Protein 2PY5 (pdb70)

Secondary structure (DSSP, 8-state):
---EEEEEEEE--BTTB--EEEEEEEESS-TT-EEEES-HHHHHHHHHHH--EEEETTHHHHHHHHHHHHHHTT-EE-TT--TTEEEEEEBTT--EEEEEEEEEEETTEEEEEEEEEHHHHS-S-HHHHHHHTT----SS---TTS---TTPPPPHHHHHHHHHHHHHHHHHHHHHHHTT--SSSHHHHHHHHHHHHH-HHHHHHHSPPPPHHHHHHHHTT-----EEE-GGGBT-EE-SEEEEEETTHHHHHHHHS-EEEEEEEEEESS----TTS-EEEEEEEEEEEEPTT---------SPPSB-TTSPEEEEEEHHHHHHHHHHEEEEEEEEEEEEEEEEES-TTHHHHHHHHHHHHH--HHHHHHHHHHHHSSHHHHT--SB--BEEEEE-TTSSEEEEE----B-----HHHHHHHHHHHHHHHHHHHHHTTTTEEEEETTEEEEESSSPPGGGGGGB-SSSTTSEEEEEEEEEEEEEETTEEEEEEEEEEETTEEEE-BTTB-SEEEEEEEETT--HHHHTT--TTT-STT-EEEEEEEEEEETTEEEEEEEEEE--/---EEEEEEEE--BTTB--EEEEEEEESS-TT-EEEES-HHHHHHHHHHH-SEEEETTHHHHHHHHHHHHHHTT-EE-TT--TTEEEEEEBTTS-EEEEEEEEEEETTEEEEEEEEEHHHHS-S-HHHHHHHTT-SS------TTS---TTPPPPHHHHHHHHHHHHHHHHHHHHHHHTT--SSSHHHHHHHHHHHHH-HHHHHHHSPPPPHHHHHHHHHT-----EEE-GGGBT-EE-SEEEEEETTHHHHHHHHS-EEEEEEEEEESS----TTS-EEEEEEEEEEEEPTT----------SB--SS-EEEEEEHHHHHHHHHHEEEEEEEEEEEEEEEEES-TTHHHHHHHHHHHHH--HHHHHHHHHHHHSSGGGGG--SB--BEEEEE-TTS-EEEEE----B-----HHHHHHHHHHHHHHHHHHHHHTTTTEEEEESSEEEEESSSPPGGGGGGB-SSSTTSEEEEEEEEEEEEEETTEEEEEEEEEEETTEEEE-BTTB-SEEEEEEEETT--HHHHTT--TTT-STT-EEEEEEEEEEETTEEEEEEEEEE--

Nearest PDB structures (foldseek):
  2py5-assembly1_A  TM=1.002E+00  e=0.000E+00  Salasvirus phi29
  2py5-assembly2_B  TM=9.950E-01  e=0.000E+00  Salasvirus phi29
  2pzs-assembly2_B  TM=9.932E-01  e=0.000E+00  Salasvirus phi29
  2pzs-assembly3_C  TM=9.902E-01  e=0.000E+00  Salasvirus phi29
  2pzs-assembly4_D  TM=9.835E-01  e=0.000E+00  Salasvirus phi29

Solvent-accessible surface area: 52932 Å² total; per-residue (Å²): 192,80,95,32,2,1,6,20,17,25,16,11,40,82,69,140,49,10,50,13,7,0,3,0,24,0,5,0,110,66,50,93,56,67,96,16,10,57,37,30,93,85,0,0,56,46,0,35,175,31,74,0,26,0,18,2,40,61,0,98,48,6,0,0,1,0,0,4,30,0,49,116,66,65,13,140,43,12,56,118,28,99,74,80,8,0,40,14,73,6,33,84,153,18,89,6,53,21,0,32,0,4,42,4,149,152,82,186,159,69,10,32,0,8,0,42,3,0,51,33,0,0,64,54,88,29,91,87,0,1,135,28,6,160,28,106,55,69,196,42,92,15,90,112,117,94,102,7,69,126,55,32,174,30,41,107,119,14,79,40,50,0,66,17,51,1,51,1,5,0,38,0,0,31,43,1,28,154,69,43,14,96,117,75,24,9,12,14,6,0,17,92,10,0,64,84,64,18,70,63,174,90,15,142,171,18,7,29,77,5,64,86,49,38,1,91,51,0,55,97,0,71,67,45,31,1,15,22,16,17,105,140,18,57,80,120,159,13,44,68,0,0,6,0,30,7,27,47,6,35,8,6,6,3,65,75,64,62,3,0,56,3,88,9,73,77,31,94,23,116,25,120,173,34,135,97,42,24,4,13,0,1,22,0,31,0,40,0,70,27,66,159,39,56,0,11,26,10,63,116,78,111,98,26,56,136,38,14,67,61,141,83,2,70,8,23,10,0,28,8,16,5,101,9,2,69,92,3,3,65,41,99,112,53,37,53,13,8,1,0,36,0,69,21,46,77,37,16,0,96,90,2,5,55,87,22,54,150,41,62,108,84,26,157,15,12,68,74,27,1,0,75,17,5,16,88,25,0,44,36,59,0,6,38,72,11,54,65,3,20,55,8,2,76,53,83,192,93,13,0,2,7,69,82,47,4,70,61,104,77,127,97,12,28,1,0,0,0,0,0,0,0,2,0,38,1,13,76,13,0,2,49,4,0,33,47,2,84,109,48,0,0,2,0,35,34,44,13,0,6,0,33,30,37,134,54,15,117,102,1,106,116,72,31,28,95,168,118,69,24,78,3,14,74,80,9,2,0,104,103,1,36,0,2,57,43,87,9,22,0,5,16,11,14,10,58,98,66,128,66,134,77,60,78,11,39,43,146,71,110,78,70,71,81,78,16,18,93,11,61,44,15,40,118,137,0,56,182,64,6,60,29,148,32,0,124,50,46,11,44,70,133,38,68,62,115,83,58,52,11,62,21,0,6,4,78,57,67,54,71,20,42,5,185,188,66,110,25,4,1,6,20,18,19,18,10,42,91,72,167,54,10,51,13,9,0,4,0,28,0,10,0,107,65,49,92,57,69,87,12,9,60,39,30,97,87,0,0,61,46,0,40,176,31,46,0,24,0,18,2,42,63,0,87,48,6,0,0,1,0,0,3,29,0,46,119,70,60,7,118,75,14,70,113,22,98,75,77,14,1,45,13,75,2,28,110,162,9,88,4,54,19,0,27,0,7,46,7,107,138,74,215,134,105,15,21,0,5,0,44,4,0,51,35,0,0,63,57,86,18,91,91,0,0,111,45,5,143,22,109,35,101,54,36,120,22,88,114,116,88,118,8,78,125,57,32,174,31,39,104,128,11,83,53,12,1,61,40,14,2,28,0,6,0,16,0,0,30,48,1,44,153,65,48,12,82,106,79,25,8,14,18,7,0,18,79,16,0,60,88,58,19,70,67,178,101,13,141,174,20,6,17,78,11,41,52,7,41,3,74,50,0,53,60,2,61,51,40,29,1,14,26,14,12,78,139,19,82,81,107,110,11,42,73,0,0,5,0,26,8,25,43,7,36,7,6,5,3,55,72,62,62,3,0,55,2,111,16,81,86,27,138,24,110,27,119,173,34,128,98,48,24,3,15,0,1,23,0,71,0,54,2,88,42,61,175,32,66,0,7,17,6,57,126,170,26,51,126,36,18,65,76,128,82,8,75,4,23,9,0,29,8,17,7,103,4,0,64,84,1,3,68,44,109,116,56,81,56,44,20,1,2,37,0,71,21,44,67,31,24,0,69,94,2,4,70,102,12,52,149,34,60,95,85,24,124,5,10,63,58,27,0,0,76,16,5,13,86,23,0,43,40,61,0,7,42,76,13,64,63,4,23,45,22,1,19,38,79,78,101,12,4,4,4,52,30,85,15,164,139,101,65,125,98,9,30,1,0,0,0,0,0,0,0,1,0,38,1,12,77,13,0,2,44,5,0,28,52,2,73,111,48,0,0,2,0,36,35,46,10,0,6,0,30,30,34,133,51,12,121,88,2,101,117,73,32,30,100,177,119,75,26,79,4,15,72,82,10,1,0,89,96,0,14,0,2,60,71,98,11,27,0,8,12,9,12,11,65,94,69,125,69,143,83,64,80,10,34,49,134,73,83,87,63,60,80,81,17,11,106,19,66,42,31,34,102,110,0,91,167,65,7,46,13,138,42,0,106,51,45,11,45,69,144,42,42,53,90,83,65,62,11,64,19,0,7,2,76,55,54,59,70,24,36,8,175

B-factor: mean 35.38, std 7.76, range [16.87, 77.36]

Structure (mmCIF, N/CA/C/O backbone):
data_2PY5
#
_entry.id   2PY5
#
_cell.length_a   54.195
_cell.length_b   200.178
_cell.length_c   66.989
_cell.angle_alpha   90.00
_cell.angle_beta   109.40
_cell.angle_gamma   90.00
#
_symmetry.space_group_name_H-M   'P 1 21 1'
#
loop_
_entity.id
_entity.type
_entity.pdbx_description
1 polymer "5'-d(GGACTTT)-3'"
2 polymer 'DNA polymerase'
3 non-polymer 1,2-ETHANEDIOL
4 water water
#
loop_
_atom_site.group_PDB
_atom_site.id
_atom_site.type_symbol
_atom_site.label_atom_id
_atom_site.label_alt_id
_atom_site.label_comp_id
_atom_site.label_asym_id
_atom_site.label_entity_id
_atom_site.label_seq_id
_atom_site.pdbx_PDB_ins_code
_atom_site.Cartn_x
_atom_site.Cartn_y
_atom_site.Cartn_z
_atom_site.occupancy
_atom_site.B_iso_or_equiv
_atom_site.auth_seq_id
_atom_site.auth_comp_id
_atom_site.auth_asym_id
_atom_site.auth_atom_id
_atom_site.pdbx_PDB_model_num
ATOM 533 N N . PRO F 2 5 ? -24.345 17.803 24.158 1.00 57.30 5 PRO A N 1
ATOM 534 C CA . PRO F 2 5 ? -22.980 18.263 23.946 1.00 55.98 5 PRO A CA 1
ATOM 535 C C . PRO F 2 5 ? -22.324 17.659 22.697 1.00 51.94 5 PRO A C 1
ATOM 536 O O . PRO F 2 5 ? -23.030 17.243 21.772 1.00 54.22 5 PRO A O 1
ATOM 540 N N . ARG F 2 6 ? -20.992 17.613 22.681 1.00 49.00 6 ARG A N 1
ATOM 541 C CA . ARG F 2 6 ? -20.249 17.218 21.490 1.00 42.16 6 ARG A CA 1
ATOM 542 C C . ARG F 2 6 ? -20.084 15.709 21.374 1.00 39.82 6 ARG A C 1
ATOM 543 O O . ARG F 2 6 ? -19.744 15.033 22.344 1.00 39.46 6 ARG A O 1
ATOM 551 N N . LYS F 2 7 ? -20.286 15.202 20.161 1.00 33.30 7 LYS A N 1
ATOM 552 C CA . LYS F 2 7 ? -20.013 13.810 19.845 1.00 33.76 7 LYS A CA 1
ATOM 553 C C . LYS F 2 7 ? -18.510 13.563 19.825 1.00 35.14 7 LYS A C 1
ATOM 554 O O . LYS F 2 7 ? -17.727 14.514 19.691 1.00 32.48 7 LYS A O 1
ATOM 560 N N . MET F 2 8 ? -18.130 12.292 19.972 1.00 35.12 8 MET A N 1
ATOM 561 C CA . MET F 2 8 ? -16.735 11.864 19.981 1.00 35.28 8 MET A CA 1
ATOM 562 C C . MET F 2 8 ? -16.552 10.696 19.033 1.00 33.66 8 MET A C 1
ATOM 563 O O . MET F 2 8 ? -17.344 9.739 19.049 1.00 33.86 8 MET A O 1
ATOM 568 N N . TYR F 2 9 ? -15.481 10.758 18.255 1.00 32.06 9 TYR A N 1
ATOM 569 C CA . TYR F 2 9 ? -15.193 9.723 17.266 1.00 29.86 9 TYR A CA 1
ATOM 570 C C . TYR F 2 9 ? -13.793 9.213 17.403 1.00 31.72 9 TYR A C 1
ATOM 571 O O . TYR F 2 9 ? -12.874 9.988 17.624 1.00 32.80 9 TYR A O 1
ATOM 580 N N . SER F 2 10 ? -13.651 7.909 17.206 1.00 31.61 10 SER A N 1
ATOM 581 C CA . SER F 2 10 ? -12.380 7.230 17.008 1.00 31.61 10 SER A CA 1
ATOM 582 C C . SER F 2 10 ? -12.075 7.114 15.519 1.00 31.63 10 SER A C 1
ATOM 583 O O . SER F 2 10 ? -12.893 6.593 14.763 1.00 31.33 10 SER A O 1
ATOM 586 N N . CYS F 2 11 ? -10.889 7.581 15.123 1.00 30.50 11 CYS A N 1
ATOM 587 C CA . CYS F 2 11 ? -10.509 7.683 13.703 1.00 30.70 11 CYS A CA 1
ATOM 588 C C . CYS F 2 11 ? -9.177 7.024 13.389 1.00 31.95 11 CYS A C 1
ATOM 589 O O . CYS F 2 11 ? -8.341 6.857 14.248 1.00 30.58 11 CYS A O 1
ATOM 592 N N . ALA F 2 12 ? -8.979 6.659 12.125 1.00 30.99 12 ALA A N 1
ATOM 593 C CA . ALA F 2 12 ? -7.691 6.135 11.671 1.00 30.25 12 ALA A CA 1
ATOM 594 C C . ALA F 2 12 ? -7.519 6.391 10.188 1.00 31.19 12 ALA A C 1
ATOM 595 O O . ALA F 2 12 ? -8.503 6.514 9.449 1.00 32.92 12 ALA A O 1
ATOM 597 N N . PHE F 2 13 ? -6.255 6.481 9.771 1.00 32.00 13 PHE A N 1
ATOM 598 C CA . PHE F 2 13 ? -5.893 6.485 8.353 1.00 31.12 13 PHE A CA 1
ATOM 599 C C . PHE F 2 13 ? -4.992 5.302 8.027 1.00 30.72 13 PHE A C 1
ATOM 600 O O . PHE F 2 13 ? -4.184 4.865 8.860 1.00 31.69 13 PHE A O 1
ATOM 608 N N . GLU F 2 14 ? -5.115 4.790 6.803 1.00 30.04 14 GLU A N 1
ATOM 609 C CA . GLU F 2 14 ? -4.073 3.957 6.202 1.00 29.79 14 GLU A CA 1
ATOM 610 C C . GLU F 2 14 ? -3.445 4.801 5.110 1.00 28.11 14 GLU A C 1
ATOM 611 O O . GLU F 2 14 ? -4.140 5.533 4.395 1.00 29.82 14 GLU A O 1
ATOM 617 N N . THR F 2 15 ? -2.121 4.705 4.979 1.00 30.64 15 THR A N 1
ATOM 618 C CA . THR F 2 15 ? -1.384 5.643 4.148 1.00 29.61 15 THR A CA 1
ATOM 619 C C . THR F 2 15 ? -0.381 4.922 3.243 1.00 29.11 15 THR A C 1
ATOM 620 O O . THR F 2 15 ? 0.067 3.825 3.544 1.00 31.31 15 THR A O 1
ATOM 624 N N . THR F 2 16 ? -0.058 5.536 2.109 1.00 29.31 16 THR A N 1
ATOM 625 C CA . THR F 2 16 ? 0.953 4.997 1.235 1.00 28.69 16 THR A CA 1
ATOM 626 C C . THR F 2 16 ? 2.340 5.267 1.803 1.00 30.30 16 THR A C 1
ATOM 627 O O . THR F 2 16 ? 2.506 6.151 2.655 1.00 30.84 16 THR A O 1
ATOM 631 N N . THR F 2 17 ? 3.330 4.516 1.324 1.00 31.39 17 THR A N 1
ATOM 632 C CA . THR F 2 17 ? 4.622 4.445 1.998 1.00 31.82 17 THR A CA 1
ATOM 633 C C . THR F 2 17 ? 5.782 4.821 1.087 1.00 34.00 17 THR A C 1
ATOM 634 O O . THR F 2 17 ? 6.916 4.435 1.330 1.00 34.19 17 THR A O 1
ATOM 638 N N . LYS F 2 18 ? 5.483 5.612 0.061 1.00 32.41 18 LYS A N 1
ATOM 639 C CA . LYS F 2 18 ? 6.482 6.095 -0.891 1.00 34.13 18 LYS A CA 1
ATOM 640 C C . LYS F 2 18 ? 6.777 7.562 -0.607 1.00 32.71 18 LYS A C 1
ATOM 641 O O . LYS F 2 18 ? 5.862 8.384 -0.583 1.00 35.39 18 LYS A O 1
ATOM 647 N N . VAL F 2 19 ? 8.049 7.899 -0.396 1.00 33.83 19 VAL A N 1
ATOM 648 C CA . VAL F 2 19 ? 8.426 9.303 -0.142 1.00 32.91 19 VAL A CA 1
ATOM 649 C C . VAL F 2 19 ? 7.978 10.255 -1.267 1.00 32.89 19 VAL A C 1
ATOM 650 O O . VAL F 2 19 ? 7.677 11.427 -1.013 1.00 37.40 19 VAL A O 1
ATOM 654 N N . GLU F 2 20 ? 7.888 9.738 -2.498 1.00 33.29 20 GLU A N 1
ATOM 655 C CA . GLU F 2 20 ? 7.482 10.547 -3.664 1.00 33.81 20 GLU A CA 1
ATOM 656 C C . GLU F 2 20 ? 5.971 10.533 -3.875 1.00 33.73 20 GLU A C 1
ATOM 657 O O . GLU F 2 20 ? 5.463 11.219 -4.760 1.00 35.95 20 GLU A O 1
ATOM 663 N N . ASP F 2 21 ? 5.243 9.766 -3.067 1.00 34.07 21 ASP A N 1
ATOM 664 C CA . ASP F 2 21 ? 3.805 9.629 -3.264 1.00 31.83 21 ASP A CA 1
ATOM 665 C C . ASP F 2 21 ? 3.129 9.190 -1.973 1.00 32.07 21 ASP A C 1
ATOM 666 O O . ASP F 2 21 ? 2.724 8.029 -1.806 1.00 32.50 21 ASP A O 1
ATOM 671 N N . CYS F 2 22 ? 3.049 10.142 -1.054 1.00 31.55 22 CYS A N 1
ATOM 672 C CA . CYS F 2 22 ? 2.577 9.914 0.293 1.00 31.61 22 CYS A CA 1
ATOM 673 C C . CYS F 2 22 ? 1.194 10.510 0.470 1.00 31.44 22 CYS A C 1
ATOM 674 O O . CYS F 2 22 ? 1.012 11.731 0.371 1.00 32.90 22 CYS A O 1
ATOM 677 N N . ARG F 2 23 ? 0.222 9.640 0.722 1.00 30.74 23 ARG A N 1
ATOM 678 C CA . ARG F 2 23 ? -1.163 10.057 0.839 1.00 31.37 23 ARG A CA 1
ATOM 679 C C . ARG F 2 23 ? -1.998 9.035 1.595 1.00 31.40 23 ARG A C 1
ATOM 680 O O . ARG F 2 23 ? -1.646 7.880 1.696 1.00 31.89 23 ARG A O 1
ATOM 688 N N . VAL F 2 24 ? -3.129 9.489 2.101 1.00 30.01 24 VAL A N 1
ATOM 689 C CA . VAL F 2 24 ? -4.131 8.609 2.712 1.00 29.62 24 VAL A CA 1
ATOM 690 C C . VAL F 2 24 ? -4.814 7.777 1.618 1.00 29.86 24 VAL A C 1
ATOM 691 O O . VAL F 2 24 ? -5.273 8.331 0.606 1.00 31.12 24 VAL A O 1
ATOM 695 N N . TRP F 2 25 ? -4.847 6.454 1.793 1.00 30.48 25 TRP A N 1
ATOM 696 C CA . TRP F 2 25 ? -5.636 5.592 0.903 1.00 29.74 25 TRP A CA 1
ATOM 697 C C . TRP F 2 25 ? -6.897 5.040 1.565 1.00 28.92 25 TRP A C 1
ATOM 698 O O . TRP F 2 25 ? -7.768 4.519 0.887 1.00 30.70 25 TRP A O 1
ATOM 709 N N . ALA F 2 26 ? -6.984 5.160 2.892 1.00 29.72 26 ALA A N 1
ATOM 710 C CA . ALA F 2 26 ? -8.206 4.810 3.613 1.00 29.22 26 ALA A CA 1
ATOM 711 C C . ALA F 2 26 ? -8.353 5.642 4.872 1.00 29.71 26 ALA A C 1
ATOM 712 O O . ALA F 2 26 ? -7.364 6.006 5.493 1.00 30.20 26 ALA A O 1
ATOM 714 N N . TYR F 2 27 ? -9.601 5.969 5.214 1.00 29.54 27 TYR A N 1
ATOM 715 C CA . TYR F 2 27 ? -9.930 6.541 6.513 1.00 32.26 27 TYR A CA 1
ATOM 716 C C . TYR F 2 27 ? -11.051 5.727 7.137 1.00 29.72 27 TYR A C 1
ATOM 717 O O . TYR F 2 27 ? -11.825 5.065 6.439 1.00 30.42 27 TYR A O 1
ATOM 726 N N . GLY F 2 28 ? -11.155 5.820 8.458 1.00 28.91 28 GLY A N 1
ATOM 727 C CA . GLY F 2 28 ? -12.295 5.286 9.178 1.00 29.78 28 GLY A CA 1
ATOM 728 C C . GLY F 2 28 ? -12.608 6.230 10.312 1.00 29.09 28 GLY A C 1
ATOM 729 O O . GLY F 2 28 ? -11.695 6.809 10.917 1.00 30.24 28 GLY A O 1
ATOM 730 N N . TYR F 2 29 ? -13.898 6.402 10.586 1.00 30.14 29 TYR A N 1
ATOM 731 C CA . TYR F 2 29 ? -14.366 7.013 11.838 1.00 29.82 29 TYR A CA 1
ATOM 732 C C . TYR F 2 29 ? -15.474 6.199 12.463 1.00 29.77 29 TYR A C 1
ATOM 733 O O . TYR F 2 29 ? -16.227 5.558 11.770 1.00 29.46 29 TYR A O 1
ATOM 742 N N . MET F 2 30 ? -15.546 6.226 13.795 1.00 29.49 30 MET A N 1
ATOM 743 C CA . MET F 2 30 ? -16.552 5.474 14.539 1.00 30.51 30 MET A CA 1
ATOM 744 C C . MET F 2 30 ? -16.932 6.272 15.788 1.00 30.43 30 MET A C 1
ATOM 745 O O . MET F 2 30 ? -16.067 6.676 16.546 1.00 31.58 30 MET A O 1
ATOM 750 N N . ASN F 2 31 ? -18.245 6.466 15.982 1.00 30.32 31 ASN A N 1
ATOM 751 C CA . ASN F 2 31 ? -18.801 7.178 17.139 1.00 31.45 31 ASN A CA 1
ATOM 752 C C . ASN F 2 31 ? -18.495 6.346 18.394 1.00 32.72 31 ASN A C 1
ATOM 753 O O . ASN F 2 31 ? -18.901 5.197 18.493 1.00 31.33 31 ASN A O 1
ATOM 758 N N . ILE F 2 32 ? -17.741 6.943 19.311 1.00 33.32 32 ILE A N 1
ATOM 759 C CA . ILE F 2 32 ? -17.269 6.277 20.532 1.00 34.83 32 ILE A CA 1
ATOM 760 C C . ILE F 2 32 ? -18.424 5.849 21.430 1.00 36.94 32 ILE A C 1
ATOM 761 O O . ILE F 2 32 ? -18.334 4.835 22.143 1.00 36.54 32 ILE A O 1
ATOM 766 N N . GLU F 2 33 ? -19.510 6.612 21.379 1.00 34.94 33 GLU A N 1
ATOM 767 C CA . GLU F 2 33 ? -20.708 6.319 22.173 1.00 39.84 33 GLU A CA 1
ATOM 768 C C . GLU F 2 33 ? -21.636 5.326 21.491 1.00 39.54 33 GLU A C 1
ATOM 769 O O . GLU F 2 33 ? -22.350 4.602 22.170 1.00 42.84 33 GLU A O 1
ATOM 775 N N . ASP F 2 34 ? -21.633 5.298 20.156 1.00 37.49 34 ASP A N 1
ATOM 776 C CA . ASP F 2 34 ? -22.491 4.418 19.376 1.00 37.68 34 ASP A CA 1
ATOM 777 C C . ASP F 2 34 ? -21.670 3.768 18.279 1.00 37.98 34 ASP A C 1
ATOM 778 O O . ASP F 2 34 ? -21.588 4.280 17.149 1.00 36.30 34 ASP A O 1
ATOM 783 N N . HIS F 2 35 ? -21.080 2.621 18.608 1.00 37.72 35 HIS A N 1
ATOM 784 C CA . HIS F 2 35 ? -20.128 1.968 17.709 1.00 40.81 35 HIS A CA 1
ATOM 785 C C . HIS F 2 35 ? -20.800 1.475 16.425 1.00 38.77 35 HIS A C 1
ATOM 786 O O . HIS F 2 35 ? -20.126 0.970 15.536 1.00 44.59 35 HIS A O 1
ATOM 793 N N . SER F 2 36 ? -22.123 1.640 16.313 1.00 40.87 36 SER A N 1
ATOM 794 C CA . SER F 2 36 ? -22.850 1.323 15.084 1.00 39.57 36 SER A CA 1
ATOM 795 C C . SER F 2 36 ? -22.771 2.434 14.025 1.00 38.84 36 SER A C 1
ATOM 796 O O . SER F 2 36 ? -23.017 2.181 12.845 1.00 41.47 36 SER A O 1
ATOM 799 N N . GLU F 2 37 ? -22.443 3.658 14.447 1.00 37.41 37 GLU A N 1
ATOM 800 C CA . GLU F 2 37 ? -22.276 4.783 13.522 1.00 35.05 37 GLU A CA 1
ATOM 801 C C . GLU F 2 37 ? -20.811 4.891 13.120 1.00 34.37 37 GLU A C 1
ATOM 802 O O . GLU F 2 37 ? -19.960 5.319 13.918 1.00 34.79 37 GLU A O 1
ATOM 808 N N . TYR F 2 38 ? -20.520 4.497 11.887 1.00 32.30 38 TYR A N 1
ATOM 809 C CA . TYR F 2 38 ? -19.152 4.477 11.421 1.00 31.03 38 TYR A CA 1
ATOM 810 C C . TYR F 2 38 ? -19.105 4.565 9.902 1.00 28.25 38 TYR A C 1
ATOM 811 O O . TYR F 2 38 ? -20.088 4.288 9.225 1.00 30.72 38 TYR A O 1
ATOM 820 N N . LYS F 2 39 ? -17.952 4.968 9.386 1.00 28.84 39 LYS A N 1
ATOM 821 C CA . LYS F 2 39 ? -17.751 5.011 7.953 1.00 29.03 39 LYS A CA 1
ATOM 822 C C . LYS F 2 39 ? -16.284 4.801 7.615 1.00 29.65 39 LYS A C 1
ATOM 823 O O . LYS F 2 39 ? -15.394 5.326 8.289 1.00 30.50 39 LYS A O 1
ATOM 829 N N . ILE F 2 40 ? -16.052 4.000 6.585 1.00 31.00 40 ILE A N 1
ATOM 830 C CA . ILE F 2 40 ? -14.723 3.805 6.019 1.00 31.76 40 ILE A CA 1
ATOM 831 C C . ILE F 2 40 ? -14.763 4.180 4.541 1.00 30.45 40 ILE A C 1
ATOM 832 O O . ILE F 2 40 ? -15.678 3.778 3.814 1.00 31.46 40 ILE A O 1
ATOM 837 N N . GLY F 2 41 ? -13.770 4.957 4.104 1.00 30.26 41 GLY A N 1
ATOM 838 C CA . GLY F 2 41 ? -13.697 5.432 2.726 1.00 30.63 41 GLY A CA 1
ATOM 839 C C . GLY F 2 41 ? -12.261 5.557 2.258 1.00 29.67 41 GLY A C 1
ATOM 840 O O . GLY F 2 41 ? -11.326 5.316 3.028 1.00 29.63 41 GLY A O 1
ATOM 841 N N . ASN F 2 42 ? -12.088 5.968 1.002 1.00 30.75 42 ASN A N 1
ATOM 842 C CA . ASN F 2 42 ? -10.763 5.988 0.388 1.00 30.45 42 ASN A CA 1
ATOM 843 C C . ASN F 2 42 ? -10.319 7.378 -0.066 1.00 31.87 42 ASN A C 1
ATOM 844 O O . ASN F 2 42 ? -9.439 7.506 -0.903 1.00 32.88 42 ASN A O 1
ATOM 849 N N . SER F 2 43 ? -10.910 8.415 0.518 1.00 32.19 43 SER A N 1
ATOM 850 C CA . SER F 2 43 ? -10.619 9.806 0.136 1.00 31.45 43 SER A CA 1
ATOM 851 C C . SER F 2 43 ? -10.428 10.708 1.345 1.00 31.28 43 SER A C 1
ATOM 852 O O . SER F 2 43 ? -11.343 10.864 2.129 1.00 32.49 43 SER A O 1
ATOM 855 N N . LEU F 2 44 ? -9.240 11.297 1.489 1.00 30.95 44 LEU A N 1
ATOM 856 C CA . LEU F 2 44 ? -9.008 12.288 2.541 1.00 28.60 44 LEU A CA 1
ATOM 857 C C . LEU F 2 44 ? -9.909 13.496 2.350 1.00 30.17 44 LEU A C 1
ATOM 858 O O . LEU F 2 44 ? -10.399 14.060 3.329 1.00 30.77 44 LEU A O 1
ATOM 863 N N . ASP F 2 45 ? -10.134 13.911 1.109 1.00 30.52 45 ASP A N 1
ATOM 864 C CA . ASP F 2 45 ? -11.036 15.027 0.846 1.00 31.04 45 ASP A CA 1
ATOM 865 C C . ASP F 2 45 ? -12.411 14.761 1.443 1.00 30.80 45 ASP A C 1
ATOM 866 O O . ASP F 2 45 ? -12.996 15.632 2.059 1.00 31.21 45 ASP A O 1
ATOM 871 N N . GLU F 2 46 ? -12.913 13.551 1.238 1.00 31.90 46 GLU A N 1
ATOM 872 C CA . GLU F 2 46 ? -14.203 13.160 1.773 1.00 29.32 46 GLU A CA 1
ATOM 873 C C . GLU F 2 46 ? -14.184 13.200 3.303 1.00 31.32 46 GLU A C 1
ATOM 874 O O . GLU F 2 46 ? -15.125 13.716 3.927 1.00 32.95 46 GLU A O 1
ATOM 880 N N . PHE F 2 47 ? -13.126 12.641 3.887 1.00 30.85 47 PHE A N 1
ATOM 881 C CA . PHE F 2 47 ? -12.985 12.603 5.354 1.00 29.25 47 PHE A CA 1
ATOM 882 C C . PHE F 2 47 ? -12.981 14.026 5.913 1.00 30.67 47 PHE A C 1
ATOM 883 O O . PHE F 2 47 ? -13.696 14.345 6.880 1.00 30.92 47 PHE A O 1
ATOM 891 N N . MET F 2 48 ? -12.158 14.877 5.322 1.00 30.34 48 MET A N 1
ATOM 892 C CA . MET F 2 48 ? -11.991 16.239 5.843 1.00 30.01 48 MET A CA 1
ATOM 893 C C . MET F 2 48 ? -13.272 17.089 5.677 1.00 31.00 48 MET A C 1
ATOM 894 O O . MET F 2 48 ? -13.567 17.949 6.514 1.00 30.04 48 MET A O 1
ATOM 899 N N . ALA F 2 49 ? -14.029 16.879 4.605 1.00 31.49 49 ALA A N 1
ATOM 900 C CA . ALA F 2 49 ? -15.324 17.543 4.478 1.00 29.08 49 ALA A CA 1
ATOM 901 C C . ALA F 2 49 ? -16.210 17.200 5.689 1.00 31.62 49 ALA A C 1
ATOM 902 O O . ALA F 2 49 ? -16.870 18.072 6.235 1.00 31.29 49 ALA A O 1
ATOM 904 N N . TRP F 2 50 ? -16.189 15.933 6.097 1.00 30.62 50 TRP A N 1
ATOM 905 C CA . TRP F 2 50 ? -16.917 15.468 7.268 1.00 30.66 50 TRP A CA 1
ATOM 906 C C . TRP F 2 50 ? -16.364 16.129 8.545 1.00 30.94 50 TRP A C 1
ATOM 907 O O . TRP F 2 50 ? -17.141 16.646 9.378 1.00 30.44 50 TRP A O 1
ATOM 918 N N . VAL F 2 51 ? -15.043 16.134 8.682 1.00 31.54 51 VAL A N 1
ATOM 919 C CA . VAL F 2 51 ? -14.386 16.787 9.826 1.00 29.81 51 VAL A CA 1
ATOM 920 C C . VAL F 2 51 ? -14.886 18.228 9.973 1.00 30.14 51 VAL A C 1
ATOM 921 O O . VAL F 2 51 ? -15.180 18.680 11.081 1.00 30.86 51 VAL A O 1
ATOM 925 N N . LEU F 2 52 ? -14.997 18.952 8.862 1.00 28.86 52 LEU A N 1
ATOM 926 C CA . LEU F 2 52 ? -15.318 20.368 8.942 1.00 28.23 52 LEU A CA 1
ATOM 927 C C . LEU F 2 52 ? -16.747 20.606 9.373 1.00 30.82 52 LEU A C 1
ATOM 928 O O . LEU F 2 52 ? -17.046 21.645 9.961 1.00 34.28 52 LEU A O 1
ATOM 933 N N . LYS F 2 53 ? -17.622 19.639 9.107 1.00 30.98 53 LYS A N 1
ATOM 934 C CA . LYS F 2 53 ? -19.039 19.782 9.415 1.00 32.82 53 LYS A CA 1
ATOM 935 C C . LYS F 2 53 ? -19.466 19.133 10.725 1.00 32.61 53 LYS A C 1
ATOM 936 O O . LYS F 2 53 ? -20.499 19.526 11.284 1.00 31.66 53 LYS A O 1
ATOM 942 N N . VAL F 2 54 ? -18.694 18.154 11.218 1.00 30.57 54 VAL A N 1
ATOM 943 C CA . VAL F 2 54 ? -19.183 17.277 12.306 1.00 29.39 54 VAL A CA 1
ATOM 944 C C . VAL F 2 54 ? -19.193 17.939 13.679 1.00 32.52 54 VAL A C 1
ATOM 945 O O . VAL F 2 54 ? -19.918 17.487 14.566 1.00 32.47 54 VAL A O 1
ATOM 949 N N . GLN F 2 55 ? -18.434 19.026 13.855 1.00 31.45 55 GLN A N 1
ATOM 950 C CA . GLN F 2 55 ? -18.434 19.764 15.138 1.00 32.15 55 GLN A CA 1
ATOM 951 C C . GLN F 2 55 ? -18.278 18.800 16.314 1.00 31.93 55 GLN A C 1
ATOM 952 O O . GLN F 2 55 ? -19.087 18.809 17.263 1.00 33.74 55 GLN A O 1
ATOM 958 N N . ALA F 2 56 ? -17.243 17.965 16.249 1.00 31.02 56 ALA A N 1
ATOM 959 C CA . ALA F 2 56 ? -17.038 16.917 17.234 1.00 31.32 56 ALA A CA 1
ATOM 960 C C . ALA F 2 56 ? -15.619 16.898 17.785 1.00 30.69 56 ALA A C 1
ATOM 961 O O . ALA F 2 56 ? -14.737 17.670 17.376 1.00 31.50 56 ALA A O 1
ATOM 963 N N . ASP F 2 57 ? -15.404 15.990 18.721 1.00 31.00 57 ASP A N 1
ATOM 964 C CA . ASP F 2 57 ? -14.087 15.683 19.220 1.00 31.08 57 ASP A CA 1
ATOM 965 C C . ASP F 2 57 ? -13.628 14.374 18.580 1.00 32.60 57 ASP A C 1
ATOM 966 O O . ASP F 2 57 ? -14.293 13.348 18.736 1.00 32.72 57 ASP A O 1
ATOM 971 N N . LEU F 2 58 ? -12.497 14.410 17.879 1.00 29.89 58 LEU A N 1
ATOM 972 C CA . LEU F 2 58 ? -11.972 13.244 17.166 1.00 29.27 58 LEU A CA 1
ATOM 973 C C . LEU F 2 58 ? -10.712 12.794 17.846 1.00 32.87 58 LEU A C 1
ATOM 974 O O . LEU F 2 58 ? -9.972 13.608 18.402 1.00 32.29 58 LEU A O 1
ATOM 979 N N . TYR F 2 59 ? -10.471 11.496 17.779 1.00 31.28 59 TYR A N 1
ATOM 980 C CA . TYR F 2 59 ? -9.278 10.884 18.352 1.00 32.92 59 TYR A CA 1
ATOM 981 C C . TYR F 2 59 ? -8.585 10.026 17.322 1.00 33.65 59 TYR A C 1
ATOM 982 O O . TYR F 2 59 ? -9.233 9.167 16.698 1.00 34.38 59 TYR A O 1
ATOM 991 N N . PHE F 2 60 ? -7.283 10.244 17.139 1.00 30.88 60 PHE A N 1
ATOM 992 C CA . PHE F 2 60 ? -6.435 9.337 16.369 1.00 29.37 60 PHE A CA 1
ATOM 993 C C . PHE F 2 60 ? -5.435 8.755 17.338 1.00 29.52 60 PHE A C 1
ATOM 994 O O . PHE F 2 60 ? -4.978 9.456 18.277 1.00 30.70 60 PHE A O 1
ATOM 1002 N N . HIS F 2 61 ? -5.062 7.500 17.115 1.00 29.03 61 HIS A N 1
ATOM 1003 C CA . HIS F 2 61 ? -4.014 6.870 17.935 1.00 29.46 61 HIS A CA 1
ATOM 1004 C C . HIS F 2 61 ? -2.644 7.206 17.358 1.00 30.86 61 HIS A C 1
ATOM 1005 O O . HIS F 2 61 ? -2.307 6.814 16.237 1.00 32.36 61 HIS A O 1
ATOM 1012 N N . ASN F 2 62 ? -1.840 7.897 18.165 1.00 30.45 62 ASN A N 1
ATOM 1013 C CA . ASN F 2 62 ? -0.573 8.476 17.735 1.00 31.16 62 ASN A CA 1
ATOM 1014 C C . ASN F 2 62 ? -0.781 9.582 16.690 1.00 32.16 62 ASN A C 1
ATOM 1015 O O . ASN F 2 62 ? -0.371 9.498 15.536 1.00 33.21 62 ASN A O 1
ATOM 1020 N N . LEU F 2 63 ? -1.427 10.648 17.149 1.00 30.58 63 LEU A N 1
ATOM 1021 C CA . LEU F 2 63 ? -1.723 11.820 16.363 1.00 31.48 63 LEU A CA 1
ATOM 1022 C C . LEU F 2 63 ? -0.520 12.406 15.623 1.00 32.36 63 LEU A C 1
ATOM 1023 O O . LEU F 2 63 ? -0.695 13.019 14.578 1.00 31.15 63 LEU A O 1
ATOM 1028 N N . LYS F 2 64 ? 0.678 12.219 16.169 1.00 32.04 64 LYS A N 1
ATOM 1029 C CA . LYS F 2 64 ? 1.930 12.663 15.536 1.00 31.98 64 LYS A CA 1
ATOM 1030 C C . LYS F 2 64 ? 2.054 12.111 14.113 1.00 34.26 64 LYS A C 1
ATOM 1031 O O . LYS F 2 64 ? 2.736 12.705 13.274 1.00 36.12 64 LYS A O 1
ATOM 1037 N N . PHE F 2 65 ? 1.419 10.968 13.864 1.00 31.01 65 PHE A N 1
ATOM 1038 C CA . PHE F 2 65 ? 1.422 10.356 12.528 1.00 32.19 65 PHE A CA 1
ATOM 1039 C C . PHE F 2 65 ? 0.251 10.882 11.688 1.00 30.62 65 PHE A C 1
ATOM 1040 O O . PHE F 2 65 ? 0.453 11.618 10.745 1.00 32.42 65 PHE A O 1
ATOM 1048 N N . ALA F 2 66 ? -0.985 10.523 12.039 1.00 32.12 66 ALA A N 1
ATOM 1049 C CA . ALA F 2 66 ? -2.151 10.956 11.253 1.00 31.41 66 ALA A CA 1
ATOM 1050 C C . ALA F 2 66 ? -2.217 12.475 11.114 1.00 30.11 66 ALA A C 1
ATOM 1051 O O . ALA F 2 66 ? -2.585 12.993 10.067 1.00 31.11 66 ALA A O 1
ATOM 1053 N N . GLY F 2 67 ? -1.874 13.184 12.188 1.00 29.67 67 GLY A N 1
ATOM 1054 C CA . GLY F 2 67 ? -1.869 14.634 12.218 1.00 31.35 67 GLY A CA 1
ATOM 1055 C C . GLY F 2 67 ? -1.086 15.283 11.104 1.00 29.75 67 GLY A C 1
ATOM 1056 O O . GLY F 2 67 ? -1.471 16.347 10.623 1.00 30.68 67 GLY A O 1
ATOM 1057 N N . ALA F 2 68 ? 0.023 14.668 10.699 1.00 30.03 68 ALA A N 1
ATOM 1058 C CA . ALA F 2 68 ? 0.815 15.191 9.575 1.00 30.84 68 ALA A CA 1
ATOM 1059 C C . ALA F 2 68 ? -0.014 15.263 8.300 1.00 30.01 68 ALA A C 1
ATOM 1060 O O . ALA F 2 68 ? 0.063 16.249 7.559 1.00 31.26 68 ALA A O 1
ATOM 1062 N N . PHE F 2 69 ? -0.827 14.237 8.077 1.00 30.55 69 PHE A N 1
ATOM 1063 C CA . PHE F 2 69 ? -1.684 14.175 6.905 1.00 29.87 69 PHE A CA 1
ATOM 1064 C C . PHE F 2 69 ? -2.778 15.234 6.958 1.00 30.17 69 PHE A C 1
ATOM 1065 O O . PHE F 2 69 ? -3.079 15.886 5.949 1.00 31.32 69 PHE A O 1
ATOM 1073 N N . ILE F 2 70 ? -3.355 15.427 8.150 1.00 29.69 70 ILE A N 1
ATOM 1074 C CA . ILE F 2 70 ? -4.402 16.407 8.363 1.00 29.48 70 ILE A CA 1
ATOM 1075 C C . ILE F 2 70 ? -3.894 17.817 8.132 1.00 29.78 70 ILE A C 1
ATOM 1076 O O . ILE F 2 70 ? -4.533 18.607 7.445 1.00 30.68 70 ILE A O 1
ATOM 1081 N N . ILE F 2 71 ? -2.730 18.140 8.695 1.00 30.51 71 ILE A N 1
ATOM 1082 C CA . ILE F 2 71 ? -2.162 19.486 8.539 1.00 29.56 71 ILE A CA 1
ATOM 1083 C C . ILE F 2 71 ? -1.738 19.750 7.083 1.00 29.72 71 ILE A C 1
ATOM 1084 O O . ILE F 2 71 ? -1.961 20.851 6.563 1.00 31.71 71 ILE A O 1
ATOM 1089 N N . ASN F 2 72 ? -1.128 18.753 6.437 1.00 28.74 72 ASN A N 1
ATOM 1090 C CA . ASN F 2 72 ? -0.841 18.868 5.008 1.00 28.92 72 ASN A CA 1
ATOM 1091 C C . ASN F 2 72 ? -2.108 19.221 4.218 1.00 29.31 72 ASN A C 1
ATOM 1092 O O . ASN F 2 72 ? -2.074 20.032 3.308 1.00 31.47 72 ASN A O 1
ATOM 1097 N N . TRP F 2 73 ? -3.237 18.615 4.569 1.00 30.45 73 TRP A N 1
ATOM 1098 C CA . TRP F 2 73 ? -4.491 18.915 3.869 1.00 30.55 73 TRP A CA 1
ATOM 1099 C C . TRP F 2 73 ? -4.963 20.335 4.183 1.00 28.20 73 TRP A C 1
ATOM 1100 O O . TRP F 2 73 ? -5.298 21.095 3.282 1.00 30.45 73 TRP A O 1
ATOM 1111 N N . LEU F 2 74 ? -4.960 20.691 5.472 1.00 28.88 74 LEU A N 1
ATOM 1112 C CA . LEU F 2 74 ? -5.443 21.990 5.892 1.00 28.82 74 LEU A CA 1
ATOM 1113 C C . LEU F 2 74 ? -4.717 23.092 5.134 1.00 30.86 74 LEU A C 1
ATOM 1114 O O . LEU F 2 74 ? -5.341 23.986 4.605 1.00 31.69 74 LEU A O 1
ATOM 1119 N N . GLU F 2 75 ? -3.386 22.982 5.069 1.00 29.20 75 GLU A N 1
ATOM 1120 C CA . GLU F 2 75 ? -2.535 23.990 4.429 1.00 30.87 75 GLU A CA 1
ATOM 1121 C C . GLU F 2 75 ? -2.786 24.133 2.934 1.00 32.57 75 GLU A C 1
ATOM 1122 O O . GLU F 2 75 ? -2.494 25.185 2.371 1.00 33.72 75 GLU A O 1
ATOM 1128 N N . ARG F 2 76 ? -3.308 23.084 2.293 1.00 31.44 76 ARG A N 1
ATOM 1129 C CA . ARG F 2 76 ? -3.609 23.127 0.860 1.00 32.59 76 ARG A CA 1
ATOM 1130 C C . ARG F 2 76 ? -5.070 23.429 0.544 1.00 32.99 76 ARG A C 1
ATOM 1131 O O . ARG F 2 76 ? -5.450 23.548 -0.624 1.00 31.20 76 ARG A O 1
ATOM 1139 N N . ASN F 2 77 ? -5.884 23.565 1.575 1.00 32.30 77 ASN A N 1
ATOM 1140 C CA . ASN F 2 77 ? -7.315 23.677 1.416 1.00 32.54 77 ASN A CA 1
ATOM 1141 C C . ASN F 2 77 ? -7.878 24.882 2.158 1.00 33.42 77 ASN A C 1
ATOM 1142 O O . ASN F 2 77 ? -9.043 24.877 2.586 1.00 35.73 77 ASN A O 1
ATOM 1147 N N . GLY F 2 78 ? -7.044 25.912 2.287 1.00 34.19 78 GLY A N 1
ATOM 1148 C CA . GLY F 2 78 ? -7.495 27.235 2.697 1.00 34.80 78 GLY A CA 1
ATOM 1149 C C . GLY F 2 78 ? -7.424 27.548 4.180 1.00 34.54 78 GLY A C 1
ATOM 1150 O O . GLY F 2 78 ? -7.972 28.564 4.617 1.00 36.36 78 GLY A O 1
ATOM 1151 N N . PHE F 2 79 ? -6.745 26.692 4.948 1.00 32.74 79 PHE A N 1
ATOM 1152 C CA . PHE F 2 79 ? -6.587 26.903 6.388 1.00 33.85 79 PHE A CA 1
ATOM 1153 C C . PHE F 2 79 ? -5.151 27.251 6.721 1.00 38.87 79 PHE A C 1
ATOM 1154 O O . PHE F 2 79 ? -4.233 26.577 6.270 1.00 46.40 79 PHE A O 1
ATOM 1162 N N . LYS F 2 80 ? -4.965 28.295 7.515 1.00 33.36 80 LYS A N 1
ATOM 1163 C CA . LYS F 2 80 ? -3.643 28.626 8.033 1.00 33.53 80 LYS A CA 1
ATOM 1164 C C . LYS F 2 80 ? -3.627 28.473 9.548 1.00 32.32 80 LYS A C 1
ATOM 1165 O O . LYS F 2 80 ? -4.673 28.442 10.195 1.00 32.54 80 LYS A O 1
ATOM 1171 N N . TRP F 2 81 ? -2.431 28.402 10.106 1.00 31.39 81 TRP A N 1
ATOM 1172 C CA . TRP F 2 81 ? -2.263 28.310 11.550 1.00 30.53 81 TRP A CA 1
ATOM 1173 C C . TRP F 2 81 ? -2.607 29.636 12.228 1.00 29.95 81 TRP A C 1
ATOM 1174 O O . TRP F 2 81 ? -2.202 30.726 11.769 1.00 32.15 81 TRP A O 1
ATOM 1185 N N . SER F 2 82 ? -3.336 29.549 13.335 1.00 30.23 82 SER A N 1
ATOM 1186 C CA . SER F 2 82 ? -3.566 30.703 14.200 1.00 32.32 82 SER A CA 1
ATOM 1187 C C . SER F 2 82 ? -3.766 30.248 15.632 1.00 32.10 82 SER A C 1
ATOM 1188 O O . SER F 2 82 ? -4.511 29.302 15.867 1.00 32.37 82 SER A O 1
ATOM 1191 N N . ALA F 2 83 ? -3.126 30.949 16.578 1.00 32.85 83 ALA A N 1
ATOM 1192 C CA . ALA F 2 83 ? -3.296 30.688 17.998 1.00 34.36 83 ALA A CA 1
ATOM 1193 C C . ALA F 2 83 ? -4.628 31.243 18.530 1.00 37.32 83 ALA A C 1
ATOM 1194 O O . ALA F 2 83 ? -5.015 30.936 19.664 1.00 41.55 83 ALA A O 1
ATOM 1196 N N . ASP F 2 84 ? -5.319 32.038 17.715 1.00 35.75 84 ASP A N 1
ATOM 1197 C CA . ASP F 2 84 ? -6.393 32.918 18.195 1.00 38.90 84 ASP A CA 1
ATOM 1198 C C . ASP F 2 84 ? -7.797 32.509 17.755 1.00 36.96 84 ASP A C 1
ATOM 1199 O O . ASP F 2 84 ? -8.763 33.250 17.979 1.00 37.13 84 ASP A O 1
ATOM 1204 N N . GLY F 2 85 ? -7.918 31.341 17.146 1.00 35.11 85 GLY A N 1
ATOM 1205 C CA . GLY F 2 85 ? -9.223 30.801 16.791 1.00 38.26 85 GLY A CA 1
ATOM 1206 C C . GLY F 2 85 ? -9.977 31.636 15.777 1.00 37.06 85 GLY A C 1
ATOM 1207 O O . GLY F 2 85 ? -11.183 31.825 15.906 1.00 39.77 85 GLY A O 1
ATOM 1208 N N . LEU F 2 86 ? -9.270 32.153 14.778 1.00 36.82 86 LEU A N 1
ATOM 1209 C CA . LEU F 2 86 ? -9.903 32.898 13.705 1.00 34.86 86 LEU A CA 1
ATOM 1210 C C . LEU F 2 86 ? -10.633 31.962 12.750 1.00 32.16 86 LEU A C 1
ATOM 1211 O O . LEU F 2 86 ? -10.272 30.794 12.631 1.00 32.16 86 LEU A O 1
ATOM 1216 N N . PRO F 2 87 ? -11.661 32.470 12.050 1.00 33.01 87 PRO A N 1
ATOM 1217 C CA . PRO F 2 87 ? -12.352 31.628 11.078 1.00 31.05 87 PRO A CA 1
ATOM 1218 C C . PRO F 2 87 ? -11.406 31.100 10.013 1.00 32.44 87 PRO A C 1
ATOM 1219 O O . PRO F 2 87 ? -10.521 31.833 9.562 1.00 33.08 87 PRO A O 1
ATOM 1223 N N . ASN F 2 88 ? -11.603 29.845 9.623 1.00 30.81 88 ASN A N 1
ATOM 1224 C CA . ASN F 2 88 ? -10.780 29.182 8.597 1.00 31.55 88 ASN A CA 1
ATOM 1225 C C . ASN F 2 88 ? -9.316 29.113 8.964 1.00 32.71 88 ASN A C 1
ATOM 1226 O O . ASN F 2 88 ? -8.438 29.304 8.144 1.00 34.11 88 ASN A O 1
ATOM 1231 N N . THR F 2 89 ? -9.069 28.803 10.225 1.00 31.40 89 THR A N 1
ATOM 1232 C CA . THR F 2 89 ? -7.711 28.547 10.707 1.00 31.44 89 THR A CA 1
ATOM 1233 C C . THR F 2 89 ? -7.725 27.345 11.632 1.00 31.52 89 THR A C 1
ATOM 1234 O O . THR F 2 89 ? -8.789 26.873 12.039 1.00 30.89 89 THR A O 1
ATOM 1238 N N . TYR F 2 90 ? -6.536 26.860 11.977 1.00 30.39 90 TYR A N 1
ATOM 1239 C CA . TYR F 2 90 ? -6.384 25.764 12.929 1.00 28.72 90 TYR A CA 1
ATOM 1240 C C . TYR F 2 90 ? -5.318 26.149 13.949 1.00 29.57 90 TYR A C 1
ATOM 1241 O O . TYR F 2 90 ? -4.399 26.915 13.650 1.00 29.07 90 TYR A O 1
ATOM 1250 N N . ASN F 2 91 ? -5.513 25.675 15.171 1.00 29.42 91 ASN A N 1
ATOM 1251 C CA . ASN F 2 91 ? -4.553 25.841 16.270 1.00 30.03 91 ASN A CA 1
ATOM 1252 C C . ASN F 2 91 ? -4.004 24.454 16.586 1.00 29.51 91 ASN A C 1
ATOM 1253 O O . ASN F 2 91 ? -4.609 23.428 16.229 1.00 29.68 91 ASN A O 1
ATOM 1258 N N . THR F 2 92 ? -2.835 24.408 17.224 1.00 30.37 92 THR A N 1
ATOM 1259 C CA . THR F 2 92 ? -2.245 23.143 17.629 1.00 29.59 92 THR A CA 1
ATOM 1260 C C . THR F 2 92 ? -1.672 23.241 19.039 1.00 28.79 92 THR A C 1
ATOM 1261 O O . THR F 2 92 ? -1.356 24.320 19.508 1.00 29.84 92 THR A O 1
ATOM 1265 N N . ILE F 2 93 ? -1.555 22.080 19.688 1.00 29.16 93 ILE A N 1
ATOM 1266 C CA . ILE F 2 93 ? -0.680 21.897 20.849 1.00 27.34 93 ILE A CA 1
ATOM 1267 C C . ILE F 2 93 ? 0.324 20.829 20.469 1.00 28.77 93 ILE A C 1
ATOM 1268 O O . ILE F 2 93 ? 0.016 19.653 20.478 1.00 30.09 93 ILE A O 1
ATOM 1273 N N . ILE F 2 94 ? 1.511 21.283 20.058 1.00 29.81 94 ILE A N 1
ATOM 1274 C CA . ILE F 2 94 ? 2.671 20.437 19.749 1.00 30.99 94 ILE A CA 1
ATOM 1275 C C . ILE F 2 94 ? 3.811 20.972 20.615 1.00 29.94 94 ILE A C 1
ATOM 1276 O O . ILE F 2 94 ? 4.165 22.165 20.536 1.00 30.07 94 ILE A O 1
ATOM 1281 N N . SER F 2 95 ? 4.353 20.115 21.476 1.00 30.12 95 SER A N 1
ATOM 1282 C CA . SER F 2 95 ? 5.356 20.551 22.448 1.00 27.91 95 SER A CA 1
ATOM 1283 C C . SER F 2 95 ? 6.697 20.806 21.788 1.00 28.46 95 SER A C 1
ATOM 1284 O O . SER F 2 95 ? 6.917 20.376 20.649 1.00 28.75 95 SER A O 1
ATOM 1287 N N . ARG F 2 96 ? 7.560 21.508 22.510 1.00 30.39 96 ARG A N 1
ATOM 1288 C CA . ARG F 2 96 ? 8.940 21.743 22.078 1.00 30.65 96 ARG A CA 1
ATOM 1289 C C . ARG F 2 96 ? 9.602 20.450 21.632 1.00 32.18 96 ARG A C 1
ATOM 1290 O O . ARG F 2 96 ? 10.369 20.423 20.647 1.00 33.97 96 ARG A O 1
ATOM 1298 N N . MET F 2 97 ? 9.331 19.387 22.373 1.00 31.29 97 MET A N 1
ATOM 1299 C CA . MET F 2 97 ? 9.973 18.091 22.137 1.00 34.00 97 MET A CA 1
ATOM 1300 C C . MET F 2 97 ? 9.242 17.227 21.112 1.00 34.02 97 MET A C 1
ATOM 1301 O O . MET F 2 97 ? 9.642 16.084 20.861 1.00 38.81 97 MET A O 1
ATOM 1306 N N . GLY F 2 98 ? 8.182 17.762 20.504 1.00 30.72 98 GLY A N 1
ATOM 1307 C CA . GLY F 2 98 ? 7.528 17.102 19.393 1.00 30.42 98 GLY A CA 1
ATOM 1308 C C . GLY F 2 98 ? 6.404 16.160 19.776 1.00 32.03 98 GLY A C 1
ATOM 1309 O O . GLY F 2 98 ? 6.029 15.311 18.967 1.00 35.58 98 GLY A O 1
ATOM 1310 N N . GLN F 2 99 ? 5.846 16.330 20.977 1.00 31.29 99 GLN A N 1
ATOM 1311 C CA . GLN F 2 99 ? 4.650 15.577 21.362 1.00 33.77 99 GLN A CA 1
ATOM 1312 C C . GLN F 2 99 ? 3.401 16.315 20.875 1.00 31.36 99 GLN A C 1
ATOM 1313 O O . GLN F 2 99 ? 3.250 17.501 21.136 1.00 31.25 99 GLN A O 1
ATOM 1319 N N . TRP F 2 100 ? 2.514 15.591 20.191 1.00 30.44 100 TRP A N 1
ATOM 1320 C CA . TRP F 2 100 ? 1.284 16.136 19.608 1.00 29.72 100 TRP A CA 1
ATOM 1321 C C . TRP F 2 100 ? 0.111 15.855 20.524 1.00 31.23 100 TRP A C 1
ATOM 1322 O O . TRP F 2 100 ? -0.104 14.683 20.918 1.00 31.51 100 TRP A O 1
ATOM 1333 N N . TYR F 2 101 ? -0.619 16.917 20.875 1.00 30.34 101 TYR A N 1
ATOM 1334 C CA . TYR F 2 101 ? -1.780 16.814 21.802 1.00 29.82 101 TYR A CA 1
ATOM 1335 C C . TYR F 2 101 ? -3.100 17.209 21.153 1.00 31.02 101 TYR A C 1
ATOM 1336 O O . TYR F 2 101 ? -4.142 16.687 21.537 1.00 32.55 101 TYR A O 1
ATOM 1345 N N . MET F 2 102 ? -3.084 18.136 20.202 1.00 30.13 102 MET A N 1
ATOM 1346 C CA . MET F 2 102 ? -4.331 18.728 19.704 1.00 30.18 102 MET A CA 1
ATOM 1347 C C . MET F 2 102 ? -4.126 19.414 18.371 1.00 30.56 102 MET A C 1
ATOM 1348 O O . MET F 2 102 ? -3.121 20.090 18.156 1.00 30.31 102 MET A O 1
ATOM 1353 N N . ILE F 2 103 ? -5.125 19.255 17.504 1.00 30.52 103 ILE A N 1
ATOM 1354 C CA . ILE F 2 103 ? -5.350 20.118 16.340 1.00 30.93 103 ILE A CA 1
ATOM 1355 C C . ILE F 2 103 ? -6.799 20.596 16.450 1.00 31.27 103 ILE A C 1
ATOM 1356 O O . ILE F 2 103 ? -7.698 19.774 16.497 1.00 31.39 103 ILE A O 1
ATOM 1361 N N . ASP F 2 104 ? -7.007 21.905 16.513 1.00 28.49 104 ASP A N 1
ATOM 1362 C CA . ASP F 2 104 ? -8.352 22.494 16.685 1.00 31.18 104 ASP A CA 1
ATOM 1363 C C . ASP F 2 104 ? -8.650 23.307 15.436 1.00 30.19 104 ASP A C 1
ATOM 1364 O O . ASP F 2 104 ? -8.012 24.330 15.189 1.00 30.89 104 ASP A O 1
ATOM 1369 N N . ILE F 2 105 ? -9.619 22.845 14.641 1.00 30.37 105 ILE A N 1
ATOM 1370 C CA . ILE F 2 105 ? -9.911 23.449 13.359 1.00 29.85 105 ILE A CA 1
ATOM 1371 C C . ILE F 2 105 ? -11.134 24.333 13.509 1.00 30.58 105 ILE A C 1
ATOM 1372 O O . ILE F 2 105 ? -12.225 23.843 13.846 1.00 30.86 105 ILE A O 1
ATOM 1377 N N . CYS F 2 106 ? -10.951 25.626 13.278 1.00 29.55 106 CYS A N 1
ATOM 1378 C CA . CYS F 2 106 ? -11.995 26.634 13.509 0.90 29.09 106 CYS A CA 1
ATOM 1379 C C . CYS F 2 106 ? -12.650 27.029 12.202 1.00 28.84 106 CYS A C 1
ATOM 1380 O O . CY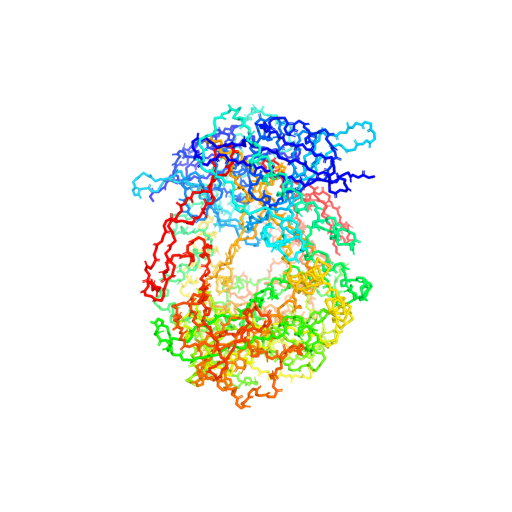S F 2 106 ? -11.980 27.539 11.314 1.00 31.05 106 CYS A O 1
ATOM 1383 N N . LEU F 2 107 ? -13.959 26.851 12.096 1.00 30.56 107 LEU A N 1
ATOM 1384 C CA . LEU F 2 107 ? -14.699 27.312 10.924 1.00 32.16 107 LEU A CA 1
ATOM 1385 C C . LEU F 2 107 ? -15.199 28.746 11.083 1.00 33.05 107 LEU A C 1
ATOM 1386 O O . LEU F 2 107 ? -15.332 29.481 10.095 1.00 37.91 107 LEU A O 1
ATOM 1391 N N . GLY F 2 108 ? -15.455 29.158 12.318 1.00 32.17 108 GLY A N 1
ATOM 1392 C CA . GLY F 2 108 ? -15.950 30.487 12.614 1.00 31.12 108 GLY A CA 1
ATOM 1393 C C . GLY F 2 108 ? -17.150 30.328 13.503 1.00 31.16 108 GLY A C 1
ATOM 1394 O O . GLY F 2 108 ? -17.178 29.409 14.330 1.00 29.58 108 GLY A O 1
ATOM 1395 N N . TYR F 2 109 ? -18.125 31.220 13.323 1.00 31.61 109 TYR A N 1
ATOM 1396 C CA . TYR F 2 109 ? -19.361 31.218 14.095 1.00 31.38 109 TYR A CA 1
ATOM 1397 C C . TYR F 2 109 ? -20.580 31.194 13.178 1.00 30.77 109 TYR A C 1
ATOM 1398 O O . TYR F 2 109 ? -20.601 31.848 12.122 1.00 30.18 109 TYR A O 1
ATOM 1407 N N . LYS F 2 110 ? -21.604 30.448 13.595 1.00 30.09 110 LYS A N 1
ATOM 1408 C CA . LYS F 2 110 ? -22.921 30.492 12.964 1.00 28.66 110 LYS A CA 1
ATOM 1409 C C . LYS F 2 110 ? -23.947 30.740 14.051 1.00 28.74 110 LYS A C 1
ATOM 1410 O O . LYS F 2 110 ? -24.094 29.912 14.957 1.00 29.90 110 LYS A O 1
ATOM 1416 N N . GLY F 2 111 ? -24.606 31.884 13.971 1.00 27.21 111 GLY A N 1
ATOM 1417 C CA . GLY F 2 111 ? -25.526 32.329 15.008 1.00 27.57 111 GLY A CA 1
ATOM 1418 C C . GLY F 2 111 ? -24.767 32.392 16.320 1.00 30.86 111 GLY A C 1
ATOM 1419 O O . GLY F 2 111 ? -23.689 32.979 16.384 1.00 31.58 111 GLY A O 1
ATOM 1420 N N . LYS F 2 112 ? -25.303 31.747 17.353 1.00 30.55 112 LYS A N 1
ATOM 1421 C CA . LYS F 2 112 ? -24.663 31.736 18.670 1.00 29.57 112 LYS A CA 1
ATOM 1422 C C . LYS F 2 112 ? -23.497 30.746 18.801 1.00 32.54 112 LYS A C 1
ATOM 1423 O O . LYS F 2 112 ? -22.777 30.777 19.804 1.00 31.49 112 LYS A O 1
ATOM 1429 N N . ARG F 2 113 ? -23.297 29.885 17.796 1.00 29.70 113 ARG A N 1
ATOM 1430 C CA . ARG F 2 113 ? -22.457 28.704 17.955 1.00 30.96 113 ARG A CA 1
ATOM 1431 C C . ARG F 2 113 ? -21.044 28.927 17.420 1.00 32.21 113 ARG A C 1
ATOM 1432 O O . ARG F 2 113 ? -20.869 29.408 16.299 1.00 32.25 113 ARG A O 1
ATOM 1440 N N . LYS F 2 114 ? -20.054 28.552 18.227 1.00 31.46 114 LYS A N 1
ATOM 1441 C CA . LYS F 2 114 ? -18.664 28.440 17.786 1.00 33.95 114 LYS A CA 1
ATOM 1442 C C . LYS F 2 114 ? -18.496 27.117 17.036 1.00 33.36 114 LYS A C 1
ATOM 1443 O O . LYS F 2 114 ? -18.690 26.058 17.617 1.00 33.85 114 LYS A O 1
ATOM 1449 N N . ILE F 2 115 ? -18.125 27.183 15.757 1.00 30.45 115 ILE A N 1
ATOM 1450 C CA . ILE F 2 115 ? -18.069 25.995 14.915 1.00 29.88 115 ILE A CA 1
ATOM 1451 C C . ILE F 2 115 ? -16.628 25.517 14.805 1.00 30.12 115 ILE A C 1
ATOM 1452 O O . ILE F 2 115 ? -15.787 26.196 14.213 1.00 30.47 115 ILE A O 1
ATOM 1457 N N . HIS F 2 116 ? -16.350 24.350 15.367 1.00 29.90 116 HIS A N 1
ATOM 1458 C CA . HIS F 2 116 ? -15.022 23.779 15.281 1.00 28.85 116 HIS A CA 1
ATOM 1459 C C . HIS F 2 116 ? -15.016 22.287 15.517 1.00 30.11 116 HIS A C 1
ATOM 1460 O O . HIS F 2 116 ? -15.937 21.754 16.106 1.00 31.47 116 HIS A O 1
ATOM 1467 N N . THR F 2 117 ? -13.950 21.636 15.059 1.00 27.98 117 THR A N 1
ATOM 1468 C CA . THR F 2 117 ? -13.710 20.239 15.325 1.00 28.14 117 THR A CA 1
ATOM 1469 C C . THR F 2 117 ? -12.343 20.137 15.939 1.00 29.99 117 THR A C 1
ATOM 1470 O O . THR F 2 117 ? -11.371 20.696 15.397 1.00 31.10 117 THR A O 1
ATOM 1474 N N . VAL F 2 118 ? -12.263 19.451 17.076 1.00 29.09 118 VAL A N 1
ATOM 1475 C CA . VAL F 2 118 ? -10.992 19.270 17.810 1.00 29.88 118 VAL A CA 1
ATOM 1476 C C . VAL F 2 118 ? -10.530 17.843 17.632 1.00 29.79 118 VAL A C 1
ATOM 1477 O O . VAL F 2 118 ? -11.331 16.916 17.685 1.00 32.95 118 VAL A O 1
ATOM 1481 N N . ILE F 2 119 ? -9.239 17.679 17.355 1.00 28.79 119 ILE A N 1
ATOM 1482 C CA . ILE F 2 119 ? -8.649 16.391 17.147 1.00 29.03 119 ILE A CA 1
ATOM 1483 C C . ILE F 2 119 ? -7.583 16.164 18.213 1.00 29.50 119 ILE A C 1
ATOM 1484 O O . ILE F 2 119 ? -6.634 16.957 18.339 1.00 30.25 119 ILE A O 1
ATOM 1489 N N . TYR F 2 120 ? -7.740 15.067 18.942 1.00 28.75 120 TYR A N 1
ATOM 1490 C CA . TYR F 2 120 ? -6.865 14.688 20.035 1.00 30.84 120 TYR A CA 1
ATOM 1491 C C . TYR F 2 120 ? -6.079 13.405 19.746 1.00 31.35 120 TYR A C 1
ATOM 1492 O O . TYR F 2 120 ? -6.380 12.665 18.805 1.00 31.38 120 TYR A O 1
ATOM 1501 N N . ASP F 2 121 ? -5.094 13.135 20.593 1.00 30.77 121 ASP A N 1
ATOM 1502 C CA . ASP F 2 121 ? -4.293 11.912 20.530 1.00 29.37 121 ASP A CA 1
ATOM 1503 C C . ASP F 2 121 ? -4.791 10.897 21.570 1.00 29.54 121 ASP A C 1
ATOM 1504 O O . ASP F 2 121 ? -4.591 11.094 22.794 1.00 30.71 121 ASP A O 1
ATOM 1509 N N . SER F 2 122 ? -5.400 9.797 21.121 1.00 29.89 122 SER A N 1
ATOM 1510 C CA . SER F 2 122 ? -5.779 8.731 22.066 1.00 30.59 122 SER A CA 1
ATOM 1511 C C . SER F 2 122 ? -4.549 8.068 22.712 1.00 29.46 122 SER A C 1
ATOM 1512 O O . SER F 2 122 ? -4.666 7.460 23.784 1.00 29.76 122 SER A O 1
ATOM 1515 N N . LEU F 2 123 ? -3.364 8.209 22.109 1.00 28.64 123 LEU A N 1
ATOM 1516 C CA . LEU F 2 123 ? -2.135 7.684 22.746 1.00 29.49 123 LEU A CA 1
ATOM 1517 C C . LEU F 2 123 ? -1.821 8.396 24.066 1.00 28.54 123 LEU A C 1
ATOM 1518 O O . LEU F 2 123 ? -1.176 7.821 24.978 1.00 30.13 123 LEU A O 1
ATOM 1523 N N . LYS F 2 124 ? -2.278 9.648 24.199 1.00 28.74 124 LYS A N 1
ATOM 1524 C CA . LYS F 2 124 ? -2.053 10.400 25.444 1.00 27.29 124 LYS A CA 1
ATOM 1525 C C . LYS F 2 124 ? -2.986 9.901 26.557 1.00 27.47 124 LYS A C 1
ATOM 1526 O O . LYS F 2 124 ? -2.679 10.035 27.744 1.00 28.92 124 LYS A O 1
ATOM 1532 N N . LYS F 2 125 ? -4.135 9.368 26.144 1.00 29.90 125 LYS A N 1
ATOM 1533 C CA . LYS F 2 125 ? -5.121 8.774 27.047 1.00 29.60 125 LYS A CA 1
ATOM 1534 C C . LYS F 2 125 ? -4.786 7.322 27.418 1.00 30.12 125 LYS A C 1
ATOM 1535 O O . LYS F 2 125 ? -4.948 6.917 28.568 1.00 28.20 125 LYS A O 1
ATOM 1541 N N . LEU F 2 126 ? -4.327 6.568 26.423 1.00 29.54 126 LEU A N 1
ATOM 1542 C CA . LEU F 2 126 ? -4.092 5.142 26.484 1.00 29.78 126 LEU A CA 1
ATOM 1543 C C . LEU F 2 126 ? -2.686 4.902 25.916 1.00 28.73 126 LEU A C 1
ATOM 1544 O O . LEU F 2 126 ? -2.522 4.632 24.731 1.00 29.45 126 LEU A O 1
ATOM 1549 N N . PRO F 2 127 ? -1.651 5.058 26.769 1.00 28.80 127 PRO A N 1
ATOM 1550 C CA . PRO F 2 127 ? -0.259 5.068 26.284 1.00 28.67 127 PRO A CA 1
ATOM 1551 C C . PRO F 2 127 ? 0.334 3.681 25.956 1.00 31.12 127 PRO A C 1
ATOM 1552 O O . PRO F 2 127 ? 1.329 3.254 26.550 1.00 32.08 127 PRO A O 1
ATOM 1556 N N . PHE F 2 128 ? -0.292 2.992 25.002 1.00 29.54 128 PHE A N 1
ATOM 1557 C CA . PHE F 2 128 ? 0.121 1.654 24.567 1.00 27.89 128 PHE A CA 1
ATOM 1558 C C . PHE F 2 128 ? -0.254 1.524 23.116 1.00 28.45 128 PHE A C 1
ATOM 1559 O O . PHE F 2 128 ? -1.152 2.221 22.670 1.00 30.66 128 PHE A O 1
ATOM 1567 N N . PRO F 2 129 ? 0.410 0.618 22.378 1.00 29.60 129 PRO A N 1
ATOM 1568 C CA . PRO F 2 129 ? -0.076 0.357 21.016 1.00 29.85 129 PRO A CA 1
ATOM 1569 C C . PRO F 2 129 ? -1.509 -0.192 21.022 1.00 30.75 129 PRO A C 1
ATOM 1570 O O . PRO F 2 129 ? -1.934 -0.801 22.005 1.00 30.62 129 PRO A O 1
ATOM 1574 N N . VAL F 2 130 ? -2.223 0.001 19.916 1.00 32.78 130 VAL A N 1
ATOM 1575 C CA . VAL F 2 130 ? -3.599 -0.501 19.772 1.00 33.27 130 VAL A CA 1
ATOM 1576 C C . VAL F 2 130 ? -3.724 -2.002 20.080 1.00 32.94 130 VAL A C 1
ATOM 1577 O O . VAL F 2 130 ? -4.619 -2.434 20.804 1.00 30.98 130 VAL A O 1
ATOM 1581 N N . LYS F 2 131 ? -2.808 -2.800 19.550 1.00 30.73 131 LYS A N 1
ATOM 1582 C CA . LYS F 2 131 ? -2.826 -4.233 19.784 1.00 32.09 131 LYS A CA 1
ATOM 1583 C C . LYS F 2 131 ? -2.711 -4.585 21.270 1.00 31.47 131 LYS A C 1
ATOM 1584 O O . LYS F 2 131 ? -3.362 -5.509 21.731 1.00 31.96 131 LYS A O 1
ATOM 1590 N N . LYS F 2 132 ? -1.887 -3.841 22.013 1.00 30.51 132 LYS A N 1
ATOM 1591 C CA . LYS F 2 132 ? -1.723 -4.079 23.447 1.00 31.76 132 LYS A CA 1
ATOM 1592 C C . LYS F 2 132 ? -2.965 -3.645 24.222 1.00 28.62 132 LYS A C 1
ATOM 1593 O O . LYS F 2 132 ? -3.394 -4.335 25.149 1.00 30.04 132 LYS A O 1
ATOM 1599 N N . ILE F 2 133 ? -3.543 -2.510 23.833 1.00 29.74 133 ILE A N 1
ATOM 1600 C CA . ILE F 2 133 ? -4.818 -2.078 24.405 1.00 28.89 133 ILE A CA 1
ATOM 1601 C C . ILE F 2 133 ? -5.885 -3.150 24.240 1.00 29.29 133 ILE A C 1
ATOM 1602 O O . ILE F 2 133 ? -6.581 -3.487 25.181 1.00 28.11 133 ILE A O 1
ATOM 1607 N N . ALA F 2 134 ? -6.009 -3.713 23.049 1.00 28.62 134 ALA A N 1
ATOM 1608 C CA . ALA F 2 134 ? -7.027 -4.744 22.837 1.00 29.92 134 ALA A CA 1
ATOM 1609 C C . ALA F 2 134 ? -6.788 -5.948 23.749 1.00 29.40 134 ALA A C 1
ATOM 1610 O O . ALA F 2 134 ? -7.719 -6.479 24.351 1.00 30.81 134 ALA A O 1
ATOM 1612 N N . LYS F 2 135 ? -5.531 -6.365 23.866 1.00 30.24 135 LYS A N 1
ATOM 1613 C CA . LYS F 2 135 ? -5.175 -7.505 24.706 1.00 29.45 135 LYS A CA 1
ATOM 1614 C C . LYS F 2 135 ? -5.509 -7.253 26.176 1.00 29.69 135 LYS A C 1
ATOM 1615 O O . LYS F 2 135 ? -6.233 -8.024 26.804 1.00 29.67 135 LYS A O 1
ATOM 1621 N N . ASP F 2 136 ? -4.985 -6.148 26.701 1.00 29.87 136 ASP A N 1
ATOM 1622 C CA . ASP F 2 136 ? -5.090 -5.839 28.133 1.00 30.81 136 ASP A CA 1
ATOM 1623 C C . ASP F 2 136 ? -6.505 -5.431 28.546 1.00 29.96 136 ASP A C 1
ATOM 1624 O O . ASP F 2 136 ? -6.935 -5.711 29.677 1.00 29.09 136 ASP A O 1
ATOM 1629 N N . PHE F 2 137 ? -7.229 -4.788 27.633 1.00 29.53 137 PHE A N 1
ATOM 1630 C CA . PHE F 2 137 ? -8.597 -4.335 27.903 1.00 29.40 137 PHE A CA 1
ATOM 1631 C C . PHE F 2 137 ? -9.636 -5.398 27.539 1.00 31.50 137 PHE A C 1
ATOM 1632 O O . PHE F 2 137 ? -10.835 -5.165 27.698 1.00 33.36 137 PHE A O 1
ATOM 1640 N N . LYS F 2 138 ? -9.172 -6.564 27.075 1.00 31.78 138 LYS A N 1
ATOM 1641 C CA . LYS F 2 138 ? -10.032 -7.707 26.724 1.00 32.44 138 LYS A CA 1
ATOM 1642 C C . LYS F 2 138 ? -11.045 -7.350 25.636 1.00 33.25 138 LYS A C 1
ATOM 1643 O O . LYS F 2 138 ? -12.234 -7.645 25.762 1.00 35.09 138 LYS A O 1
ATOM 1649 N N . LEU F 2 139 ? -10.537 -6.736 24.567 1.00 33.34 139 LEU A N 1
ATOM 1650 C CA . LEU F 2 139 ? -11.341 -6.273 23.431 1.00 35.94 139 LEU A CA 1
ATOM 1651 C C . LEU F 2 139 ? -11.005 -7.127 22.207 1.00 39.61 139 LEU A C 1
ATOM 1652 O O . LEU F 2 139 ? -9.889 -7.637 22.094 1.00 40.93 139 LEU A O 1
ATOM 1657 N N . THR F 2 140 ? -11.964 -7.280 21.294 1.00 39.89 140 THR A N 1
ATOM 1658 C CA . THR F 2 140 ? -11.759 -8.099 20.098 1.00 41.54 140 THR A CA 1
ATOM 1659 C C . THR F 2 140 ? -10.716 -7.468 19.187 1.00 41.19 140 THR A C 1
ATOM 1660 O O . THR F 2 140 ? -10.769 -6.274 18.916 1.00 44.60 140 THR A O 1
ATOM 1664 N N . VAL F 2 141 ? -9.764 -8.279 18.729 1.00 41.86 141 VAL A N 1
ATOM 1665 C CA . VAL F 2 141 ? -8.727 -7.818 17.810 1.00 42.36 141 VAL A CA 1
ATOM 1666 C C . VAL F 2 141 ? -8.470 -8.867 16.735 1.00 44.24 141 VAL A C 1
ATOM 1667 O O . VAL F 2 141 ? -8.397 -10.061 17.025 1.00 44.19 141 VAL A O 1
ATOM 1671 N N . LEU F 2 142 ? -8.347 -8.412 15.491 1.00 44.97 142 LEU A N 1
ATOM 1672 C CA . LEU F 2 142 ? -8.067 -9.305 14.367 1.00 45.27 142 LEU A CA 1
ATOM 1673 C C . LEU F 2 142 ? -6.570 -9.598 14.294 1.00 46.65 142 LEU A C 1
ATOM 1674 O O . LEU F 2 142 ? -5.736 -8.715 14.552 1.00 47.74 142 LEU A O 1
ATOM 1679 N N . LYS F 2 143 ? -6.236 -10.842 13.953 1.00 49.50 143 LYS A N 1
ATOM 1680 C CA . LYS F 2 143 ? -4.843 -11.274 13.840 1.00 51.03 143 LYS A CA 1
ATOM 1681 C C . LYS F 2 143 ? -4.187 -10.699 12.589 1.00 51.36 143 LYS A C 1
ATOM 1682 O O . LYS F 2 143 ? -4.792 -10.680 11.511 1.00 50.81 143 LYS A O 1
ATOM 1688 N N . GLY F 2 144 ? -2.943 -10.246 12.746 1.00 50.60 144 GLY A N 1
ATOM 1689 C CA . GLY F 2 144 ? -2.137 -9.769 11.629 1.00 49.63 144 GLY A CA 1
ATOM 1690 C C . GLY F 2 144 ? -2.220 -8.273 11.404 1.00 49.85 144 GLY A C 1
ATOM 1691 O O . GLY F 2 144 ? -2.872 -7.540 12.162 1.00 48.46 144 GLY A O 1
ATOM 1692 N N . ASP F 2 145 ? -1.545 -7.827 10.348 1.00 49.48 145 ASP A N 1
ATOM 1693 C CA . ASP F 2 145 ? -1.500 -6.421 9.980 1.00 48.06 145 ASP A CA 1
ATOM 1694 C C . ASP F 2 145 ? -1.963 -6.239 8.546 1.00 47.73 145 ASP A C 1
ATOM 1695 O O . ASP F 2 145 ? -2.062 -7.193 7.779 1.00 45.69 145 ASP A O 1
ATOM 1700 N N . ILE F 2 146 ? -2.242 -4.992 8.193 1.00 46.18 146 ILE A N 1
ATOM 1701 C CA . ILE F 2 146 ? -2.431 -4.626 6.800 1.00 45.41 146 ILE A CA 1
ATOM 1702 C C . ILE F 2 146 ? -1.076 -4.760 6.076 1.00 42.80 146 ILE A C 1
ATOM 1703 O O . ILE F 2 146 ? -0.016 -4.535 6.666 1.00 41.29 146 ILE A O 1
ATOM 1708 N N . ASP F 2 147 ? -1.111 -5.177 4.816 1.00 38.70 147 ASP A N 1
ATOM 1709 C CA . ASP F 2 147 ? 0.069 -5.123 3.965 1.00 37.53 147 ASP A CA 1
ATOM 1710 C C . ASP F 2 147 ? 0.341 -3.648 3.676 1.00 38.42 147 ASP A C 1
ATOM 1711 O O . ASP F 2 147 ? -0.290 -3.067 2.803 1.00 35.75 147 ASP A O 1
ATOM 1716 N N . TYR F 2 148 ? 1.279 -3.050 4.408 1.00 35.19 148 TYR A N 1
ATOM 1717 C CA . TYR F 2 148 ? 1.492 -1.594 4.352 1.00 34.81 148 TYR A CA 1
ATOM 1718 C C . TYR F 2 148 ? 1.967 -1.108 2.992 1.00 33.77 148 TYR A C 1
ATOM 1719 O O . TYR F 2 148 ? 1.580 -0.030 2.540 1.00 33.84 148 TYR A O 1
ATOM 1728 N N . HIS F 2 149 ? 2.816 -1.901 2.346 1.00 32.34 149 HIS A N 1
ATOM 1729 C CA . HIS F 2 149 ? 3.557 -1.423 1.183 1.00 31.08 149 HIS A CA 1
ATOM 1730 C C . HIS F 2 149 ? 2.957 -1.850 -0.152 1.00 33.66 149 HIS A C 1
ATOM 1731 O O . HIS F 2 149 ? 3.554 -1.600 -1.190 1.00 35.63 149 HIS A O 1
ATOM 1738 N N . LYS F 2 150 ? 1.777 -2.475 -0.112 1.00 32.90 150 LYS A N 1
ATOM 1739 C CA A LYS F 2 150 ? 1.078 -2.851 -1.333 0.50 33.54 150 LYS A CA 1
ATOM 1740 C CA B LYS F 2 150 ? 1.053 -2.850 -1.323 0.50 33.50 150 LYS A CA 1
ATOM 1741 C C . LYS F 2 150 ? 0.843 -1.620 -2.206 1.00 31.75 150 LYS A C 1
ATOM 1742 O O . LYS F 2 150 ? 0.545 -0.520 -1.702 1.00 33.17 150 LYS A O 1
ATOM 1753 N N . GLU F 2 151 ? 0.986 -1.819 -3.515 1.00 34.16 151 GLU A N 1
ATOM 1754 C CA . GLU F 2 151 ? 0.744 -0.775 -4.499 1.00 34.57 151 GLU A CA 1
ATOM 1755 C C . GLU F 2 151 ? -0.739 -0.387 -4.474 1.00 32.29 151 GLU A C 1
ATOM 1756 O O . GLU F 2 151 ? -1.609 -1.235 -4.741 1.00 30.21 151 GLU A O 1
ATOM 1762 N N . ARG F 2 152 ? -1.002 0.882 -4.150 1.00 30.94 152 ARG A N 1
ATOM 1763 C CA . ARG F 2 152 ? -2.363 1.415 -4.038 1.00 30.18 152 ARG A CA 1
ATOM 1764 C C . ARG F 2 152 ? -2.455 2.805 -4.670 1.00 29.39 152 ARG A C 1
ATOM 1765 O O . ARG F 2 152 ? -2.142 3.806 -4.029 1.00 31.44 152 ARG A O 1
ATOM 1773 N N . PRO F 2 153 ? -2.871 2.866 -5.946 1.00 29.51 153 PRO A N 1
ATOM 1774 C CA . PRO F 2 153 ? -3.039 4.139 -6.626 1.00 29.11 153 PRO A CA 1
ATOM 1775 C C . PRO F 2 153 ? -4.172 4.977 -6.063 1.00 30.32 153 PRO A C 1
ATOM 1776 O O . PRO F 2 153 ? -4.973 4.507 -5.259 1.00 31.42 153 PRO A O 1
ATOM 1780 N N . VAL F 2 154 ? -4.236 6.230 -6.488 1.00 28.29 154 VAL A N 1
ATOM 1781 C CA . VAL F 2 154 ? -5.337 7.080 -6.092 1.00 27.52 154 VAL A CA 1
ATOM 1782 C C . VAL F 2 154 ? -6.655 6.412 -6.503 1.00 28.60 154 VAL A C 1
ATOM 1783 O O . VAL F 2 154 ? -6.809 5.977 -7.646 1.00 29.21 154 VAL A O 1
ATOM 1787 N N . GLY F 2 155 ? -7.598 6.326 -5.562 1.00 29.99 155 GLY A N 1
ATOM 1788 C CA . GLY F 2 155 ? -8.916 5.725 -5.835 1.00 29.91 155 GLY A CA 1
ATOM 1789 C C . GLY F 2 155 ? -8.941 4.216 -5.684 1.00 28.81 155 GLY A C 1
ATOM 1790 O O . GLY F 2 155 ? -9.929 3.560 -6.017 1.00 31.97 155 GLY A O 1
ATOM 1791 N N . TYR F 2 156 ? -7.837 3.661 -5.195 1.00 28.49 156 TYR A N 1
ATOM 1792 C CA . TYR F 2 156 ? -7.722 2.230 -4.934 1.00 29.87 156 TYR A CA 1
ATOM 1793 C C . TYR F 2 156 ? -8.908 1.730 -4.106 1.00 27.61 156 TYR A C 1
ATOM 1794 O O . TYR F 2 156 ? -9.294 2.352 -3.096 1.00 28.88 156 TYR A O 1
ATOM 1803 N N . LYS F 2 157 ? -9.482 0.619 -4.564 1.00 32.26 157 LYS A N 1
ATOM 1804 C CA . LYS F 2 157 ? -10.643 -0.003 -3.934 1.00 32.82 157 LYS A CA 1
ATOM 1805 C C . LYS F 2 157 ? -10.247 -0.814 -2.702 1.00 32.44 157 LYS A C 1
ATOM 1806 O O . LYS F 2 157 ? -9.521 -1.804 -2.806 1.00 32.77 157 LYS A O 1
ATOM 1812 N N . ILE F 2 158 ? -10.756 -0.406 -1.545 1.00 32.26 158 ILE A N 1
ATOM 1813 C CA . ILE F 2 158 ? -10.466 -1.085 -0.286 1.00 30.64 158 ILE A CA 1
ATOM 1814 C C . ILE F 2 158 ? -11.081 -2.489 -0.285 1.00 29.92 158 ILE A C 1
ATOM 1815 O O . ILE F 2 158 ? -12.265 -2.651 -0.597 1.00 32.61 158 ILE A O 1
ATOM 1820 N N . THR F 2 159 ? -10.272 -3.502 0.034 1.00 28.71 159 THR A N 1
ATOM 1821 C CA . THR F 2 159 ? -10.745 -4.889 0.061 1.00 28.44 159 THR A CA 1
ATOM 1822 C C . THR F 2 159 ? -11.568 -5.142 1.330 1.00 29.30 159 THR A C 1
ATOM 1823 O O . THR F 2 159 ? -11.470 -4.383 2.287 1.00 29.92 159 THR A O 1
ATOM 1827 N N . PRO F 2 160 ? -12.401 -6.199 1.332 1.00 30.72 160 PRO A N 1
ATOM 1828 C CA . PRO F 2 160 ? -13.117 -6.563 2.563 1.00 31.08 160 PRO A CA 1
ATOM 1829 C C . PRO F 2 160 ? -12.189 -6.797 3.762 1.00 32.55 160 PRO A C 1
ATOM 1830 O O . PRO F 2 160 ? -12.528 -6.422 4.891 1.00 33.22 160 PRO A O 1
ATOM 1834 N N . GLU F 2 161 ? -11.023 -7.387 3.496 1.00 32.64 161 GLU A N 1
ATOM 1835 C CA . GLU F 2 161 ? -10.020 -7.684 4.525 1.00 34.29 161 GLU A CA 1
ATOM 1836 C C . GLU F 2 161 ? -9.398 -6.404 5.107 1.00 32.32 161 GLU A C 1
ATOM 1837 O O . GLU F 2 161 ? -9.260 -6.257 6.333 1.00 34.97 161 GLU A O 1
ATOM 1843 N N . GLU F 2 162 ? -9.033 -5.468 4.234 1.00 31.23 162 GLU A N 1
ATOM 1844 C CA . GLU F 2 162 ? -8.516 -4.169 4.663 1.00 30.82 162 GLU A CA 1
ATOM 1845 C C . GLU F 2 162 ? -9.568 -3.387 5.456 1.00 31.89 162 GLU A C 1
ATOM 1846 O O . GLU F 2 162 ? -9.261 -2.765 6.479 1.00 32.31 162 GLU A O 1
ATOM 1852 N N . TYR F 2 163 ? -10.804 -3.419 4.968 1.00 32.44 163 TYR A N 1
ATOM 1853 C CA . TYR F 2 163 ? -11.948 -2.751 5.605 1.00 31.61 163 TYR A CA 1
ATOM 1854 C C . TYR F 2 163 ? -12.154 -3.274 7.024 1.00 31.10 163 TYR A C 1
ATOM 1855 O O . TYR F 2 163 ? -12.365 -2.501 7.951 1.00 31.42 163 TYR A O 1
ATOM 1864 N N . ALA F 2 164 ? -12.083 -4.591 7.173 1.00 32.11 164 ALA A N 1
ATOM 1865 C CA . ALA F 2 164 ? -12.247 -5.238 8.479 1.00 32.58 164 ALA A CA 1
ATOM 1866 C C . ALA F 2 164 ? -11.143 -4.834 9.451 1.00 33.28 164 ALA A C 1
ATOM 1867 O O . ALA F 2 164 ? -11.408 -4.605 10.638 1.00 34.01 164 ALA A O 1
ATOM 1869 N N . TYR F 2 165 ? -9.904 -4.747 8.963 1.00 33.73 165 TYR A N 1
ATOM 1870 C CA . TYR F 2 165 ? -8.787 -4.311 9.805 1.00 35.63 165 TYR A CA 1
ATOM 1871 C C . TYR F 2 165 ? -8.978 -2.871 10.292 1.00 34.88 165 TYR A C 1
ATOM 1872 O O . TYR F 2 165 ? -8.731 -2.553 11.456 1.00 36.64 165 TYR A O 1
ATOM 1881 N N . ILE F 2 166 ? -9.401 -1.995 9.388 1.00 33.72 166 ILE A N 1
ATOM 1882 C CA . ILE F 2 166 ? -9.593 -0.591 9.713 1.00 32.63 166 ILE A CA 1
ATOM 1883 C C . ILE F 2 166 ? -10.731 -0.437 10.728 1.00 32.52 166 ILE A C 1
ATOM 1884 O O . ILE F 2 166 ? -10.602 0.285 11.721 1.00 33.53 166 ILE A O 1
ATOM 1889 N N . LYS F 2 167 ? -11.831 -1.137 10.491 1.00 31.20 167 LYS A N 1
ATOM 1890 C CA . LYS F 2 167 ? -12.965 -1.120 11.399 1.00 33.03 167 LYS A CA 1
ATOM 1891 C C . LYS F 2 167 ? -12.565 -1.630 12.790 1.00 32.63 167 LYS A C 1
ATOM 1892 O O . LYS F 2 167 ? -12.983 -1.078 13.812 1.00 32.51 167 LYS A O 1
ATOM 1898 N N . ASN F 2 168 ? -11.750 -2.677 12.824 1.00 32.79 168 ASN A N 1
ATOM 1899 C CA . ASN F 2 168 ? -11.292 -3.246 14.099 1.00 32.85 168 ASN A CA 1
ATOM 1900 C C . ASN F 2 168 ? -10.405 -2.247 14.838 1.00 32.95 168 ASN A C 1
ATOM 1901 O O . ASN F 2 168 ? -10.557 -2.045 16.056 1.00 34.01 168 ASN A O 1
ATOM 1906 N N . ASP F 2 169 ? -9.472 -1.625 14.119 1.00 32.86 169 ASP A N 1
ATOM 1907 C CA . ASP F 2 169 ? -8.586 -0.621 14.729 1.00 33.48 169 ASP A CA 1
ATOM 1908 C C . ASP F 2 169 ? -9.358 0.511 15.380 1.00 31.64 169 ASP A C 1
ATOM 1909 O O . ASP F 2 169 ? -9.095 0.858 16.536 1.00 33.48 169 ASP A O 1
ATOM 1914 N N . ILE F 2 170 ? -10.297 1.109 14.650 1.00 31.47 170 ILE A N 1
ATOM 1915 C CA . ILE F 2 170 ? -11.058 2.233 15.220 1.00 31.40 170 ILE A CA 1
ATOM 1916 C C . ILE F 2 170 ? -12.008 1.770 16.333 1.00 31.37 170 ILE A C 1
ATOM 1917 O O . ILE F 2 170 ? -12.262 2.510 17.268 1.00 30.29 170 ILE A O 1
ATOM 1922 N N . GLN F 2 171 ? -12.502 0.536 16.263 1.00 29.53 171 GLN A N 1
ATOM 1923 C CA . GLN F 2 171 ? -13.427 0.040 17.278 1.00 30.76 171 GLN A CA 1
ATOM 1924 C C . GLN F 2 171 ? -12.695 -0.295 18.573 1.00 31.43 171 GLN A C 1
ATOM 1925 O O . GLN F 2 171 ? -13.256 -0.119 19.645 1.00 29.72 171 GLN A O 1
ATOM 1931 N N . ILE F 2 172 ? -11.460 -0.790 18.479 1.00 29.57 172 ILE A N 1
ATOM 1932 C CA . ILE F 2 172 ? -10.664 -1.050 19.697 1.00 29.71 172 ILE A CA 1
ATOM 1933 C C . ILE F 2 172 ? -10.507 0.252 20.495 1.00 30.37 172 ILE A C 1
ATOM 1934 O O . ILE F 2 172 ? -10.767 0.285 21.709 1.00 29.36 172 ILE A O 1
ATOM 1939 N N . ILE F 2 173 ? -10.081 1.315 19.817 1.00 30.99 173 ILE A N 1
ATOM 1940 C CA . ILE F 2 173 ? -9.885 2.603 20.481 1.00 29.87 173 ILE A CA 1
ATOM 1941 C C . ILE F 2 173 ? -11.238 3.198 20.950 1.00 30.66 173 ILE A C 1
ATOM 1942 O O . ILE F 2 173 ? -11.323 3.728 22.051 1.00 30.69 173 ILE A O 1
ATOM 1947 N N . ALA F 2 174 ? -12.293 3.059 20.150 1.00 29.88 174 ALA A N 1
ATOM 1948 C CA . ALA F 2 174 ? -13.627 3.481 20.610 1.00 28.59 174 ALA A CA 1
ATOM 1949 C C . ALA F 2 174 ? -14.046 2.771 21.889 1.00 28.80 174 ALA A C 1
ATOM 1950 O O . ALA F 2 174 ? -14.558 3.399 22.813 1.00 30.47 174 ALA A O 1
ATOM 1952 N N . GLU F 2 175 ? -13.866 1.452 21.937 1.00 29.34 175 GLU A N 1
ATOM 1953 C CA . GLU F 2 175 ? -14.269 0.667 23.105 1.00 29.17 175 GLU A CA 1
ATOM 1954 C C . GLU F 2 175 ? -13.455 1.055 24.342 1.00 28.62 175 GLU A C 1
ATOM 1955 O O . GLU F 2 175 ? -13.999 1.188 25.439 1.00 28.09 175 GLU A O 1
ATOM 1961 N N . ALA F 2 176 ? -12.149 1.207 24.157 1.00 27.92 176 ALA A N 1
ATOM 1962 C CA . ALA F 2 176 ? -11.257 1.525 25.273 1.00 28.33 176 ALA A CA 1
ATOM 1963 C C . ALA F 2 176 ? -11.525 2.935 25.796 1.00 28.46 176 ALA A C 1
ATOM 1964 O O . ALA F 2 176 ? -11.602 3.135 27.006 1.00 27.72 176 ALA A O 1
ATOM 1966 N N . LEU F 2 177 ? -11.677 3.900 24.889 1.00 29.64 177 LEU A N 1
ATOM 1967 C CA . LEU F 2 177 ? -11.962 5.270 25.318 1.00 28.14 177 LEU A CA 1
ATOM 1968 C C . LEU F 2 177 ? -13.308 5.382 26.019 1.00 26.86 177 LEU A C 1
ATOM 1969 O O . LEU F 2 177 ? -13.426 6.093 27.012 1.00 28.31 177 LEU A O 1
ATOM 1974 N N . LEU F 2 178 ? -14.317 4.673 25.525 1.00 27.85 178 LEU A N 1
ATOM 1975 C CA . LEU F 2 178 ? -15.624 4.732 26.178 1.00 28.32 178 LEU A CA 1
ATOM 1976 C C . LEU F 2 178 ? -15.554 4.210 27.626 1.00 27.40 178 LEU A C 1
ATOM 1977 O O . LEU F 2 178 ? -16.110 4.823 28.555 1.00 26.97 178 LEU A O 1
ATOM 1982 N N . ILE F 2 179 ? -14.871 3.082 27.838 1.00 27.51 179 ILE A N 1
ATOM 1983 C CA . ILE F 2 179 ? -14.675 2.561 29.180 1.00 27.22 179 ILE A CA 1
ATOM 1984 C C . ILE F 2 179 ? -13.962 3.592 30.068 1.00 24.97 179 ILE A C 1
ATOM 1985 O O . ILE F 2 179 ? -14.379 3.822 31.190 1.00 26.74 179 ILE A O 1
ATOM 1990 N N . GLN F 2 180 ? -12.900 4.202 29.550 1.00 25.70 180 GLN A N 1
ATOM 1991 C CA . GLN F 2 180 ? -12.156 5.237 30.279 1.00 25.94 180 GLN A CA 1
ATOM 1992 C C . GLN F 2 180 ? -13.059 6.427 30.663 1.00 25.14 180 GLN A C 1
ATOM 1993 O O . GLN F 2 180 ? -13.105 6.831 31.818 1.00 27.60 180 GLN A O 1
ATOM 1999 N N . PHE F 2 181 ? -13.803 6.933 29.696 1.00 27.90 181 PHE A N 1
ATOM 2000 C CA . PHE F 2 181 ? -14.701 8.066 29.934 1.00 29.94 181 PHE A CA 1
ATOM 2001 C C . PHE F 2 181 ? -15.790 7.707 30.933 1.00 28.40 181 PHE A C 1
ATOM 2002 O O . PHE F 2 181 ? -16.127 8.508 31.825 1.00 30.91 181 PHE A O 1
ATOM 2010 N N . LYS F 2 182 ? -16.323 6.485 30.854 1.00 28.57 182 LYS A N 1
ATOM 2011 C CA . LYS F 2 182 ? -17.350 6.054 31.810 1.00 28.65 182 LYS A CA 1
ATOM 2012 C C . LYS F 2 182 ? -16.847 5.974 33.260 1.00 27.00 182 LYS A C 1
ATOM 2013 O O . LYS F 2 182 ? -17.631 6.068 34.203 1.00 29.66 182 LYS A O 1
ATOM 2019 N N . GLN F 2 183 ? -15.536 5.794 33.436 1.00 24.75 183 GLN A N 1
ATOM 2020 C CA . GLN F 2 183 ? -14.913 5.799 34.746 1.00 27.00 183 GLN A CA 1
ATOM 2021 C C . GLN F 2 183 ? -14.726 7.225 35.273 1.00 25.82 183 GLN A C 1
ATOM 2022 O O . GLN F 2 183 ? -14.359 7.394 36.429 1.00 28.05 183 GLN A O 1
ATOM 2028 N N . GLY F 2 184 ? -14.949 8.220 34.421 1.00 27.03 184 GLY A N 1
ATOM 2029 C CA . GLY F 2 184 ? -14.784 9.620 34.819 1.00 28.64 184 GLY A CA 1
ATOM 2030 C C . GLY F 2 184 ? -13.442 10.177 34.395 1.00 28.22 184 GLY A C 1
ATOM 2031 O O . GLY F 2 184 ? -13.104 11.311 34.726 1.00 31.19 184 GLY A O 1
ATOM 2032 N N . LEU F 2 185 ? -12.692 9.375 33.655 1.00 28.10 185 LEU A N 1
ATOM 2033 C CA . LEU F 2 185 ? -11.331 9.725 33.264 1.00 27.65 185 LEU A CA 1
ATOM 2034 C C . LEU F 2 185 ? -11.371 10.377 31.891 1.00 28.12 185 LEU A C 1
ATOM 2035 O O . LEU F 2 185 ? -11.058 9.757 30.873 1.00 28.29 185 LEU A O 1
ATOM 2040 N N . ASP F 2 186 ? -11.799 11.635 31.853 1.00 31.56 186 ASP A N 1
ATOM 2041 C CA . ASP F 2 186 ? -12.102 12.250 30.555 1.00 33.92 186 ASP A CA 1
ATOM 2042 C C . ASP F 2 186 ? -11.295 13.506 30.241 1.00 37.84 186 ASP A C 1
ATOM 2043 O O . ASP F 2 186 ? -11.678 14.279 29.354 1.00 35.47 186 ASP A O 1
ATOM 2048 N N . ARG F 2 187 ? -10.190 13.708 30.947 1.00 31.97 187 ARG A N 1
ATOM 2049 C CA . ARG F 2 187 ? -9.266 14.800 30.601 1.00 32.17 187 ARG A CA 1
ATOM 2050 C C . ARG F 2 187 ? -8.376 14.423 29.426 1.00 32.52 187 ARG A C 1
ATOM 2051 O O . ARG F 2 187 ? -8.457 13.321 28.887 1.00 31.96 187 ARG A O 1
ATOM 2059 N N . MET F 2 188 ? -7.541 15.355 28.981 1.00 30.24 188 MET A N 1
ATOM 2060 C CA . MET F 2 188 ? -6.802 15.157 27.761 1.00 32.54 188 MET A CA 1
ATOM 2061 C C . MET F 2 188 ? -5.806 14.008 27.810 1.00 29.99 188 MET A C 1
ATOM 2062 O O . MET F 2 188 ? -5.551 13.378 26.782 1.00 31.84 188 MET A O 1
ATOM 2067 N N . THR F 2 189 ? -5.236 13.770 28.985 1.00 29.30 189 THR A N 1
ATOM 2068 C CA . THR F 2 189 ? -4.165 12.790 29.126 1.00 28.75 189 THR A CA 1
ATOM 2069 C C . THR F 2 189 ? -4.338 11.951 30.383 1.00 25.85 189 THR A C 1
ATOM 2070 O O . THR F 2 189 ? -4.967 12.400 31.352 1.00 27.02 189 THR A O 1
ATOM 2074 N N . ALA F 2 190 ? -3.687 10.790 30.400 1.00 27.85 190 ALA A N 1
ATOM 2075 C CA . ALA F 2 190 ? -3.627 9.938 31.598 1.00 28.51 190 ALA A CA 1
ATOM 2076 C C . ALA F 2 190 ? -3.086 10.691 32.807 1.00 31.53 190 ALA A C 1
ATOM 2077 O O . ALA F 2 190 ? -3.621 10.573 33.922 1.00 30.12 190 ALA A O 1
ATOM 2079 N N . GLY F 2 191 ? -2.026 11.489 32.629 1.00 27.82 191 GLY A N 1
ATOM 2080 C CA . GLY F 2 191 ? -1.479 12.228 33.754 1.00 29.07 191 GLY A CA 1
ATOM 2081 C C . GLY F 2 191 ? -2.439 13.282 34.299 1.00 27.03 191 GLY A C 1
ATOM 2082 O O . GLY F 2 191 ? -2.482 13.527 35.512 1.00 28.78 191 GLY A O 1
ATOM 2083 N N . SER F 2 192 ? -3.159 13.942 33.403 1.00 27.85 192 SER A N 1
ATOM 2084 C CA . SER F 2 192 ? -4.127 14.952 33.793 1.00 28.05 192 SER A CA 1
ATOM 2085 C C . SER F 2 192 ? -5.231 14.276 34.600 1.00 28.43 192 SER A C 1
ATOM 2086 O O . SER F 2 192 ? -5.674 14.826 35.606 1.00 28.14 192 SER A O 1
ATOM 2089 N N . ASP F 2 193 ? -5.624 13.075 34.194 1.00 28.79 193 ASP A N 1
ATOM 2090 C CA . ASP F 2 193 ? -6.661 12.318 34.927 1.00 27.23 193 ASP A CA 1
ATOM 2091 C C . ASP F 2 193 ? -6.145 11.984 36.332 1.00 27.47 193 ASP A C 1
ATOM 2092 O O . ASP F 2 193 ? -6.873 12.130 37.346 1.00 28.21 193 ASP A O 1
ATOM 2097 N N . SER F 2 194 ? -4.908 11.531 36.401 1.00 27.27 194 SER A N 1
ATOM 2098 C CA A SER F 2 194 ? -4.303 11.154 37.686 0.50 26.98 194 SER A CA 1
ATOM 2099 C CA B SER F 2 194 ? -4.324 11.144 37.667 0.50 28.72 194 SER A CA 1
ATOM 2100 C C . SER F 2 194 ? -4.259 12.338 38.633 1.00 28.51 194 SER A C 1
ATOM 2101 O O . SER F 2 194 ? -4.629 12.242 39.808 1.00 28.27 194 SER A O 1
ATOM 2106 N N . LEU F 2 195 ? -3.790 13.475 38.145 1.00 27.32 195 LEU A N 1
ATOM 2107 C CA . LEU F 2 195 ? -3.680 14.652 38.997 1.00 28.44 195 LEU A CA 1
ATOM 2108 C C . LEU F 2 195 ? -5.037 15.150 39.476 1.00 28.17 195 LEU A C 1
ATOM 2109 O O . LEU F 2 195 ? -5.174 15.546 40.635 1.00 30.13 195 LEU A O 1
ATOM 2114 N N . LYS F 2 196 ? -6.029 15.135 38.594 1.00 26.75 196 LYS A N 1
ATOM 2115 C CA A LYS F 2 196 ? -7.377 15.565 38.959 0.50 27.14 196 LYS A CA 1
ATOM 2116 C CA B LYS F 2 196 ? -7.376 15.565 38.958 0.50 27.07 196 LYS A CA 1
ATOM 2117 C C . LYS F 2 196 ? -7.919 14.648 40.051 1.00 27.94 196 LYS A C 1
ATOM 2118 O O . LYS F 2 196 ? -8.503 15.120 41.030 1.00 28.30 196 LYS A O 1
ATOM 2129 N N . GLY F 2 197 ? -7.707 13.351 39.891 1.00 27.73 197 GLY A N 1
ATOM 2130 C CA . GLY F 2 197 ? -8.164 12.355 40.875 1.00 27.04 197 GLY A CA 1
ATOM 2131 C C . GLY F 2 197 ? -7.526 12.553 42.224 1.00 29.01 197 GLY A C 1
ATOM 2132 O O . GLY F 2 197 ? -8.203 12.464 43.263 1.00 27.02 197 GLY A O 1
ATOM 2133 N N . PHE F 2 198 ? -6.240 12.834 42.218 1.00 27.55 198 PHE A N 1
ATOM 2134 C CA . PHE F 2 198 ? -5.516 13.144 43.446 1.00 27.19 198 PHE A CA 1
ATOM 2135 C C . PHE F 2 198 ? -6.094 14.385 44.121 1.00 29.24 198 PHE A C 1
ATOM 2136 O O . PHE F 2 198 ? -6.367 14.382 45.332 1.00 30.00 198 PHE A O 1
ATOM 2144 N N . LYS F 2 199 ? -6.294 15.457 43.363 1.00 29.41 199 LYS A N 1
ATOM 2145 C CA . LYS F 2 199 ? -6.935 16.665 43.930 1.00 30.14 199 LYS A CA 1
ATOM 2146 C C . LYS F 2 199 ? -8.308 16.401 44.511 1.00 30.32 199 LYS A C 1
ATOM 2147 O O . LYS F 2 199 ? -8.659 16.956 45.560 1.00 31.13 199 LYS A O 1
ATOM 2153 N N . ASP F 2 200 ? -9.083 15.553 43.853 1.00 28.12 200 ASP A N 1
ATOM 2154 C CA . ASP F 2 200 ? -10.424 15.180 44.361 1.00 29.08 200 ASP A CA 1
ATOM 2155 C C . ASP F 2 200 ? -10.300 14.593 45.764 1.00 29.60 200 ASP A C 1
ATOM 2156 O O . ASP F 2 200 ? -11.140 14.869 46.646 1.00 30.64 200 ASP A O 1
ATOM 2161 N N . ILE F 2 201 ? -9.283 13.759 45.963 1.00 30.09 201 ILE A N 1
ATOM 2162 C CA . ILE F 2 201 ? -9.148 12.993 47.200 1.00 29.08 201 ILE A CA 1
ATOM 2163 C C . ILE F 2 201 ? -8.562 13.810 48.330 1.00 31.81 201 ILE A C 1
ATOM 2164 O O . ILE F 2 201 ? -9.063 13.740 49.459 1.00 31.75 201 ILE A O 1
ATOM 2169 N N . ILE F 2 202 ? -7.530 14.602 48.052 1.00 31.11 202 ILE A N 1
ATOM 2170 C CA . ILE F 2 202 ? -6.937 15.428 49.118 1.00 30.69 202 ILE A CA 1
ATOM 2171 C C . ILE F 2 202 ? -7.647 16.769 49.286 1.00 31.07 202 ILE A C 1
ATOM 2172 O O . ILE F 2 202 ? -7.509 17.396 50.336 1.00 28.78 202 ILE A O 1
ATOM 2177 N N . THR F 2 203 ? -8.465 17.139 48.286 1.00 29.61 203 THR A N 1
ATOM 2178 C CA . THR F 2 203 ? -9.174 18.426 48.137 1.00 29.67 203 THR A CA 1
ATOM 2179 C C . THR F 2 203 ? -8.281 19.508 47.576 1.00 31.11 203 THR A C 1
ATOM 2180 O O . THR F 2 203 ? -7.101 19.587 47.919 1.00 30.08 203 THR A O 1
ATOM 2184 N N . THR F 2 204 ? -8.847 20.337 46.702 1.00 31.88 204 THR A N 1
ATOM 2185 C CA . THR F 2 204 ? -8.123 21.456 46.121 1.00 32.91 204 THR A CA 1
ATOM 2186 C C . THR F 2 204 ? -7.653 22.440 47.199 1.00 33.40 204 THR A C 1
ATOM 2187 O O . THR F 2 204 ? -6.565 22.967 47.099 1.00 34.38 204 THR A O 1
ATOM 2191 N N . LYS F 2 205 ? -8.467 22.660 48.232 1.00 35.45 205 LYS A N 1
ATOM 2192 C CA . LYS F 2 205 ? -8.087 23.526 49.350 1.00 36.24 205 LYS A CA 1
ATOM 2193 C C . LYS F 2 205 ? -6.749 23.074 49.941 1.00 34.13 205 LYS A C 1
ATOM 2194 O O . LYS F 2 205 ? -5.824 23.886 50.099 1.00 35.59 205 LYS A O 1
ATOM 2200 N N . LYS F 2 206 ? -6.643 21.788 50.265 1.00 31.99 206 LYS A N 1
ATOM 2201 C CA . LYS F 2 206 ? -5.396 21.267 50.829 1.00 31.98 206 LYS A CA 1
ATOM 2202 C C . LYS F 2 206 ? -4.277 21.327 49.803 1.00 30.70 206 LYS A C 1
ATOM 2203 O O . LYS F 2 206 ? -3.157 21.715 50.130 1.00 31.32 206 LYS A O 1
ATOM 2209 N N . PHE F 2 207 ? -4.570 20.937 48.566 1.00 28.13 207 PHE A N 1
ATOM 2210 C CA . PHE F 2 207 ? -3.544 20.931 47.508 1.00 29.65 207 PHE A CA 1
ATOM 2211 C C . PHE F 2 207 ? -2.870 22.308 47.410 1.00 31.53 207 PHE A C 1
ATOM 2212 O O . PHE F 2 207 ? -1.651 22.402 47.368 1.00 30.87 207 PHE A O 1
ATOM 2220 N N . LYS F 2 208 ? -3.676 23.374 47.383 1.00 32.55 208 LYS A N 1
ATOM 2221 C CA . LYS F 2 208 ? -3.153 24.731 47.260 1.00 34.70 208 LYS A CA 1
ATOM 2222 C C . LYS F 2 208 ? -2.295 25.139 48.458 1.00 34.99 208 LYS A C 1
ATOM 2223 O O . LYS F 2 208 ? -1.319 25.879 48.317 1.00 37.43 208 LYS A O 1
ATOM 2229 N N . LYS F 2 209 ? -2.656 24.643 49.625 1.00 34.34 209 LYS A N 1
ATOM 2230 C CA . LYS F 2 209 ? -1.953 24.985 50.858 1.00 36.72 209 LYS A CA 1
ATOM 2231 C C . LYS F 2 209 ? -0.604 24.289 50.903 1.00 36.45 209 LYS A C 1
ATOM 2232 O O . LYS F 2 209 ? 0.416 24.914 51.239 1.00 38.73 209 LYS A O 1
ATOM 2238 N N . VAL F 2 210 ? -0.583 23.004 50.555 1.00 32.74 210 VAL A N 1
ATOM 2239 C CA . VAL F 2 210 ? 0.632 22.197 50.700 1.00 32.31 210 VAL A CA 1
ATOM 2240 C C . VAL F 2 210 ? 1.532 22.195 49.464 1.00 33.18 210 VAL A C 1
ATOM 2241 O O . VAL F 2 210 ? 2.730 21.921 49.582 1.00 35.40 210 VAL A O 1
ATOM 2245 N N . PHE F 2 211 ? 0.975 22.492 48.284 1.00 31.59 211 PHE A N 1
ATOM 2246 C CA . PHE F 2 211 ? 1.787 22.572 47.052 1.00 31.94 211 PHE A CA 1
ATOM 2247 C C . PHE F 2 211 ? 1.659 23.968 46.437 1.00 30.97 211 PHE A C 1
ATOM 2248 O O . PHE F 2 211 ? 1.018 24.140 45.385 1.00 33.55 211 PHE A O 1
ATOM 2256 N N . PRO F 2 212 ? 2.271 24.966 47.088 1.00 32.24 212 PRO A N 1
ATOM 2257 C CA . PRO F 2 212 ? 2.207 26.329 46.623 1.00 32.10 212 PRO A CA 1
ATOM 2258 C C . PRO F 2 212 ? 2.966 26.485 45.311 1.00 33.27 212 PRO A C 1
ATOM 2259 O O . PRO F 2 212 ? 3.884 25.694 45.001 1.00 34.27 212 PRO A O 1
ATOM 2263 N N . THR F 2 213 ? 2.574 27.487 44.542 1.00 35.82 213 THR A N 1
ATOM 2264 C CA . THR F 2 213 ? 3.194 27.744 43.253 1.00 36.74 213 THR A CA 1
ATOM 2265 C C . THR F 2 213 ? 4.531 28.398 43.480 1.00 36.99 213 THR A C 1
ATOM 2266 O O . THR F 2 213 ? 4.608 29.462 44.106 1.00 42.00 213 THR A O 1
ATOM 2270 N N . LEU F 2 214 ? 5.602 27.758 43.009 1.00 34.55 214 LEU A N 1
ATOM 2271 C CA . LEU F 2 214 ? 6.923 28.334 43.116 1.00 35.30 214 LEU A CA 1
ATOM 2272 C C . LEU F 2 214 ? 7.174 29.303 41.964 1.00 34.95 214 LEU A C 1
ATOM 2273 O O . LEU F 2 214 ? 6.615 29.172 40.863 1.00 33.69 214 LEU A O 1
ATOM 2278 N N . SER F 2 215 ? 8.020 30.289 42.224 1.00 33.25 215 SER A N 1
ATOM 2279 C CA . SER F 2 215 ? 8.437 31.185 41.174 1.00 33.39 215 SER A CA 1
ATOM 2280 C C . SER F 2 215 ? 9.151 30.387 40.081 1.00 33.07 215 SER A C 1
ATOM 2281 O O . SER F 2 215 ? 9.673 29.286 40.312 1.00 34.05 215 SER A O 1
ATOM 2284 N N . LEU F 2 216 ? 9.188 30.942 38.883 1.00 32.65 216 LEU A N 1
ATOM 2285 C CA . LEU F 2 216 ? 9.878 30.283 37.799 1.00 31.94 216 LEU A CA 1
ATOM 2286 C C . LEU F 2 216 ? 11.372 30.083 38.109 1.00 33.17 216 LEU A C 1
ATOM 2287 O O . LEU F 2 216 ? 11.937 29.049 37.757 1.00 34.09 216 LEU A O 1
ATOM 2292 N N . GLY F 2 217 ? 11.992 31.057 38.770 1.00 33.94 217 GLY A N 1
ATOM 2293 C CA . GLY F 2 217 ? 13.423 30.939 39.112 1.00 32.92 217 GLY A CA 1
ATOM 2294 C C . GLY F 2 217 ? 13.685 29.819 40.106 1.00 32.47 217 GLY A C 1
ATOM 2295 O O . GLY F 2 217 ? 14.658 29.060 39.975 1.00 34.59 217 GLY A O 1
ATOM 2296 N N . LEU F 2 218 ? 12.819 29.703 41.105 1.00 32.80 218 LEU A N 1
ATOM 2297 C CA . LEU F 2 218 ? 12.985 28.641 42.086 1.00 32.95 218 LEU A CA 1
ATOM 2298 C C . LEU F 2 218 ? 12.685 27.301 41.464 1.00 31.25 218 LEU A C 1
ATOM 2299 O O . LEU F 2 218 ? 13.373 26.317 41.748 1.00 31.09 218 LEU A O 1
ATOM 2304 N N . ASP F 2 219 ? 11.638 27.233 40.632 1.00 30.47 219 ASP A N 1
ATOM 2305 C CA . ASP F 2 219 ? 11.307 25.984 39.962 1.00 30.77 219 ASP A CA 1
ATOM 2306 C C . ASP F 2 219 ? 12.483 25.487 39.119 1.00 29.38 219 ASP A C 1
ATOM 2307 O O . ASP F 2 219 ? 12.754 24.304 39.085 1.00 30.30 219 ASP A O 1
ATOM 2312 N N . LYS F 2 220 ? 13.143 26.404 38.417 1.00 30.96 220 LYS A N 1
ATOM 2313 C CA . LYS F 2 220 ? 14.284 26.064 37.583 1.00 31.47 220 LYS A CA 1
ATOM 2314 C C . LYS F 2 220 ? 15.418 25.429 38.416 1.00 29.26 220 LYS A C 1
ATOM 2315 O O . LYS F 2 220 ? 15.997 24.439 38.006 1.00 31.33 220 LYS A O 1
ATOM 2321 N N . GLU F 2 221 ? 15.701 25.998 39.587 1.00 30.37 221 GLU A N 1
ATOM 2322 C CA . GLU F 2 221 ? 16.711 25.413 40.493 1.00 31.06 221 GLU A CA 1
ATOM 2323 C C . GLU F 2 221 ? 16.326 24.019 40.965 1.00 29.34 221 GLU A C 1
ATOM 2324 O O . GLU F 2 221 ? 17.135 23.092 40.943 1.00 30.92 221 GLU A O 1
ATOM 2330 N N . VAL F 2 222 ? 15.073 23.864 41.388 1.00 28.93 222 VAL A N 1
ATOM 2331 C CA . VAL F 2 222 ? 14.586 22.559 41.810 1.00 28.73 222 VAL A CA 1
ATOM 2332 C C . VAL F 2 222 ? 14.767 21.542 40.665 1.00 28.31 222 VAL A C 1
ATOM 2333 O O . VAL F 2 222 ? 15.189 20.418 40.881 1.00 29.41 222 VAL A O 1
ATOM 2337 N N . ARG F 2 223 ? 14.444 21.971 39.440 1.00 28.05 223 ARG A N 1
ATOM 2338 C CA . ARG F 2 223 ? 14.428 21.095 38.290 1.00 28.57 223 ARG A CA 1
ATOM 2339 C C . ARG F 2 223 ? 15.818 20.557 37.942 1.00 27.82 223 ARG A C 1
ATOM 2340 O O . ARG F 2 223 ? 15.946 19.458 37.407 1.00 29.42 223 ARG A O 1
ATOM 2348 N N . TYR F 2 224 ? 16.860 21.313 38.283 1.00 29.28 224 TYR A N 1
ATOM 2349 C CA . TYR F 2 224 ? 18.218 20.806 38.078 1.00 28.65 224 TYR A CA 1
ATOM 2350 C C . TYR F 2 224 ? 18.455 19.485 38.813 1.00 28.63 224 TYR A C 1
ATOM 2351 O O . TYR F 2 224 ? 19.332 18.717 38.431 1.00 31.52 224 TYR A O 1
ATOM 2360 N N . ALA F 2 225 ? 17.697 19.261 39.895 1.00 29.97 225 ALA A N 1
ATOM 2361 C CA . ALA F 2 225 ? 17.825 18.072 40.696 1.00 29.80 225 ALA A CA 1
ATOM 2362 C C . ALA F 2 225 ? 16.898 16.935 40.258 1.00 29.80 225 ALA A C 1
ATOM 2363 O O . ALA F 2 225 ? 16.885 15.874 40.911 1.00 29.68 225 ALA A O 1
ATOM 2365 N N . TYR F 2 226 ? 16.099 17.142 39.197 1.00 29.07 226 TYR A N 1
ATOM 2366 C CA . TYR F 2 226 ? 15.131 16.136 38.749 1.00 32.23 226 TYR A CA 1
ATOM 2367 C C . TYR F 2 226 ? 15.803 15.168 37.794 1.00 33.47 226 TYR A C 1
ATOM 2368 O O . TYR F 2 226 ? 16.348 15.577 36.758 1.00 35.46 226 TYR A O 1
ATOM 2377 N N . ARG F 2 227 ? 15.809 13.905 38.179 1.00 34.44 227 ARG A N 1
ATOM 2378 C CA . ARG F 2 227 ? 16.419 12.837 37.385 1.00 35.77 227 ARG A CA 1
ATOM 2379 C C . ARG F 2 227 ? 15.450 11.667 37.360 1.00 33.93 227 ARG A C 1
ATOM 2380 O O . ARG F 2 227 ? 14.484 11.612 38.128 1.00 33.79 227 ARG A O 1
ATOM 2388 N N . GLY F 2 228 ? 15.695 10.731 36.453 1.00 35.82 228 GLY A N 1
ATOM 2389 C CA . GLY F 2 228 ? 14.824 9.579 36.288 1.00 36.96 228 GLY A CA 1
ATOM 2390 C C . GLY F 2 228 ? 15.392 8.324 36.921 1.00 38.23 228 GLY A C 1
ATOM 2391 O O . GLY F 2 228 ? 16.113 8.372 37.924 1.00 42.47 228 GLY A O 1
ATOM 2392 N N . GLY F 2 229 ? 15.098 7.194 36.316 1.00 34.27 229 GLY A N 1
ATOM 2393 C CA . GLY F 2 229 ? 15.475 5.917 36.873 1.00 33.90 229 GLY A CA 1
ATOM 2394 C C . GLY F 2 229 ? 16.958 5.603 36.792 1.00 33.33 229 GLY A C 1
ATOM 2395 O O . GLY F 2 229 ? 17.668 6.110 35.921 1.00 35.58 229 GLY A O 1
ATOM 2396 N N . PHE F 2 230 ? 17.400 4.727 37.681 1.00 32.24 230 PHE A N 1
ATOM 2397 C CA . PHE F 2 230 ? 18.780 4.238 37.710 1.00 31.54 230 PHE A CA 1
ATOM 2398 C C . PHE F 2 230 ? 18.892 2.994 36.814 1.00 32.37 230 PHE A C 1
ATOM 2399 O O . PHE F 2 230 ? 18.319 1.932 37.109 1.00 32.74 230 PHE A O 1
ATOM 2407 N N . THR F 2 231 ? 19.649 3.132 35.734 1.00 32.99 231 THR A N 1
ATOM 2408 C CA . THR F 2 231 ? 19.869 2.027 34.805 1.00 32.81 231 THR A CA 1
ATOM 2409 C C . THR F 2 231 ? 21.370 1.890 34.600 1.00 31.45 231 THR A C 1
ATOM 2410 O O . THR F 2 231 ? 22.020 2.821 34.135 1.00 33.30 231 THR A O 1
ATOM 2414 N N . TRP F 2 232 ? 21.913 0.712 34.902 1.00 29.44 232 TRP A N 1
ATOM 2415 C CA . TRP F 2 232 ? 23.353 0.508 34.980 1.00 28.83 232 TRP A CA 1
ATOM 2416 C C . TRP F 2 232 ? 23.722 -0.940 34.749 1.00 30.15 232 TRP A C 1
ATOM 2417 O O . TRP F 2 232 ? 23.139 -1.839 35.349 1.00 30.15 232 TRP A O 1
ATOM 2428 N N . LEU F 2 233 ? 24.715 -1.147 33.876 1.00 29.48 233 LEU A N 1
ATOM 2429 C CA . LEU F 2 233 ? 25.321 -2.461 33.639 1.00 30.37 233 LEU A CA 1
ATOM 2430 C C . LEU F 2 233 ? 26.731 -2.488 34.209 1.00 29.53 233 LEU A C 1
ATOM 2431 O O . LEU F 2 233 ? 27.577 -1.643 33.864 1.00 30.83 233 LEU A O 1
ATOM 2436 N N . ASN F 2 234 ? 26.970 -3.462 35.076 1.00 30.72 234 ASN A N 1
ATOM 2437 C CA . ASN F 2 234 ? 28.268 -3.707 35.668 1.00 30.07 234 ASN A CA 1
ATOM 2438 C C . ASN F 2 234 ? 29.254 -4.066 34.578 1.00 31.52 234 ASN A C 1
ATOM 2439 O O . ASN F 2 234 ? 29.061 -5.060 33.893 1.00 32.00 234 ASN A O 1
ATOM 2444 N N . ASP F 2 235 ? 30.311 -3.256 34.425 1.00 33.28 235 ASP A N 1
ATOM 2445 C CA . ASP F 2 235 ? 31.354 -3.535 33.424 1.00 34.40 235 ASP A CA 1
ATOM 2446 C C . ASP F 2 235 ? 31.924 -4.964 33.485 1.00 34.43 235 ASP A C 1
ATOM 2447 O O . ASP F 2 235 ? 32.344 -5.519 32.462 1.00 36.02 235 ASP A O 1
ATOM 2452 N N . ARG F 2 236 ? 31.956 -5.555 34.681 1.00 33.52 236 ARG A N 1
ATOM 2453 C CA . ARG F 2 236 ? 32.395 -6.933 34.878 1.00 36.10 236 ARG A CA 1
ATOM 2454 C C . ARG F 2 236 ? 31.694 -7.922 33.951 1.00 36.22 236 ARG A C 1
ATOM 2455 O O . ARG F 2 236 ? 32.287 -8.928 33.554 1.00 36.70 236 ARG A O 1
ATOM 2463 N N . PHE F 2 237 ? 30.432 -7.621 33.618 1.00 34.08 237 PHE A N 1
ATOM 2464 C CA . PHE F 2 237 ? 29.572 -8.506 32.820 1.00 33.62 237 PHE A CA 1
ATOM 2465 C C . PHE F 2 237 ? 29.282 -8.026 31.397 1.00 35.72 237 PHE A C 1
ATOM 2466 O O . PHE F 2 237 ? 28.589 -8.714 30.633 1.00 35.96 237 PHE A O 1
ATOM 2474 N N . LYS F 2 238 ? 29.831 -6.879 31.021 1.00 36.86 238 LYS A N 1
ATOM 2475 C CA . LYS F 2 238 ? 29.599 -6.307 29.695 1.00 36.77 238 LYS A CA 1
ATOM 2476 C C . LYS F 2 238 ? 30.057 -7.245 28.576 1.00 36.68 238 LYS A C 1
ATOM 2477 O O . LYS F 2 238 ? 31.244 -7.576 28.477 1.00 39.01 238 LYS A O 1
ATOM 2483 N N . GLU F 2 239 ? 29.097 -7.679 27.757 1.00 34.87 239 GLU A N 1
ATOM 2484 C CA . GLU F 2 239 ? 29.343 -8.511 26.578 1.00 34.36 239 GLU A CA 1
ATOM 2485 C C . GLU F 2 239 ? 29.815 -9.935 26.914 1.00 35.80 239 GLU A C 1
ATOM 2486 O O . GLU F 2 239 ? 30.286 -10.654 26.035 1.00 39.01 239 GLU A O 1
ATOM 2492 N N . LYS F 2 240 ? 29.646 -10.348 28.173 1.00 36.67 240 LYS A N 1
ATOM 2493 C CA . LYS F 2 240 ? 30.070 -11.668 28.635 1.00 39.62 240 LYS A CA 1
ATOM 2494 C C . LYS F 2 240 ? 28.902 -12.650 28.617 1.00 39.93 240 LYS A C 1
ATOM 2495 O O . LYS F 2 240 ? 27.761 -12.277 28.889 1.00 36.90 240 LYS A O 1
ATOM 2501 N N . GLU F 2 241 ? 29.200 -13.908 28.309 1.00 39.68 241 GLU A N 1
ATOM 2502 C CA . GLU F 2 241 ? 28.235 -14.989 28.458 1.00 39.65 241 GLU A CA 1
ATOM 2503 C C . GLU F 2 241 ? 28.065 -15.245 29.964 1.00 41.27 241 GLU A C 1
ATOM 2504 O O . GLU F 2 241 ? 29.051 -15.439 30.680 1.00 44.64 241 GLU A O 1
ATOM 2510 N N . ILE F 2 242 ? 26.822 -15.205 30.441 1.00 34.96 242 ILE A N 1
ATOM 2511 C CA . ILE F 2 242 ? 26.496 -15.429 31.862 1.00 35.49 242 ILE A CA 1
ATOM 2512 C C . ILE F 2 242 ? 25.779 -16.787 31.965 1.00 32.41 242 ILE A C 1
ATOM 2513 O O . ILE F 2 242 ? 25.010 -17.167 31.065 1.00 31.61 242 ILE A O 1
ATOM 2518 N N . GLY F 2 243 ? 26.056 -17.525 33.042 1.00 30.63 243 GLY A N 1
ATOM 2519 C CA . GLY F 2 243 ? 25.286 -18.694 33.389 1.00 30.93 243 GLY A CA 1
ATOM 2520 C C . GLY F 2 243 ? 24.040 -18.311 34.163 1.00 31.16 243 GLY A C 1
ATOM 2521 O O . GLY F 2 243 ? 23.361 -17.344 33.821 1.00 30.07 243 GLY A O 1
ATOM 2522 N N . GLU F 2 244 ? 23.736 -19.070 35.207 1.00 28.48 244 GLU A N 1
ATOM 2523 C CA . GLU F 2 244 ? 22.476 -18.896 35.918 1.00 29.57 244 GLU A CA 1
ATOM 2524 C C . GLU F 2 244 ? 22.425 -17.601 36.707 1.00 30.71 244 GLU A C 1
ATOM 2525 O O . GLU F 2 244 ? 23.440 -17.136 37.227 1.00 29.96 244 GLU A O 1
ATOM 2531 N N . GLY F 2 245 ? 21.233 -17.041 36.821 1.00 28.85 245 GLY A N 1
ATOM 2532 C CA . GLY F 2 245 ? 21.032 -15.811 37.556 1.00 29.60 245 GLY A CA 1
ATOM 2533 C C . GLY F 2 245 ? 19.566 -15.579 37.827 1.00 29.39 245 GLY A C 1
ATOM 2534 O O . GLY F 2 245 ? 18.724 -16.413 37.490 1.00 30.58 245 GLY A O 1
ATOM 2535 N N . MET F 2 246 ? 19.252 -14.449 38.432 1.00 29.13 246 MET A N 1
ATOM 2536 C CA . MET F 2 246 ? 17.885 -14.200 38.859 1.00 29.96 246 MET A CA 1
ATOM 2537 C C . MET F 2 246 ? 17.595 -12.714 38.829 1.00 29.52 246 MET A C 1
ATOM 2538 O O . MET F 2 246 ? 18.509 -11.893 38.879 1.00 30.83 246 MET A O 1
ATOM 2543 N N . VAL F 2 247 ? 16.303 -12.395 38.755 1.00 29.37 247 VAL A N 1
ATOM 2544 C CA . VAL F 2 247 ? 15.838 -11.008 38.670 1.00 28.84 247 VAL A CA 1
ATOM 2545 C C . VAL F 2 247 ? 14.855 -10.735 39.792 1.00 30.80 247 VAL A C 1
ATOM 2546 O O . VAL F 2 247 ? 13.954 -11.509 40.022 1.00 30.15 247 VAL A O 1
ATOM 2550 N N . PHE F 2 248 ? 15.051 -9.601 40.462 1.00 30.52 248 PHE A N 1
ATOM 2551 C CA . PHE F 2 248 ? 14.118 -9.084 41.451 1.00 29.97 248 PHE A CA 1
ATOM 2552 C C . PHE F 2 248 ? 13.565 -7.766 40.945 1.00 32.61 248 PHE A C 1
ATOM 2553 O O . PHE F 2 248 ? 14.308 -6.970 40.379 1.00 32.51 248 PHE A O 1
ATOM 2561 N N . ASP F 2 249 ? 12.267 -7.539 41.191 1.00 32.13 249 ASP A N 1
ATOM 2562 C CA A ASP F 2 249 ? 11.585 -6.342 40.737 0.50 31.07 249 ASP A CA 1
ATOM 2563 C CA B ASP F 2 249 ? 11.572 -6.327 40.751 0.50 33.23 249 ASP A CA 1
ATOM 2564 C C . ASP F 2 249 ? 10.753 -5.790 41.894 1.00 32.00 249 ASP A C 1
ATOM 2565 O O . ASP F 2 249 ? 9.972 -6.523 42.481 1.00 32.20 249 ASP A O 1
ATOM 2574 N N . VAL F 2 250 ? 10.917 -4.501 42.202 1.00 33.21 250 VAL A N 1
ATOM 2575 C CA . VAL F 2 250 ? 10.104 -3.904 43.269 1.00 31.64 250 VAL A CA 1
ATOM 2576 C C . VAL F 2 250 ? 8.626 -3.954 42.854 1.00 30.76 250 VAL A C 1
ATOM 2577 O O . VAL F 2 250 ? 8.288 -3.690 41.704 1.00 33.38 250 VAL A O 1
ATOM 2581 N N . ASN F 2 251 ? 7.760 -4.281 43.810 1.00 32.71 251 ASN A N 1
ATOM 2582 C CA . ASN F 2 251 ? 6.319 -4.213 43.599 1.00 32.04 251 ASN A CA 1
ATOM 2583 C C . ASN F 2 251 ? 5.875 -2.757 43.636 1.00 32.21 251 ASN A C 1
ATOM 2584 O O . ASN F 2 251 ? 5.856 -2.133 44.712 1.00 32.41 251 ASN A O 1
ATOM 2589 N N . SER F 2 252 ? 5.575 -2.222 42.454 1.00 31.64 252 SER A N 1
ATOM 2590 C CA . SER F 2 252 ? 5.098 -0.851 42.264 1.00 31.54 252 SER A CA 1
ATOM 2591 C C . SER F 2 252 ? 6.044 0.204 42.858 1.00 33.07 252 SER A C 1
ATOM 2592 O O . SER F 2 252 ? 5.678 0.944 43.765 1.00 34.05 252 SER A O 1
ATOM 2595 N N . LEU F 2 253 ? 7.244 0.285 42.285 1.00 32.75 253 LEU A N 1
ATOM 2596 C CA . LEU F 2 253 ? 8.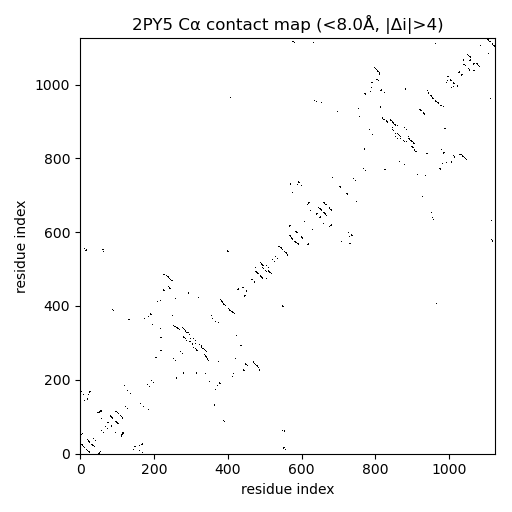302 1.168 42.782 1.00 33.55 253 LEU A CA 1
ATOM 2597 C C . LEU F 2 253 ? 7.835 2.589 43.154 1.00 33.47 253 LEU A C 1
ATOM 2598 O O . LEU F 2 253 ? 8.054 3.041 44.275 1.00 33.32 253 LEU A O 1
ATOM 2603 N N . TYR F 2 254 ? 7.231 3.290 42.209 1.00 32.36 254 TYR A N 1
ATOM 2604 C CA . TYR F 2 254 ? 6.949 4.710 42.424 1.00 31.55 254 TYR A CA 1
ATOM 2605 C C . TYR F 2 254 ? 5.799 4.907 43.390 1.00 31.78 254 TYR A C 1
ATOM 2606 O O . TYR F 2 254 ? 5.965 5.639 44.378 1.00 31.39 254 TYR A O 1
ATOM 2615 N N . PRO F 2 255 ? 4.659 4.205 43.191 1.00 31.96 255 PRO A N 1
ATOM 2616 C CA . PRO F 2 255 ? 3.650 4.274 44.244 1.00 31.90 255 PRO A CA 1
ATOM 2617 C C . PRO F 2 255 ? 4.172 3.892 45.637 1.00 30.19 255 PRO A C 1
ATOM 2618 O O . PRO F 2 255 ? 3.732 4.475 46.649 1.00 30.63 255 PRO A O 1
ATOM 2622 N N . ALA F 2 256 ? 5.080 2.914 45.720 1.00 30.24 256 ALA A N 1
ATOM 2623 C CA . ALA F 2 256 ? 5.651 2.529 47.005 1.00 31.19 256 ALA A CA 1
ATOM 2624 C C . ALA F 2 256 ? 6.403 3.698 47.653 1.00 29.42 256 ALA A C 1
ATOM 2625 O O . ALA F 2 256 ? 6.277 3.914 48.854 1.00 32.15 256 ALA A O 1
ATOM 2627 N N . GLN F 2 257 ? 7.170 4.447 46.874 1.00 29.67 257 GLN A N 1
ATOM 2628 C CA . GLN F 2 257 ? 7.874 5.616 47.453 1.00 31.22 257 GLN A CA 1
ATOM 2629 C C . GLN F 2 257 ? 6.882 6.672 47.942 1.00 30.54 257 GLN A C 1
ATOM 2630 O O . GLN F 2 257 ? 7.029 7.252 49.027 1.00 31.45 257 GLN A O 1
ATOM 2636 N N . MET F 2 258 ? 5.863 6.911 47.128 1.00 29.67 258 MET A N 1
ATOM 2637 C CA . MET F 2 258 ? 4.806 7.872 47.468 1.00 29.77 258 MET A CA 1
ATOM 2638 C C . MET F 2 258 ? 4.062 7.480 48.746 1.00 29.42 258 MET A C 1
ATOM 2639 O O . MET F 2 258 ? 3.673 8.340 49.544 1.00 29.28 258 MET A O 1
ATOM 2644 N N . TYR F 2 259 ? 3.891 6.178 48.961 1.00 29.99 259 TYR A N 1
ATOM 2645 C CA . TYR F 2 259 ? 3.102 5.705 50.079 1.00 28.35 259 TYR A CA 1
ATOM 2646 C C . TYR F 2 259 ? 3.826 5.841 51.409 1.00 30.83 259 TYR A C 1
ATOM 2647 O O . TYR F 2 259 ? 3.181 6.094 52.418 1.00 33.91 259 TYR A O 1
ATOM 2656 N N . SER F 2 260 ? 5.160 5.696 51.416 1.00 31.12 260 SER A N 1
ATOM 2657 C CA A SER F 2 260 ? 5.865 5.559 52.699 0.70 34.95 260 SER A CA 1
ATOM 2658 C CA B SER F 2 260 ? 5.925 5.476 52.653 0.30 32.45 260 SER A CA 1
ATOM 2659 C C . SER F 2 260 ? 7.057 6.472 52.948 1.00 33.43 260 SER A C 1
ATOM 2660 O O . SER F 2 260 ? 7.475 6.604 54.107 1.00 34.15 260 SER A O 1
ATOM 2665 N N . ARG F 2 261 ? 7.575 7.144 51.925 1.00 31.62 261 ARG A N 1
ATOM 2666 C CA . ARG F 2 261 ? 8.760 7.962 52.128 1.00 29.76 261 ARG A CA 1
ATOM 2667 C C . ARG F 2 261 ? 8.470 9.376 52.602 1.00 31.04 261 ARG A C 1
ATOM 2668 O O . ARG F 2 261 ? 7.391 9.903 52.390 1.00 31.94 261 ARG A O 1
ATOM 2676 N N . LEU F 2 262 ? 9.451 9.962 53.274 1.00 30.59 262 LEU A N 1
ATOM 2677 C CA . LEU F 2 262 ? 9.400 11.374 53.646 1.00 31.33 262 LEU A CA 1
ATOM 2678 C C . LEU F 2 262 ? 9.508 12.227 52.393 1.00 32.74 262 LEU A C 1
ATOM 2679 O O . LEU F 2 262 ? 10.509 12.158 51.679 1.00 31.51 262 LEU A O 1
ATOM 2684 N N . LEU F 2 263 ? 8.501 13.052 52.143 1.00 29.94 263 LEU A N 1
ATOM 2685 C CA . LEU F 2 263 ? 8.410 13.822 50.901 1.00 31.50 263 LEU A CA 1
ATOM 2686 C C . LEU F 2 263 ? 8.145 15.301 51.168 1.00 34.13 263 LEU A C 1
ATOM 2687 O O . LEU F 2 263 ? 7.524 15.659 52.181 1.00 31.74 263 LEU A O 1
ATOM 2692 N N . PRO F 2 264 ? 8.614 16.173 50.274 1.00 29.59 264 PRO A N 1
ATOM 2693 C CA . PRO F 2 264 ? 8.566 17.611 50.524 1.00 28.45 264 PRO A CA 1
ATOM 2694 C C . PRO F 2 264 ? 7.213 18.246 50.254 1.00 32.03 264 PRO A C 1
ATOM 2695 O O . PRO F 2 264 ? 6.465 17.809 49.365 1.00 31.65 264 PRO A O 1
ATOM 2699 N N . TYR F 2 265 ? 6.925 19.328 50.982 1.00 30.12 265 TYR A N 1
ATOM 2700 C CA . TYR F 2 265 ? 5.777 20.171 50.678 1.00 32.33 265 TYR A CA 1
ATOM 2701 C C . TYR F 2 265 ? 6.058 21.612 51.124 1.00 30.04 265 TYR A C 1
ATOM 2702 O O . TYR F 2 265 ? 7.066 21.900 51.821 1.00 30.68 265 TYR A O 1
ATOM 2711 N N . GLY F 2 266 ? 5.152 22.505 50.734 1.00 31.79 266 GLY A N 1
ATOM 2712 C CA . GLY F 2 266 ? 5.209 23.888 51.157 1.00 31.34 266 GLY A CA 1
ATOM 2713 C C . GLY F 2 266 ? 6.218 24.776 50.479 1.00 32.51 266 GLY A C 1
ATOM 2714 O O . GLY F 2 266 ? 6.892 24.370 49.519 1.00 33.05 266 GLY A O 1
ATOM 2715 N N . GLU F 2 267 ? 6.326 26.005 50.983 1.00 32.29 267 GLU A N 1
ATOM 2716 C CA . GLU F 2 267 ? 7.232 26.988 50.410 1.00 32.80 267 GLU A CA 1
ATOM 2717 C C . GLU F 2 267 ? 8.635 26.653 50.870 1.00 32.52 267 GLU A C 1
ATOM 2718 O O . GLU F 2 267 ? 8.870 26.519 52.072 1.00 33.01 267 GLU A O 1
ATOM 2724 N N . PRO F 2 268 ? 9.569 26.523 49.938 1.00 32.94 268 PRO A N 1
ATOM 2725 C CA . PRO F 2 268 ? 10.934 26.280 50.377 1.00 32.55 268 PRO A CA 1
ATOM 2726 C C . PRO F 2 268 ? 11.588 27.504 51.005 1.00 32.75 268 PRO A C 1
ATOM 2727 O O . PRO F 2 268 ? 11.125 28.634 50.811 1.00 33.00 268 PRO A O 1
ATOM 2731 N N . ILE F 2 269 ? 12.668 27.263 51.741 1.00 30.82 269 ILE A N 1
ATOM 2732 C CA . ILE F 2 269 ? 13.546 28.319 52.206 1.00 30.50 269 ILE A CA 1
ATOM 2733 C C . ILE F 2 269 ? 14.899 28.183 51.498 1.00 31.97 269 ILE A C 1
ATOM 2734 O O . ILE F 2 269 ? 15.487 27.097 51.456 1.00 31.59 269 ILE A O 1
ATOM 2739 N N . VAL F 2 270 ? 15.353 29.281 50.913 1.00 31.26 270 VAL A N 1
ATOM 2740 C CA . VAL F 2 270 ? 16.653 29.313 50.240 1.00 32.68 270 VAL A CA 1
ATOM 2741 C C . VAL F 2 270 ? 17.750 29.536 51.280 1.00 33.05 270 VAL A C 1
ATOM 2742 O O . VAL F 2 270 ? 17.578 30.323 52.238 1.00 34.77 270 VAL A O 1
ATOM 2746 N N . PHE F 2 271 ? 18.901 28.881 51.074 1.00 33.04 271 PHE A N 1
ATOM 2747 C CA . PHE F 2 271 ? 20.082 29.107 51.913 1.00 32.39 271 PHE A CA 1
ATOM 2748 C C . PHE F 2 271 ? 21.327 29.217 51.047 1.00 32.46 271 PHE A C 1
ATOM 2749 O O . PHE F 2 271 ? 21.354 28.687 49.947 1.00 30.97 271 PHE A O 1
ATOM 2757 N N . GLU F 2 272 ? 22.339 29.921 51.551 1.00 34.09 272 GLU A N 1
ATOM 2758 C CA . GLU F 2 272 ? 23.660 29.964 50.904 1.00 33.17 272 GLU A CA 1
ATOM 2759 C C . GLU F 2 272 ? 24.567 28.948 51.589 1.00 34.49 272 GLU A C 1
ATOM 2760 O O . GLU F 2 272 ? 24.377 28.613 52.766 1.00 34.51 272 GLU A O 1
ATOM 2766 N N . GLY F 2 273 ? 25.552 28.438 50.851 1.00 32.63 273 GLY A N 1
ATOM 2767 C CA . GLY F 2 273 ? 26.491 27.501 51.413 1.00 32.16 273 GLY A CA 1
ATOM 2768 C C . GLY F 2 273 ? 25.907 26.132 51.639 1.00 32.28 273 GLY A C 1
ATOM 2769 O O . GLY F 2 273 ? 25.037 25.698 50.885 1.00 31.05 273 GLY A O 1
ATOM 2770 N N . LYS F 2 274 ? 26.424 25.451 52.669 1.00 32.42 274 LYS A N 1
ATOM 2771 C CA . LYS F 2 274 ? 26.031 24.087 53.007 1.00 31.70 274 LYS A CA 1
ATOM 2772 C C . LYS F 2 274 ? 24.801 24.086 53.913 1.00 31.33 274 LYS A C 1
ATOM 2773 O O . LYS F 2 274 ? 24.756 24.838 54.893 1.00 34.30 274 LYS A O 1
ATOM 2779 N N . TYR F 2 275 ? 23.830 23.233 53.584 1.00 30.79 275 TYR A N 1
ATOM 2780 C CA . TYR F 2 275 ? 22.629 23.034 54.413 1.00 30.90 275 TYR A CA 1
ATOM 2781 C C . TYR F 2 275 ? 23.006 22.742 55.871 1.00 31.26 275 TYR A C 1
ATOM 2782 O O . TYR F 2 275 ? 23.903 21.937 56.133 1.00 33.47 275 TYR A O 1
ATOM 2791 N N . VAL F 2 276 ? 22.315 23.413 56.791 1.00 29.76 276 VAL A N 1
ATOM 2792 C CA . VAL F 2 276 ? 22.377 23.123 58.244 1.00 29.22 276 VAL A CA 1
ATOM 2793 C C . VAL F 2 276 ? 21.081 22.414 58.619 1.00 32.91 276 VAL A C 1
ATOM 2794 O O . VAL F 2 276 ? 19.983 22.855 58.242 1.00 32.42 276 VAL A O 1
ATOM 2798 N N . TRP F 2 277 ? 21.222 21.276 59.300 1.00 33.71 277 TRP A N 1
ATOM 2799 C CA . TRP F 2 277 ? 20.083 20.462 59.741 1.00 36.65 277 TRP A CA 1
ATOM 2800 C C . TRP F 2 277 ? 18.994 21.309 60.355 1.00 31.65 277 TRP A C 1
ATOM 2801 O O . TRP F 2 277 ? 19.246 22.120 61.259 1.00 33.80 277 TRP A O 1
ATOM 2812 N N . ASP F 2 278 ? 17.774 21.097 59.851 1.00 32.01 278 ASP A N 1
ATOM 2813 C CA . ASP F 2 278 ? 16.594 21.761 60.372 1.00 29.79 278 ASP A CA 1
ATOM 2814 C C . ASP F 2 278 ? 15.519 20.681 60.480 1.00 30.62 278 ASP A C 1
ATOM 2815 O O . ASP F 2 278 ? 15.007 20.221 59.470 1.00 31.46 278 ASP A O 1
ATOM 2820 N N . GLU F 2 279 ? 15.166 20.271 61.698 1.00 32.48 279 GLU A N 1
ATOM 2821 C CA . GLU F 2 279 ? 14.129 19.230 61.828 1.00 32.39 279 GLU A CA 1
ATOM 2822 C C . GLU F 2 279 ? 12.794 19.631 61.179 1.00 31.10 279 GLU A C 1
ATOM 2823 O O . GLU F 2 279 ? 12.047 18.773 60.769 1.00 32.50 279 GLU A O 1
ATOM 2829 N N . ASP F 2 280 ? 12.501 20.931 61.113 1.00 31.68 280 ASP A N 1
ATOM 2830 C CA . ASP F 2 280 ? 11.254 21.413 60.528 1.00 32.03 280 ASP A CA 1
ATOM 2831 C C . ASP F 2 280 ? 11.303 21.527 58.999 1.00 29.95 280 ASP A C 1
ATOM 2832 O O . ASP F 2 280 ? 10.259 21.594 58.347 1.00 30.60 280 ASP A O 1
ATOM 2837 N N . TYR F 2 281 ? 12.517 21.614 58.445 1.00 30.34 281 TYR A N 1
ATOM 2838 C CA . TYR F 2 281 ? 12.763 21.589 56.993 1.00 30.66 281 TYR A CA 1
ATOM 2839 C C . TYR F 2 281 ? 13.819 20.524 56.720 1.00 28.92 281 TYR A C 1
ATOM 2840 O O . TYR F 2 281 ? 14.958 20.847 56.371 1.00 31.56 281 TYR A O 1
ATOM 2849 N N . PRO F 2 282 ? 13.459 19.241 56.935 1.00 30.16 282 PRO A N 1
ATOM 2850 C CA . PRO F 2 282 ? 14.419 18.128 56.996 1.00 31.06 282 PRO A CA 1
ATOM 2851 C C . PRO F 2 282 ? 14.902 17.563 55.641 1.00 31.47 282 PRO A C 1
ATOM 2852 O O . PRO F 2 282 ? 15.824 16.697 55.636 1.00 31.16 282 PRO A O 1
ATOM 2856 N N . LEU F 2 283 ? 14.312 18.025 54.540 1.00 30.47 283 LEU A N 1
ATOM 2857 C CA . LEU F 2 283 ? 14.734 17.652 53.190 1.00 30.58 283 LEU A CA 1
ATOM 2858 C C . LEU F 2 283 ? 15.364 18.855 52.519 1.00 31.34 283 LEU A C 1
ATOM 2859 O O . LEU F 2 283 ? 14.991 19.994 52.771 1.00 31.05 283 LEU A O 1
ATOM 2864 N N . HIS F 2 284 ? 16.313 18.618 51.619 1.00 30.95 284 HIS A N 1
ATOM 2865 C CA . HIS F 2 284 ? 16.912 19.735 50.919 1.00 31.38 284 HIS A CA 1
ATOM 2866 C C . HIS F 2 284 ? 17.464 19.336 49.566 1.00 31.93 284 HIS A C 1
ATOM 2867 O O . HIS F 2 284 ? 17.653 18.162 49.295 1.00 31.85 284 HIS A O 1
ATOM 2874 N N . ILE F 2 285 ? 17.703 20.354 48.756 1.00 30.51 285 ILE A N 1
ATOM 2875 C CA . ILE F 2 285 ? 18.434 20.237 47.481 1.00 30.56 285 ILE A CA 1
ATOM 2876 C C . ILE F 2 285 ? 19.658 21.117 47.662 1.00 33.18 285 ILE A C 1
ATOM 2877 O O . ILE F 2 285 ? 19.537 22.273 48.045 1.00 31.75 285 ILE A O 1
ATOM 2882 N N . GLN F 2 286 ? 20.829 20.538 47.398 1.00 31.95 286 GLN A N 1
ATOM 2883 C CA . GLN F 2 286 ? 22.129 21.213 47.588 1.00 30.47 286 GLN A CA 1
ATOM 2884 C C . GLN F 2 286 ? 22.767 21.411 46.219 1.00 30.91 286 GLN A C 1
ATOM 2885 O O . GLN F 2 286 ? 22.915 20.447 45.474 1.00 31.80 286 GLN A O 1
ATOM 2891 N N . HIS F 2 287 ? 23.131 22.648 45.904 1.00 29.89 287 HIS A N 1
ATOM 2892 C CA . HIS F 2 287 ? 24.004 22.952 44.769 1.00 29.57 287 HIS A CA 1
ATOM 2893 C C . HIS F 2 287 ? 25.435 22.787 45.261 1.00 30.63 287 HIS A C 1
ATOM 2894 O O . HIS F 2 287 ? 25.860 23.472 46.209 1.00 30.51 287 HIS A O 1
ATOM 2901 N N . ILE F 2 288 ? 26.178 21.899 44.601 1.00 30.77 288 ILE A N 1
ATOM 2902 C CA . ILE F 2 288 ? 27.538 21.527 44.998 1.00 32.01 288 ILE A CA 1
ATOM 2903 C C . ILE F 2 288 ? 28.381 21.474 43.737 1.00 33.56 288 ILE A C 1
ATOM 2904 O O . ILE F 2 288 ? 27.897 21.024 42.705 1.00 34.50 288 ILE A O 1
ATOM 2909 N N . ARG F 2 289 ? 29.632 21.932 43.835 1.00 30.04 289 ARG A N 1
ATOM 2910 C CA . ARG F 2 289 ? 30.619 21.736 42.788 1.00 29.89 289 ARG A CA 1
ATOM 2911 C C . ARG F 2 289 ? 31.694 20.866 43.394 1.00 31.37 289 ARG A C 1
ATOM 2912 O O . ARG F 2 289 ? 32.088 21.084 44.532 1.00 31.44 289 ARG A O 1
ATOM 2920 N N . CYS F 2 290 ? 32.168 19.885 42.639 1.00 30.00 290 CYS A N 1
ATOM 2921 C CA . CYS F 2 290 ? 33.202 19.000 43.155 1.00 29.68 290 CYS A CA 1
ATOM 2922 C C . CYS F 2 290 ? 33.848 18.198 42.047 1.00 32.14 290 CYS A C 1
ATOM 2923 O O . CYS F 2 290 ? 33.403 18.215 40.902 1.00 29.81 290 CYS A O 1
ATOM 2926 N N . GLU F 2 291 ? 34.936 17.528 42.408 1.00 29.57 291 GLU A N 1
ATOM 2927 C CA . GLU F 2 291 ? 35.487 16.443 41.630 1.00 27.32 291 GLU A CA 1
ATOM 2928 C C . GLU F 2 291 ? 35.285 15.180 42.444 1.00 28.61 291 GLU A C 1
ATOM 2929 O O . GLU F 2 291 ? 35.016 15.231 43.655 1.00 29.17 291 GLU A O 1
ATOM 2935 N N . PHE F 2 292 ? 35.276 14.052 41.765 1.00 28.52 292 PHE A N 1
ATOM 2936 C CA . PHE F 2 292 ? 34.959 12.803 42.437 1.00 29.72 292 PHE A CA 1
ATOM 2937 C C . PHE F 2 292 ? 35.672 11.599 41.848 1.00 31.57 292 PHE A C 1
ATOM 2938 O O . PHE F 2 292 ? 36.095 11.608 40.691 1.00 30.35 292 PHE A O 1
ATOM 2946 N N . GLU F 2 293 ? 35.836 10.579 42.682 1.00 30.03 293 GLU A N 1
ATOM 2947 C CA . GLU F 2 293 ? 36.391 9.300 42.247 1.00 29.20 293 GLU A CA 1
ATOM 2948 C C . GLU F 2 293 ? 35.642 8.189 42.973 1.00 27.35 293 GLU A C 1
ATOM 2949 O O . GLU F 2 293 ? 35.537 8.204 44.201 1.00 28.56 293 GLU A O 1
ATOM 2955 N N . LEU F 2 294 ? 35.101 7.243 42.210 1.00 27.61 294 LEU A N 1
ATOM 2956 C CA . LEU F 2 294 ? 34.316 6.146 42.784 1.00 28.25 294 LEU A CA 1
ATOM 2957 C C . LEU F 2 294 ? 35.160 5.325 43.744 1.00 29.39 294 LEU A C 1
ATOM 2958 O O . LEU F 2 294 ? 36.312 5.003 43.428 1.00 30.23 294 LEU A O 1
ATOM 2963 N N . LYS F 2 295 ? 34.603 4.988 44.904 1.00 29.36 295 LYS A N 1
ATOM 2964 C CA . LYS F 2 295 ? 35.279 4.112 45.869 1.00 30.34 295 LYS A CA 1
ATOM 2965 C C . LYS F 2 295 ? 35.294 2.677 45.370 1.00 29.98 295 LYS A C 1
ATOM 2966 O O . LYS F 2 295 ? 34.327 2.213 44.759 1.00 31.50 295 LYS A O 1
ATOM 2972 N N . GLU F 2 296 ? 36.383 1.957 45.626 1.00 30.38 296 GLU A N 1
ATOM 2973 C CA . GLU F 2 296 ? 36.439 0.556 45.220 1.00 33.07 296 GLU A CA 1
ATOM 2974 C C . GLU F 2 296 ? 35.330 -0.195 45.975 1.00 31.20 296 GLU A C 1
ATOM 2975 O O . GLU F 2 296 ? 35.040 0.091 47.145 1.00 35.02 296 GLU A O 1
ATOM 2981 N N . GLY F 2 297 ? 34.643 -1.083 45.272 1.00 33.12 297 GLY A N 1
ATOM 2982 C CA . GLY F 2 297 ? 33.571 -1.862 45.872 1.00 31.03 297 GLY A CA 1
ATOM 2983 C C . GLY F 2 297 ? 32.188 -1.238 45.824 1.00 32.60 297 GLY A C 1
ATOM 2984 O O . GLY F 2 297 ? 31.239 -1.800 46.363 1.00 32.30 297 GLY A O 1
ATOM 2985 N N . TYR F 2 298 ? 32.077 -0.075 45.182 1.00 29.09 298 TYR A N 1
ATOM 2986 C CA . TYR F 2 298 ? 30.823 0.661 45.134 1.00 30.46 298 TYR A CA 1
ATOM 2987 C C . TYR F 2 298 ? 30.328 0.864 43.690 1.00 29.23 298 TYR A C 1
ATOM 2988 O O . TYR F 2 298 ? 31.120 1.023 42.737 1.00 29.61 298 TYR A O 1
ATOM 2997 N N . ILE F 2 299 ? 29.015 0.815 43.561 1.00 29.11 299 ILE A N 1
ATOM 2998 C CA . ILE F 2 299 ? 28.317 1.098 42.308 1.00 28.35 299 ILE A CA 1
ATOM 2999 C C . ILE F 2 299 ? 28.321 2.602 42.064 1.00 27.95 299 ILE A C 1
ATOM 3000 O O . ILE F 2 299 ? 28.040 3.388 42.973 1.00 26.56 299 ILE A O 1
ATOM 3005 N N . PRO F 2 300 ? 28.603 3.033 40.821 1.00 26.17 300 PRO A N 1
ATOM 3006 C CA . PRO F 2 300 ? 28.516 4.451 40.533 1.00 27.10 300 PRO A CA 1
ATOM 3007 C C . PRO F 2 300 ? 27.087 4.966 40.471 1.00 29.06 300 PRO A C 1
ATOM 3008 O O . PRO F 2 300 ? 26.181 4.252 40.027 1.00 33.87 300 PRO A O 1
ATOM 3012 N N . THR F 2 301 ? 26.902 6.195 40.930 1.00 29.16 301 THR A N 1
ATOM 3013 C CA . THR F 2 301 ? 25.598 6.817 41.032 1.00 31.02 301 THR A CA 1
ATOM 3014 C C . THR F 2 301 ? 25.509 8.204 40.373 1.00 32.01 301 THR A C 1
ATOM 3015 O O . THR F 2 301 ? 24.428 8.761 40.296 1.00 34.91 301 THR A O 1
ATOM 3019 N N . ILE F 2 302 ? 26.626 8.734 39.872 1.00 33.68 302 ILE A N 1
ATOM 3020 C CA . ILE F 2 302 ? 26.626 10.062 39.247 1.00 35.43 302 ILE A CA 1
ATOM 3021 C C . ILE F 2 302 ? 26.581 9.920 37.734 1.00 36.61 302 ILE A C 1
ATOM 3022 O O . ILE F 2 302 ? 27.437 9.275 37.128 1.00 36.12 302 ILE A O 1
ATOM 3027 N N . GLN F 2 303 ? 25.569 10.548 37.148 1.00 41.84 303 GLN A N 1
ATOM 3028 C CA . GLN F 2 303 ? 25.409 10.616 35.705 1.00 45.38 303 GLN A CA 1
ATOM 3029 C C . GLN F 2 303 ? 25.330 12.087 35.361 1.00 46.94 303 GLN A C 1
ATOM 3030 O O . GLN F 2 303 ? 24.507 12.796 35.925 1.00 49.35 303 GLN A O 1
ATOM 3036 N N . ILE F 2 304 ? 26.199 12.540 34.461 1.00 50.93 304 ILE A N 1
ATOM 3037 C CA . ILE F 2 304 ? 26.224 13.943 34.022 1.00 52.89 304 ILE A CA 1
ATOM 3038 C C . ILE F 2 304 ? 25.908 14.042 32.527 1.00 52.61 304 ILE A C 1
ATOM 3039 O O . ILE F 2 304 ? 26.647 13.520 31.689 1.00 54.03 304 ILE A O 1
ATOM 3044 N N . GLY F 2 312 ? 23.704 10.423 30.254 1.00 66.01 312 GLY A N 1
ATOM 3045 C CA . GLY F 2 312 ? 25.119 10.070 30.140 1.00 65.40 312 GLY A CA 1
ATOM 3046 C C . GLY F 2 312 ? 25.514 9.451 28.802 1.00 65.34 312 GLY A C 1
ATOM 3047 O O . GLY F 2 312 ? 26.160 10.112 27.986 1.00 65.50 312 GLY A O 1
ATOM 3048 N N . ASN F 2 313 ? 25.130 8.197 28.545 1.00 64.45 313 ASN A N 1
ATOM 3049 C CA . ASN F 2 313 ? 24.228 7.410 29.404 1.00 63.69 313 ASN A CA 1
ATOM 3050 C C . ASN F 2 313 ? 24.880 6.793 30.642 1.00 61.41 313 ASN A C 1
ATOM 3051 O O . ASN F 2 313 ? 24.185 6.437 31.593 1.00 62.32 313 ASN A O 1
ATOM 3056 N N . GLU F 2 314 ? 26.204 6.660 30.632 1.00 58.52 314 GLU A N 1
ATOM 3057 C CA . GLU F 2 314 ? 26.882 5.846 31.638 1.00 54.42 314 GLU A CA 1
ATOM 3058 C C . GLU F 2 314 ? 27.140 6.584 32.956 1.00 49.54 314 GLU A C 1
ATOM 3059 O O . GLU F 2 314 ? 27.281 7.806 32.990 1.00 50.57 314 GLU A O 1
ATOM 3065 N N . TYR F 2 315 ? 27.178 5.813 34.038 1.00 41.95 315 TYR A N 1
ATOM 3066 C CA . TYR F 2 315 ? 27.480 6.332 35.367 1.00 37.26 315 TYR A CA 1
ATOM 3067 C C . TYR F 2 315 ? 28.984 6.380 35.541 1.00 36.92 315 TYR A C 1
ATOM 3068 O O . TYR F 2 315 ? 29.690 5.463 35.153 1.00 38.37 315 TYR A O 1
ATOM 3077 N N . LEU F 2 316 ? 29.462 7.472 36.131 1.00 33.26 316 LEU A N 1
ATOM 3078 C CA . LEU F 2 316 ? 30.863 7.830 36.034 1.00 34.88 316 LEU A CA 1
ATOM 3079 C C . LEU F 2 316 ? 31.658 7.303 37.208 1.00 32.82 316 LEU A C 1
ATOM 3080 O O . LEU F 2 316 ? 31.207 7.372 38.365 1.00 31.75 316 LEU A O 1
ATOM 3085 N N . LYS F 2 317 ? 32.843 6.802 36.894 1.00 33.13 317 LYS A N 1
ATOM 3086 C CA . LYS F 2 317 ? 33.838 6.417 37.881 1.00 35.13 317 LYS A CA 1
ATOM 3087 C C . LYS F 2 317 ? 34.601 7.645 38.367 1.00 33.80 317 LYS A C 1
ATOM 3088 O O . LYS F 2 317 ? 35.037 7.693 39.507 1.00 35.89 317 LYS A O 1
ATOM 3094 N N . SER F 2 318 ? 34.761 8.631 37.481 1.00 31.95 318 SER A N 1
ATOM 3095 C CA . SER F 2 318 ? 35.577 9.807 37.755 1.00 31.39 318 SER A CA 1
ATOM 3096 C C . SER F 2 318 ? 35.020 11.047 37.073 1.00 31.16 318 SER A C 1
ATOM 3097 O O . SER F 2 318 ? 34.447 10.961 35.986 1.00 33.74 318 SER A O 1
ATOM 3100 N N . SER F 2 319 ? 35.243 12.207 37.690 1.00 28.94 319 SER A N 1
ATOM 3101 C CA . SER F 2 319 ? 34.941 13.481 37.066 1.00 29.35 319 SER A CA 1
ATOM 3102 C C . SER F 2 319 ? 35.973 13.843 35.988 1.00 31.35 319 SER A C 1
ATOM 3103 O O . SER F 2 319 ? 35.729 14.706 35.154 1.00 33.24 319 SER A O 1
ATOM 3106 N N . GLY F 2 320 ? 37.120 13.181 35.993 1.00 30.70 320 GLY A N 1
ATOM 3107 C CA . GLY F 2 320 ? 38.098 13.367 34.925 1.00 28.34 320 GLY A CA 1
ATOM 3108 C C . GLY F 2 320 ? 38.530 14.813 34.737 1.00 30.35 320 GLY A C 1
ATOM 3109 O O . GLY F 2 320 ? 38.698 15.286 33.607 1.00 34.13 320 GLY A O 1
ATOM 3110 N N . GLY F 2 321 ? 38.705 15.521 35.847 1.00 30.23 321 GLY A N 1
ATOM 3111 C CA . GLY F 2 321 ? 39.244 16.876 35.819 1.00 35.70 321 GLY A CA 1
ATOM 3112 C C . GLY F 2 321 ? 38.264 17.951 35.399 1.00 37.43 321 GLY A C 1
ATOM 3113 O O . GLY F 2 321 ? 38.572 19.139 35.523 1.00 42.98 321 GLY A O 1
ATOM 3114 N N . GLU F 2 322 ? 37.097 17.545 34.885 1.00 35.86 322 GLU A N 1
ATOM 3115 C CA . GLU F 2 322 ? 35.995 18.458 34.636 1.00 35.90 322 GLU A CA 1
ATOM 3116 C C . GLU F 2 322 ? 35.269 18.583 35.956 1.00 31.82 322 GLU A C 1
ATOM 3117 O O . GLU F 2 322 ? 34.922 17.578 36.563 1.00 37.48 322 GLU A O 1
ATOM 3123 N N . ILE F 2 323 ? 35.062 19.810 36.409 1.00 29.36 323 ILE A N 1
ATOM 3124 C CA . ILE F 2 323 ? 34.346 20.031 37.660 1.00 29.27 323 ILE A CA 1
ATOM 3125 C C . ILE F 2 323 ? 32.866 19.689 37.457 1.00 31.32 323 ILE A C 1
ATOM 3126 O O . ILE F 2 323 ? 32.251 20.163 36.491 1.00 34.16 323 ILE A O 1
ATOM 3131 N N . ALA F 2 324 ? 32.319 18.877 38.360 1.00 29.57 324 ALA A N 1
ATOM 3132 C CA . ALA F 2 324 ? 30.902 18.502 38.345 1.00 30.56 324 ALA A CA 1
ATOM 3133 C C . ALA F 2 324 ? 30.122 19.600 39.042 1.00 33.07 324 ALA A C 1
ATOM 3134 O O . ALA F 2 324 ? 30.433 19.955 40.186 1.00 33.34 324 ALA A O 1
ATOM 3136 N N . ASP F 2 325 ? 29.115 20.140 38.359 1.00 30.55 325 ASP A N 1
ATOM 3137 C CA . ASP F 2 325 ? 28.248 21.152 38.936 1.00 29.64 325 ASP A CA 1
ATOM 3138 C C . ASP F 2 325 ? 26.867 20.518 39.077 1.00 29.03 325 ASP A C 1
ATOM 3139 O O . ASP F 2 325 ? 26.191 20.278 38.073 1.00 32.63 325 ASP A O 1
ATOM 3144 N N . LEU F 2 326 ? 26.481 20.223 40.310 1.00 29.88 326 LEU A N 1
ATOM 3145 C CA . LEU F 2 326 ? 25.311 19.397 40.560 1.00 32.09 326 LEU A CA 1
ATOM 3146 C C . LEU F 2 326 ? 24.341 20.047 41.522 1.00 33.71 326 LEU A C 1
ATOM 3147 O O . LEU F 2 326 ? 24.744 20.669 42.484 1.00 31.90 326 LEU A O 1
ATOM 3152 N N . TRP F 2 327 ? 23.047 19.854 41.261 1.00 33.03 327 TRP A N 1
ATOM 3153 C CA . TRP F 2 327 ? 21.997 20.122 42.235 1.00 29.89 327 TRP A CA 1
ATOM 3154 C C . TRP F 2 327 ? 21.425 18.766 42.632 1.00 31.23 327 TRP A C 1
ATOM 3155 O O . TRP F 2 327 ? 20.882 18.063 41.771 1.00 31.95 327 TRP A O 1
ATOM 3166 N N . LEU F 2 328 ? 21.544 18.412 43.911 1.00 30.60 328 LEU A N 1
ATOM 3167 C CA . LEU F 2 328 ? 21.197 17.073 44.404 1.00 31.57 328 LEU A CA 1
ATOM 3168 C C . LEU F 2 328 ? 20.231 17.132 45.560 1.00 31.16 328 LEU A C 1
ATOM 3169 O O . LEU F 2 328 ? 20.445 17.876 46.515 1.00 32.12 328 LEU A O 1
ATOM 3174 N N . SER F 2 329 ? 19.190 16.309 45.491 1.00 32.06 329 SER A N 1
ATOM 3175 C CA . SER F 2 329 ? 18.388 16.036 46.684 1.00 31.36 329 SER A CA 1
ATOM 3176 C C . SER F 2 329 ? 19.294 15.478 47.781 1.00 33.80 329 SER A C 1
ATOM 3177 O O . SER F 2 329 ? 20.345 14.884 47.510 1.00 32.98 329 SER A O 1
ATOM 3180 N N . ASN F 2 330 ? 18.891 15.592 49.042 1.00 32.68 330 ASN A N 1
ATOM 3181 C CA . ASN F 2 330 ? 19.711 15.030 50.110 1.00 31.78 330 ASN A CA 1
ATOM 3182 C C . ASN F 2 330 ? 19.882 13.502 49.983 1.00 32.93 330 ASN A C 1
ATOM 3183 O O . ASN F 2 330 ? 20.899 12.950 50.402 1.00 33.67 330 ASN A O 1
ATOM 3188 N N . VAL F 2 331 ? 18.879 12.845 49.403 1.00 32.31 331 VAL A N 1
ATOM 3189 C CA . VAL F 2 331 ? 18.919 11.412 49.187 1.00 30.56 331 VAL A CA 1
ATOM 3190 C C . VAL F 2 331 ? 20.073 11.102 48.199 1.00 31.08 331 VAL A C 1
ATOM 3191 O O . VAL F 2 331 ? 20.904 10.229 48.449 1.00 31.82 331 VAL A O 1
ATOM 3195 N N . ASP F 2 332 ? 20.089 11.805 47.082 1.00 30.82 332 ASP A N 1
ATOM 3196 C CA . ASP F 2 332 ? 21.154 11.604 46.080 1.00 30.94 332 ASP A CA 1
ATOM 3197 C C . ASP F 2 332 ? 22.526 12.025 46.592 1.00 31.44 332 ASP A C 1
ATOM 3198 O O . ASP F 2 332 ? 23.545 11.366 46.297 1.00 31.36 332 ASP A O 1
ATOM 3203 N N . LEU F 2 333 ? 22.559 13.100 47.369 1.00 32.05 333 LEU A N 1
ATOM 3204 C CA . LEU F 2 333 ? 23.812 13.624 47.917 1.00 32.72 333 LEU A CA 1
ATOM 3205 C C . LEU F 2 333 ? 24.418 12.623 48.911 1.00 31.37 333 LEU A C 1
ATOM 3206 O O . LEU F 2 333 ? 25.632 12.354 48.895 1.00 31.32 333 LEU A O 1
ATOM 3211 N N . GLU F 2 334 ? 23.595 12.029 49.782 1.00 32.10 334 GLU A N 1
ATOM 3212 C CA . GLU F 2 334 ? 24.142 11.056 50.709 1.00 32.28 334 GLU A CA 1
ATOM 3213 C C . GLU F 2 334 ? 24.637 9.784 49.993 1.00 29.12 334 GLU A C 1
ATOM 3214 O O . GLU F 2 334 ? 25.652 9.206 50.376 1.00 31.31 334 GLU A O 1
ATOM 3220 N N . LEU F 2 335 ? 23.928 9.367 48.943 1.00 30.77 335 LEU A N 1
ATOM 3221 C CA . LEU F 2 335 ? 24.408 8.241 48.134 1.00 29.73 335 LEU A CA 1
ATOM 3222 C C . LEU F 2 335 ? 25.788 8.574 47.550 1.00 30.44 335 LEU A C 1
ATOM 3223 O O . LEU F 2 335 ? 26.693 7.736 47.557 1.00 28.48 335 LEU A O 1
ATOM 3228 N N . MET F 2 336 ? 25.921 9.779 47.022 1.00 29.78 336 MET A N 1
ATOM 3229 C CA . MET F 2 336 ? 27.167 10.182 46.355 1.00 30.20 336 MET A CA 1
ATOM 3230 C C . MET F 2 336 ? 28.310 10.195 47.361 1.00 30.23 336 MET A C 1
ATOM 3231 O O . MET F 2 336 ? 29.413 9.706 47.080 1.00 31.00 336 MET A O 1
ATOM 3236 N N . LYS F 2 337 ? 28.056 10.790 48.529 1.00 30.88 337 LYS A N 1
ATOM 3237 C CA . LYS F 2 337 ? 29.102 10.897 49.544 1.00 32.68 337 LYS A CA 1
ATOM 3238 C C . LYS F 2 337 ? 29.548 9.527 50.033 1.00 31.75 337 LYS A C 1
ATOM 3239 O O . LYS F 2 337 ? 30.718 9.343 50.373 1.00 33.73 337 LYS A O 1
ATOM 3245 N N . GLU F 2 338 ? 28.637 8.548 50.065 1.00 31.36 338 GLU A N 1
ATOM 3246 C CA . GLU F 2 338 ? 29.004 7.187 50.459 1.00 30.92 338 GLU A CA 1
ATOM 3247 C C . GLU F 2 338 ? 29.766 6.435 49.353 1.00 29.80 338 GLU A C 1
ATOM 3248 O O . GLU F 2 338 ? 30.700 5.707 49.627 1.00 32.83 338 GLU A O 1
ATOM 3254 N N . HIS F 2 339 ? 29.335 6.616 48.108 1.00 27.66 339 HIS A N 1
ATOM 3255 C CA . HIS F 2 339 ? 29.884 5.826 47.023 1.00 27.90 339 HIS A CA 1
ATOM 3256 C C . HIS F 2 339 ? 31.170 6.391 46.426 1.00 27.01 339 HIS A C 1
ATOM 3257 O O . HIS F 2 339 ? 31.892 5.662 45.743 1.00 26.99 339 HIS A O 1
ATOM 3264 N N . TYR F 2 340 ? 31.458 7.663 46.692 1.00 27.25 340 TYR A N 1
ATOM 3265 C CA . TYR F 2 340 ? 32.597 8.360 46.057 1.00 27.03 340 TYR A CA 1
ATOM 3266 C C . TYR F 2 340 ? 33.483 9.054 47.064 1.00 28.79 340 TYR A C 1
ATOM 3267 O O . TYR F 2 340 ? 33.006 9.518 48.102 1.00 31.34 340 TYR A O 1
ATOM 3276 N N . ASP F 2 341 ? 34.762 9.160 46.720 1.00 28.86 341 ASP A N 1
ATOM 3277 C CA . ASP F 2 341 ? 35.624 10.157 47.324 1.00 29.66 341 ASP A CA 1
ATOM 3278 C C . ASP F 2 341 ? 35.401 11.477 46.593 1.00 30.73 341 ASP A C 1
ATOM 3279 O O . ASP F 2 341 ? 35.442 11.534 45.367 1.00 31.30 341 ASP A O 1
ATOM 3284 N N . LEU F 2 342 ? 35.148 12.537 47.353 1.00 32.64 342 LEU A N 1
ATOM 3285 C CA . LEU F 2 342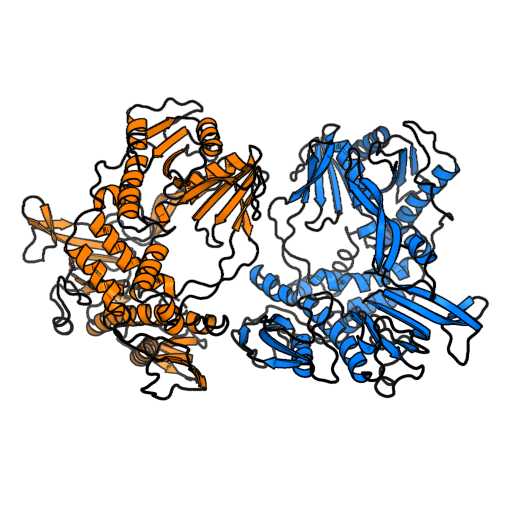 ? 34.933 13.849 46.771 1.00 30.85 342 LEU A CA 1
ATOM 3286 C C . LEU F 2 342 ? 36.137 14.771 47.035 1.00 33.73 342 LEU A C 1
ATOM 3287 O O . LEU F 2 342 ? 36.742 14.721 48.117 1.00 35.06 342 LEU A O 1
ATOM 3292 N N . TYR F 2 343 ? 36.497 15.571 46.028 1.00 31.74 343 TYR A N 1
ATOM 3293 C CA . TYR F 2 343 ? 37.636 16.491 46.087 1.00 32.77 343 TYR A CA 1
ATOM 3294 C C . TYR F 2 343 ? 37.171 17.884 45.747 1.00 30.03 343 TYR A C 1
ATOM 3295 O O . TYR F 2 343 ? 36.233 18.056 44.971 1.00 30.16 343 TYR A O 1
ATOM 3304 N N . ASN F 2 344 ? 37.821 18.889 46.327 1.00 28.21 344 ASN A N 1
ATOM 3305 C CA . ASN F 2 344 ? 37.582 20.277 45.965 1.00 28.70 344 ASN A CA 1
ATOM 3306 C C . ASN F 2 344 ? 36.101 20.642 46.034 1.00 30.63 344 ASN A C 1
ATOM 3307 O O . ASN F 2 344 ? 35.557 21.260 45.118 1.00 31.60 344 ASN A O 1
ATOM 3312 N N . VAL F 2 345 ? 35.469 20.271 47.142 1.00 29.42 345 VAL A N 1
ATOM 3313 C CA . VAL F 2 345 ? 34.023 20.444 47.305 1.00 30.10 345 VAL A CA 1
ATOM 3314 C C . VAL F 2 345 ? 33.704 21.884 47.660 1.00 29.53 345 VAL A C 1
ATOM 3315 O O . VAL F 2 345 ? 34.309 22.469 48.563 1.00 33.10 345 VAL A O 1
ATOM 3319 N N . GLU F 2 346 ? 32.767 22.465 46.913 1.00 30.08 346 GLU A N 1
ATOM 3320 C CA . GLU F 2 346 ? 32.270 23.792 47.190 1.00 30.56 346 GLU A CA 1
ATOM 3321 C C . GLU F 2 346 ? 30.765 23.674 47.338 1.00 31.77 346 GLU A C 1
ATOM 3322 O O . GLU F 2 346 ? 30.088 23.263 46.411 1.00 30.55 346 GLU A O 1
ATOM 3328 N N . TYR F 2 347 ? 30.258 23.960 48.538 1.00 32.11 347 TYR A N 1
ATOM 3329 C CA . TYR F 2 347 ? 28.815 24.013 48.771 1.00 31.38 347 TYR A CA 1
ATOM 3330 C C . TYR F 2 347 ? 28.332 25.410 48.435 1.00 30.63 347 TYR A C 1
ATOM 3331 O O . TYR F 2 347 ? 28.703 26.384 49.087 1.00 30.96 347 TYR A O 1
ATOM 3340 N N . ILE F 2 348 ? 27.501 25.519 47.399 1.00 30.36 348 ILE A N 1
ATOM 3341 C CA . ILE F 2 348 ? 27.192 26.825 46.817 1.00 30.54 348 ILE A CA 1
ATOM 3342 C C . ILE F 2 348 ? 25.971 27.458 47.479 1.00 29.55 348 ILE A C 1
ATOM 3343 O O . ILE F 2 348 ? 26.030 28.555 48.035 1.00 29.46 348 ILE A O 1
ATOM 3348 N N . SER F 2 349 ? 24.856 26.746 47.400 1.00 29.32 349 SER A N 1
ATOM 3349 C CA . SER F 2 349 ? 23.571 27.216 47.901 1.00 29.44 349 SER A CA 1
ATOM 3350 C C . SER F 2 349 ? 22.592 26.051 47.834 1.00 30.01 349 SER A C 1
ATOM 3351 O O . SER F 2 349 ? 22.923 24.974 47.344 1.00 31.77 349 SER A O 1
ATOM 3354 N N . GLY F 2 350 ? 21.361 26.279 48.284 1.00 30.46 350 GLY A N 1
ATOM 3355 C CA . GLY F 2 350 ? 20.332 25.284 48.092 1.00 31.12 350 GLY A CA 1
ATOM 3356 C C . GLY F 2 350 ? 18.962 25.737 48.554 1.00 30.18 350 GLY A C 1
ATOM 3357 O O . GLY F 2 350 ? 18.739 26.919 48.812 1.00 30.52 350 GLY A O 1
ATOM 3358 N N . LEU F 2 351 ? 18.068 24.762 48.644 1.00 30.61 351 LEU A N 1
ATOM 3359 C CA A LEU F 2 351 ? 16.692 24.979 49.097 0.50 31.26 351 LEU A CA 1
ATOM 3360 C CA B LEU F 2 351 ? 16.689 24.963 49.084 0.50 30.66 351 LEU A CA 1
ATOM 3361 C C . LEU F 2 351 ? 16.331 23.890 50.083 1.00 31.62 351 LEU A C 1
ATOM 3362 O O . LEU F 2 351 ? 16.638 22.717 49.868 1.00 31.44 351 LEU A O 1
ATOM 3371 N N . LYS F 2 352 ? 15.666 24.272 51.175 1.00 31.37 352 LYS A N 1
ATOM 3372 C CA . LYS F 2 352 ? 15.185 23.281 52.145 1.00 31.67 352 LYS A CA 1
ATOM 3373 C C . LYS F 2 352 ? 13.665 23.278 52.220 1.00 30.59 352 LYS A C 1
ATOM 3374 O O . LYS F 2 352 ? 13.004 24.296 51.928 1.00 31.25 352 LYS A O 1
ATOM 3380 N N . PHE F 2 353 ? 13.122 22.121 52.559 1.00 31.27 353 PHE A N 1
ATOM 3381 C CA . PHE F 2 353 ? 11.678 21.880 52.492 1.00 30.49 353 PHE A CA 1
ATOM 3382 C C . PHE F 2 353 ? 11.145 21.238 53.762 1.00 30.45 353 PHE A C 1
ATOM 3383 O O . PHE F 2 353 ? 11.733 20.318 54.301 1.00 31.01 353 PHE A O 1
ATOM 3391 N N . LYS F 2 354 ? 9.957 21.673 54.149 1.00 31.08 354 LYS A N 1
ATOM 3392 C CA . LYS F 2 354 ? 9.132 20.891 55.051 1.00 31.28 354 LYS A CA 1
ATOM 3393 C C . LYS F 2 354 ? 8.836 19.542 54.422 1.00 30.24 354 LYS A C 1
ATOM 3394 O O . LYS F 2 354 ? 8.909 19.383 53.193 1.00 30.84 354 LYS A O 1
ATOM 3400 N N . ALA F 2 355 ? 8.486 18.569 55.251 1.00 31.68 355 ALA A N 1
ATOM 3401 C CA . ALA F 2 355 ? 8.259 17.240 54.736 1.00 30.15 355 ALA A CA 1
ATOM 3402 C C . ALA F 2 355 ? 7.354 16.408 55.617 1.00 32.12 355 ALA A C 1
ATOM 3403 O O . ALA F 2 355 ? 7.255 16.633 56.839 1.00 31.81 355 ALA A O 1
ATOM 3405 N N . THR F 2 356 ? 6.704 15.440 54.988 1.00 31.47 356 THR A N 1
ATOM 3406 C CA . THR F 2 356 ? 5.784 14.562 55.684 1.00 29.57 356 THR A CA 1
ATOM 3407 C C . THR F 2 356 ? 5.627 13.269 54.889 1.00 32.17 356 THR A C 1
ATOM 3408 O O . THR F 2 356 ? 5.910 13.234 53.675 1.00 31.48 356 THR A O 1
ATOM 3412 N N . THR F 2 357 ? 5.179 12.229 55.573 1.00 33.33 357 THR A N 1
ATOM 3413 C CA . THR F 2 357 ? 4.738 11.014 54.928 1.00 31.38 357 THR A CA 1
ATOM 3414 C C . THR F 2 357 ? 3.232 11.097 54.804 1.00 32.75 357 THR A C 1
ATOM 3415 O O . THR F 2 357 ? 2.598 11.929 55.461 1.00 37.43 357 THR A O 1
ATOM 3419 N N . GLY F 2 358 ? 2.651 10.247 53.964 1.00 32.23 358 GLY A N 1
ATOM 3420 C CA . GLY F 2 358 ? 1.208 10.065 53.947 1.00 30.68 358 GLY A CA 1
ATOM 3421 C C . GLY F 2 358 ? 0.351 10.922 53.024 1.00 29.62 358 GLY A C 1
ATOM 3422 O O . GLY F 2 358 ? -0.879 10.761 53.003 1.00 30.94 358 GLY A O 1
ATOM 3423 N N . LEU F 2 359 ? 0.967 11.828 52.261 1.00 29.23 359 LEU A N 1
ATOM 3424 C CA . LEU F 2 359 ? 0.190 12.709 51.376 1.00 28.56 359 LEU A CA 1
ATOM 3425 C C . LEU F 2 359 ? -0.583 11.939 50.312 1.00 32.60 359 LEU A C 1
ATOM 3426 O O . LEU F 2 359 ? -1.609 12.423 49.837 1.00 34.26 359 LEU A O 1
ATOM 3431 N N . PHE F 2 360 ? -0.099 10.742 49.947 1.00 29.84 360 PHE A N 1
ATOM 3432 C CA . PHE F 2 360 ? -0.703 9.944 48.881 1.00 30.58 360 PHE A CA 1
ATOM 3433 C C . PHE F 2 360 ? -1.479 8.724 49.354 1.00 31.06 360 PHE A C 1
ATOM 3434 O O . PHE F 2 360 ? -1.974 7.959 48.522 1.00 30.88 360 PHE A O 1
ATOM 3442 N N . LYS F 2 361 ? -1.618 8.559 50.669 1.00 30.03 361 LYS A N 1
ATOM 3443 C CA . LYS F 2 361 ? -2.206 7.348 51.231 1.00 30.07 361 LYS A CA 1
ATOM 3444 C C . LYS F 2 361 ? -3.601 7.074 50.668 1.00 31.42 361 LYS A C 1
ATOM 3445 O O . LYS F 2 361 ? -3.873 5.988 50.164 1.00 31.43 361 LYS A O 1
ATOM 3451 N N . ASP F 2 362 ? -4.493 8.058 50.769 1.00 31.43 362 ASP A N 1
ATOM 3452 C CA . ASP F 2 362 ? -5.887 7.826 50.390 1.00 30.20 362 ASP A CA 1
ATOM 3453 C C . ASP F 2 362 ? -6.038 7.571 48.890 1.00 30.64 362 ASP A C 1
ATOM 3454 O O . ASP F 2 362 ? -6.855 6.754 48.483 1.00 32.35 362 ASP A O 1
ATOM 3459 N N . PHE F 2 363 ? -5.258 8.266 48.074 1.00 30.50 363 PHE A N 1
ATOM 3460 C CA . PHE F 2 363 ? -5.313 8.084 46.609 1.00 30.53 363 PHE A CA 1
ATOM 3461 C C . PHE F 2 363 ? -4.830 6.699 46.236 1.00 31.36 363 PHE A C 1
ATOM 3462 O O . PHE F 2 363 ? -5.446 5.988 45.441 1.00 31.02 363 PHE A O 1
ATOM 3470 N N . ILE F 2 364 ? -3.710 6.310 46.815 1.00 30.70 364 ILE A N 1
ATOM 3471 C CA . ILE F 2 364 ? -3.142 5.008 46.496 1.00 30.56 364 ILE A CA 1
ATOM 3472 C C . ILE F 2 364 ? -4.026 3.884 47.034 1.00 30.96 364 ILE A C 1
ATOM 3473 O O . ILE F 2 364 ? -4.242 2.888 46.358 1.00 31.33 364 ILE A O 1
ATOM 3478 N N . ASP F 2 365 ? -4.552 4.035 48.249 1.00 30.41 365 ASP A N 1
ATOM 3479 C CA . ASP F 2 365 ? -5.487 3.041 48.792 1.00 30.51 365 ASP A CA 1
ATOM 3480 C C . ASP F 2 365 ? -6.695 2.850 47.867 1.00 30.97 365 ASP A C 1
ATOM 3481 O O . ASP F 2 365 ? -7.097 1.717 47.609 1.00 31.38 365 ASP A O 1
ATOM 3486 N N . LYS F 2 366 ? -7.255 3.955 47.370 1.00 32.73 366 LYS A N 1
ATOM 3487 C CA . LYS F 2 366 ? -8.457 3.913 46.511 1.00 31.12 366 LYS A CA 1
ATOM 3488 C C . LYS F 2 366 ? -8.191 3.132 45.245 1.00 33.22 366 LYS A C 1
ATOM 3489 O O . LYS F 2 366 ? -8.919 2.197 44.914 1.00 33.02 366 LYS A O 1
ATOM 3495 N N . TRP F 2 367 ? -7.141 3.518 44.532 1.00 30.86 367 TRP A N 1
ATOM 3496 C CA . TRP F 2 367 ? -6.894 2.934 43.220 1.00 29.84 367 TRP A CA 1
ATOM 3497 C C . TRP F 2 367 ? -6.271 1.541 43.316 1.00 30.94 367 TRP A C 1
ATOM 3498 O O . TRP F 2 367 ? -6.486 0.710 42.440 1.00 32.47 367 TRP A O 1
ATOM 3509 N N . THR F 2 368 ? -5.522 1.272 44.382 1.00 31.80 368 THR A N 1
ATOM 3510 C CA . THR F 2 368 ? -5.035 -0.082 44.636 1.00 31.18 368 THR A CA 1
ATOM 3511 C C . THR F 2 368 ? -6.218 -1.031 44.905 1.00 31.14 368 THR A C 1
ATOM 3512 O O . THR F 2 368 ? -6.258 -2.142 44.376 1.00 31.52 368 THR A O 1
ATOM 3516 N N . TYR F 2 369 ? -7.211 -0.587 45.677 1.00 31.44 369 TYR A N 1
ATOM 3517 C CA . TYR F 2 369 ? -8.393 -1.425 45.892 1.00 30.84 369 TYR A CA 1
ATOM 3518 C C . TYR F 2 369 ? -9.094 -1.762 44.582 1.00 32.04 369 TYR A C 1
ATOM 3519 O O . TYR F 2 369 ? -9.445 -2.916 44.327 1.00 32.14 369 TYR A O 1
ATOM 3528 N N . ILE F 2 370 ? -9.296 -0.746 43.745 1.00 31.96 370 ILE A N 1
ATOM 3529 C CA . ILE F 2 370 ? -9.931 -0.952 42.441 1.00 31.14 370 ILE A CA 1
ATOM 3530 C C . ILE F 2 370 ? -9.094 -1.924 41.593 1.00 30.95 370 ILE A C 1
ATOM 3531 O O . ILE F 2 370 ? -9.632 -2.859 40.995 1.00 31.39 370 ILE A O 1
ATOM 3536 N N . LYS F 2 371 ? -7.779 -1.731 41.582 1.00 31.63 371 LYS A N 1
ATOM 3537 C CA . LYS F 2 371 ? -6.875 -2.635 40.845 1.00 31.77 371 LYS A CA 1
ATOM 3538 C C . LYS F 2 371 ? -7.054 -4.081 41.295 1.00 33.68 371 LYS A C 1
ATOM 3539 O O . LYS F 2 371 ? -7.216 -4.994 40.478 1.00 33.80 371 LYS A O 1
ATOM 3545 N N . THR F 2 372 ? -7.034 -4.274 42.608 1.00 33.50 372 THR A N 1
ATOM 3546 C CA . THR F 2 372 ? -7.066 -5.597 43.214 1.00 33.68 372 THR A CA 1
ATOM 3547 C C . THR F 2 372 ? -8.412 -6.299 43.007 1.00 32.82 372 THR A C 1
ATOM 3548 O O . THR F 2 372 ? -8.461 -7.528 42.928 1.00 37.68 372 THR A O 1
ATOM 3552 N N . THR F 2 373 ? -9.497 -5.530 42.926 1.00 32.65 373 THR A N 1
ATOM 3553 C CA . THR F 2 373 ? -10.849 -6.114 42.847 1.00 32.55 373 THR A CA 1
ATOM 3554 C C . THR F 2 373 ? -11.458 -6.131 41.440 1.00 33.46 373 THR A C 1
ATOM 3555 O O . THR F 2 373 ? -12.570 -6.624 41.247 1.00 35.17 373 THR A O 1
ATOM 3559 N N . SER F 2 374 ? -10.712 -5.645 40.456 1.00 33.19 374 SER A N 1
ATOM 3560 C CA . SER F 2 374 ? -11.216 -5.519 39.096 1.00 33.85 374 SER A CA 1
ATOM 3561 C C . SER F 2 374 ? -10.386 -6.353 38.133 1.00 35.04 374 SER A C 1
ATOM 3562 O O . SER F 2 374 ? -9.323 -6.857 38.485 1.00 33.56 374 SER A O 1
ATOM 3565 N N . GLU F 2 375 ? -10.886 -6.494 36.912 1.00 35.52 375 GLU A N 1
ATOM 3566 C CA . GLU F 2 375 ? -10.183 -7.233 35.873 1.00 34.66 375 GLU A CA 1
ATOM 3567 C C . GLU F 2 375 ? -10.218 -6.450 34.586 1.00 34.66 375 GLU A C 1
ATOM 3568 O O . GLU F 2 375 ? -10.925 -5.447 34.476 1.00 38.02 375 GLU A O 1
ATOM 3574 N N . GLY F 2 376 ? -9.418 -6.899 33.627 1.00 32.71 376 GLY A N 1
ATOM 3575 C CA . GLY F 2 376 ? -9.380 -6.309 32.294 1.00 29.63 376 GLY A CA 1
ATOM 3576 C C . GLY F 2 376 ? -9.257 -4.803 32.272 1.00 29.95 376 GLY A C 1
ATOM 3577 O O . GLY F 2 376 ? -8.379 -4.232 32.917 1.00 31.72 376 GLY A O 1
ATOM 3578 N N . ALA F 2 377 ? -10.155 -4.161 31.523 1.00 29.32 377 ALA A N 1
ATOM 3579 C CA . ALA F 2 377 ? -10.088 -2.739 31.280 1.00 28.60 377 ALA A CA 1
ATOM 3580 C C . ALA F 2 377 ? -10.005 -1.885 32.540 1.00 29.74 377 ALA A C 1
ATOM 3581 O O . ALA F 2 377 ? -9.126 -1.043 32.664 1.00 31.17 377 ALA A O 1
ATOM 3583 N N . ILE F 2 378 ? -10.912 -2.096 33.482 1.00 28.91 378 ILE A N 1
ATOM 3584 C CA . ILE F 2 378 ? -10.931 -1.263 34.682 1.00 28.97 378 ILE A CA 1
ATOM 3585 C C . ILE F 2 378 ? -9.649 -1.451 35.518 1.00 29.97 378 ILE A C 1
ATOM 3586 O O . ILE F 2 378 ? -9.142 -0.494 36.132 1.00 31.73 378 ILE A O 1
ATOM 3591 N N . LYS F 2 379 ? -9.121 -2.677 35.526 1.00 29.63 379 LYS A N 1
ATOM 3592 C CA . LYS F 2 379 ? -7.855 -2.931 36.212 1.00 29.92 379 LYS A CA 1
ATOM 3593 C C . LYS F 2 379 ? -6.741 -2.112 35.568 1.00 31.18 379 LYS A C 1
ATOM 3594 O O . LYS F 2 379 ? -5.943 -1.507 36.265 1.00 31.47 379 LYS A O 1
ATOM 3600 N N . GLN F 2 380 ? -6.698 -2.087 34.235 1.00 30.80 380 GLN A N 1
ATOM 3601 C CA . GLN F 2 380 ? -5.655 -1.326 33.535 1.00 30.46 380 GLN A CA 1
ATOM 3602 C C . GLN F 2 380 ? -5.764 0.152 33.839 1.00 31.38 380 GLN A C 1
ATOM 3603 O O . GLN F 2 380 ? -4.759 0.861 33.901 1.00 31.66 380 GLN A O 1
ATOM 3609 N N . LEU F 2 381 ? -6.994 0.641 33.960 1.00 32.16 381 LEU A N 1
ATOM 3610 C CA . LEU F 2 381 ? -7.205 2.045 34.221 1.00 31.52 381 LEU A CA 1
ATOM 3611 C C . LEU F 2 381 ? -6.771 2.405 35.634 1.00 31.59 381 LEU A C 1
ATOM 3612 O O . LEU F 2 381 ? -6.246 3.488 35.852 1.00 31.38 381 LEU A O 1
ATOM 3617 N N . ALA F 2 382 ? -6.971 1.489 36.579 1.00 29.65 382 ALA A N 1
ATOM 3618 C CA . ALA F 2 382 ? -6.498 1.707 37.956 1.00 30.83 382 ALA A CA 1
ATOM 3619 C C . ALA F 2 382 ? -4.975 1.789 37.997 1.00 31.92 382 ALA A C 1
ATOM 3620 O O . ALA F 2 382 ? -4.404 2.637 38.678 1.00 33.13 382 ALA A O 1
ATOM 3622 N N . LYS F 2 383 ? -4.311 0.910 37.255 1.00 31.56 383 LYS A N 1
ATOM 3623 C CA . LYS F 2 383 ? -2.860 0.952 37.125 1.00 31.90 383 LYS A CA 1
ATOM 3624 C C . LYS F 2 383 ? -2.423 2.275 36.514 1.00 32.49 383 LYS A C 1
ATOM 3625 O O . LYS F 2 383 ? -1.466 2.907 36.954 1.00 30.90 383 LYS A O 1
ATOM 3631 N N . LEU F 2 384 ? -3.145 2.702 35.484 1.00 31.99 384 LEU A N 1
ATOM 3632 C CA . LEU F 2 384 ? -2.839 3.953 34.834 1.00 31.13 384 LEU A CA 1
ATOM 3633 C C . LEU F 2 384 ? -2.965 5.135 35.798 1.00 32.50 384 LEU A C 1
ATOM 3634 O O . LEU F 2 384 ? -2.110 6.019 35.825 1.00 32.89 384 LEU A O 1
ATOM 3639 N N . MET F 2 385 ? -3.999 5.137 36.633 1.00 30.54 385 MET A N 1
ATOM 3640 C CA . MET F 2 385 ? -4.164 6.210 37.614 1.00 31.21 385 MET A CA 1
ATOM 3641 C C . MET F 2 385 ? -3.001 6.237 38.622 1.00 32.23 385 MET A C 1
ATOM 3642 O O . MET F 2 385 ? -2.460 7.287 38.947 1.00 33.83 385 MET A O 1
ATOM 3647 N N . LEU F 2 386 ? -2.610 5.067 39.095 1.00 32.38 386 LEU A N 1
ATOM 3648 C CA . LEU F 2 386 ? -1.511 4.956 40.060 1.00 31.85 386 LEU A CA 1
ATOM 3649 C C . LEU F 2 386 ? -0.178 5.361 39.451 1.00 31.77 386 LEU A C 1
ATOM 3650 O O . LEU F 2 386 ? 0.659 5.969 40.118 1.00 33.70 386 LEU A O 1
ATOM 3655 N N . ASN F 2 387 ? 0.021 4.994 38.183 1.00 31.16 387 ASN A N 1
ATOM 3656 C CA . ASN F 2 387 ? 1.345 5.116 37.532 1.00 31.04 387 ASN A CA 1
ATOM 3657 C C . ASN F 2 387 ? 1.599 6.507 36.933 1.00 34.03 387 ASN A C 1
ATOM 3658 O O . ASN F 2 387 ? 2.750 6.905 36.760 1.00 33.68 387 ASN A O 1
ATOM 3663 N N . SER F 2 388 ? 0.535 7.241 36.621 1.00 32.09 388 SER A N 1
ATOM 3664 C CA . SER F 2 388 ? 0.631 8.488 35.871 1.00 30.99 388 SER A CA 1
ATOM 3665 C C . SER F 2 388 ? 0.624 9.747 36.755 1.00 32.43 388 SER A C 1
ATOM 3666 O O . SER F 2 388 ? 0.684 10.865 36.238 1.00 33.93 388 SER A O 1
ATOM 3669 N N . LEU F 2 389 ? 0.623 9.573 38.070 1.00 32.68 389 LEU A N 1
ATOM 3670 C CA . LEU F 2 389 ? 0.583 10.719 38.977 1.00 31.87 389 LEU A CA 1
ATOM 3671 C C . LEU F 2 389 ? 1.942 11.427 39.203 1.00 32.12 389 LEU A C 1
ATOM 3672 O O . LEU F 2 389 ? 2.032 12.655 39.073 1.00 31.67 389 LEU A O 1
ATOM 3677 N N . TYR F 2 390 ? 2.999 10.698 39.564 1.00 33.49 390 TYR A N 1
ATOM 3678 C CA . TYR F 2 390 ? 4.187 11.396 40.061 1.00 32.77 390 TYR A CA 1
ATOM 3679 C C . TYR F 2 390 ? 4.777 12.339 39.024 1.00 31.82 390 TYR A C 1
ATOM 3680 O O . TYR F 2 390 ? 5.272 13.425 39.341 1.00 33.65 390 TYR A O 1
ATOM 3689 N N . GLY F 2 391 ? 4.726 11.912 37.763 1.00 31.75 391 GLY A N 1
ATOM 3690 C CA . GLY F 2 391 ? 5.348 12.679 36.703 1.00 30.11 391 GLY A CA 1
ATOM 3691 C C . GLY F 2 391 ? 4.759 14.063 36.518 1.00 30.88 391 GLY A C 1
ATOM 3692 O O . GLY F 2 391 ? 5.422 14.968 36.030 1.00 33.02 391 GLY A O 1
ATOM 3693 N N . LYS F 2 392 ? 3.491 14.231 36.874 1.00 30.22 392 LYS A N 1
ATOM 3694 C CA . LYS F 2 392 ? 2.824 15.524 36.713 1.00 29.19 392 LYS A CA 1
ATOM 3695 C C . LYS F 2 392 ? 3.372 16.592 37.666 1.00 29.48 392 LYS A C 1
ATOM 3696 O O . 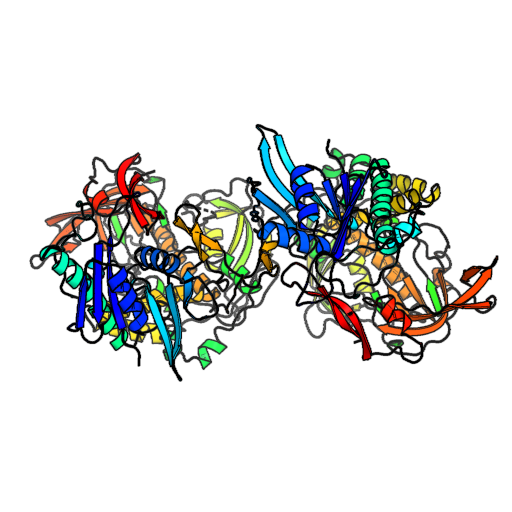LYS F 2 392 ? 3.290 17.777 37.388 1.00 31.64 392 LYS A O 1
ATOM 3702 N N . PHE F 2 393 ? 3.930 16.168 38.794 1.00 31.05 393 PHE A N 1
ATOM 3703 C CA . PHE F 2 393 ? 4.428 17.150 39.766 1.00 31.83 393 PHE A CA 1
ATOM 3704 C C . PHE F 2 393 ? 5.581 18.010 39.207 1.00 31.61 393 PHE A C 1
ATOM 3705 O O . PHE F 2 393 ? 5.711 19.181 39.550 1.00 32.16 393 PHE A O 1
ATOM 3713 N N . ALA F 2 394 ? 6.419 17.421 38.341 1.00 30.69 394 ALA A N 1
ATOM 3714 C CA . ALA F 2 394 ? 7.547 18.106 37.757 1.00 31.33 394 ALA A CA 1
ATOM 3715 C C . ALA F 2 394 ? 7.304 18.633 36.328 1.00 28.94 394 ALA A C 1
ATOM 3716 O O . ALA F 2 394 ? 8.242 18.936 35.622 1.00 29.55 394 ALA A O 1
ATOM 3718 N N . SER F 2 395 ? 6.040 18.816 35.969 1.00 30.39 395 SER A N 1
ATOM 3719 C CA . SER F 2 395 ? 5.656 19.438 34.711 1.00 31.16 395 SER A CA 1
ATOM 3720 C C . SER F 2 395 ? 6.424 20.735 34.510 1.00 33.07 395 SER A C 1
ATOM 3721 O O . SER F 2 395 ? 6.499 21.564 35.423 1.00 34.19 395 SER A O 1
ATOM 3724 N N . ASN F 2 396 ? 6.978 20.936 33.315 1.00 31.57 396 ASN A N 1
ATOM 3725 C CA . ASN F 2 396 ? 7.800 22.076 33.053 1.00 32.08 396 ASN A CA 1
ATOM 3726 C C . ASN F 2 396 ? 6.910 23.283 32.779 1.00 31.76 396 ASN A C 1
ATOM 3727 O O . ASN F 2 396 ? 6.063 23.235 31.873 1.00 34.30 396 ASN A O 1
ATOM 3732 N N . PRO F 2 397 ? 7.091 24.374 33.534 1.00 32.18 397 PRO A N 1
ATOM 3733 C CA . PRO F 2 397 ? 6.256 25.562 33.341 1.00 32.56 397 PRO A CA 1
ATOM 3734 C C . PRO F 2 397 ? 6.490 26.248 31.989 1.00 33.11 397 PRO A C 1
ATOM 3735 O O . PRO F 2 397 ? 5.657 27.029 31.568 1.00 32.66 397 PRO A O 1
ATOM 3739 N N . ASP F 2 398 ? 7.621 25.985 31.332 1.00 31.69 398 ASP A N 1
ATOM 3740 C CA . ASP F 2 398 ? 7.859 26.459 29.950 1.00 33.39 398 ASP A CA 1
ATOM 3741 C C . ASP F 2 398 ? 7.079 25.599 28.961 1.00 34.59 398 ASP A C 1
ATOM 3742 O O . ASP F 2 398 ? 7.458 24.451 28.689 1.00 34.57 398 ASP A O 1
ATOM 3747 N N . VAL F 2 399 ? 5.984 26.152 28.443 1.00 30.85 399 VAL A N 1
ATOM 3748 C CA . VAL F 2 399 ? 5.119 25.433 27.523 1.00 30.70 399 VAL A CA 1
ATOM 3749 C C . VAL F 2 399 ? 5.192 25.988 26.111 1.00 31.09 399 VAL A C 1
ATOM 3750 O O . VAL F 2 399 ? 4.301 25.761 25.303 1.00 33.29 399 VAL A O 1
ATOM 3754 N N . THR F 2 400 ? 6.286 26.692 25.821 1.00 29.33 400 THR A N 1
ATOM 3755 C CA . THR F 2 400 ? 6.588 27.149 24.463 1.00 30.45 400 THR A CA 1
ATOM 3756 C C . THR F 2 400 ? 6.513 25.950 23.529 1.00 32.73 400 THR A C 1
ATOM 3757 O O . THR F 2 400 ? 7.115 24.912 23.802 1.00 34.08 400 THR A O 1
ATOM 3761 N N . GLY F 2 401 ? 5.729 26.093 22.466 1.00 32.63 401 GLY A N 1
ATOM 3762 C CA . GLY F 2 401 ? 5.470 24.984 21.545 1.00 33.94 401 GLY A CA 1
ATOM 3763 C C . GLY F 2 401 ? 6.097 25.130 20.183 1.00 32.37 401 GLY A C 1
ATOM 3764 O O . GLY F 2 401 ? 6.921 26.028 19.931 1.00 32.07 401 GLY A O 1
ATOM 3765 N N . LYS F 2 402 ? 5.721 24.209 19.302 1.00 30.46 402 LYS A N 1
ATOM 3766 C CA . LYS F 2 402 ? 6.218 24.176 17.931 1.00 31.44 402 LYS A CA 1
ATOM 3767 C C . LYS F 2 402 ? 5.027 24.401 16.982 1.00 31.46 402 LYS A C 1
ATOM 3768 O O . LYS F 2 402 ? 3.914 23.860 17.190 1.00 32.41 402 LYS A O 1
ATOM 3774 N N . VAL F 2 403 ? 5.253 25.246 15.991 1.00 30.05 403 VAL A N 1
ATOM 3775 C CA . VAL F 2 403 ? 4.227 25.675 15.056 1.00 29.18 403 VAL A CA 1
ATOM 3776 C C . VAL F 2 403 ? 4.499 25.049 13.699 1.00 30.44 403 VAL A C 1
ATOM 3777 O O . VAL F 2 403 ? 5.584 25.217 13.145 1.00 31.10 403 VAL A O 1
ATOM 3781 N N . PRO F 2 404 ? 3.517 24.326 13.147 1.00 28.44 404 PRO A N 1
ATOM 3782 C CA . PRO F 2 404 ? 3.733 23.747 11.822 1.00 30.21 404 PRO A CA 1
ATOM 3783 C C . PRO F 2 404 ? 3.655 24.762 10.706 1.00 31.32 404 PRO A C 1
ATOM 3784 O O . PRO F 2 404 ? 2.958 25.772 10.831 1.00 32.71 404 PRO A O 1
ATOM 3788 N N . TYR F 2 405 ? 4.366 24.483 9.616 1.00 31.57 405 TYR A N 1
ATOM 3789 C CA . TYR F 2 405 ? 4.259 25.278 8.389 1.00 32.11 405 TYR A CA 1
ATOM 3790 C C . TYR F 2 405 ? 4.672 24.424 7.206 1.00 33.11 405 TYR A C 1
ATOM 3791 O O . TYR F 2 405 ? 5.314 23.392 7.379 1.00 31.29 405 TYR A O 1
ATOM 3800 N N . LEU F 2 406 ? 4.269 24.828 6.005 1.00 34.75 406 LEU A N 1
ATOM 3801 C CA . LEU F 2 406 ? 4.668 24.102 4.799 1.00 34.74 406 LEU A CA 1
ATOM 3802 C C . LEU F 2 406 ? 5.969 24.679 4.272 1.00 35.04 406 LEU A C 1
ATOM 3803 O O . LEU F 2 406 ? 6.061 25.872 3.978 1.00 37.33 406 LEU A O 1
ATOM 3808 N N . LYS F 2 407 ? 6.973 23.821 4.166 1.00 34.80 407 LYS A N 1
ATOM 3809 C CA . LYS F 2 407 ? 8.264 24.185 3.583 1.00 36.85 407 LYS A CA 1
ATOM 3810 C C . LYS F 2 407 ? 8.123 24.365 2.061 1.00 37.88 407 LYS A C 1
ATOM 3811 O O . LYS F 2 407 ? 7.093 24.013 1.477 1.00 33.94 407 LYS A O 1
ATOM 3817 N N . GLU F 2 408 ? 9.151 24.932 1.425 1.00 40.89 408 GLU A N 1
ATOM 3818 C CA . GLU F 2 408 ? 9.138 25.153 -0.032 1.00 42.87 408 GLU A CA 1
ATOM 3819 C C . GLU F 2 408 ? 8.815 23.885 -0.826 1.00 41.15 408 GLU A C 1
ATOM 3820 O O . GLU F 2 408 ? 8.107 23.944 -1.844 1.00 40.73 408 GLU A O 1
ATOM 3826 N N . ASN F 2 409 ? 9.319 22.744 -0.345 1.00 38.84 409 ASN A N 1
ATOM 3827 C CA . ASN F 2 409 ? 9.106 21.455 -1.007 1.00 37.29 409 ASN A CA 1
ATOM 3828 C C . ASN F 2 409 ? 7.714 20.853 -0.775 1.00 35.29 409 ASN A C 1
ATOM 3829 O O . ASN F 2 409 ? 7.380 19.829 -1.373 1.00 35.92 409 ASN A O 1
ATOM 3834 N N . GLY F 2 410 ? 6.918 21.474 0.097 1.00 32.09 410 GLY A N 1
ATOM 3835 C CA . GLY F 2 410 ? 5.558 21.017 0.354 1.00 31.95 410 GLY A CA 1
ATOM 3836 C C . GLY F 2 410 ? 5.450 20.046 1.524 1.00 29.93 410 GLY A C 1
ATOM 3837 O O . GLY F 2 410 ? 4.368 19.506 1.787 1.00 31.05 410 GLY A O 1
ATOM 3838 N N . ALA F 2 411 ? 6.565 19.790 2.213 1.00 29.51 411 ALA A N 1
ATOM 3839 C CA . ALA F 2 411 ? 6.547 18.974 3.439 1.00 28.45 411 ALA A CA 1
ATOM 3840 C C . ALA F 2 411 ? 6.417 19.874 4.661 1.00 26.53 411 ALA A C 1
ATOM 3841 O O . ALA F 2 411 ? 6.773 21.058 4.611 1.00 28.73 411 ALA A O 1
ATOM 3843 N N . LEU F 2 412 ? 5.900 19.320 5.760 1.00 25.79 412 LEU A N 1
ATOM 3844 C CA . LEU F 2 412 ? 5.789 20.066 6.993 1.00 29.43 412 LEU A CA 1
ATOM 3845 C C . LEU F 2 412 ? 7.147 20.321 7.637 1.00 28.37 412 LEU A C 1
ATOM 3846 O O . LEU F 2 412 ? 7.985 19.410 7.737 1.00 29.70 412 LEU A O 1
ATOM 3851 N N . GLY F 2 413 ? 7.330 21.551 8.104 1.00 30.00 413 GLY A N 1
ATOM 3852 C CA . GLY F 2 413 ? 8.418 21.919 8.984 1.00 28.66 413 GLY A CA 1
ATOM 3853 C C . GLY F 2 413 ? 7.805 22.477 10.255 1.00 30.50 413 GLY A C 1
ATOM 3854 O O . GLY F 2 413 ? 6.579 22.667 10.332 1.00 29.79 413 GLY A O 1
ATOM 3855 N N . PHE F 2 414 ? 8.646 22.711 11.256 1.00 30.20 414 PHE A N 1
ATOM 3856 C CA . PHE F 2 414 ? 8.198 23.182 12.561 1.00 30.41 414 PHE A CA 1
ATOM 3857 C C . PHE F 2 414 ? 9.127 24.261 13.073 1.00 33.77 414 PHE A C 1
ATOM 3858 O O . PHE F 2 414 ? 10.360 24.138 12.968 1.00 36.74 414 PHE A O 1
ATOM 3866 N N . ARG F 2 415 ? 8.540 25.346 13.568 1.00 31.55 415 ARG A N 1
ATOM 3867 C CA . ARG F 2 415 ? 9.307 26.445 14.137 1.00 30.80 415 ARG A CA 1
ATOM 3868 C C . ARG F 2 415 ? 8.939 26.570 15.601 1.00 29.42 415 ARG A C 1
ATOM 3869 O O . ARG F 2 415 ? 7.810 26.308 15.976 1.00 31.55 415 ARG A O 1
ATOM 3877 N N . LEU F 2 416 ? 9.899 26.979 16.427 1.00 31.46 416 LEU A N 1
ATOM 3878 C CA . LEU F 2 416 ? 9.596 27.274 17.800 1.00 30.20 416 LEU A CA 1
ATOM 3879 C C . LEU F 2 416 ? 8.688 28.494 17.838 1.00 30.74 416 LEU A C 1
ATOM 3880 O O . LEU F 2 416 ? 8.975 29.514 17.213 1.00 33.11 416 LEU A O 1
ATOM 3885 N N . GLY F 2 417 ? 7.603 28.377 18.589 1.00 30.23 417 GLY A N 1
ATOM 3886 C CA . GLY F 2 417 ? 6.622 29.433 18.701 1.00 30.53 417 GLY A CA 1
ATOM 3887 C C . GLY F 2 417 ? 6.940 30.473 19.748 1.00 30.23 417 GLY A C 1
ATOM 3888 O O . GLY F 2 417 ? 8.076 30.582 20.234 1.00 29.73 417 GLY A O 1
ATOM 3889 N N . GLU F 2 418 ? 5.912 31.224 20.118 1.00 28.87 418 GLU A N 1
ATOM 3890 C CA . GLU F 2 418 ? 6.044 32.306 21.070 1.00 28.42 418 GLU A CA 1
ATOM 3891 C C . GLU F 2 418 ? 6.338 31.768 22.456 1.00 29.48 418 GLU A C 1
ATOM 3892 O O . GLU F 2 418 ? 5.832 30.718 22.855 1.00 28.73 418 GLU A O 1
ATOM 3898 N N . GLU F 2 419 ? 7.175 32.486 23.204 1.00 29.04 419 GLU A N 1
ATOM 3899 C CA . GLU F 2 419 ? 7.466 32.087 24.557 1.00 28.64 419 GLU A CA 1
ATOM 3900 C C . GLU F 2 419 ? 6.186 32.055 25.366 1.00 27.83 419 GLU A C 1
ATOM 3901 O O . GLU F 2 419 ? 5.399 33.004 25.329 1.00 30.07 419 GLU A O 1
ATOM 3907 N N . GLU F 2 420 ? 5.986 30.968 26.096 1.00 28.85 420 GLU A N 1
ATOM 3908 C CA . GLU F 2 420 ? 4.834 30.863 26.993 1.00 29.98 420 GLU A CA 1
ATOM 3909 C C . GLU F 2 420 ? 5.203 30.087 28.239 1.00 29.00 420 GLU A C 1
ATOM 3910 O O . GLU F 2 420 ? 5.851 29.053 28.163 1.00 29.46 420 GLU A O 1
ATOM 3916 N N . THR F 2 421 ? 4.751 30.596 29.380 1.00 30.37 421 THR A N 1
ATOM 3917 C CA . THR F 2 421 ? 4.877 29.889 30.633 1.00 29.87 421 THR A CA 1
ATOM 3918 C C . THR F 2 421 ? 3.536 29.746 31.312 1.00 31.19 421 THR A C 1
ATOM 3919 O O . THR F 2 421 ? 2.596 30.507 31.049 1.00 32.80 421 THR A O 1
ATOM 3923 N N . LYS F 2 422 ? 3.468 28.730 32.163 1.00 29.29 422 LYS A N 1
ATOM 3924 C CA . LYS F 2 422 ? 2.332 28.507 33.046 1.00 30.01 422 LYS A CA 1
ATOM 3925 C C . LYS F 2 422 ? 2.847 28.201 34.438 1.00 30.45 422 LYS A C 1
ATOM 3926 O O . LYS F 2 422 ? 4.052 28.040 34.653 1.00 33.67 422 LYS A O 1
ATOM 3932 N N . ASP F 2 423 ? 1.936 28.098 35.393 1.00 31.46 423 ASP A N 1
ATOM 3933 C CA . ASP F 2 423 ? 2.355 27.774 36.751 1.00 29.92 423 ASP A CA 1
ATOM 3934 C C . ASP F 2 423 ? 2.974 26.367 36.824 1.00 30.01 423 ASP A C 1
ATOM 3935 O O . ASP F 2 423 ? 2.445 25.408 36.231 1.00 33.18 423 ASP A O 1
ATOM 3940 N N . PRO F 2 424 ? 4.063 26.235 37.580 1.00 31.54 424 PRO A N 1
ATOM 3941 C CA . PRO F 2 424 ? 4.514 24.909 37.977 1.00 32.83 424 PRO A CA 1
ATOM 3942 C C . PRO F 2 424 ? 3.438 24.202 38.804 1.00 31.36 424 PRO A C 1
ATOM 3943 O O . PRO F 2 424 ? 2.497 24.835 39.286 1.00 33.89 424 PRO A O 1
ATOM 3947 N N . VAL F 2 425 ? 3.592 22.894 38.937 1.00 30.68 425 VAL A N 1
ATOM 3948 C CA . VAL F 2 425 ? 2.738 22.078 39.772 1.00 29.75 425 VAL A CA 1
ATOM 3949 C C . VAL F 2 425 ? 3.467 22.036 41.122 1.00 29.02 425 VAL A C 1
ATOM 3950 O O . VAL F 2 425 ? 3.237 22.918 41.956 1.00 32.17 425 VAL A O 1
ATOM 3954 N N . TYR F 2 426 ? 4.350 21.070 41.341 1.00 30.56 426 TYR A N 1
ATOM 3955 C CA . TYR F 2 426 ? 5.202 21.081 42.563 1.00 29.19 426 TYR A CA 1
ATOM 3956 C C . TYR F 2 426 ? 6.402 20.190 42.339 1.00 28.97 426 TYR A C 1
ATOM 3957 O O . TYR F 2 426 ? 6.462 19.029 42.725 1.00 30.31 426 TYR A O 1
ATOM 3966 N N . THR F 2 427 ? 7.369 20.761 41.639 1.00 29.67 427 THR A N 1
ATOM 3967 C CA . THR F 2 427 ? 8.526 20.010 41.158 1.00 30.41 427 THR A CA 1
ATOM 3968 C C . THR F 2 427 ? 9.337 19.320 42.277 1.00 29.27 427 THR A C 1
ATOM 3969 O O . THR F 2 427 ? 9.847 18.222 42.046 1.00 30.01 427 THR A O 1
ATOM 3973 N N . PRO F 2 428 ? 9.435 19.915 43.494 1.00 29.75 428 PRO A N 1
ATOM 3974 C CA . PRO F 2 428 ? 10.190 19.184 44.524 1.00 28.90 428 PRO A CA 1
ATOM 3975 C C . PRO F 2 428 ? 9.653 17.756 44.761 1.00 28.79 428 PRO A C 1
ATOM 3976 O O . PRO F 2 428 ? 10.400 16.860 45.083 1.00 29.38 428 PRO A O 1
ATOM 3980 N N . MET F 2 429 ? 8.330 17.575 44.643 1.00 30.34 429 MET A N 1
ATOM 3981 C CA . MET F 2 429 ? 7.755 16.263 44.870 1.00 30.77 429 MET A CA 1
ATOM 3982 C C . MET F 2 429 ? 8.266 15.259 43.851 1.00 29.91 429 MET A C 1
ATOM 3983 O O . MET F 2 429 ? 8.596 14.118 44.193 1.00 30.82 429 MET A O 1
ATOM 3988 N N . GLY F 2 430 ? 8.353 15.672 42.585 1.00 30.49 430 GLY A N 1
ATOM 3989 C CA . GLY F 2 430 ? 8.925 14.798 41.561 1.00 32.26 430 GLY A CA 1
ATOM 3990 C C . GLY F 2 430 ? 10.383 14.467 41.845 1.00 31.55 430 GLY A C 1
ATOM 3991 O O . GLY F 2 430 ? 10.820 13.313 41.734 1.00 32.00 430 GLY A O 1
ATOM 3992 N N . VAL F 2 431 ? 11.156 15.486 42.210 1.00 30.06 431 VAL A N 1
ATOM 3993 C CA . VAL F 2 431 ? 12.580 15.297 42.498 1.00 28.98 431 VAL A CA 1
ATOM 3994 C C . VAL F 2 431 ? 12.775 14.201 43.549 1.00 28.95 431 VAL A C 1
ATOM 3995 O O . VAL F 2 431 ? 13.601 13.300 43.398 1.00 30.06 431 VAL A O 1
ATOM 3999 N N . PHE F 2 432 ? 11.991 14.262 44.636 1.00 28.56 432 PHE A N 1
ATOM 4000 C CA . PHE F 2 432 ? 12.161 13.311 45.714 1.00 29.32 432 PHE A CA 1
ATOM 4001 C C . PHE F 2 432 ? 11.526 11.944 45.491 1.00 28.30 432 PHE A C 1
ATOM 4002 O O . PHE F 2 432 ? 12.023 10.936 45.989 1.00 29.59 432 PHE A O 1
ATOM 4010 N N . ILE F 2 433 ? 10.460 11.897 44.715 1.00 28.76 433 ILE A N 1
ATOM 4011 C CA . ILE F 2 433 ? 9.866 10.595 44.418 1.00 29.11 433 ILE A CA 1
ATOM 4012 C C . ILE F 2 433 ? 10.860 9.761 43.618 1.00 28.88 433 ILE A C 1
ATOM 4013 O O . ILE F 2 433 ? 11.098 8.586 43.949 1.00 30.48 433 ILE A O 1
ATOM 4018 N N . THR F 2 434 ? 11.477 10.357 42.590 1.00 30.42 434 THR A N 1
ATOM 4019 C CA . THR F 2 434 ? 12.445 9.599 41.780 1.00 30.98 434 THR A CA 1
ATOM 4020 C C . THR F 2 434 ? 13.748 9.339 42.569 1.00 30.63 434 THR A C 1
ATOM 4021 O O . THR F 2 434 ? 14.355 8.266 42.427 1.00 29.81 434 THR A O 1
ATOM 4025 N N . ALA F 2 435 ? 14.138 10.269 43.451 1.00 28.88 435 ALA A N 1
ATOM 4026 C CA . ALA F 2 435 ? 15.336 10.089 44.278 1.00 28.65 435 ALA A CA 1
ATOM 4027 C C . ALA F 2 435 ? 15.192 8.901 45.218 1.00 27.41 435 ALA A C 1
ATOM 4028 O O . ALA F 2 435 ? 16.069 8.057 45.308 1.00 30.05 435 ALA A O 1
ATOM 4030 N N . TRP F 2 436 ? 14.053 8.813 45.897 1.00 29.35 436 TRP A N 1
ATOM 4031 C CA . TRP F 2 436 ? 13.810 7.681 46.746 1.00 29.35 436 TRP A CA 1
ATOM 4032 C C . TRP F 2 436 ? 13.741 6.368 45.950 1.00 28.18 436 TRP A C 1
ATOM 4033 O O . TRP F 2 436 ? 14.158 5.323 46.462 1.00 30.98 436 TRP A O 1
ATOM 4044 N N . ALA F 2 437 ? 13.178 6.411 44.737 1.00 29.00 437 ALA A N 1
ATOM 4045 C CA . ALA F 2 437 ? 13.105 5.230 43.888 1.00 30.32 437 ALA A CA 1
ATOM 4046 C C . ALA F 2 437 ? 14.538 4.761 43.544 1.00 29.92 437 ALA A C 1
ATOM 4047 O O . ALA F 2 437 ? 14.870 3.570 43.677 1.00 31.50 437 ALA A O 1
ATOM 4049 N N . ARG F 2 438 ? 15.391 5.698 43.161 1.00 31.10 438 ARG A N 1
ATOM 4050 C CA . ARG F 2 438 ? 16.787 5.354 42.881 1.00 32.60 438 ARG A CA 1
ATOM 4051 C C . ARG F 2 438 ? 17.463 4.773 44.113 1.00 30.72 438 ARG A C 1
ATOM 4052 O O . ARG F 2 438 ? 18.183 3.774 44.035 1.00 31.43 438 ARG A O 1
ATOM 4060 N N . TYR F 2 439 ? 17.230 5.408 45.263 1.00 30.72 439 TYR A N 1
ATOM 4061 C CA . TYR F 2 439 ? 17.791 4.956 46.525 1.00 30.75 439 TYR A CA 1
ATOM 4062 C C . TYR F 2 439 ? 17.401 3.500 46.791 1.00 29.73 439 TYR A C 1
ATOM 4063 O O . TYR F 2 439 ? 18.224 2.681 47.202 1.00 29.14 439 TYR A O 1
ATOM 4072 N N . THR F 2 440 ? 16.125 3.190 46.580 1.00 30.56 440 THR A N 1
ATOM 4073 C CA . THR F 2 440 ? 15.638 1.844 46.809 1.00 30.14 440 THR A CA 1
ATOM 4074 C C . THR F 2 440 ? 16.425 0.815 46.012 1.00 30.14 440 THR A C 1
ATOM 4075 O O . THR F 2 440 ? 16.850 -0.224 46.547 1.00 30.40 440 THR A O 1
ATOM 4079 N N . THR F 2 441 ? 16.610 1.103 44.723 1.00 30.19 441 THR A N 1
ATOM 4080 C CA . THR F 2 441 ? 17.277 0.163 43.827 1.00 28.80 441 THR A CA 1
ATOM 4081 C C . THR F 2 441 ? 18.798 0.109 44.038 1.00 29.89 441 THR A C 1
ATOM 4082 O O . THR F 2 441 ? 19.377 -0.968 44.143 1.00 30.59 441 THR A O 1
ATOM 4086 N N . ILE F 2 442 ? 19.428 1.270 44.147 1.00 30.11 442 ILE A N 1
ATOM 4087 C CA . ILE F 2 442 ? 20.874 1.345 44.352 1.00 31.62 442 ILE A CA 1
ATOM 4088 C C . ILE F 2 442 ? 21.286 0.666 45.654 1.00 30.00 442 ILE A C 1
ATOM 4089 O O . ILE F 2 442 ? 22.292 -0.065 45.691 1.00 30.39 442 ILE A O 1
ATOM 4094 N N . THR F 2 443 ? 20.530 0.879 46.733 1.00 28.80 443 THR A N 1
ATOM 4095 C CA . THR F 2 443 ? 20.922 0.299 48.020 1.00 29.58 443 THR A CA 1
ATOM 4096 C C . THR F 2 443 ? 20.812 -1.238 48.022 1.00 29.19 443 THR A C 1
ATOM 4097 O O . THR F 2 443 ? 21.674 -1.911 48.587 1.00 30.81 443 THR A O 1
ATOM 4101 N N . ALA F 2 444 ? 19.788 -1.773 47.357 1.00 28.38 444 ALA A N 1
ATOM 4102 C CA . ALA F 2 444 ? 19.646 -3.228 47.249 1.00 28.99 444 ALA A CA 1
ATOM 4103 C C . ALA F 2 444 ? 20.749 -3.796 46.371 1.00 29.87 444 ALA A C 1
ATOM 4104 O O . ALA F 2 444 ? 21.379 -4.776 46.724 1.00 30.60 444 ALA A O 1
ATOM 4106 N N . ALA F 2 445 ? 21.011 -3.158 45.242 1.00 30.65 445 ALA A N 1
ATOM 4107 C CA . ALA F 2 445 ? 22.108 -3.598 44.383 1.00 29.22 445 ALA A CA 1
ATOM 4108 C C . ALA F 2 445 ? 23.449 -3.587 45.102 1.00 29.73 445 ALA A C 1
ATOM 4109 O O . ALA F 2 445 ? 24.249 -4.518 44.974 1.00 29.93 445 ALA A O 1
ATOM 4111 N N . GLN F 2 446 ? 23.698 -2.514 45.845 1.00 29.01 446 GLN A N 1
ATOM 4112 C CA . GLN F 2 446 ? 24.942 -2.366 46.580 1.00 29.68 446 GLN A CA 1
ATOM 4113 C C . GLN F 2 446 ? 25.087 -3.440 47.665 1.00 28.82 446 GLN A C 1
ATOM 4114 O O . GLN F 2 446 ? 26.167 -3.982 47.877 1.00 31.48 446 GLN A O 1
ATOM 4120 N N . ALA F 2 447 ? 23.975 -3.758 48.325 1.00 29.84 447 ALA A N 1
ATOM 4121 C CA . ALA F 2 447 ? 23.958 -4.840 49.318 1.00 28.76 447 ALA A CA 1
ATOM 4122 C C . ALA F 2 447 ? 24.340 -6.178 48.709 1.00 29.95 447 ALA A C 1
ATOM 4123 O O . ALA F 2 447 ? 24.859 -7.068 49.409 1.00 31.65 447 ALA A O 1
ATOM 4125 N N . CYS F 2 448 ? 24.046 -6.325 47.408 1.00 30.07 448 CYS A N 1
ATOM 4126 C CA . CYS F 2 448 ? 24.333 -7.535 46.644 1.00 31.31 448 CYS A CA 1
ATOM 4127 C C . CYS F 2 448 ? 25.498 -7.336 45.682 1.00 30.62 448 CYS A C 1
ATOM 4128 O O . CYS F 2 448 ? 25.541 -7.968 44.618 1.00 30.45 448 CYS A O 1
ATOM 4131 N N . TYR F 2 449 ? 26.437 -6.460 46.040 1.00 31.47 449 TYR A N 1
ATOM 4132 C CA . TYR F 2 449 ? 27.504 -6.068 45.123 1.00 31.69 449 TYR A CA 1
ATOM 4133 C C . TYR F 2 449 ? 28.280 -7.230 44.519 1.00 31.74 449 TYR A C 1
ATOM 4134 O O . TYR F 2 449 ? 28.676 -7.162 43.355 1.00 30.62 449 TYR A O 1
ATOM 4143 N N . ASP F 2 450 ? 28.502 -8.290 45.302 1.00 30.78 450 ASP A N 1
ATOM 4144 C CA . ASP F 2 450 ? 29.276 -9.447 44.826 1.00 32.08 450 ASP A CA 1
ATOM 4145 C C . ASP F 2 450 ? 28.610 -10.236 43.689 1.00 32.14 450 ASP A C 1
ATOM 4146 O O . ASP F 2 450 ? 29.269 -11.028 43.020 1.00 32.61 450 ASP A O 1
ATOM 4151 N N . ARG F 2 451 ? 27.310 -10.002 43.490 1.00 30.14 451 ARG A N 1
ATOM 4152 C CA . ARG F 2 451 ? 26.514 -10.739 42.503 1.00 30.08 451 ARG A CA 1
ATOM 4153 C C . ARG F 2 451 ? 25.811 -9.830 41.496 1.00 31.47 451 ARG A C 1
ATOM 4154 O O . ARG F 2 451 ? 25.178 -10.319 40.585 1.00 30.33 451 ARG A O 1
ATOM 4162 N N . ILE F 2 452 ? 25.928 -8.513 41.655 1.00 30.29 452 ILE A N 1
ATOM 4163 C CA . ILE F 2 452 ? 25.149 -7.588 40.834 1.00 30.20 452 ILE A CA 1
ATOM 4164 C C . ILE F 2 452 ? 25.637 -7.538 39.386 1.00 30.86 452 ILE A C 1
ATOM 4165 O O . ILE F 2 452 ? 26.819 -7.301 39.115 1.00 31.93 452 ILE A O 1
ATOM 4170 N N . ILE F 2 453 ? 24.700 -7.778 38.468 1.00 29.44 453 ILE A N 1
ATOM 4171 C CA . ILE F 2 453 ? 24.951 -7.679 37.036 1.00 30.94 453 ILE A CA 1
ATOM 4172 C C . ILE F 2 453 ? 24.461 -6.346 36.477 1.00 30.02 453 ILE A C 1
ATOM 4173 O O . ILE F 2 453 ? 25.197 -5.649 35.764 1.00 29.48 453 ILE A O 1
ATOM 4178 N N . TYR F 2 454 ? 23.213 -5.999 36.805 1.00 30.04 454 TYR A N 1
ATOM 4179 C CA . TYR F 2 454 ? 22.471 -4.988 36.054 1.00 29.26 454 TYR A CA 1
ATOM 4180 C C . TYR F 2 454 ? 21.326 -4.453 36.885 1.00 29.85 454 TYR A C 1
ATOM 4181 O O . TYR F 2 454 ? 20.692 -5.214 37.600 1.00 30.58 454 TYR A O 1
ATOM 4190 N N . CYS F 2 455 ? 21.081 -3.152 36.786 1.00 31.38 455 CYS A N 1
ATOM 4191 C CA . CYS F 2 455 ? 19.900 -2.520 37.368 1.00 32.18 455 CYS A CA 1
ATOM 4192 C C . CYS F 2 455 ? 19.143 -1.783 36.285 1.00 32.25 455 CYS A C 1
ATOM 4193 O O . CYS F 2 455 ? 19.754 -1.148 35.428 1.00 31.29 455 CYS A O 1
ATOM 4196 N N . ASP F 2 456 ? 17.820 -1.825 36.360 1.00 31.67 456 ASP A N 1
ATOM 4197 C CA . ASP F 2 456 ? 17.006 -0.927 35.554 1.00 32.22 456 ASP A CA 1
ATOM 4198 C C . ASP F 2 456 ? 15.768 -0.469 36.297 1.00 32.97 456 ASP A C 1
ATOM 4199 O O . ASP F 2 456 ? 14.739 -1.150 36.284 1.00 35.04 456 ASP A O 1
ATOM 4204 N N . THR F 2 457 ? 15.906 0.687 36.941 1.00 32.25 457 THR A N 1
ATOM 4205 C CA . THR F 2 457 ? 14.813 1.455 37.528 1.00 32.18 457 THR A CA 1
ATOM 4206 C C . THR F 2 457 ? 14.252 0.818 38.766 1.00 33.63 457 THR A C 1
ATOM 4207 O O . THR F 2 457 ? 14.447 1.355 39.850 1.00 32.41 457 THR A O 1
ATOM 4211 N N . ASP F 2 458 ? 13.564 -0.314 38.599 1.00 32.02 458 ASP A N 1
ATOM 4212 C CA . ASP F 2 458 ? 12.919 -1.034 39.707 1.00 31.53 458 ASP A CA 1
ATOM 4213 C C . ASP F 2 458 ? 13.395 -2.471 39.774 1.00 32.88 458 ASP A C 1
ATOM 4214 O O . ASP F 2 458 ? 12.821 -3.263 40.493 1.00 33.58 458 ASP A O 1
ATOM 4219 N N . SER F 2 459 ? 14.468 -2.811 39.058 1.00 32.00 459 SER A N 1
ATOM 4220 C CA A SER F 2 459 ? 14.847 -4.206 38.950 0.70 32.43 459 SER A CA 1
ATOM 4221 C CA B SER F 2 459 ? 14.851 -4.205 38.854 0.30 31.87 459 SER A CA 1
ATOM 4222 C C . SER F 2 459 ? 16.332 -4.372 39.132 1.00 32.31 459 SER A C 1
ATOM 4223 O O . SER F 2 459 ? 17.117 -3.537 38.711 1.00 32.77 459 SER A O 1
ATOM 4228 N N . ILE F 2 460 ? 16.700 -5.450 39.808 1.00 31.24 460 ILE A N 1
ATOM 4229 C CA . ILE F 2 460 ? 18.110 -5.833 39.928 1.00 29.86 460 ILE A CA 1
ATOM 4230 C C . ILE F 2 460 ? 18.285 -7.275 39.445 1.00 31.19 460 ILE A C 1
ATOM 4231 O O . ILE F 2 460 ? 17.474 -8.150 39.715 1.00 30.16 460 ILE A O 1
ATOM 4236 N N . HIS F 2 461 ? 19.361 -7.496 38.706 1.00 29.14 461 HIS A N 1
ATOM 4237 C CA . HIS F 2 461 ? 19.673 -8.795 38.122 1.00 29.48 461 HIS A CA 1
ATOM 4238 C C . HIS F 2 461 ? 20.963 -9.273 38.764 1.00 29.49 461 HIS A C 1
ATOM 4239 O O . HIS F 2 461 ? 21.958 -8.535 38.750 1.00 29.68 461 HIS A O 1
ATOM 4246 N N . LEU F 2 462 ? 20.955 -10.501 39.289 1.00 28.91 462 LEU A N 1
ATOM 4247 C CA . LEU F 2 462 ? 22.090 -11.077 40.023 1.00 29.41 462 LEU A CA 1
ATOM 4248 C C . LEU F 2 462 ? 22.552 -12.373 39.370 1.00 29.37 462 LEU A C 1
ATOM 4249 O O . LEU F 2 462 ? 21.750 -13.119 38.813 1.00 28.94 462 LEU A O 1
ATOM 4254 N N . THR F 2 463 ? 23.842 -12.676 39.511 1.00 28.91 463 THR A N 1
ATOM 4255 C CA . THR F 2 463 ? 24.320 -14.030 39.244 1.00 29.82 463 THR A CA 1
ATOM 4256 C C . THR F 2 463 ? 23.809 -14.982 40.342 1.00 29.80 463 THR A C 1
ATOM 4257 O O . THR F 2 463 ? 23.470 -14.554 41.449 1.00 31.65 463 THR A O 1
ATOM 4261 N N . GLY F 2 464 ? 23.727 -16.272 40.034 1.00 30.33 464 GLY A N 1
ATOM 4262 C CA . GLY F 2 464 ? 23.244 -17.258 41.002 1.00 29.91 464 GLY A CA 1
ATOM 4263 C C . GLY F 2 464 ? 21.734 -17.317 41.146 1.00 30.40 464 GLY A C 1
ATOM 4264 O O . GLY F 2 464 ? 21.015 -16.428 40.685 1.00 31.97 464 GLY A O 1
ATOM 4265 N N . THR F 2 465 ? 21.246 -18.356 41.826 1.00 30.77 465 THR A N 1
ATOM 4266 C CA . THR F 2 465 ? 19.802 -18.605 41.882 1.00 31.74 465 THR A CA 1
ATOM 4267 C C . THR F 2 465 ? 19.195 -18.607 43.299 1.00 32.13 465 THR A C 1
ATOM 4268 O O . THR F 2 465 ? 17.991 -18.799 43.436 1.00 33.02 465 THR A O 1
ATOM 4272 N N . GLU F 2 466 ? 20.007 -18.373 44.333 1.00 31.99 466 GLU A N 1
ATOM 4273 C CA . GLU F 2 466 ? 19.502 -18.290 45.708 1.00 31.26 466 GLU A CA 1
ATOM 4274 C C . GLU F 2 466 ? 19.282 -16.850 46.141 1.00 30.85 466 GLU A C 1
ATOM 4275 O O . GLU F 2 466 ? 20.073 -15.968 45.822 1.00 32.53 466 GLU A O 1
ATOM 4281 N N . ILE F 2 467 ? 18.194 -16.606 46.863 1.00 32.99 467 ILE A N 1
ATOM 4282 C CA . ILE F 2 467 ? 17.920 -15.262 47.354 1.00 31.25 467 ILE A CA 1
ATOM 4283 C C . ILE F 2 467 ? 19.049 -14.843 48.314 1.00 30.46 467 ILE A C 1
ATOM 4284 O O . ILE F 2 467 ? 19.358 -15.575 49.261 1.00 32.64 467 ILE A O 1
ATOM 4289 N N . PRO F 2 468 ? 19.694 -13.683 48.045 1.00 31.50 468 PRO A N 1
ATOM 4290 C CA . PRO F 2 468 ? 20.713 -13.220 48.990 1.00 32.77 468 PRO A CA 1
ATOM 4291 C C . PRO F 2 468 ? 20.155 -13.017 50.407 1.00 34.04 468 PRO A C 1
ATOM 4292 O O . PRO F 2 468 ? 19.079 -12.442 50.572 1.00 34.12 468 PRO A O 1
ATOM 4296 N N . ASP F 2 469 ? 20.894 -13.497 51.403 1.00 36.03 469 ASP A N 1
ATOM 4297 C CA A ASP F 2 469 ? 20.500 -13.353 52.806 0.90 37.36 469 ASP A CA 1
ATOM 4298 C CA B ASP F 2 469 ? 20.503 -13.355 52.805 0.10 35.41 469 ASP A CA 1
ATOM 4299 C C . ASP F 2 469 ? 20.203 -11.896 53.160 1.00 35.73 469 ASP A C 1
ATOM 4300 O O . ASP F 2 469 ? 19.257 -11.609 53.904 1.00 36.59 469 ASP A O 1
ATOM 4309 N N . VAL F 2 470 ? 21.004 -10.976 52.616 1.00 36.35 470 VAL A N 1
ATOM 4310 C CA A VAL F 2 470 ? 20.915 -9.564 52.991 0.50 37.47 470 VAL A CA 1
ATOM 4311 C CA B VAL F 2 470 ? 20.919 -9.548 52.956 0.50 36.19 470 VAL A CA 1
ATOM 4312 C C . VAL F 2 470 ? 19.590 -8.898 52.576 1.00 37.71 470 VAL A C 1
ATOM 4313 O O . VAL F 2 470 ? 19.199 -7.884 53.172 1.00 40.46 470 VAL A O 1
ATOM 4320 N N . ILE F 2 471 ? 18.900 -9.459 51.572 1.00 35.26 471 ILE A N 1
ATOM 4321 C CA . ILE F 2 471 ? 17.597 -8.910 51.136 1.00 34.85 471 ILE A CA 1
ATOM 4322 C C . ILE F 2 471 ? 16.397 -9.819 51.419 1.00 35.15 471 ILE A C 1
ATOM 4323 O O . ILE F 2 471 ? 15.272 -9.463 51.093 1.00 34.80 471 ILE A O 1
ATOM 4328 N N . LYS F 2 472 ? 16.620 -10.973 52.051 1.00 36.99 472 LYS A N 1
ATOM 4329 C CA . LYS F 2 472 ? 15.523 -11.908 52.334 1.00 39.14 472 LYS A CA 1
ATOM 4330 C C . LYS F 2 472 ? 14.308 -11.254 52.974 1.00 38.60 472 LYS A C 1
ATOM 4331 O O . LYS F 2 472 ? 13.171 -11.589 52.640 1.00 40.09 472 LYS A O 1
ATOM 4337 N N . ASP F 2 473 ? 14.562 -10.336 53.900 1.00 39.40 473 ASP A N 1
ATOM 4338 C CA . ASP F 2 473 ? 13.498 -9.717 54.690 1.00 41.96 473 ASP A CA 1
ATOM 4339 C C . ASP F 2 473 ? 12.718 -8.634 53.947 1.00 42.09 473 ASP A C 1
ATOM 4340 O O . ASP F 2 473 ? 11.669 -8.186 54.435 1.00 40.68 473 ASP A O 1
ATOM 4345 N N . ILE F 2 474 ? 13.232 -8.213 52.785 1.00 39.28 474 ILE A N 1
ATOM 4346 C CA . ILE F 2 474 ? 12.546 -7.231 51.913 1.00 37.51 474 ILE A CA 1
ATOM 4347 C C . ILE F 2 474 ? 12.087 -7.843 50.575 1.00 36.59 474 ILE A C 1
ATOM 4348 O O . ILE F 2 474 ? 11.769 -7.109 49.625 1.00 36.36 474 ILE A O 1
ATOM 4353 N N . VAL F 2 475 ? 12.032 -9.181 50.533 1.00 35.50 475 VAL A N 1
ATOM 4354 C CA . VAL F 2 475 ? 11.509 -9.926 49.400 1.00 36.16 475 VAL A CA 1
ATOM 4355 C C . VAL F 2 475 ? 10.096 -10.443 49.661 1.00 35.82 475 VAL A C 1
ATOM 4356 O O . VAL F 2 475 ? 9.838 -11.083 50.685 1.00 38.00 475 VAL A O 1
ATOM 4360 N N . ASP F 2 476 ? 9.193 -10.183 48.722 1.00 34.87 476 ASP A N 1
ATOM 4361 C CA . ASP F 2 476 ? 7.802 -10.632 48.822 1.00 34.99 476 ASP A CA 1
ATOM 4362 C C . ASP F 2 476 ? 7.177 -10.569 47.438 1.00 36.24 476 ASP A C 1
ATOM 4363 O O . ASP F 2 476 ? 7.397 -9.598 46.726 1.00 33.68 476 ASP A O 1
ATOM 4368 N N . PRO F 2 477 ? 6.404 -11.594 47.045 1.00 33.27 477 PRO A N 1
ATOM 4369 C CA . PRO F 2 477 ? 5.839 -11.608 45.695 1.00 35.81 477 PRO A CA 1
ATOM 4370 C C . PRO F 2 477 ? 4.812 -10.524 45.374 1.00 33.89 477 PRO A C 1
ATOM 4371 O O . PRO F 2 477 ? 4.570 -10.276 44.181 1.00 36.85 477 PRO A O 1
ATOM 4375 N N . LYS F 2 478 ? 4.206 -9.908 46.403 1.00 35.93 478 LYS A N 1
ATOM 4376 C CA . LYS F 2 478 ? 3.061 -8.993 46.207 1.00 37.78 478 LYS A CA 1
ATOM 4377 C C . LYS F 2 478 ? 3.122 -7.657 46.965 1.00 34.61 478 LYS A C 1
ATOM 4378 O O . LYS F 2 478 ? 2.597 -6.657 46.485 1.00 36.36 478 LYS A O 1
ATOM 4384 N N . LYS F 2 479 ? 3.739 -7.648 48.147 1.00 32.82 479 LYS A N 1
ATOM 4385 C CA . LYS F 2 479 ? 3.656 -6.501 49.062 1.00 35.29 479 LYS A CA 1
ATOM 4386 C C . LYS F 2 479 ? 4.263 -5.243 48.459 1.00 35.12 479 LYS A C 1
ATOM 4387 O O . LYS F 2 479 ? 5.357 -5.286 47.905 1.00 33.52 479 LYS A O 1
ATOM 4393 N N . LEU F 2 480 ? 3.554 -4.122 48.584 1.00 33.62 480 LEU A N 1
ATOM 4394 C CA . LEU F 2 480 ? 3.971 -2.853 48.018 1.00 32.95 480 LEU A CA 1
ATOM 4395 C C . LEU F 2 480 ? 5.366 -2.462 48.484 1.00 31.96 480 LEU A C 1
ATOM 4396 O O . LEU F 2 480 ? 5.651 -2.430 49.670 1.00 32.19 480 LEU A O 1
ATOM 4401 N N . GLY F 2 481 ? 6.248 -2.201 47.537 1.00 31.17 481 GLY A N 1
ATOM 4402 C CA . GLY F 2 481 ? 7.565 -1.683 47.860 1.00 32.90 481 GLY A CA 1
ATOM 4403 C C . GLY F 2 481 ? 8.600 -2.752 48.176 1.00 33.67 481 GLY A C 1
ATOM 4404 O O . GLY F 2 481 ? 9.795 -2.446 48.251 1.00 34.76 481 GLY A O 1
ATOM 4405 N N . TYR F 2 482 ? 8.153 -3.993 48.377 1.00 31.84 482 TYR A N 1
ATOM 4406 C CA . TYR F 2 482 ? 9.069 -5.121 48.538 1.00 34.07 482 TYR A CA 1
ATOM 4407 C C . TYR F 2 482 ? 9.584 -5.577 47.170 1.00 32.75 482 TYR A C 1
ATOM 4408 O O . TYR F 2 482 ? 9.034 -5.219 46.134 1.00 33.18 482 TYR A O 1
ATOM 4417 N N . TRP F 2 483 ? 10.645 -6.382 47.193 1.00 33.60 483 TRP A N 1
ATOM 4418 C CA . TRP F 2 483 ? 11.228 -6.946 45.971 1.00 32.90 483 TRP A CA 1
ATOM 4419 C C . TRP F 2 483 ? 10.618 -8.302 45.686 1.00 30.44 483 TRP A C 1
ATOM 4420 O O . TRP F 2 483 ? 10.701 -9.200 46.521 1.00 33.12 483 TRP A O 1
ATOM 4431 N N . ALA F 2 484 ? 10.005 -8.453 44.521 1.00 30.98 484 ALA A N 1
ATOM 4432 C CA . ALA F 2 484 ? 9.518 -9.766 44.092 1.00 30.06 484 ALA A CA 1
ATOM 4433 C C . ALA F 2 484 ? 10.655 -10.480 43.394 1.00 31.13 484 ALA A C 1
ATOM 4434 O O . ALA F 2 484 ? 11.352 -9.891 42.577 1.00 33.29 484 ALA A O 1
ATOM 4436 N N . HIS F 2 485 ? 10.828 -11.758 43.699 1.00 31.66 485 HIS A N 1
ATOM 4437 C CA . HIS F 2 485 ? 11.672 -12.615 42.877 1.00 31.10 485 HIS A CA 1
ATOM 4438 C C . HIS F 2 485 ? 10.863 -12.903 41.615 1.00 31.37 485 HIS A C 1
ATOM 4439 O O . HIS F 2 485 ? 9.884 -13.666 41.629 1.00 34.16 485 HIS A O 1
ATOM 4446 N N . GLU F 2 486 ? 11.260 -12.266 40.530 1.00 32.00 486 GLU A N 1
ATOM 4447 C CA . GLU F 2 486 ? 10.481 -12.244 39.313 1.00 32.26 486 GLU A CA 1
ATOM 4448 C C . GLU F 2 486 ? 10.767 -13.446 38.425 1.00 32.71 486 GLU A C 1
ATOM 4449 O O . GLU F 2 486 ? 9.845 -14.003 37.811 1.00 34.00 486 GLU A O 1
ATOM 4455 N N . SER F 2 487 ? 12.044 -13.815 38.321 1.00 32.48 487 SER A N 1
ATOM 4456 C CA . SER F 2 487 ? 12.440 -14.884 37.421 1.00 31.47 487 SER A CA 1
ATOM 4457 C C . SER F 2 487 ? 13.820 -15.387 37.751 1.00 31.20 487 SER A C 1
ATOM 4458 O O . SER F 2 487 ? 14.572 -14.765 38.522 1.00 28.89 487 SER A O 1
ATOM 4461 N N . THR F 2 488 ? 14.126 -16.543 37.176 1.00 30.33 488 THR A N 1
ATOM 4462 C CA . THR F 2 488 ? 15.461 -17.136 37.233 1.00 30.11 488 THR A CA 1
ATOM 4463 C C . THR F 2 488 ? 15.821 -17.584 35.834 1.00 29.17 488 THR A C 1
ATOM 4464 O O . THR F 2 488 ? 14.973 -18.124 35.131 1.00 28.69 488 THR A O 1
ATOM 4468 N N . PHE F 2 489 ? 17.067 -17.318 35.423 1.00 28.91 489 PHE A N 1
ATOM 4469 C CA . PHE F 2 489 ? 17.519 -17.700 34.085 1.00 28.68 489 PHE A CA 1
ATOM 4470 C C . PHE F 2 489 ? 18.659 -18.716 34.105 1.00 28.80 489 PHE A C 1
ATOM 4471 O O . PHE F 2 489 ? 19.405 -18.825 35.081 1.00 27.88 489 PHE A O 1
ATOM 4479 N N . LYS F 2 490 ? 18.758 -19.475 33.016 1.00 30.03 490 LYS A N 1
ATOM 4480 C CA . LYS F 2 490 ? 19.811 -20.479 32.818 1.00 30.02 490 LYS A CA 1
ATOM 4481 C C . LYS F 2 490 ? 21.083 -19.846 32.273 1.00 28.43 490 LYS A C 1
ATOM 4482 O O . LYS F 2 490 ? 22.196 -20.263 32.595 1.00 30.03 490 LYS A O 1
ATOM 4488 N N . ARG F 2 491 ? 20.908 -18.844 31.414 1.00 28.80 491 ARG A N 1
ATOM 4489 C CA . ARG F 2 491 ? 22.026 -18.116 30.874 1.00 29.33 491 ARG A CA 1
ATOM 4490 C C . ARG F 2 491 ? 21.524 -16.779 30.362 1.00 28.59 491 ARG A C 1
ATOM 4491 O O . ARG F 2 491 ? 20.321 -16.577 30.209 1.00 28.59 491 ARG A O 1
ATOM 4499 N N . ALA F 2 492 ? 22.456 -15.875 30.117 1.00 27.45 492 ALA A N 1
ATOM 4500 C CA . ALA F 2 492 ? 22.116 -14.514 29.728 1.00 28.25 492 ALA A CA 1
ATOM 4501 C C . ALA F 2 492 ? 23.319 -13.876 29.040 1.00 28.60 492 ALA A C 1
ATOM 4502 O O . ALA F 2 492 ? 24.434 -14.394 29.089 1.00 29.38 492 ALA A O 1
ATOM 4504 N N . LYS F 2 493 ? 23.063 -12.766 28.354 1.00 28.93 493 LYS A N 1
ATOM 4505 C CA . LYS F 2 493 ? 24.113 -11.941 27.794 1.00 31.00 493 LYS A CA 1
ATOM 4506 C C . LYS F 2 493 ? 23.646 -10.489 27.779 1.00 30.55 493 LYS A C 1
ATOM 4507 O O . LYS F 2 493 ? 22.573 -10.167 27.251 1.00 28.64 493 LYS A O 1
ATOM 4513 N N . TYR F 2 494 ? 24.433 -9.638 28.433 1.00 28.81 494 TYR A N 1
ATOM 4514 C CA . TYR F 2 494 ? 24.148 -8.214 28.568 1.00 29.49 494 TYR A CA 1
ATOM 4515 C C . TYR F 2 494 ? 25.204 -7.444 27.783 1.00 30.72 494 TYR A C 1
ATOM 4516 O O . TYR F 2 494 ? 26.403 -7.578 28.027 1.00 31.50 494 TYR A O 1
ATOM 4525 N N . LEU F 2 495 ? 24.761 -6.664 26.808 1.00 32.07 495 LEU A N 1
ATOM 4526 C CA . LEU F 2 495 ? 25.692 -5.929 25.950 1.00 31.09 495 LEU A CA 1
ATOM 4527 C C . LEU F 2 495 ? 25.848 -4.487 26.398 1.00 34.39 495 LEU A C 1
ATOM 4528 O O . LEU F 2 495 ? 26.959 -3.954 26.415 1.00 35.73 495 LEU A O 1
ATOM 4533 N N . ARG F 2 496 ? 24.720 -3.856 26.712 1.00 35.40 496 ARG A N 1
ATOM 4534 C CA . ARG F 2 496 ? 24.645 -2.445 27.118 1.00 36.67 496 ARG A CA 1
ATOM 4535 C C . ARG F 2 496 ? 23.465 -2.264 28.051 1.00 38.34 496 ARG A C 1
ATOM 4536 O O . ARG F 2 496 ? 22.642 -3.179 28.212 1.00 35.76 496 ARG A O 1
ATOM 4544 N N . GLN F 2 497 ? 23.350 -1.070 28.633 1.00 39.87 497 GLN A N 1
ATOM 4545 C CA . GLN F 2 497 ? 22.124 -0.674 29.322 1.00 38.95 497 GLN A CA 1
ATOM 4546 C C . GLN F 2 497 ? 20.940 -0.959 28.403 1.00 37.18 497 GLN A C 1
ATOM 4547 O O . GLN F 2 497 ? 20.998 -0.682 27.194 1.00 35.82 497 GLN A O 1
ATOM 4553 N N . LYS F 2 498 ? 19.887 -1.545 28.970 1.00 34.27 498 LYS A N 1
ATOM 4554 C CA . LYS F 2 498 ? 18.652 -1.849 28.249 1.00 35.68 498 LYS A CA 1
ATOM 4555 C C . LYS F 2 498 ? 18.825 -2.773 27.051 1.00 32.75 498 LYS A C 1
ATOM 4556 O O . LYS F 2 498 ? 17.960 -2.802 26.189 1.00 35.99 498 LYS A O 1
ATOM 4562 N N . THR F 2 499 ? 19.916 -3.542 27.013 1.00 33.28 499 THR A N 1
ATOM 4563 C CA . THR F 2 499 ? 20.236 -4.384 25.865 1.00 32.53 499 THR A CA 1
ATOM 4564 C C . THR F 2 499 ? 20.785 -5.733 26.346 1.00 34.43 499 THR A C 1
ATOM 4565 O O . THR F 2 499 ? 21.979 -5.867 26.604 1.00 34.27 499 THR A O 1
ATOM 4569 N N . TYR F 2 500 ? 19.896 -6.709 26.494 1.00 32.94 500 TYR A N 1
ATOM 4570 C CA . TYR F 2 500 ? 20.275 -8.017 27.001 1.00 31.92 500 TYR A CA 1
ATOM 4571 C C . TYR F 2 500 ? 19.296 -9.096 26.538 1.00 30.98 500 TYR A C 1
ATOM 4572 O O . TYR F 2 500 ? 18.200 -8.803 26.075 1.00 29.89 500 TYR A O 1
ATOM 4581 N N . ILE F 2 501 ? 19.737 -10.344 26.654 1.00 27.69 501 ILE A N 1
ATOM 4582 C CA . ILE F 2 501 ? 18.894 -11.505 26.415 1.00 29.87 501 ILE A CA 1
ATOM 4583 C C . ILE F 2 501 ? 19.013 -12.447 27.602 1.00 29.27 501 ILE A C 1
ATOM 4584 O O . ILE F 2 501 ? 20.038 -12.466 28.299 1.00 28.11 501 ILE A O 1
ATOM 4589 N N . GLN F 2 502 ? 17.950 -13.213 27.833 1.00 28.10 502 GLN A N 1
ATOM 4590 C CA . GLN F 2 502 ? 17.957 -14.275 28.843 1.00 27.93 502 GLN A CA 1
ATOM 4591 C C . GLN F 2 502 ? 17.218 -15.496 28.351 1.00 29.10 502 GLN A C 1
ATOM 4592 O O . GLN F 2 502 ? 16.237 -15.379 27.615 1.00 29.12 502 GLN A O 1
ATOM 4598 N N . ASP F 2 503 ? 17.703 -16.675 28.762 1.00 28.26 503 ASP A N 1
ATOM 4599 C CA . ASP F 2 503 ? 16.986 -17.957 28.627 1.00 29.23 503 ASP A CA 1
ATOM 4600 C C . ASP F 2 503 ? 16.372 -18.213 30.009 1.00 28.82 503 ASP A C 1
ATOM 4601 O O . ASP F 2 503 ? 17.070 -18.603 30.949 1.00 29.73 503 ASP A O 1
ATOM 4606 N N . ILE F 2 504 ? 15.080 -17.948 30.138 1.00 29.07 504 ILE A N 1
ATOM 4607 C CA . ILE F 2 504 ? 14.407 -17.943 31.451 1.00 29.07 504 ILE A CA 1
ATOM 4608 C C . ILE F 2 504 ? 13.729 -19.289 31.722 1.00 28.54 504 ILE A C 1
ATOM 4609 O O . ILE F 2 504 ? 13.027 -19.815 30.877 1.00 30.29 504 ILE A O 1
ATOM 4614 N N . TYR F 2 505 ? 13.935 -19.829 32.927 1.00 29.18 505 TYR A N 1
ATOM 4615 C CA . TYR F 2 505 ? 13.279 -21.042 33.372 1.00 28.64 505 TYR A CA 1
ATOM 4616 C C . TYR F 2 505 ? 11.771 -20.842 33.490 1.00 26.90 505 TYR A C 1
ATOM 4617 O O . TYR F 2 505 ? 11.325 -19.900 34.138 1.00 29.00 505 TYR A O 1
ATOM 4626 N N . MET F 2 506 ? 11.015 -21.713 32.823 1.00 27.85 506 MET A N 1
ATOM 4627 C CA . MET F 2 506 ? 9.558 -21.675 32.833 1.00 29.75 506 MET A CA 1
ATOM 4628 C C . MET F 2 506 ? 9.014 -23.056 33.168 1.00 30.16 506 MET A C 1
ATOM 4629 O O . MET F 2 506 ? 9.667 -24.070 32.936 1.00 28.24 506 MET A O 1
ATOM 4634 N N . LYS F 2 507 ? 7.794 -23.089 33.690 1.00 31.96 507 LYS A N 1
ATOM 4635 C CA . LYS F 2 507 ? 7.129 -24.336 33.992 1.00 31.29 507 LYS A CA 1
ATOM 4636 C C . LYS F 2 507 ? 5.677 -24.280 33.529 1.00 32.66 507 LYS A C 1
ATOM 4637 O O . LYS F 2 507 ? 5.050 -23.217 33.565 1.00 31.61 507 LYS A O 1
ATOM 4643 N N . GLU F 2 508 ? 5.170 -25.427 33.099 1.00 36.81 508 GLU A N 1
ATOM 4644 C CA . GLU F 2 508 ? 3.800 -25.558 32.634 1.00 38.98 508 GLU A CA 1
ATOM 4645 C C . GLU F 2 508 ? 2.897 -25.768 33.847 1.00 39.09 508 GLU A C 1
ATOM 4646 O O . GLU F 2 508 ? 3.087 -26.730 34.587 1.00 39.67 508 GLU A O 1
ATOM 4652 N N . VAL F 2 509 ? 1.940 -24.864 34.054 1.00 38.89 509 VAL A N 1
ATOM 4653 C CA . VAL F 2 509 ? 0.930 -25.004 35.112 1.00 42.59 509 VAL A CA 1
ATOM 4654 C C . VAL F 2 509 ? -0.466 -24.756 34.532 1.00 42.13 509 VAL A C 1
ATOM 4655 O O . VAL F 2 509 ? -0.726 -23.690 33.973 1.00 43.06 509 VAL A O 1
ATOM 4659 N N . ASP F 2 510 ? -1.350 -25.740 34.680 1.00 44.77 510 ASP A N 1
ATOM 4660 C CA . ASP F 2 510 ? -2.708 -25.692 34.118 1.00 46.10 510 ASP A CA 1
ATOM 4661 C C . ASP F 2 510 ? -2.703 -25.414 32.605 1.00 46.36 510 ASP A C 1
ATOM 4662 O O . ASP F 2 510 ? -3.526 -24.650 32.102 1.00 47.16 510 ASP A O 1
ATOM 4667 N N . GLY F 2 511 ? -1.765 -26.039 31.894 1.00 45.03 511 GLY A N 1
ATOM 4668 C CA . GLY F 2 511 ? -1.651 -25.889 30.440 1.00 43.83 511 GLY A CA 1
ATOM 4669 C C . GLY F 2 511 ? -1.086 -24.557 29.972 1.00 43.56 511 GLY A C 1
ATOM 4670 O O . GLY F 2 511 ? -1.192 -24.216 28.790 1.00 44.54 511 GLY A O 1
ATOM 4671 N N . LYS F 2 512 ? -0.477 -23.810 30.889 1.00 41.32 512 LYS A N 1
ATOM 4672 C CA . LYS F 2 512 ? 0.071 -22.492 30.584 1.00 41.07 512 LYS A CA 1
ATOM 4673 C C . LYS F 2 512 ? 1.488 -22.396 31.136 1.00 40.55 512 LYS A C 1
ATOM 4674 O O . LYS F 2 512 ? 1.811 -23.036 32.133 1.00 42.14 512 LYS A O 1
ATOM 4680 N N . LEU F 2 513 ? 2.328 -21.609 30.474 1.00 37.73 513 LEU A N 1
ATOM 4681 C CA . LEU F 2 513 ? 3.717 -21.440 30.894 1.00 37.06 513 LEU A CA 1
ATOM 4682 C C . LEU F 2 513 ? 3.819 -20.272 31.857 1.00 37.06 513 LEU A C 1
ATOM 4683 O O . LEU F 2 513 ? 3.377 -19.161 31.549 1.00 37.77 513 LEU A O 1
ATOM 4688 N N . VAL F 2 514 ? 4.428 -20.517 33.013 1.00 33.95 514 VAL A N 1
ATOM 4689 C CA . VAL F 2 514 ? 4.708 -19.469 33.981 1.00 34.32 514 VAL A CA 1
ATOM 4690 C C . VAL F 2 514 ? 6.154 -19.595 34.439 1.00 30.85 514 VAL A C 1
ATOM 4691 O O . VAL F 2 514 ? 6.813 -20.592 34.138 1.00 34.05 514 VAL A O 1
ATOM 4695 N N . GLU F 2 515 ? 6.636 -18.599 35.165 1.00 32.32 515 GLU A N 1
ATOM 4696 C CA . GLU F 2 515 ? 8.025 -18.583 35.630 1.00 32.55 515 GLU A CA 1
ATOM 4697 C C . GLU F 2 515 ? 8.311 -19.789 36.514 1.00 33.75 515 GLU A C 1
ATOM 4698 O O . GLU F 2 515 ? 7.509 -20.151 37.376 1.00 34.07 515 GLU A O 1
ATOM 4704 N N . GLY F 2 516 ? 9.441 -20.433 36.249 1.00 32.01 516 GLY A N 1
ATOM 4705 C CA . GLY F 2 516 ? 9.876 -21.609 36.976 1.00 31.43 516 GLY A CA 1
ATOM 4706 C C . GLY F 2 516 ? 11.218 -21.371 37.631 1.00 29.82 516 GLY A C 1
ATOM 4707 O O . GLY F 2 516 ? 11.662 -20.243 37.788 1.00 30.01 516 GLY A O 1
ATOM 4708 N N . SER F 2 517 ? 11.860 -22.465 38.006 1.00 29.31 517 SER A N 1
ATOM 4709 C CA . SER F 2 517 ? 13.128 -22.424 38.726 1.00 30.88 517 SER A CA 1
ATOM 4710 C C . SER F 2 517 ? 14.022 -23.550 38.221 1.00 28.81 517 SER A C 1
ATOM 4711 O O . SER F 2 517 ? 13.550 -24.472 37.550 1.00 29.25 517 SER A O 1
ATOM 4714 N N . PRO F 2 518 ? 15.324 -23.492 38.551 1.00 29.33 518 PRO A N 1
ATOM 4715 C CA . PRO F 2 518 ? 16.239 -24.553 38.135 1.00 30.71 518 PRO A CA 1
ATOM 4716 C C . PRO F 2 518 ? 15.809 -25.959 38.560 1.00 32.35 518 PRO A C 1
ATOM 4717 O O . PRO F 2 518 ? 16.131 -26.921 37.863 1.00 32.58 518 PRO A O 1
ATOM 4721 N N . ASP F 2 519 ? 15.095 -26.067 39.689 1.00 32.77 519 ASP A N 1
ATOM 4722 C CA . ASP F 2 519 ? 14.635 -27.364 40.239 1.00 35.67 519 ASP A CA 1
ATOM 4723 C C . ASP F 2 519 ? 13.220 -27.748 39.816 1.00 34.00 519 ASP A C 1
ATOM 4724 O O . ASP F 2 519 ? 12.732 -28.836 40.153 1.00 34.35 519 ASP A O 1
ATOM 4729 N N . ASP F 2 520 ? 12.566 -26.851 39.090 1.00 33.41 520 ASP A N 1
ATOM 4730 C CA . ASP F 2 520 ? 11.161 -26.977 38.780 1.00 33.71 520 ASP A CA 1
ATOM 4731 C C . ASP F 2 520 ? 10.916 -26.152 37.519 1.00 31.25 520 ASP A C 1
ATOM 4732 O O . ASP F 2 520 ? 10.477 -24.996 37.582 1.00 32.42 520 ASP A O 1
ATOM 4737 N N . TYR F 2 521 ? 11.267 -26.759 36.385 1.00 30.25 521 TYR A N 1
ATOM 4738 C CA . TYR F 2 521 ? 11.064 -26.157 35.066 1.00 27.28 521 TYR A CA 1
ATOM 4739 C C . TYR F 2 521 ? 10.687 -27.238 34.054 1.00 26.56 521 TYR A C 1
ATOM 4740 O O . TYR F 2 521 ? 11.019 -28.423 34.218 1.00 26.53 521 TYR A O 1
ATOM 4749 N N . THR F 2 522 ? 9.970 -26.825 33.014 1.00 27.14 522 THR A N 1
ATOM 4750 C CA . THR F 2 522 ? 9.692 -27.693 31.887 1.00 27.20 522 THR A CA 1
ATOM 4751 C C . THR F 2 522 ? 10.296 -27.205 30.566 1.00 26.12 522 THR A C 1
ATOM 4752 O O . THR F 2 522 ? 10.582 -28.025 29.679 1.00 27.81 522 THR A O 1
ATOM 4756 N N . ASP F 2 523 ? 10.458 -25.890 30.437 1.00 27.35 523 ASP A N 1
ATOM 4757 C CA . ASP F 2 523 ? 10.907 -25.276 29.189 1.00 28.30 523 ASP A CA 1
ATOM 4758 C C . ASP F 2 523 ? 11.656 -23.957 29.449 1.00 28.61 523 ASP A C 1
ATOM 4759 O O . ASP F 2 523 ? 11.746 -23.479 30.581 1.00 29.35 523 ASP A O 1
ATOM 4764 N N . ILE F 2 524 ? 12.161 -23.355 28.373 1.00 30.99 524 ILE A N 1
ATOM 4765 C CA . ILE F 2 524 ? 12.899 -22.106 28.433 1.00 31.43 524 ILE A CA 1
ATOM 4766 C C . ILE F 2 524 ? 12.147 -21.040 27.631 1.00 32.17 524 ILE A C 1
ATOM 4767 O O . ILE F 2 524 ? 11.702 -21.316 26.514 1.00 33.69 524 ILE A O 1
ATOM 4772 N N . LYS F 2 525 ? 11.997 -19.858 28.212 1.00 32.40 525 LYS A N 1
ATOM 4773 C CA . LYS F 2 525 ? 11.492 -18.688 27.491 1.00 34.29 525 LYS A CA 1
ATOM 4774 C C . LYS F 2 525 ? 12.692 -17.859 27.077 1.00 33.29 525 LYS A C 1
ATOM 4775 O O . LYS F 2 525 ? 13.444 -17.388 27.932 1.00 33.28 525 LYS A O 1
ATOM 4781 N N . PHE F 2 526 ? 12.874 -17.690 25.767 1.00 34.23 526 PHE A N 1
ATOM 4782 C CA . PHE F 2 526 ? 13.941 -16.828 25.258 1.00 33.41 526 PHE A CA 1
ATOM 4783 C C . PHE F 2 526 ? 13.440 -15.397 25.206 1.00 34.54 526 PHE A C 1
ATOM 4784 O O . PHE F 2 526 ? 12.525 -15.093 24.436 1.00 40.10 526 PHE A O 1
ATOM 4792 N N . SER F 2 527 ? 14.046 -14.530 26.017 1.00 32.96 527 SER A N 1
ATOM 4793 C CA . SER F 2 527 ? 13.616 -13.147 26.189 1.00 36.18 527 SER A CA 1
ATOM 4794 C C . SER F 2 527 ? 14.659 -12.158 25.666 1.00 33.35 527 SER A C 1
ATOM 4795 O O . SER F 2 527 ? 15.831 -12.234 26.014 1.00 33.11 527 SER A O 1
ATOM 4798 N N . VAL F 2 528 ? 14.200 -11.200 24.861 1.00 33.85 528 VAL A N 1
ATOM 4799 C CA . VAL F 2 528 ? 15.064 -10.191 24.266 1.00 32.31 528 VAL A CA 1
ATOM 4800 C C . VAL F 2 528 ? 14.641 -8.775 24.697 1.00 33.80 528 VAL A C 1
ATOM 4801 O O . VAL F 2 528 ? 13.468 -8.407 24.540 1.00 35.42 528 VAL A O 1
ATOM 4805 N N . LYS F 2 529 ? 15.596 -8.004 25.221 1.00 33.54 529 LYS A N 1
ATOM 4806 C CA . LYS F 2 529 ? 15.395 -6.594 25.604 1.00 38.81 529 LYS A CA 1
ATOM 4807 C C . LYS F 2 529 ? 16.480 -5.745 24.961 1.00 40.92 529 LYS A C 1
ATOM 4808 O O . LYS F 2 529 ? 17.681 -5.987 25.142 1.00 39.93 529 LYS A O 1
ATOM 4814 N N . CYS F 2 530 ? 16.073 -4.773 24.162 1.00 36.46 530 CYS A N 1
ATOM 4815 C CA A CYS F 2 530 ? 17.021 -3.864 23.515 0.50 38.22 530 CYS A CA 1
ATOM 4816 C CA B CYS F 2 530 ? 17.006 -3.886 23.532 0.50 38.85 530 CYS A CA 1
ATOM 4817 C C . CYS F 2 530 ? 16.241 -2.617 23.188 1.00 39.90 530 CYS A C 1
ATOM 4818 O O . CYS F 2 530 ? 15.291 -2.669 22.406 1.00 40.70 530 CYS A O 1
ATOM 4823 N N . ALA F 2 531 ? 16.627 -1.516 23.829 1.00 36.20 531 ALA A N 1
ATOM 4824 C CA . ALA F 2 531 ? 15.955 -0.230 23.654 1.00 36.19 531 ALA A CA 1
ATOM 4825 C C . ALA F 2 531 ? 15.982 0.167 22.192 1.00 35.13 531 ALA A C 1
ATOM 4826 O O . ALA F 2 531 ? 17.030 0.116 21.546 1.00 37.79 531 ALA A O 1
ATOM 4828 N N . GLY F 2 532 ? 14.817 0.527 21.666 1.00 32.97 532 GLY A N 1
ATOM 4829 C CA . GLY F 2 532 ? 14.703 0.971 20.287 1.00 34.44 532 GLY A CA 1
ATOM 4830 C C . GLY F 2 532 ? 14.544 -0.158 19.293 1.00 35.22 532 GLY A C 1
ATOM 4831 O O . GLY F 2 532 ? 14.214 0.088 18.134 1.00 35.81 532 GLY A O 1
ATOM 4832 N N . MET F 2 533 ? 14.779 -1.397 19.726 1.00 33.42 533 MET A N 1
ATOM 4833 C CA . MET F 2 533 ? 14.626 -2.543 18.842 1.00 34.68 533 MET A CA 1
ATOM 4834 C C . MET F 2 533 ? 13.139 -2.829 18.694 1.00 35.51 533 MET A C 1
ATOM 4835 O O . MET F 2 533 ? 12.422 -2.932 19.689 1.00 35.97 533 MET A O 1
ATOM 4840 N N . THR F 2 534 ? 12.669 -2.925 17.455 1.00 35.02 534 THR A N 1
ATOM 4841 C CA . THR F 2 534 ? 11.261 -3.232 17.200 1.00 36.72 534 THR A CA 1
ATOM 4842 C C . THR F 2 534 ? 11.038 -4.722 17.393 1.00 34.26 534 THR A C 1
ATOM 4843 O O . THR F 2 534 ? 11.995 -5.485 17.466 1.00 35.78 534 THR A O 1
ATOM 4847 N N . ASP F 2 535 ? 9.776 -5.138 17.456 1.00 36.01 535 ASP A N 1
ATOM 4848 C CA . ASP F 2 535 ? 9.445 -6.558 17.615 1.00 35.63 535 ASP A CA 1
ATOM 4849 C C . ASP F 2 535 ? 9.896 -7.400 16.421 1.00 34.77 535 ASP A C 1
ATOM 4850 O O . ASP F 2 535 ? 10.357 -8.522 16.599 1.00 34.26 535 ASP A O 1
ATOM 4855 N N . LYS F 2 536 ? 9.771 -6.862 15.205 1.00 31.95 536 LYS A N 1
ATOM 4856 C CA . LYS F 2 536 ? 10.214 -7.595 14.019 1.00 33.39 536 LYS A CA 1
ATOM 4857 C C . LYS F 2 536 ? 11.720 -7.883 14.074 1.00 30.08 536 LYS A C 1
ATOM 4858 O O . LYS F 2 536 ? 12.165 -8.949 13.656 1.00 32.81 536 LYS A O 1
ATOM 4864 N N . ILE F 2 537 ? 12.495 -6.921 14.566 1.00 31.03 537 ILE A N 1
ATOM 4865 C CA . ILE F 2 537 ? 13.941 -7.101 14.702 1.00 28.97 537 ILE A CA 1
ATOM 4866 C C . ILE F 2 537 ? 14.242 -8.108 15.827 1.00 29.94 537 ILE A C 1
ATOM 4867 O O . ILE F 2 537 ? 15.116 -8.950 15.682 1.00 30.75 537 ILE A O 1
ATOM 4872 N N . LYS F 2 538 ? 13.480 -8.034 16.915 1.00 33.02 538 LYS A N 1
ATOM 4873 C CA . LYS F 2 538 ? 13.601 -9.008 18.016 1.00 31.18 538 LYS A CA 1
ATOM 4874 C C . LYS F 2 538 ? 13.438 -10.478 17.565 1.00 31.16 538 LYS A C 1
ATOM 4875 O O . LYS F 2 538 ? 14.109 -11.379 18.088 1.00 30.69 538 LYS A O 1
ATOM 4881 N N . LYS F 2 539 ? 12.568 -10.715 16.583 1.00 29.69 539 LYS A N 1
ATOM 4882 C CA . LYS F 2 539 ? 12.415 -12.039 15.975 1.00 31.96 539 LYS A CA 1
ATOM 4883 C C . LYS F 2 539 ? 13.713 -12.588 15.354 1.00 30.60 539 LYS A C 1
ATOM 4884 O O . LYS F 2 539 ? 13.900 -13.799 15.271 1.00 31.89 539 LYS A O 1
ATOM 4890 N N . GLU F 2 540 ? 14.601 -11.693 14.935 1.00 31.16 540 GLU A N 1
ATOM 4891 C CA . GLU F 2 540 ? 15.852 -12.081 14.268 1.00 32.88 540 GLU A CA 1
ATOM 4892 C C . GLU F 2 540 ? 16.936 -12.503 15.256 1.00 31.08 540 GLU A C 1
ATOM 4893 O O . GLU F 2 540 ? 17.916 -13.156 14.879 1.00 32.26 540 GLU A O 1
ATOM 4899 N N . VAL F 2 541 ? 16.767 -12.127 16.528 1.00 27.45 541 VAL A N 1
ATOM 4900 C CA . VAL F 2 541 ? 17.807 -12.298 17.530 1.00 26.68 541 VAL A CA 1
ATOM 4901 C C . VAL F 2 541 ? 17.895 -13.747 18.051 1.00 24.70 541 VAL A C 1
ATOM 4902 O O . VAL F 2 541 ? 16.875 -14.407 18.285 1.00 26.27 541 VAL A O 1
ATOM 4906 N N . THR F 2 542 ? 19.124 -14.225 18.224 1.00 26.92 542 THR A N 1
ATOM 4907 C CA . THR F 2 542 ? 19.415 -15.498 18.876 1.00 25.86 542 THR A CA 1
ATOM 4908 C C . THR F 2 542 ? 20.609 -15.301 19.797 1.00 26.63 542 THR A C 1
ATOM 4909 O O . THR F 2 542 ? 21.327 -14.311 19.688 1.00 26.40 542 THR A O 1
ATOM 4913 N N . PHE F 2 543 ? 20.854 -16.243 20.697 1.00 26.55 543 PHE A N 1
ATOM 4914 C CA A PHE F 2 543 ? 22.053 -16.174 21.532 0.50 27.18 543 PHE A CA 1
ATOM 4915 C CA B PHE F 2 543 ? 22.057 -16.199 21.526 0.50 28.64 543 PHE A CA 1
ATOM 4916 C C . PHE F 2 543 ? 23.319 -16.129 20.685 1.00 29.60 543 PHE A C 1
ATOM 4917 O O . PHE F 2 543 ? 24.290 -15.476 21.060 1.00 33.92 543 PHE A O 1
ATOM 4932 N N . GLU F 2 544 ? 23.295 -16.804 19.545 1.00 27.57 544 GLU A N 1
ATOM 4933 C CA . GLU F 2 544 ? 24.464 -16.849 18.662 1.00 29.18 544 GLU A CA 1
ATOM 4934 C C . GLU F 2 544 ? 24.773 -15.497 18.005 1.00 30.27 544 GLU A C 1
ATOM 4935 O O . GLU F 2 544 ? 25.946 -15.109 17.924 1.00 31.66 544 GLU A O 1
ATOM 4941 N N . ASN F 2 545 ? 23.742 -14.781 17.537 1.00 27.76 545 ASN A N 1
ATOM 4942 C CA . ASN F 2 545 ? 23.965 -13.531 16.804 1.00 25.98 545 ASN A CA 1
ATOM 4943 C C . ASN F 2 545 ? 23.833 -12.237 17.610 1.00 26.81 545 ASN A C 1
ATOM 4944 O O . ASN F 2 545 ? 24.042 -11.167 17.072 1.00 26.79 545 ASN A O 1
ATOM 4949 N N . PHE F 2 546 ? 23.492 -12.350 18.893 1.00 27.24 546 PHE A N 1
ATOM 4950 C CA . PHE F 2 546 ? 23.285 -11.175 19.736 1.00 28.01 546 PHE A CA 1
ATOM 4951 C C . PHE F 2 546 ? 24.626 -10.690 20.215 1.00 28.18 546 PHE A C 1
ATOM 4952 O O . PHE F 2 546 ? 25.191 -11.237 21.162 1.00 30.17 546 PHE A O 1
ATOM 4960 N N . LYS F 2 547 ? 25.139 -9.677 19.523 1.00 28.56 547 LYS A N 1
ATOM 4961 C CA . LYS F 2 547 ? 26.402 -9.062 19.867 1.00 31.32 547 LYS A CA 1
ATOM 4962 C C . LYS F 2 547 ? 26.451 -7.639 19.357 1.00 29.30 547 LYS A C 1
ATOM 4963 O O . LYS F 2 547 ? 25.657 -7.238 18.498 1.00 27.29 547 LYS A O 1
ATOM 4969 N N . VAL F 2 548 ? 27.379 -6.859 19.900 1.00 29.07 548 VAL A N 1
ATOM 4970 C CA . VAL F 2 548 ? 27.617 -5.525 19.411 1.00 32.57 548 VAL A CA 1
ATOM 4971 C C . VAL F 2 548 ? 27.947 -5.666 17.925 1.00 29.50 548 VAL A C 1
ATOM 4972 O O . VAL F 2 548 ? 28.757 -6.530 17.548 1.00 29.55 548 VAL A O 1
ATOM 4976 N N . GLY F 2 549 ? 27.248 -4.891 17.102 1.00 29.69 549 GLY A N 1
ATOM 4977 C CA . GLY F 2 549 ? 27.404 -4.914 15.640 1.00 29.29 549 GLY A CA 1
ATOM 4978 C C . GLY F 2 549 ? 26.219 -5.557 14.932 1.00 27.41 549 GLY A C 1
ATOM 4979 O O . GLY F 2 549 ? 26.060 -5.401 13.724 1.00 28.68 549 GLY A O 1
ATOM 4980 N N . PHE F 2 550 ? 25.392 -6.284 15.680 1.00 26.72 550 PHE A N 1
ATOM 4981 C CA . PHE F 2 550 ? 24.144 -6.822 15.145 1.00 28.03 550 PHE A CA 1
ATOM 4982 C C . PHE F 2 550 ? 23.375 -5.686 14.489 1.00 28.41 550 PHE A C 1
ATOM 4983 O O . PHE F 2 550 ? 23.154 -4.648 15.119 1.00 25.63 550 PHE A O 1
ATOM 4991 N N . SER F 2 551 ? 22.967 -5.876 13.231 1.00 29.34 551 SER A N 1
ATOM 4992 C CA . SER F 2 551 ? 22.312 -4.815 12.464 1.00 30.36 551 SER A CA 1
ATOM 4993 C C . SER F 2 551 ? 21.214 -5.352 11.548 1.00 29.84 551 SER A C 1
ATOM 4994 O O . SER F 2 551 ? 21.377 -6.403 10.933 1.00 29.71 551 SER A O 1
ATOM 4997 N N . ARG F 2 552 ? 20.106 -4.617 11.463 1.00 28.15 552 ARG A N 1
ATOM 4998 C CA . ARG F 2 552 ? 19.016 -4.931 10.542 1.00 30.03 552 ARG A CA 1
ATOM 4999 C C . ARG F 2 552 ? 18.433 -3.628 10.001 1.00 32.31 552 ARG A C 1
ATOM 5000 O O . ARG F 2 552 ? 18.233 -2.674 10.753 1.00 30.76 552 ARG A O 1
ATOM 5008 N N . LYS F 2 553 ? 18.159 -3.585 8.701 1.00 31.97 553 LYS A N 1
ATOM 5009 C CA . LYS F 2 553 ? 17.566 -2.395 8.092 1.00 32.86 553 LYS A CA 1
ATOM 5010 C C . LYS F 2 553 ? 16.050 -2.514 8.115 1.00 31.76 553 LYS A C 1
ATOM 5011 O O . LYS F 2 553 ? 15.394 -2.641 7.078 1.00 30.07 553 LYS A O 1
ATOM 5017 N N . MET F 2 554 ? 15.509 -2.466 9.327 1.00 31.50 554 MET A N 1
ATOM 5018 C CA . MET F 2 554 ? 14.123 -2.815 9.577 1.00 32.71 554 MET A CA 1
ATOM 5019 C C . MET F 2 554 ? 13.433 -1.880 10.560 1.00 33.08 554 MET A C 1
ATOM 5020 O O . MET F 2 554 ? 12.307 -2.165 10.966 1.00 35.43 554 MET A O 1
ATOM 5025 N N . LYS F 2 555 ? 14.080 -0.776 10.939 1.00 31.72 555 LYS A N 1
ATOM 5026 C CA . LYS F 2 555 ? 13.499 0.130 11.930 1.00 31.75 555 LYS A CA 1
ATOM 5027 C C . LYS F 2 555 ? 12.821 1.299 11.244 1.00 32.05 555 LYS A C 1
ATOM 5028 O O . LYS F 2 555 ? 13.489 2.120 10.627 1.00 34.16 555 LYS A O 1
ATOM 5034 N N . PRO F 2 556 ? 11.489 1.377 11.357 1.00 32.67 556 PRO A N 1
ATOM 5035 C CA . PRO F 2 556 ? 10.785 2.521 10.778 1.00 32.76 556 PRO A CA 1
ATOM 5036 C C . PRO F 2 556 ? 11.214 3.844 11.419 1.00 32.71 556 PRO A C 1
ATOM 5037 O O . PRO F 2 556 ? 11.251 3.953 12.661 1.00 34.98 556 PRO A O 1
ATOM 5041 N N . LYS F 2 557 ? 11.550 4.815 10.572 1.00 31.91 557 LYS A N 1
ATOM 5042 C CA . LYS F 2 557 ? 11.863 6.180 10.985 1.00 30.94 557 LYS A CA 1
ATOM 5043 C C . LYS F 2 557 ? 10.953 7.143 10.223 1.00 28.51 557 LYS A C 1
ATOM 5044 O O . LYS F 2 557 ? 10.862 7.067 9.010 1.00 30.24 557 LYS A O 1
ATOM 5050 N N . PRO F 2 558 ? 10.269 8.048 10.935 1.00 30.07 558 PRO A N 1
ATOM 5051 C CA . PRO F 2 558 ? 9.354 8.973 10.275 1.00 29.33 558 PRO A CA 1
ATOM 5052 C C . PRO F 2 558 ? 10.059 10.133 9.563 1.00 31.90 558 PRO A C 1
ATOM 5053 O O . PRO F 2 558 ? 10.896 10.821 10.153 1.00 32.87 558 PRO A O 1
ATOM 5057 N N . VAL F 2 559 ? 9.708 10.336 8.296 1.00 26.98 559 VAL A N 1
ATOM 5058 C CA . VAL F 2 559 ? 10.236 11.424 7.501 1.00 26.44 559 VAL A CA 1
ATOM 5059 C C . VAL F 2 559 ? 9.053 12.261 7.012 1.00 27.48 559 VAL A C 1
ATOM 5060 O O . VAL F 2 559 ? 8.100 11.713 6.453 1.00 29.00 559 VAL A O 1
ATOM 5064 N N . GLN F 2 560 ? 9.106 13.581 7.214 1.00 27.15 560 GLN A N 1
ATOM 5065 C CA . GLN F 2 560 ? 8.111 14.473 6.621 1.00 26.11 560 GLN A CA 1
ATOM 5066 C C . GLN F 2 560 ? 8.405 14.640 5.134 1.00 26.16 560 GLN A C 1
ATOM 5067 O O . GLN F 2 560 ? 9.515 15.034 4.738 1.00 25.90 560 GLN A O 1
ATOM 5073 N N . VAL F 2 561 ? 7.393 14.341 4.333 1.00 25.34 561 VAL A N 1
ATOM 5074 C CA . VAL F 2 561 ? 7.411 14.501 2.892 1.00 26.27 561 VAL A CA 1
ATOM 5075 C C . VAL F 2 561 ? 6.139 15.259 2.451 1.00 27.15 561 VAL A C 1
ATOM 5076 O O . VAL F 2 561 ? 5.229 15.468 3.261 1.00 25.77 561 VAL A O 1
ATOM 5080 N N . PRO F 2 562 ? 6.061 15.691 1.179 1.00 26.83 562 PRO A N 1
ATOM 5081 C CA . PRO F 2 562 ? 4.818 16.300 0.726 1.00 27.29 562 PRO A CA 1
ATOM 5082 C C . PRO F 2 562 ? 3.631 15.340 0.953 1.00 27.35 562 PRO A C 1
ATOM 5083 O O . PRO F 2 562 ? 3.666 14.186 0.524 1.00 29.08 562 PRO A O 1
ATOM 5087 N N . GLY F 2 563 ? 2.633 15.814 1.674 1.00 27.80 563 GLY A N 1
ATOM 5088 C CA . GLY F 2 563 ? 1.440 15.029 1.964 1.00 28.19 563 GLY A CA 1
ATOM 5089 C C . GLY F 2 563 ? 1.350 14.445 3.352 1.00 26.90 563 GLY A C 1
ATOM 5090 O O . GLY F 2 563 ? 0.264 14.249 3.874 1.00 24.98 563 GLY A O 1
ATOM 5091 N N . GLY F 2 564 ? 2.483 14.147 3.977 1.00 26.41 564 GLY A N 1
ATOM 5092 C CA . GLY F 2 564 ? 2.459 13.577 5.294 1.00 25.23 564 GLY A CA 1
ATOM 5093 C C . GLY F 2 564 ? 3.780 12.999 5.731 1.00 23.84 564 GLY A C 1
ATOM 5094 O O . GLY F 2 564 ? 4.836 13.538 5.418 1.00 26.91 564 GLY A O 1
ATOM 5095 N N . VAL F 2 565 ? 3.713 11.865 6.401 1.00 24.83 565 VAL A N 1
ATOM 5096 C CA . VAL F 2 565 ? 4.882 11.186 6.953 1.00 25.93 565 VAL A CA 1
ATOM 5097 C C . VAL F 2 565 ? 4.990 9.806 6.310 1.00 26.42 565 VAL A C 1
ATOM 5098 O O . VAL F 2 565 ? 4.003 9.076 6.261 1.00 26.79 565 VAL A O 1
ATOM 5102 N N . VAL F 2 566 ? 6.191 9.465 5.846 1.00 26.31 566 VAL A N 1
ATOM 5103 C CA . VAL F 2 566 ? 6.522 8.089 5.474 1.00 25.54 566 VAL A CA 1
ATOM 5104 C C . VAL F 2 566 ? 7.447 7.503 6.526 1.00 27.05 566 VAL A C 1
ATOM 5105 O O . VAL F 2 566 ? 8.399 8.151 6.954 1.00 27.01 566 VAL A O 1
ATOM 5109 N N . LEU F 2 567 ? 7.161 6.273 6.932 1.00 25.93 567 LEU A N 1
ATOM 5110 C CA . LEU F 2 567 ? 8.010 5.516 7.834 1.00 26.56 567 LEU A CA 1
ATOM 5111 C C . LEU F 2 567 ? 8.978 4.741 6.960 1.00 29.03 567 LEU A C 1
ATOM 5112 O O . LEU F 2 567 ? 8.587 3.787 6.283 1.00 31.52 567 LEU A O 1
ATOM 5117 N N . VAL F 2 568 ? 10.214 5.224 6.897 1.00 29.93 568 VAL A N 1
ATOM 5118 C CA . VAL F 2 568 ? 11.249 4.628 6.054 1.00 29.04 568 VAL A CA 1
ATOM 5119 C C . VAL F 2 568 ? 12.030 3.639 6.889 1.00 31.49 568 VAL A C 1
ATOM 5120 O O . VAL F 2 568 ? 12.427 3.961 8.008 1.00 30.99 568 VAL A O 1
ATOM 5124 N N . ASP F 2 569 ? 12.247 2.437 6.358 1.00 31.90 569 ASP A N 1
ATOM 5125 C CA . ASP F 2 569 ? 13.033 1.434 7.069 1.00 37.91 569 ASP A CA 1
ATOM 5126 C C . ASP F 2 569 ? 14.482 1.894 7.108 1.00 36.01 569 ASP A C 1
ATOM 5127 O O . ASP F 2 569 ? 15.105 2.146 6.076 1.00 35.47 569 ASP A O 1
ATOM 5132 N N . ASP F 2 570 ? 14.978 2.038 8.324 1.00 36.42 570 ASP A N 1
ATOM 5133 C CA . ASP F 2 570 ? 16.293 2.561 8.601 1.00 38.00 570 ASP A CA 1
ATOM 5134 C C . ASP F 2 570 ? 17.132 1.456 9.237 1.00 35.41 570 ASP A C 1
ATOM 5135 O O . ASP F 2 570 ? 16.600 0.448 9.732 1.00 32.81 570 ASP A O 1
ATOM 5140 N N . THR F 2 571 ? 18.442 1.657 9.232 1.00 35.01 571 THR A N 1
ATOM 5141 C CA . THR F 2 571 ? 19.369 0.716 9.852 1.00 35.18 571 THR A CA 1
ATOM 5142 C C . THR F 2 571 ? 19.346 0.835 11.380 1.00 35.28 571 THR A C 1
ATOM 5143 O O . THR F 2 571 ? 19.596 1.914 11.934 1.00 36.51 571 THR A O 1
ATOM 5147 N N . PHE F 2 572 ? 19.029 -0.274 12.042 1.00 33.74 572 PHE A N 1
ATOM 5148 C CA . PHE F 2 572 ? 19.180 -0.396 13.490 1.00 33.12 572 PHE A CA 1
ATOM 5149 C C . PHE F 2 572 ? 20.406 -1.246 13.786 1.00 32.42 572 PHE A C 1
ATOM 5150 O O . PHE F 2 572 ? 20.481 -2.381 13.341 1.00 30.95 572 PHE A O 1
ATOM 5158 N N . THR F 2 573 ? 21.335 -0.712 14.575 1.00 30.63 573 THR A N 1
ATOM 5159 C CA . THR F 2 573 ? 22.556 -1.420 14.925 1.00 28.69 573 THR A CA 1
ATOM 5160 C C . THR F 2 573 ? 22.772 -1.355 16.429 1.00 27.74 573 THR A C 1
ATOM 5161 O O . THR F 2 573 ? 22.592 -0.287 17.029 1.00 30.10 573 THR A O 1
ATOM 5165 N N . ILE F 2 574 ? 23.154 -2.481 17.023 1.00 29.10 574 ILE A N 1
ATOM 5166 C CA . ILE F 2 574 ? 23.566 -2.509 18.418 1.00 28.16 574 ILE A CA 1
ATOM 5167 C C . ILE F 2 574 ? 24.979 -1.937 18.495 1.00 30.60 574 ILE A C 1
ATOM 5168 O O . ILE F 2 574 ? 25.936 -2.563 18.036 1.00 32.21 574 ILE A O 1
ATOM 5173 N N . LYS F 2 575 ? 25.093 -0.745 19.070 1.00 36.09 575 LYS A N 1
ATOM 5174 C CA . LYS F 2 575 ? 26.361 -0.022 19.127 1.00 40.00 575 LYS A CA 1
ATOM 5175 C C . LYS F 2 575 ? 26.885 -0.016 20.545 1.00 42.33 575 LYS A C 1
ATOM 5176 O O . LYS F 2 575 ? 28.097 0.028 20.757 1.00 42.17 575 LYS A O 1
ATOM 5183 N N . PRO G 2 5 ? 40.823 44.382 8.664 1.00 46.73 5 PRO B N 1
ATOM 5184 C CA . PRO G 2 5 ? 40.822 44.210 7.200 1.00 45.13 5 PRO B CA 1
ATOM 5185 C C . PRO G 2 5 ? 39.439 44.487 6.588 1.00 43.14 5 PRO B C 1
ATOM 5186 O O . PRO G 2 5 ? 39.127 44.014 5.484 1.00 39.97 5 PRO B O 1
ATOM 5190 N N . ARG G 2 6 ? 38.634 45.261 7.315 1.00 40.74 6 ARG B N 1
ATOM 5191 C CA . ARG G 2 6 ? 37.228 45.474 7.001 1.00 37.47 6 ARG B CA 1
ATOM 5192 C C . ARG G 2 6 ? 36.946 46.964 7.132 1.00 34.15 6 ARG B C 1
ATOM 5193 O O . ARG G 2 6 ? 37.583 47.659 7.951 1.00 35.95 6 ARG B O 1
ATOM 5201 N N . LYS G 2 7 ? 36.048 47.469 6.287 1.00 32.96 7 LYS B N 1
ATOM 5202 C CA . LYS G 2 7 ? 35.609 48.866 6.371 1.00 32.28 7 LYS B CA 1
ATOM 5203 C C . LYS G 2 7 ? 34.716 49.072 7.589 1.00 32.68 7 LYS B C 1
ATOM 5204 O O . LYS G 2 7 ? 34.102 48.125 8.081 1.00 34.28 7 LYS B O 1
ATOM 5210 N N . MET G 2 8 ? 34.654 50.317 8.059 1.00 33.60 8 MET B N 1
ATOM 5211 C CA . MET G 2 8 ? 33.850 50.676 9.224 1.00 33.86 8 MET B CA 1
ATOM 5212 C C . MET G 2 8 ? 32.928 51.839 8.886 1.00 31.05 8 MET B C 1
ATOM 5213 O O . MET G 2 8 ? 33.357 52.833 8.307 1.00 32.93 8 MET B O 1
ATOM 5218 N N . TYR G 2 9 ? 31.657 51.712 9.259 1.00 31.18 9 TYR B N 1
ATOM 5219 C CA . TYR G 2 9 ? 30.685 52.758 8.983 1.00 31.59 9 TYR B CA 1
ATOM 5220 C C . TYR G 2 9 ? 29.961 53.171 10.238 1.00 30.59 9 TYR B C 1
ATOM 5221 O O . TYR G 2 9 ? 29.633 52.336 11.070 1.00 31.33 9 TYR B O 1
ATOM 5230 N N . SER G 2 10 ? 29.748 54.475 10.351 1.00 32.01 10 SER B N 1
ATOM 5231 C CA . SER G 2 10 ? 28.896 55.063 11.373 1.00 30.85 10 SER B CA 1
ATOM 5232 C C . SER G 2 10 ? 27.504 55.233 10.782 1.00 30.84 10 SER B C 1
ATOM 5233 O O . SER G 2 10 ? 27.346 55.876 9.746 1.00 33.39 10 SER B O 1
ATOM 5236 N N . CYS G 2 11 ? 26.497 54.694 11.467 1.00 31.62 11 CYS B N 1
ATOM 5237 C CA . CYS G 2 11 ? 25.120 54.622 10.936 1.00 30.68 11 CYS B CA 1
ATOM 5238 C C . CYS G 2 11 ? 24.095 55.178 11.884 1.00 31.82 11 CYS B C 1
ATOM 5239 O O . CYS G 2 11 ? 24.327 55.226 13.079 1.00 31.54 11 CYS B O 1
ATOM 5242 N N . ALA G 2 12 ? 22.950 55.579 11.336 1.00 29.47 12 ALA B N 1
ATOM 5243 C CA . ALA G 2 12 ? 21.807 56.005 12.142 1.00 31.16 12 ALA B CA 1
ATOM 5244 C C . ALA G 2 12 ? 20.498 55.799 11.400 1.00 30.85 12 ALA B C 1
ATOM 5245 O O . ALA G 2 12 ? 20.457 55.811 10.163 1.00 33.30 12 ALA B O 1
ATOM 5247 N N . PHE G 2 13 ? 19.427 55.624 12.167 1.00 30.86 13 PHE B N 1
ATOM 5248 C CA . PHE G 2 13 ? 18.065 55.656 11.634 1.00 30.72 13 PHE B CA 1
ATOM 5249 C C . PHE G 2 13 ? 17.275 56.791 12.256 1.00 30.21 13 PHE B C 1
ATOM 5250 O O . PHE G 2 13 ? 17.462 57.121 13.430 1.00 31.61 13 PHE B O 1
ATOM 5258 N N . GLU G 2 14 ? 16.361 57.357 11.481 1.00 30.25 14 GLU B N 1
ATOM 5259 C CA . GLU G 2 14 ? 15.272 58.155 12.034 1.00 31.30 14 GLU B CA 1
ATOM 5260 C C . GLU G 2 14 ? 13.998 57.350 11.841 1.00 29.17 14 GLU B C 1
ATOM 5261 O O . GLU G 2 14 ? 13.791 56.739 10.787 1.00 31.34 14 GLU B O 1
ATOM 5267 N N . THR G 2 15 ? 13.151 57.335 12.863 1.00 29.17 15 THR B N 1
ATOM 5268 C CA . THR G 2 15 ? 12.011 56.420 12.898 1.00 28.65 15 THR B CA 1
ATOM 5269 C C . THR G 2 15 ? 10.700 57.108 13.299 1.00 29.85 15 THR B C 1
ATOM 5270 O O . THR G 2 15 ? 10.700 58.138 13.967 1.00 29.73 15 THR B O 1
ATOM 5274 N N . THR G 2 16 ? 9.576 56.533 12.872 1.00 29.50 16 THR B N 1
ATOM 5275 C CA . THR G 2 16 ? 8.265 57.053 13.260 1.00 29.19 16 THR B CA 1
ATOM 5276 C C . THR G 2 16 ? 7.945 56.674 14.714 1.00 30.60 16 THR B C 1
ATOM 5277 O O . THR G 2 16 ? 8.530 55.734 15.262 1.00 30.43 16 THR B O 1
ATOM 5281 N N . THR G 2 17 ? 7.011 57.403 15.318 1.00 30.34 17 THR B N 1
ATOM 5282 C CA . THR G 2 17 ? 6.769 57.333 16.757 1.00 33.08 17 THR B CA 1
ATOM 5283 C C . THR G 2 17 ? 5.349 56.874 17.121 1.00 31.79 17 THR B C 1
ATOM 5284 O O . THR G 2 17 ? 4.863 57.161 18.213 1.00 32.69 17 THR B O 1
ATOM 5288 N N . LYS G 2 18 ? 4.699 56.143 16.219 1.00 32.81 18 LYS B N 1
ATOM 5289 C CA . LYS G 2 18 ? 3.360 55.611 16.474 1.00 34.06 18 LYS B CA 1
ATOM 5290 C C . LYS G 2 18 ? 3.403 54.114 16.717 1.00 32.31 18 LYS B C 1
ATOM 5291 O O . LYS G 2 18 ? 3.986 53.367 15.931 1.00 29.69 18 LYS B O 1
ATOM 5297 N N . VAL G 2 19 ? 2.751 53.676 17.791 1.00 30.50 19 VAL B N 1
ATOM 5298 C CA . VAL G 2 19 ? 2.776 52.258 18.139 1.00 30.04 19 VAL B CA 1
ATOM 5299 C C . VAL G 2 19 ? 2.118 51.436 17.038 1.00 32.02 19 VAL B C 1
ATOM 5300 O O . VAL G 2 19 ? 2.493 50.290 16.809 1.00 33.08 19 VAL B O 1
ATOM 5304 N N . GLU G 2 20 ? 1.149 52.042 16.344 1.00 34.02 20 GLU B N 1
ATOM 5305 C CA . GLU G 2 20 ? 0.446 51.373 15.242 1.00 35.79 20 GLU B CA 1
ATOM 5306 C C . GLU G 2 20 ? 1.139 51.496 13.870 1.00 34.78 20 GLU B C 1
ATOM 5307 O O . GLU G 2 20 ? 0.674 50.905 12.884 1.00 35.61 20 GLU B O 1
ATOM 5313 N N . ASP G 2 21 ? 2.238 52.246 13.799 1.00 33.19 21 ASP B N 1
ATOM 5314 C CA . ASP G 2 21 ? 2.904 52.514 12.524 1.00 31.45 21 ASP B CA 1
ATOM 5315 C C . ASP G 2 21 ? 4.356 52.929 12.768 1.00 32.23 21 ASP B C 1
ATOM 5316 O O . ASP G 2 21 ? 4.723 54.107 12.733 1.00 31.13 21 ASP B O 1
ATOM 5321 N N . CYS G 2 22 ? 5.164 51.913 13.033 1.00 31.03 22 CYS B N 1
ATOM 5322 C CA . CYS G 2 22 ? 6.538 52.069 13.468 1.00 31.67 22 CYS B CA 1
ATOM 5323 C C . CYS G 2 22 ? 7.490 51.630 12.363 1.00 30.70 22 CYS B C 1
ATOM 5324 O O . CYS G 2 22 ? 7.543 50.440 12.004 1.00 33.81 22 CYS B O 1
ATOM 5327 N N . ARG G 2 23 ? 8.246 52.580 11.820 1.00 31.26 23 ARG B N 1
ATOM 5328 C CA . ARG G 2 23 ? 9.141 52.295 10.700 1.00 30.94 23 ARG B CA 1
ATOM 5329 C C . ARG G 2 23 ? 10.259 53.322 10.574 1.00 32.97 23 ARG B C 1
ATOM 5330 O O . ARG G 2 23 ? 10.170 54.432 11.092 1.00 32.02 23 ARG B O 1
ATOM 5338 N N . VAL G 2 24 ? 11.311 52.920 9.873 1.00 31.79 24 VAL B N 1
ATOM 5339 C CA . VAL G 2 24 ? 12.409 53.805 9.517 1.00 32.27 24 VAL B CA 1
ATOM 5340 C C . VAL G 2 24 ? 11.964 54.742 8.405 1.00 32.37 24 VAL B C 1
ATOM 5341 O O . VAL G 2 24 ? 11.495 54.277 7.355 1.00 30.85 24 VAL B O 1
ATOM 5345 N N . TRP G 2 25 ? 12.080 56.057 8.632 1.00 30.81 25 TRP B N 1
ATOM 5346 C CA . TRP G 2 25 ? 11.815 57.045 7.568 1.00 30.42 25 TRP B CA 1
ATOM 5347 C C . TRP G 2 25 ? 13.092 57.647 6.982 1.00 30.30 25 TRP B C 1
ATOM 5348 O O . TRP G 2 25 ? 13.043 58.286 5.930 1.00 29.96 25 TRP B O 1
ATOM 5359 N N . ALA G 2 26 ? 14.225 57.449 7.647 1.00 30.28 26 ALA B N 1
ATOM 5360 C CA . ALA G 2 26 ? 15.521 57.847 7.097 1.00 30.78 26 ALA B CA 1
ATOM 5361 C C . ALA G 2 26 ? 16.647 56.967 7.617 1.00 31.49 26 ALA B C 1
ATOM 5362 O O . ALA G 2 26 ? 16.574 56.451 8.725 1.00 30.22 26 ALA B O 1
ATOM 5364 N N . TYR G 2 27 ? 17.666 56.765 6.791 1.00 30.94 27 TYR B N 1
ATOM 5365 C CA . TYR G 2 27 ? 18.911 56.159 7.233 1.00 30.60 27 TYR B CA 1
ATOM 5366 C C . TYR G 2 27 ? 20.091 57.002 6.787 1.00 31.23 27 TYR B C 1
ATOM 5367 O O . TYR G 2 27 ? 19.986 57.783 5.845 1.00 30.31 27 TYR B O 1
ATOM 5376 N N . GLY G 2 28 ? 21.213 56.826 7.474 1.00 31.04 28 GLY B N 1
ATOM 5377 C CA . GLY G 2 28 ? 22.479 57.372 7.042 1.00 32.12 28 GLY B CA 1
ATOM 5378 C C . GLY G 2 28 ? 23.612 56.415 7.355 1.00 32.49 28 GLY B C 1
ATOM 5379 O O . GLY G 2 28 ? 23.585 55.729 8.374 1.00 30.82 28 GLY B O 1
ATOM 5380 N N . TYR G 2 29 ? 24.602 56.360 6.464 1.00 30.91 29 TYR B N 1
ATOM 5381 C CA . TYR G 2 29 ? 25.879 55.720 6.780 1.00 31.96 29 TYR B CA 1
ATOM 5382 C C . TYR G 2 29 ? 27.028 56.616 6.318 1.00 30.48 29 TYR B C 1
ATOM 5383 O O . TYR G 2 29 ? 26.882 57.360 5.354 1.00 29.75 29 TYR B O 1
ATOM 5392 N N . MET G 2 30 ? 28.144 56.560 7.043 1.00 30.61 30 MET B N 1
ATOM 5393 C CA . MET G 2 30 ? 29.356 57.304 6.705 1.00 31.45 30 MET B CA 1
ATOM 5394 C C . MET G 2 30 ? 30.575 56.473 7.056 1.00 29.18 30 MET B C 1
ATOM 5395 O O . MET G 2 30 ? 30.652 55.900 8.143 1.00 28.58 30 MET B O 1
ATOM 5400 N N . ASN G 2 31 ? 31.522 56.396 6.132 1.00 31.35 31 ASN B N 1
ATOM 5401 C CA . ASN G 2 31 ? 32.772 55.687 6.363 1.00 32.74 31 ASN B CA 1
ATOM 5402 C C . ASN G 2 31 ? 33.581 56.395 7.460 1.00 33.65 31 ASN B C 1
ATOM 5403 O O . ASN G 2 31 ? 33.876 57.585 7.351 1.00 38.51 31 ASN B O 1
ATOM 5408 N N . ILE G 2 32 ? 33.935 55.656 8.508 1.00 33.90 32 ILE B N 1
ATOM 5409 C CA . ILE G 2 32 ? 34.656 56.199 9.676 1.00 34.44 32 ILE B CA 1
ATOM 5410 C C . ILE G 2 32 ? 36.076 56.686 9.328 1.00 36.41 32 ILE B C 1
ATOM 5411 O O . ILE G 2 32 ? 36.582 57.624 9.947 1.00 36.21 32 ILE B O 1
ATOM 5416 N N . GLU G 2 33 ? 36.697 56.060 8.327 1.00 35.81 33 GLU B N 1
ATOM 5417 C CA . GLU G 2 33 ? 38.061 56.397 7.901 1.00 37.42 33 GLU B CA 1
ATOM 5418 C C . GLU G 2 33 ? 38.099 57.352 6.704 1.00 36.45 33 GLU B C 1
ATOM 5419 O O . GLU G 2 33 ? 39.173 57.853 6.333 1.00 37.00 33 GLU B O 1
ATOM 5425 N N . ASP G 2 34 ? 36.943 57.573 6.079 1.00 36.35 34 ASP B N 1
ATOM 5426 C CA . ASP G 2 34 ? 36.816 58.519 4.965 1.00 36.81 34 ASP B CA 1
ATOM 5427 C C . ASP G 2 34 ? 35.457 59.205 5.048 1.00 37.97 34 ASP B C 1
ATOM 5428 O O . ASP G 2 34 ? 34.479 58.762 4.436 1.00 38.99 34 ASP B O 1
ATOM 5433 N N . HIS G 2 35 ? 35.412 60.304 5.796 1.00 37.42 35 HIS B N 1
ATOM 5434 C CA . HIS G 2 35 ? 34.151 60.980 6.099 1.00 36.87 35 HIS B CA 1
ATOM 5435 C C . HIS G 2 35 ? 33.506 61.640 4.869 1.00 36.45 35 HIS B C 1
ATOM 5436 O O . HIS G 2 35 ? 32.388 62.150 4.962 1.00 35.78 35 HIS B O 1
ATOM 5443 N N . SER G 2 36 ? 34.215 61.638 3.733 1.00 36.81 36 SER B N 1
ATOM 5444 C CA . SER G 2 36 ? 33.650 62.083 2.456 1.00 34.46 36 SER B CA 1
ATOM 5445 C C . SER G 2 36 ? 32.761 61.016 1.814 1.00 36.13 36 SER B C 1
ATOM 5446 O O . SER G 2 36 ? 31.973 61.329 0.928 1.00 37.05 36 SER B O 1
ATOM 5449 N N . GLU G 2 37 ? 32.881 59.761 2.265 1.00 38.15 37 GLU B N 1
ATOM 5450 C CA . GLU G 2 37 ? 32.028 58.683 1.770 1.00 36.44 37 GLU B CA 1
ATOM 5451 C C . GLU G 2 37 ? 30.851 58.502 2.714 1.00 38.03 37 GLU B C 1
ATOM 5452 O O . GLU G 2 37 ? 31.027 58.100 3.868 1.00 37.63 37 GLU B O 1
ATOM 5458 N N . TYR G 2 38 ? 29.655 58.800 2.215 1.00 37.02 38 TYR B N 1
ATOM 5459 C CA . TYR G 2 38 ? 28.445 58.702 3.011 1.00 34.02 38 TYR B CA 1
ATOM 5460 C C . TYR G 2 38 ? 27.205 58.700 2.132 1.00 31.68 38 TYR B C 1
ATOM 5461 O O . TYR G 2 38 ? 27.257 59.101 0.957 1.00 33.23 38 TYR B O 1
ATOM 5470 N N . LYS G 2 39 ? 26.087 58.274 2.709 1.00 30.85 39 LYS B N 1
ATOM 5471 C CA . LYS G 2 39 ? 24.823 58.205 1.981 1.00 33.82 39 LYS B CA 1
ATOM 5472 C C . LYS G 2 39 ? 23.645 58.262 2.953 1.00 33.59 39 LYS B C 1
ATOM 5473 O O . LYS G 2 39 ? 23.667 57.626 4.011 1.00 34.49 39 LYS B O 1
ATOM 5479 N N . ILE G 2 40 ? 22.638 59.047 2.584 1.00 33.05 40 ILE B N 1
ATOM 5480 C CA . ILE G 2 40 ? 21.426 59.226 3.368 1.00 30.96 40 ILE B CA 1
ATOM 5481 C C . ILE G 2 40 ? 20.225 58.951 2.467 1.00 32.68 40 ILE B C 1
ATOM 5482 O O . ILE G 2 40 ? 20.175 59.449 1.335 1.00 31.41 40 ILE B O 1
ATOM 5487 N N . GLY G 2 41 ? 19.275 58.161 2.966 1.00 32.24 41 GLY B N 1
ATOM 5488 C CA . GLY G 2 41 ? 18.099 57.752 2.188 1.00 33.03 41 GLY B CA 1
ATOM 5489 C C . GLY G 2 41 ? 16.863 57.534 3.040 1.00 33.09 41 GLY B C 1
ATOM 5490 O O . GLY G 2 41 ? 16.926 57.663 4.256 1.00 33.07 41 GLY B O 1
ATOM 5491 N N . ASN G 2 42 ? 15.739 57.202 2.395 1.00 31.31 42 ASN B N 1
ATOM 5492 C CA . ASN G 2 42 ? 14.442 57.114 3.081 1.00 32.23 42 ASN B CA 1
ATOM 5493 C C . ASN G 2 42 ? 13.786 55.730 3.022 1.00 31.87 42 ASN B C 1
ATOM 5494 O O . ASN G 2 42 ? 12.568 55.610 3.152 1.00 34.42 42 ASN B O 1
ATOM 5499 N N . SER G 2 43 ? 14.600 54.692 2.851 1.00 33.43 43 SER B N 1
ATOM 5500 C CA . SER G 2 43 ? 14.092 53.335 2.685 1.00 33.35 43 SER B CA 1
ATOM 5501 C C . SER G 2 43 ? 14.943 52.337 3.446 1.00 32.30 43 SER B C 1
ATOM 5502 O O . SER G 2 43 ? 16.132 52.192 3.158 1.00 31.50 43 SER B O 1
ATOM 5505 N N . LEU G 2 44 ? 14.336 51.645 4.409 1.00 33.42 44 LEU B N 1
ATOM 5506 C CA . LEU G 2 44 ? 15.036 50.595 5.145 1.00 33.71 44 LEU B CA 1
ATOM 5507 C C . LEU G 2 44 ? 15.438 49.454 4.215 1.00 33.76 44 LEU B C 1
ATOM 5508 O O . LEU G 2 44 ? 16.533 48.913 4.339 1.00 33.99 44 LEU B O 1
ATOM 5513 N N . ASP G 2 45 ? 14.556 49.103 3.278 1.00 35.83 45 ASP B N 1
ATOM 5514 C CA . ASP G 2 45 ? 14.861 48.076 2.277 1.00 34.83 45 ASP B CA 1
ATOM 5515 C C . ASP G 2 45 ? 16.162 48.400 1.548 1.00 32.47 45 ASP B C 1
ATOM 5516 O O . ASP G 2 45 ? 17.003 47.529 1.360 1.00 34.00 45 ASP B O 1
ATOM 5521 N N . GLU G 2 46 ? 16.302 49.659 1.136 1.00 34.13 46 GLU B N 1
ATOM 5522 C CA . GLU G 2 46 ? 17.495 50.135 0.431 1.00 33.57 46 GLU B CA 1
ATOM 5523 C C . GLU G 2 46 ? 18.733 50.022 1.315 1.00 34.63 46 GLU B C 1
ATOM 5524 O O . GLU G 2 46 ? 19.778 49.533 0.874 1.00 33.38 46 GLU B O 1
ATOM 5530 N N . PHE G 2 47 ? 18.612 50.478 2.560 1.00 32.99 47 PHE B N 1
ATOM 5531 C CA . PHE G 2 47 ? 19.707 50.379 3.516 1.00 32.72 47 PHE B CA 1
ATOM 5532 C C . PHE G 2 47 ? 20.134 48.926 3.723 1.00 32.34 47 PHE B C 1
ATOM 5533 O O . PHE G 2 47 ? 21.323 48.612 3.689 1.00 31.86 47 PHE B O 1
ATOM 5541 N N . MET G 2 48 ? 19.161 48.043 3.934 1.00 31.77 48 MET B N 1
ATOM 5542 C CA . MET G 2 48 ? 19.468 46.657 4.271 1.00 32.33 48 MET B CA 1
ATOM 5543 C C . MET G 2 48 ? 20.044 45.893 3.078 1.00 32.13 48 MET B C 1
ATOM 5544 O O . MET G 2 48 ? 20.905 45.036 3.257 1.00 33.36 48 MET B O 1
ATOM 5549 N N . ALA G 2 49 ? 19.601 46.225 1.863 1.00 32.99 49 ALA B N 1
ATOM 5550 C CA . ALA G 2 49 ? 20.233 45.703 0.646 1.00 32.46 49 ALA B CA 1
ATOM 5551 C C . ALA G 2 49 ? 21.729 46.034 0.652 1.00 31.65 49 ALA B C 1
ATOM 5552 O O . ALA G 2 49 ? 22.555 45.184 0.352 1.00 32.81 49 ALA B O 1
ATOM 5554 N N . TRP G 2 50 ? 22.062 47.265 1.041 1.00 34.10 50 TRP B N 1
ATOM 5555 C CA . TRP G 2 50 ? 23.460 47.686 1.179 1.00 32.98 50 TRP B CA 1
ATOM 5556 C C . TRP G 2 50 ? 24.168 46.903 2.290 1.00 33.28 50 TRP B C 1
ATOM 5557 O O . TRP G 2 50 ? 25.267 46.390 2.089 1.00 33.80 50 TRP B O 1
ATOM 5568 N N . VAL G 2 51 ? 23.525 46.800 3.452 1.00 32.82 51 VAL B N 1
ATOM 5569 C CA . VAL G 2 51 ? 24.077 46.023 4.577 1.00 33.27 51 VAL B CA 1
ATOM 5570 C C . VAL G 2 51 ? 24.514 44.613 4.151 1.00 33.25 51 VAL B C 1
ATOM 5571 O O . VAL G 2 51 ? 25.618 44.168 4.482 1.00 33.33 51 VAL B O 1
ATOM 5575 N N . LEU G 2 52 ? 23.647 43.917 3.420 1.00 32.13 52 LEU B N 1
ATOM 5576 C CA . LEU G 2 52 ? 23.920 42.529 3.028 1.00 33.39 52 LEU B CA 1
ATOM 5577 C C . LEU G 2 52 ? 25.097 42.421 2.049 1.00 33.93 52 LEU B C 1
ATOM 5578 O O . LEU G 2 52 ? 25.802 41.411 2.039 1.00 36.78 52 LEU B O 1
ATOM 5583 N N . LYS G 2 53 ? 25.303 43.469 1.244 1.00 32.91 53 LYS B N 1
ATOM 5584 C CA . LYS G 2 53 ? 26.356 43.514 0.231 1.00 35.57 53 LYS B CA 1
ATOM 5585 C C . LYS G 2 53 ? 27.711 44.080 0.704 1.00 33.63 53 LYS B C 1
ATOM 5586 O O . LYS G 2 53 ? 28.764 43.687 0.176 1.00 35.61 53 LYS B O 1
ATOM 5592 N N . VAL G 2 54 ? 27.682 45.002 1.668 1.00 34.93 54 VAL B N 1
ATOM 5593 C CA . VAL G 2 54 ? 28.872 45.792 2.040 1.00 34.25 54 VAL B CA 1
ATOM 5594 C C . VAL G 2 54 ? 29.995 45.022 2.768 1.00 33.55 54 VAL B C 1
ATOM 5595 O O . VAL G 2 54 ? 31.148 45.423 2.685 1.00 33.96 54 VAL B O 1
ATOM 5599 N N . GLN G 2 55 ? 29.670 43.924 3.459 1.00 32.90 55 GLN B N 1
ATOM 5600 C CA . GLN G 2 55 ? 30.694 43.095 4.136 1.00 32.12 55 GLN B CA 1
ATOM 5601 C C . GLN G 2 55 ? 31.626 43.921 5.030 1.00 32.32 55 GLN B C 1
ATOM 5602 O O . GLN G 2 55 ? 32.856 43.832 4.915 1.00 34.80 55 GLN B O 1
ATOM 5608 N N . ALA G 2 56 ? 31.047 44.717 5.916 1.00 32.27 56 ALA B N 1
ATOM 5609 C CA . ALA G 2 56 ? 31.823 45.621 6.749 1.00 32.12 56 ALA B CA 1
ATOM 5610 C C . ALA G 2 56 ? 31.356 45.587 8.200 1.00 32.42 56 ALA B C 1
ATOM 5611 O O . ALA G 2 56 ? 30.497 44.778 8.571 1.00 33.06 56 ALA B O 1
ATOM 5613 N N . ASP G 2 57 ? 31.946 46.468 9.013 1.00 31.62 57 ASP B N 1
ATOM 5614 C CA . ASP G 2 57 ? 31.556 46.674 10.399 1.00 33.04 57 ASP B CA 1
ATOM 5615 C C . ASP G 2 57 ? 30.786 47.974 10.488 1.00 32.05 57 ASP B C 1
ATOM 5616 O O . ASP G 2 57 ? 31.280 49.034 10.077 1.00 34.55 57 ASP B O 1
ATOM 5621 N N . LEU G 2 58 ? 29.573 47.886 11.002 1.00 32.54 58 LEU B N 1
ATOM 5622 C CA . LEU G 2 58 ? 28.717 49.030 11.144 1.00 30.46 58 LEU B CA 1
ATOM 5623 C C . LEU G 2 58 ? 28.558 49.339 12.628 1.00 31.42 58 LEU B C 1
ATOM 5624 O O . LEU G 2 58 ? 28.545 48.429 13.464 1.00 32.12 58 LEU B O 1
ATOM 5629 N N . TYR G 2 59 ? 28.419 50.623 12.926 1.00 30.86 59 TYR B N 1
ATOM 5630 C CA . TYR G 2 59 ? 28.175 51.104 14.286 1.00 32.03 59 TYR B CA 1
ATOM 5631 C C . TYR G 2 59 ? 26.904 51.948 14.302 1.00 32.64 59 TYR B C 1
ATOM 5632 O O . TYR G 2 59 ? 26.730 52.832 13.461 1.00 32.98 59 TYR B O 1
ATOM 5641 N N . PHE G 2 60 ? 26.009 51.641 15.233 1.00 30.91 60 PHE B N 1
ATOM 5642 C CA . PHE G 2 60 ? 24.877 52.496 15.583 1.00 30.88 60 PHE B CA 1
ATOM 5643 C C . PHE G 2 60 ? 25.051 52.955 17.013 1.00 31.14 60 PHE B C 1
ATOM 5644 O O . PHE G 2 60 ? 25.596 52.223 17.846 1.00 30.74 60 PHE B O 1
ATOM 5652 N N . HIS G 2 61 ? 24.576 54.158 17.314 1.00 31.14 61 HIS B N 1
ATOM 5653 C CA . HIS G 2 61 ? 24.683 54.670 18.678 1.00 29.82 61 HIS B CA 1
ATOM 5654 C C . HIS G 2 61 ? 23.423 54.280 19.456 1.00 32.48 61 HIS B C 1
ATOM 5655 O O . HIS G 2 61 ? 22.304 54.703 19.128 1.00 32.46 61 HIS B O 1
ATOM 5662 N N . ASN G 2 62 ? 23.626 53.458 20.480 1.00 32.79 62 ASN B N 1
ATOM 5663 C CA . ASN G 2 62 ? 22.547 52.784 21.213 1.00 30.79 62 ASN B CA 1
ATOM 5664 C C . ASN G 2 62 ? 21.870 51.752 20.321 1.00 31.43 62 ASN B C 1
ATOM 5665 O O . ASN G 2 62 ? 20.691 51.870 19.958 1.00 32.39 62 ASN B O 1
ATOM 5670 N N . LEU G 2 63 ? 22.654 50.739 19.971 1.00 32.19 63 LEU B N 1
ATOM 5671 C CA . LEU G 2 63 ? 22.234 49.632 19.119 1.00 32.42 63 LEU B CA 1
ATOM 5672 C C . LEU G 2 63 ? 20.942 48.972 19.573 1.00 32.12 63 LEU B C 1
ATOM 5673 O O . LEU G 2 63 ? 20.222 48.445 18.749 1.00 34.11 63 LEU B O 1
ATOM 5678 N N . LYS G 2 64 ? 20.635 48.990 20.877 1.00 33.10 64 LYS B N 1
ATOM 5679 C CA . LYS G 2 64 ? 19.367 48.456 21.384 1.00 33.61 64 LYS B CA 1
ATOM 5680 C C . LYS G 2 64 ? 18.171 49.067 20.673 1.00 34.78 64 LYS B C 1
ATOM 5681 O O . LYS G 2 64 ? 17.100 48.436 20.590 1.00 36.70 64 LYS B O 1
ATOM 5687 N N . PHE G 2 65 ? 18.329 50.299 20.183 1.00 32.29 65 PHE B N 1
ATOM 5688 C CA . PHE G 2 65 ? 17.249 50.983 19.498 1.00 32.01 65 PHE B CA 1
ATOM 5689 C C . PHE G 2 65 ? 17.214 50.621 18.006 1.00 30.20 65 PHE B C 1
ATOM 5690 O O . PHE G 2 65 ? 16.294 49.934 17.558 1.00 32.10 65 PHE B O 1
ATOM 5698 N N . ALA G 2 66 ? 18.226 51.051 17.239 1.00 31.75 66 ALA B N 1
ATOM 5699 C CA . ALA G 2 66 ? 18.267 50.753 15.795 1.00 32.41 66 ALA B CA 1
ATOM 5700 C C . ALA G 2 66 ? 18.244 49.249 15.540 1.00 31.80 66 ALA B C 1
ATOM 5701 O O . ALA G 2 66 ? 17.642 48.780 14.565 1.00 33.59 66 ALA B O 1
ATOM 5703 N N . GLY G 2 67 ? 18.883 48.496 16.430 1.00 31.07 67 GLY B N 1
ATOM 5704 C CA . GLY G 2 67 ? 18.954 47.041 16.300 1.00 31.21 67 GLY B CA 1
ATOM 5705 C C . GLY G 2 67 ? 17.601 46.363 16.226 1.00 31.27 67 GLY B C 1
ATOM 5706 O O . GLY G 2 67 ? 17.440 45.372 15.514 1.00 32.48 67 GLY B O 1
ATOM 5707 N N . ALA G 2 68 ? 16.615 46.900 16.944 1.00 31.74 68 ALA B N 1
ATOM 5708 C CA . ALA G 2 68 ? 15.259 46.344 16.908 1.00 31.27 68 ALA B CA 1
ATOM 5709 C C . ALA G 2 68 ? 14.681 46.446 15.495 1.00 31.20 68 ALA B C 1
ATOM 5710 O O . ALA G 2 68 ? 13.996 45.519 15.030 1.00 32.11 68 ALA B O 1
ATOM 5712 N N . PHE G 2 69 ? 14.967 47.557 14.811 1.00 30.64 69 PHE B N 1
ATOM 5713 C CA . PHE G 2 69 ? 14.475 47.770 13.449 1.00 29.95 69 PHE B CA 1
ATOM 5714 C C . PHE G 2 69 ? 15.178 46.826 12.471 1.00 30.06 69 PHE B C 1
ATOM 5715 O O . PHE G 2 69 ? 14.557 46.286 11.539 1.00 31.44 69 PHE B O 1
ATOM 5723 N N . ILE G 2 70 ? 16.468 46.613 12.695 1.00 32.38 70 ILE B N 1
ATOM 5724 C CA . ILE G 2 70 ? 17.262 45.725 11.857 1.00 30.57 70 ILE B CA 1
ATOM 5725 C C . ILE G 2 70 ? 16.773 44.270 11.952 1.00 31.41 70 ILE B C 1
ATOM 5726 O O . ILE G 2 70 ? 16.572 43.595 10.928 1.00 31.38 70 ILE B O 1
ATOM 5731 N N . ILE G 2 71 ? 16.578 43.790 13.173 1.00 31.38 71 ILE B N 1
ATOM 5732 C CA . ILE G 2 71 ? 16.126 42.417 13.400 1.00 30.63 71 ILE B CA 1
ATOM 5733 C C . ILE G 2 71 ? 14.698 42.186 12.880 1.00 31.38 71 ILE B C 1
ATOM 5734 O O . ILE G 2 71 ? 14.405 41.147 12.299 1.00 32.19 71 ILE B O 1
ATOM 5739 N N . ASN G 2 72 ? 13.820 43.171 13.071 1.00 30.74 72 ASN B N 1
ATOM 5740 C CA . ASN G 2 72 ? 12.490 43.131 12.453 1.00 31.31 72 ASN B CA 1
ATOM 5741 C C . ASN G 2 72 ? 12.592 42.910 10.947 1.00 31.82 72 ASN B C 1
ATOM 5742 O O . ASN G 2 72 ? 11.854 42.100 10.377 1.00 32.29 72 ASN B O 1
ATOM 5747 N N . TRP G 2 73 ? 13.524 43.613 10.312 1.00 29.91 73 TRP B N 1
ATOM 5748 C CA . TRP G 2 73 ? 13.731 43.453 8.861 1.00 28.87 73 TRP B CA 1
ATOM 5749 C C . TRP G 2 73 ? 14.276 42.072 8.513 1.00 29.52 73 TRP B C 1
ATOM 5750 O O . TRP G 2 73 ? 13.755 41.392 7.630 1.00 29.89 73 TRP B O 1
ATOM 5761 N N . LEU G 2 74 ? 15.320 41.648 9.215 1.00 30.12 74 LEU B N 1
ATOM 5762 C CA . LEU G 2 74 ? 15.968 40.368 8.942 1.00 30.71 74 LEU B CA 1
ATOM 5763 C C . LEU G 2 74 ? 14.960 39.222 8.994 1.00 30.10 74 LEU B C 1
ATOM 5764 O O . LEU G 2 74 ? 14.892 38.387 8.081 1.00 29.99 74 LEU B O 1
ATOM 5769 N N . GLU G 2 75 ? 14.144 39.217 10.046 1.00 30.80 75 GLU B N 1
ATOM 5770 C CA . GLU G 2 75 ? 13.160 38.166 10.274 1.00 29.21 75 GLU B CA 1
ATOM 5771 C C . GLU G 2 75 ? 12.079 38.113 9.188 1.00 30.18 75 GLU B C 1
ATOM 5772 O O . GLU G 2 75 ? 11.514 37.055 8.934 1.00 33.09 75 GLU B O 1
ATOM 5778 N N . ARG G 2 76 ? 11.830 39.249 8.542 1.00 29.74 76 ARG B N 1
ATOM 5779 C CA . ARG G 2 76 ? 10.860 39.343 7.445 1.00 31.51 76 ARG B CA 1
ATOM 5780 C C . ARG G 2 76 ? 11.449 39.137 6.042 1.00 32.50 76 ARG B C 1
ATOM 5781 O O . ARG G 2 76 ? 10.700 39.111 5.056 1.00 33.00 76 ARG B O 1
ATOM 5789 N N . ASN G 2 77 ? 12.769 39.006 5.944 1.00 31.32 77 ASN B N 1
ATOM 5790 C CA . ASN G 2 77 ? 13.446 38.946 4.645 1.00 32.13 77 ASN B CA 1
ATOM 5791 C C . ASN G 2 77 ? 14.407 37.753 4.535 1.00 30.25 77 ASN B C 1
ATOM 5792 O O . ASN G 2 77 ? 15.444 37.816 3.871 1.00 35.43 77 ASN B O 1
ATOM 5797 N N . GLY G 2 78 ? 14.023 36.655 5.172 1.00 31.92 78 GLY B N 1
ATOM 5798 C CA . GLY G 2 78 ? 14.660 35.363 4.968 1.00 31.95 78 GLY B CA 1
ATOM 5799 C C . GLY G 2 78 ? 15.804 35.015 5.895 1.00 33.62 78 GLY B C 1
ATOM 5800 O O . GLY G 2 78 ? 16.543 34.071 5.621 1.00 32.75 78 GLY B O 1
ATOM 5801 N N . PHE G 2 79 ? 15.949 35.763 6.990 1.00 31.67 79 PHE B N 1
ATOM 5802 C CA . PHE G 2 79 ? 17.006 35.501 7.962 1.00 34.25 79 PHE B CA 1
ATOM 5803 C C . PHE G 2 79 ? 16.384 35.013 9.262 1.00 37.37 79 PHE B C 1
ATOM 5804 O O . PHE G 2 79 ? 15.352 35.526 9.691 1.00 41.45 79 PHE B O 1
ATOM 5812 N N . LYS G 2 80 ? 17.003 34.008 9.871 1.00 33.18 80 LYS B N 1
ATOM 5813 C CA . LYS G 2 80 ? 16.617 33.565 11.203 1.00 33.71 80 LYS B CA 1
ATOM 5814 C C . LYS G 2 80 ? 17.840 33.593 12.110 1.00 34.60 80 LYS B C 1
ATOM 5815 O O . LYS G 2 80 ? 18.972 33.609 11.632 1.00 31.15 80 LYS B O 1
ATOM 5821 N N . TRP G 2 81 ? 17.599 33.603 13.415 1.00 31.82 81 TRP B N 1
ATOM 5822 C CA . TRP G 2 81 ? 18.677 33.601 14.393 1.00 30.31 81 TRP B CA 1
ATOM 5823 C C . TRP G 2 81 ? 19.372 32.258 14.416 1.00 30.00 81 TRP B C 1
ATOM 5824 O O . TRP G 2 81 ? 18.712 31.206 14.428 1.00 31.29 81 TRP B O 1
ATOM 5835 N N . SER G 2 82 ? 20.704 32.290 14.438 1.00 29.01 82 SER B N 1
ATOM 5836 C CA . SER G 2 82 ? 21.508 31.082 14.658 1.00 30.61 82 SER B CA 1
ATOM 5837 C C . SER G 2 82 ? 22.809 31.406 15.378 1.00 29.19 82 SER B C 1
ATOM 5838 O O . SER G 2 82 ? 23.511 32.327 15.006 1.00 32.67 82 SER B O 1
ATOM 5841 N N . ALA G 2 83 ? 23.129 30.593 16.380 1.00 30.72 83 ALA B N 1
ATOM 5842 C CA . ALA G 2 83 ? 24.405 30.673 17.092 1.00 32.14 83 ALA B CA 1
ATOM 5843 C C . ALA G 2 83 ? 25.535 30.054 16.290 1.00 33.61 83 ALA B C 1
ATOM 5844 O O . ALA G 2 83 ? 26.689 30.130 16.695 1.00 36.25 83 ALA B O 1
ATOM 5846 N N . ASP G 2 84 ? 25.199 29.414 15.176 1.00 31.41 84 ASP B N 1
ATOM 5847 C CA . ASP G 2 84 ? 26.145 28.560 14.456 1.00 32.22 84 ASP B CA 1
ATOM 5848 C C . ASP G 2 84 ? 26.689 29.163 13.164 1.00 30.35 84 ASP B C 1
ATOM 5849 O O . ASP G 2 84 ? 27.480 28.505 12.471 1.00 30.95 84 ASP B O 1
ATOM 5854 N N . GLY G 2 85 ? 26.280 30.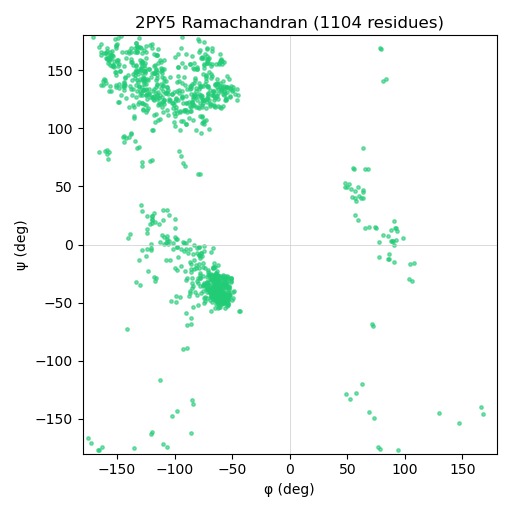379 12.822 1.00 29.79 85 GLY B N 1
ATOM 5855 C CA . GLY G 2 85 ? 26.813 31.035 11.629 1.00 30.22 85 GLY B CA 1
ATOM 5856 C C . GLY G 2 85 ? 26.482 30.317 10.334 1.00 30.16 85 GLY B C 1
ATOM 5857 O O . GLY G 2 85 ? 27.349 30.129 9.486 1.00 33.05 85 GLY B O 1
ATOM 5858 N N . LEU G 2 86 ? 25.228 29.892 10.187 1.00 30.15 86 LEU B N 1
ATOM 5859 C CA . LEU G 2 86 ? 24.763 29.279 8.945 1.00 30.58 86 LEU B CA 1
ATOM 5860 C C . LEU G 2 86 ? 24.430 30.372 7.929 1.00 29.04 86 LEU B C 1
ATOM 5861 O O . LEU G 2 86 ? 24.104 31.486 8.300 1.00 30.15 86 LEU B O 1
ATOM 5866 N N . PRO G 2 87 ? 24.529 30.054 6.621 1.00 29.64 87 PRO B N 1
ATOM 5867 C CA . PRO G 2 87 ? 24.081 31.037 5.630 1.00 31.59 87 PRO B CA 1
ATOM 5868 C C . PRO G 2 87 ? 22.637 31.495 5.867 1.00 29.62 87 PRO B C 1
ATOM 5869 O O . PRO G 2 87 ? 21.806 30.691 6.289 1.00 32.26 87 PRO B O 1
ATOM 5873 N N . ASN G 2 88 ? 22.361 32.767 5.580 1.00 30.41 88 ASN B N 1
ATOM 5874 C CA . ASN G 2 88 ? 21.049 33.388 5.795 1.00 31.50 88 ASN B CA 1
ATOM 5875 C C . ASN G 2 88 ? 20.588 33.305 7.240 1.00 32.25 88 ASN B C 1
ATOM 5876 O O . ASN G 2 88 ? 19.405 33.101 7.524 1.00 33.01 88 ASN B O 1
ATOM 5881 N N . THR G 2 89 ? 21.534 33.455 8.157 1.00 30.45 89 THR B N 1
ATOM 5882 C CA . THR G 2 89 ? 21.200 33.604 9.558 1.00 30.01 89 THR B CA 1
ATOM 5883 C C . THR G 2 89 ? 21.949 34.782 10.155 1.00 30.83 89 THR B C 1
ATOM 5884 O O . THR G 2 89 ? 22.837 35.366 9.535 1.00 30.21 89 THR B O 1
ATOM 5888 N N . TYR G 2 90 ? 21.560 35.141 11.364 1.00 28.68 90 TYR B N 1
ATOM 5889 C CA . TYR G 2 90 ? 22.284 36.147 12.131 1.00 29.30 90 TYR B CA 1
ATOM 5890 C C . TYR G 2 90 ? 22.503 35.662 13.559 1.00 30.21 90 TYR B C 1
ATOM 5891 O O . TYR G 2 90 ? 21.711 34.892 14.095 1.00 30.13 90 TYR B O 1
ATOM 5900 N N . ASN G 2 91 ? 23.599 36.113 14.153 1.00 31.60 91 ASN B N 1
ATOM 5901 C CA . ASN G 2 91 ? 23.950 35.823 15.538 1.00 30.12 91 ASN B CA 1
ATOM 5902 C C . ASN G 2 91 ? 23.905 37.155 16.272 1.00 31.21 91 ASN B C 1
ATOM 5903 O O . ASN G 2 91 ? 24.028 38.219 15.655 1.00 31.46 91 ASN B O 1
ATOM 5908 N N . THR G 2 92 ? 23.698 37.106 17.586 1.00 30.82 92 THR B N 1
ATOM 5909 C CA . THR G 2 92 ? 23.698 38.320 18.390 1.00 29.21 92 THR B CA 1
ATOM 5910 C C . THR G 2 92 ? 24.445 38.099 19.687 1.00 27.57 92 THR B C 1
ATOM 5911 O O . THR G 2 92 ? 24.597 36.958 20.137 1.00 29.57 92 THR B O 1
ATOM 5915 N N . ILE G 2 93 ? 24.923 39.203 20.257 1.00 30.07 93 ILE B N 1
ATOM 5916 C CA . ILE G 2 93 ? 25.329 39.262 21.667 1.00 29.51 93 ILE B CA 1
ATOM 5917 C C . ILE G 2 93 ? 24.432 40.301 22.319 1.00 29.80 93 ILE B C 1
ATOM 5918 O O . ILE G 2 93 ? 24.637 41.502 22.162 1.00 30.82 93 ILE B O 1
ATOM 5923 N N . ILE G 2 94 ? 23.389 39.813 22.992 1.00 29.61 94 ILE B N 1
ATOM 5924 C CA . ILE G 2 94 ? 22.493 40.626 23.794 1.00 30.20 94 ILE B CA 1
ATOM 5925 C C . ILE G 2 94 ? 22.447 39.946 25.158 1.00 29.62 94 ILE B C 1
ATOM 5926 O O . ILE G 2 94 ? 22.045 38.798 25.260 1.00 30.85 94 ILE B O 1
ATOM 5931 N N . SER G 2 95 ? 22.912 40.628 26.202 1.00 30.12 95 SER B N 1
ATOM 5932 C CA . SER G 2 95 ? 22.984 40.001 27.513 1.00 28.95 95 SER B CA 1
ATOM 5933 C C . SER G 2 95 ? 21.592 39.777 28.103 1.00 30.37 95 SER B C 1
ATOM 5934 O O . SER G 2 95 ? 20.621 40.444 27.717 1.00 31.92 95 SER B O 1
ATOM 5937 N N . ARG G 2 96 ? 21.526 38.869 29.068 1.00 33.67 96 ARG B N 1
ATOM 5938 C CA . ARG G 2 96 ? 20.252 38.582 29.719 1.00 36.19 96 ARG B CA 1
ATOM 5939 C C . ARG G 2 96 ? 19.736 39.840 30.428 1.00 38.13 96 ARG B C 1
ATOM 5940 O O . ARG G 2 96 ? 18.520 40.009 30.579 1.00 38.30 96 ARG B O 1
ATOM 5948 N N . MET G 2 97 ? 20.664 40.715 30.829 1.00 40.54 97 MET B N 1
ATOM 5949 C CA . MET G 2 97 ? 20.343 42.023 31.424 1.00 42.04 97 MET B CA 1
ATOM 5950 C C . MET G 2 97 ? 19.953 43.096 30.403 1.00 39.96 97 MET B C 1
ATOM 5951 O O . MET G 2 97 ? 19.661 44.226 30.782 1.00 41.69 97 MET B O 1
ATOM 5956 N N . GLY G 2 98 ? 19.979 42.761 29.112 1.00 34.00 98 GLY B N 1
ATOM 5957 C CA . GLY G 2 98 ? 19.476 43.649 28.059 1.00 36.27 98 GLY B CA 1
ATOM 5958 C C . GLY G 2 98 ? 20.475 44.582 27.398 1.00 35.81 98 GLY B C 1
ATOM 5959 O O . GLY G 2 98 ? 20.068 45.512 26.679 1.00 38.95 98 GLY B O 1
ATOM 5960 N N . GLN G 2 99 ? 21.767 44.325 27.605 1.00 34.36 99 GLN B N 1
ATOM 5961 C CA . GLN G 2 99 ? 22.835 45.096 26.940 1.00 36.02 99 GLN B CA 1
ATOM 5962 C C . GLN G 2 99 ? 23.087 44.490 25.566 1.00 34.95 99 GLN B C 1
ATOM 5963 O O . GLN G 2 99 ? 23.429 43.310 25.473 1.00 34.11 99 GLN B O 1
ATOM 5969 N N . TRP G 2 100 ? 22.954 45.301 24.519 1.00 33.28 100 TRP B N 1
ATOM 5970 C CA . TRP G 2 100 ? 23.221 44.869 23.137 1.00 31.99 100 TRP B CA 1
ATOM 5971 C C . TRP G 2 100 ? 24.657 45.203 22.734 1.00 31.30 100 TRP B C 1
ATOM 5972 O O . TRP G 2 100 ? 25.084 46.348 22.880 1.00 32.44 100 TRP B O 1
ATOM 5983 N N . TYR G 2 101 ? 25.388 44.201 22.232 1.00 30.38 101 TYR B N 1
ATOM 5984 C CA . TYR G 2 101 ? 26.768 44.394 21.771 1.00 31.94 101 TYR B CA 1
ATOM 5985 C C . TYR G 2 101 ? 26.980 44.119 20.293 1.00 32.94 101 TYR B C 1
ATOM 5986 O O . TYR G 2 101 ? 27.909 44.681 19.701 1.00 31.87 101 TYR B O 1
ATOM 5995 N N . MET G 2 102 ? 26.181 43.247 19.683 1.00 32.32 102 MET B N 1
ATOM 5996 C CA . MET G 2 102 ? 26.512 42.770 18.336 1.00 31.42 102 MET B CA 1
ATOM 5997 C C . MET G 2 102 ? 25.333 42.107 17.637 1.00 31.77 102 MET B C 1
ATOM 5998 O O . MET G 2 102 ? 24.600 41.353 18.259 1.00 31.92 102 MET B O 1
ATOM 6003 N N . ILE G 2 103 ? 25.177 42.421 16.357 1.00 30.81 103 ILE B N 1
ATOM 6004 C CA . ILE G 2 103 ? 24.364 41.652 15.408 1.00 30.12 103 ILE B CA 1
ATOM 6005 C C . ILE G 2 103 ? 25.298 41.271 14.253 1.00 30.52 103 ILE B C 1
ATOM 6006 O O . ILE G 2 103 ? 25.842 42.150 13.578 1.00 31.71 103 ILE B O 1
ATOM 6011 N N . ASP G 2 104 ? 25.500 39.972 14.048 1.00 29.20 104 ASP B N 1
ATOM 6012 C CA . ASP G 2 104 ? 26.431 39.450 13.026 1.00 28.59 104 ASP B CA 1
ATOM 6013 C C . ASP G 2 104 ? 25.613 38.716 11.965 1.00 31.54 104 ASP B C 1
ATOM 6014 O O . ASP G 2 104 ? 25.106 37.627 12.218 1.00 31.04 104 ASP B O 1
ATOM 6019 N N . ILE G 2 105 ? 25.491 39.330 10.785 1.00 29.55 105 ILE B N 1
ATOM 6020 C CA . ILE G 2 105 ? 24.633 38.835 9.721 1.00 30.19 105 ILE B CA 1
ATOM 6021 C C . ILE G 2 105 ? 25.452 37.993 8.749 1.00 30.83 105 ILE B C 1
ATOM 6022 O O . ILE G 2 105 ? 26.338 38.511 8.065 1.00 30.63 105 ILE B O 1
ATOM 6027 N N . CYS G 2 106 ? 25.149 36.699 8.685 1.00 31.39 106 CYS B N 1
ATOM 6028 C CA . CYS G 2 106 ? 25.899 35.752 7.860 1.00 32.01 106 CYS B CA 1
ATOM 6029 C C . CYS G 2 106 ? 25.204 35.471 6.538 1.00 31.06 106 CYS B C 1
ATOM 6030 O O . CYS G 2 106 ? 24.116 34.915 6.517 1.00 31.59 106 CYS B O 1
ATOM 6033 N N . LEU G 2 107 ? 25.845 35.848 5.435 1.00 33.07 107 LEU B N 1
ATOM 6034 C CA . LEU G 2 107 ? 25.331 35.546 4.103 1.00 33.90 107 LEU B CA 1
ATOM 6035 C C . LEU G 2 107 ? 25.773 34.146 3.673 1.00 34.52 107 LEU B C 1
ATOM 6036 O O . LEU G 2 107 ? 25.049 33.447 2.960 1.00 37.57 107 LEU B O 1
ATOM 6041 N N . GLY G 2 108 ? 26.961 33.743 4.114 1.00 32.01 108 GLY B N 1
ATOM 6042 C CA . GLY G 2 108 ? 27.483 32.419 3.835 1.00 32.48 108 GLY B CA 1
ATOM 6043 C C . GLY G 2 108 ? 28.988 32.442 3.698 1.00 30.48 108 GLY B C 1
ATOM 6044 O O . GLY G 2 108 ? 29.659 33.299 4.274 1.00 32.04 108 GLY B O 1
ATOM 6045 N N . TYR G 2 109 ? 29.520 31.494 2.936 1.00 31.43 109 TYR B N 1
ATOM 6046 C CA . TYR G 2 109 ? 30.967 31.342 2.791 1.00 32.94 109 TYR B CA 1
ATOM 6047 C C . TYR G 2 109 ? 31.313 31.179 1.318 1.00 34.76 109 TYR B C 1
ATOM 6048 O O . TYR G 2 109 ? 30.713 30.361 0.633 1.00 36.97 109 TYR B O 1
ATOM 6057 N N . LYS G 2 110 ? 32.231 32.010 0.825 1.00 34.27 110 LYS B N 1
ATOM 6058 C CA . LYS G 2 110 ? 32.856 31.786 -0.484 1.00 37.14 110 LYS B CA 1
ATOM 6059 C C . LYS G 2 110 ? 34.138 31.056 -0.168 1.00 37.51 110 LYS B C 1
ATOM 6060 O O . LYS G 2 110 ? 35.155 31.696 0.250 1.00 42.54 110 LYS B O 1
ATOM 6066 N N . GLY G 2 111 ? 34.081 29.721 -0.314 1.00 37.29 111 GLY B N 1
ATOM 6067 C CA . GLY G 2 111 ? 35.202 28.869 0.037 1.00 37.96 111 GLY B CA 1
ATOM 6068 C C . GLY G 2 111 ? 35.504 28.975 1.514 1.00 38.25 111 GLY B C 1
ATOM 6069 O O . GLY G 2 111 ? 34.646 28.695 2.356 1.00 38.30 111 GLY B O 1
ATOM 6070 N N . LYS G 2 112 ? 36.721 29.406 1.827 1.00 38.66 112 LYS B N 1
ATOM 6071 C CA . LYS G 2 112 ? 37.121 29.621 3.213 1.00 40.80 112 LYS B CA 1
ATOM 6072 C C . LYS G 2 112 ? 36.786 31.032 3.714 1.00 40.16 112 LYS B C 1
ATOM 6073 O O . LYS G 2 112 ? 36.929 31.311 4.906 1.00 42.53 112 LYS B O 1
ATOM 6079 N N . ARG G 2 113 ? 36.324 31.912 2.822 1.00 39.32 113 ARG B N 1
ATOM 6080 C CA . ARG G 2 113 ? 36.018 33.295 3.209 1.00 38.31 113 ARG B CA 1
ATOM 6081 C C . ARG G 2 113 ? 34.618 33.456 3.785 1.00 37.01 113 ARG B C 1
ATOM 6082 O O . ARG G 2 113 ? 33.626 33.173 3.130 1.00 36.04 113 ARG B O 1
ATOM 6090 N N . LYS G 2 114 ? 34.557 33.963 5.008 1.00 35.71 114 LYS B N 1
ATOM 6091 C CA . LYS G 2 114 ? 33.301 34.235 5.674 1.00 34.34 114 LYS B CA 1
ATOM 6092 C C . LYS G 2 114 ? 32.684 35.536 5.138 1.00 33.98 114 LYS B C 1
ATOM 6093 O O . LYS G 2 114 ? 33.303 36.599 5.214 1.00 34.63 114 LYS B O 1
ATOM 6099 N N . ILE G 2 115 ? 31.468 35.449 4.604 1.00 32.72 115 ILE B N 1
ATOM 6100 C CA . ILE G 2 115 ? 30.764 36.613 4.050 1.00 31.15 115 ILE B CA 1
ATOM 6101 C C . ILE G 2 115 ? 29.742 37.131 5.040 1.00 31.69 115 ILE B C 1
ATOM 6102 O O . ILE G 2 115 ? 28.695 36.522 5.205 1.00 31.63 115 ILE B O 1
ATOM 6107 N N . HIS G 2 116 ? 30.038 38.252 5.691 1.00 29.89 116 HIS B N 1
ATOM 6108 C CA . HIS G 2 116 ? 29.144 38.772 6.738 1.00 30.09 116 HIS B CA 1
ATOM 6109 C C . HIS G 2 116 ? 29.291 40.263 6.991 1.00 30.73 116 HIS B C 1
ATOM 6110 O O . HIS G 2 116 ? 30.292 40.847 6.637 1.00 31.38 116 HIS B O 1
ATOM 6117 N N . THR G 2 117 ? 28.263 40.856 7.592 1.00 30.14 117 THR B N 1
ATOM 6118 C CA . THR G 2 117 ? 28.319 42.239 8.066 1.00 30.74 117 THR B CA 1
ATOM 6119 C C . THR G 2 117 ? 28.015 42.194 9.550 1.00 32.29 117 THR B C 1
ATOM 6120 O O . THR G 2 117 ? 27.061 41.541 9.951 1.00 31.78 117 THR B O 1
ATOM 6124 N N . VAL G 2 118 ? 28.864 42.846 10.348 1.00 31.74 118 VAL B N 1
ATOM 6125 C CA . VAL G 2 118 ? 28.735 42.888 11.796 1.00 31.20 118 VAL B CA 1
ATOM 6126 C C . VAL G 2 118 ? 28.336 44.308 12.210 1.00 30.65 118 VAL B C 1
ATOM 6127 O O . VAL G 2 118 ? 28.849 45.289 11.688 1.00 32.66 118 VAL B O 1
ATOM 6131 N N . ILE G 2 119 ? 27.386 44.387 13.126 1.00 30.16 119 ILE B N 1
ATOM 6132 C CA . ILE G 2 119 ? 26.850 45.646 13.609 1.00 31.02 119 ILE B CA 1
ATOM 6133 C C . ILE G 2 119 ? 27.119 45.735 15.105 1.00 31.41 119 ILE B C 1
ATOM 6134 O O . ILE G 2 119 ? 26.771 44.835 15.862 1.00 30.90 119 ILE B O 1
ATOM 6139 N N . TYR G 2 120 ? 27.772 46.817 15.515 1.00 30.87 120 TYR B N 1
ATOM 6140 C CA . TYR G 2 120 ? 28.189 47.024 16.895 1.00 31.87 120 TYR B CA 1
ATOM 6141 C C . TYR G 2 120 ? 27.531 48.276 17.442 1.00 32.57 120 TYR B C 1
ATOM 6142 O O . TYR G 2 120 ? 26.930 49.040 16.694 1.00 30.91 120 TYR B O 1
ATOM 6151 N N . ASP G 2 121 ? 27.704 48.484 18.748 1.00 31.71 121 ASP B N 1
ATOM 6152 C CA . ASP G 2 121 ? 27.104 49.604 19.469 1.00 31.99 121 ASP B CA 1
ATOM 6153 C C . ASP G 2 121 ? 28.203 50.621 19.770 1.00 31.05 121 ASP B C 1
ATOM 6154 O O . ASP G 2 121 ? 29.089 50.354 20.584 1.00 30.96 121 ASP B O 1
ATOM 6159 N N . SER G 2 122 ? 28.157 51.790 19.133 1.00 30.63 122 SER B N 1
ATOM 6160 C CA . SER G 2 122 ? 29.127 52.833 19.442 1.00 30.48 122 SER B CA 1
ATOM 6161 C C . SER G 2 122 ? 28.959 53.370 20.859 1.00 30.92 122 SER B C 1
ATOM 6162 O O . SER G 2 122 ? 29.898 53.930 21.429 1.00 31.03 122 SER B O 1
ATOM 6165 N N . LEU G 2 123 ? 27.781 53.166 21.458 1.00 30.03 123 LEU B N 1
ATOM 6166 C CA . LEU G 2 123 ? 27.582 53.600 22.833 1.00 31.00 123 LEU B CA 1
ATOM 6167 C C . LEU G 2 123 ? 28.474 52.806 23.803 1.00 30.03 123 LEU B C 1
ATOM 6168 O O . LEU G 2 123 ? 28.807 53.295 24.894 1.00 30.83 123 LEU B O 1
ATOM 6173 N N . LYS G 2 124 ? 28.843 51.579 23.428 1.00 29.45 124 LYS B N 1
ATOM 6174 C CA . LYS G 2 124 ? 29.733 50.769 24.282 1.00 30.03 124 LYS B CA 1
ATOM 6175 C C . LYS G 2 124 ? 31.164 51.296 24.273 1.00 30.72 124 LYS B C 1
ATOM 6176 O O . LYS G 2 124 ? 31.917 51.114 25.238 1.00 29.77 124 LYS B O 1
ATOM 6182 N N . LYS G 2 125 ? 31.528 51.934 23.164 1.00 30.46 125 LYS B N 1
ATOM 6183 C CA . LYS G 2 125 ? 32.844 52.562 22.981 1.00 29.74 125 LYS B CA 1
ATOM 6184 C C . LYS G 2 125 ? 32.895 53.981 23.559 1.00 29.08 125 LYS B C 1
ATOM 6185 O O . LYS G 2 125 ? 33.918 54.415 24.078 1.00 29.25 125 LYS B O 1
ATOM 6191 N N . LEU G 2 126 ? 31.784 54.707 23.411 1.00 28.29 126 LEU B N 1
ATOM 6192 C CA . LEU G 2 126 ? 31.679 56.125 23.730 1.00 28.23 126 LEU B CA 1
ATOM 6193 C C . LEU G 2 126 ? 30.406 56.300 24.542 1.00 29.51 126 LEU B C 1
ATOM 6194 O O . LEU G 2 126 ? 29.357 56.598 23.993 1.00 29.31 126 LEU B O 1
ATOM 6199 N N . PRO G 2 127 ? 30.490 56.039 25.850 1.00 30.11 127 PRO B N 1
ATOM 6200 C CA . PRO G 2 127 ? 29.290 55.921 26.706 1.00 28.84 127 PRO B CA 1
ATOM 6201 C C . PRO G 2 127 ? 28.694 57.276 27.127 1.00 29.48 127 PRO B C 1
ATOM 6202 O O . PRO G 2 127 ? 28.586 57.591 28.319 1.00 30.10 127 PRO B O 1
ATOM 6206 N N . PHE G 2 128 ? 28.283 58.050 26.122 1.00 29.02 128 PHE B N 1
ATOM 6207 C CA . PHE G 2 128 ? 27.634 59.339 26.317 1.00 29.30 128 PHE B CA 1
ATOM 6208 C C . PHE G 2 128 ? 26.669 59.560 25.169 1.00 28.60 128 PHE B C 1
ATOM 6209 O O . PHE G 2 128 ? 26.846 58.974 24.117 1.00 30.29 128 PHE B O 1
ATOM 6217 N N . PRO G 2 129 ? 25.670 60.446 25.352 1.00 30.72 129 PRO B N 1
ATOM 6218 C CA . PRO G 2 129 ? 24.840 60.786 24.201 1.00 30.45 129 PRO B CA 1
ATOM 6219 C C . PRO G 2 129 ? 25.635 61.487 23.100 1.00 28.57 129 PRO B C 1
ATOM 6220 O O . PRO G 2 129 ? 26.624 62.153 23.378 1.00 29.67 129 PRO B O 1
ATOM 6224 N N . VAL G 2 130 ? 25.152 61.380 21.865 1.00 29.72 130 VAL B N 1
ATOM 6225 C CA . VAL G 2 130 ? 25.807 62.008 20.703 1.00 29.93 130 VAL B CA 1
ATOM 6226 C C . VAL G 2 130 ? 26.056 63.506 20.930 1.00 30.40 130 VAL B C 1
ATOM 6227 O O . VAL G 2 130 ? 27.123 64.016 20.615 1.00 31.37 130 VAL B O 1
ATOM 6231 N N . LYS G 2 131 ? 25.066 64.203 21.485 1.00 30.81 131 LYS B N 1
ATOM 6232 C CA . LYS G 2 131 ? 25.174 65.637 21.770 1.00 32.54 131 LYS B CA 1
ATOM 6233 C C . LYS G 2 131 ? 26.380 65.925 22.651 1.00 29.64 131 LYS B C 1
ATOM 6234 O O . LYS G 2 131 ? 27.123 66.860 22.406 1.00 29.27 131 LYS B O 1
ATOM 6240 N N . LYS G 2 132 ? 26.561 65.104 23.682 1.00 30.03 132 LYS B N 1
ATOM 6241 C CA . LYS G 2 132 ? 27.640 65.294 24.652 1.00 30.03 132 LYS B CA 1
ATOM 6242 C C . LYS G 2 132 ? 29.004 64.948 24.061 1.00 27.86 132 LYS B C 1
ATOM 6243 O O . LYS G 2 132 ? 30.006 65.611 24.348 1.00 29.09 132 LYS B O 1
ATOM 6249 N N . ILE G 2 133 ? 29.045 63.909 23.243 1.00 29.42 133 ILE B N 1
ATOM 6250 C CA . ILE G 2 133 ? 30.277 63.562 22.542 1.00 30.12 133 ILE B CA 1
ATOM 6251 C C . ILE G 2 133 ? 30.758 64.747 21.694 1.00 29.02 133 ILE B C 1
ATOM 6252 O O . ILE G 2 133 ? 31.914 65.160 21.784 1.00 28.68 133 ILE B O 1
ATOM 6257 N N . ALA G 2 134 ? 29.869 65.320 20.887 1.00 28.86 134 ALA B N 1
ATOM 6258 C CA . ALA G 2 134 ? 30.239 66.457 20.029 1.00 29.83 134 ALA B CA 1
ATOM 6259 C C . ALA G 2 134 ? 30.820 67.611 20.837 1.00 31.12 134 ALA B C 1
ATOM 6260 O O . ALA G 2 134 ? 31.830 68.224 20.463 1.00 30.52 134 ALA B O 1
ATOM 6262 N N . LYS G 2 135 ? 30.166 67.912 21.953 1.00 29.16 135 LYS B N 1
ATOM 6263 C CA . LYS G 2 135 ? 30.575 69.001 22.825 1.00 31.17 135 LYS B CA 1
ATOM 6264 C C . LYS G 2 135 ? 31.939 68.745 23.464 1.00 31.56 135 LYS B C 1
ATOM 6265 O O . LYS G 2 135 ? 32.857 69.557 23.339 1.00 31.86 135 LYS B O 1
ATOM 6271 N N . ASP G 2 136 ? 32.068 67.598 24.125 1.00 29.47 136 ASP B N 1
ATOM 6272 C CA . ASP G 2 136 ? 33.270 67.302 24.915 1.00 30.48 136 ASP B CA 1
ATOM 6273 C C . ASP G 2 136 ? 34.476 66.946 24.037 1.00 27.27 136 ASP B C 1
ATOM 6274 O O . ASP G 2 136 ? 35.639 67.267 24.380 1.00 29.64 136 ASP B O 1
ATOM 6279 N N . PHE G 2 137 ? 34.210 66.284 22.912 1.00 31.40 137 PHE B N 1
ATOM 6280 C CA . PHE G 2 137 ? 35.270 65.927 21.964 1.00 31.65 137 PHE B CA 1
ATOM 6281 C C . PHE G 2 137 ? 35.608 67.087 21.018 1.00 33.51 137 PHE B C 1
ATOM 6282 O O . PHE G 2 137 ? 36.494 66.951 20.166 1.00 33.98 137 PHE B O 1
ATOM 6290 N N . LYS G 2 138 ? 34.919 68.224 21.176 1.00 34.19 138 LYS B N 1
ATOM 6291 C CA . LYS G 2 138 ? 35.176 69.432 20.380 1.00 34.89 138 LYS B CA 1
ATOM 6292 C C . LYS G 2 138 ? 35.218 69.087 18.900 1.00 35.88 138 LYS B C 1
ATOM 6293 O O . LYS G 2 138 ? 36.143 69.463 18.181 1.00 36.87 138 LYS B O 1
ATOM 6299 N N . LEU G 2 139 ? 34.210 68.360 18.439 1.00 37.63 139 LEU B N 1
ATOM 6300 C CA . LEU G 2 139 ? 34.229 67.860 17.070 1.00 40.75 139 LEU B CA 1
ATOM 6301 C C . LEU G 2 139 ? 33.944 68.983 16.082 1.00 43.57 139 LEU B C 1
ATOM 6302 O O . LEU G 2 139 ? 33.668 70.115 16.495 1.00 45.77 139 LEU B O 1
ATOM 6307 N N . THR G 2 140 ? 34.052 68.691 14.784 1.00 45.40 140 THR B N 1
ATOM 6308 C CA . THR G 2 140 ? 33.891 69.729 13.756 1.00 46.91 140 THR B CA 1
ATOM 6309 C C . THR G 2 140 ? 32.422 70.138 13.563 1.00 48.02 140 THR B C 1
ATOM 6310 O O . THR G 2 140 ? 32.129 71.085 12.831 1.00 46.67 140 THR B O 1
ATOM 6314 N N . VAL G 2 141 ? 31.513 69.438 14.241 1.00 48.90 141 VAL B N 1
ATOM 6315 C CA . VAL G 2 141 ? 30.081 69.603 14.030 1.00 50.06 141 VAL B CA 1
ATOM 6316 C C . VAL G 2 141 ? 29.310 69.291 15.319 1.00 49.71 141 VAL B C 1
ATOM 6317 O O . VAL G 2 141 ? 29.757 68.464 16.112 1.00 49.68 141 VAL B O 1
ATOM 6321 N N . LEU G 2 142 ? 28.168 69.956 15.532 1.00 49.94 142 LEU B N 1
ATOM 6322 C CA . LEU G 2 142 ? 27.324 69.715 16.728 1.00 50.61 142 LEU B CA 1
ATOM 6323 C C . LEU G 2 142 ? 25.910 69.191 16.397 1.00 51.48 142 LEU B C 1
ATOM 6324 O O . LEU G 2 142 ? 25.456 69.271 15.257 1.00 51.57 142 LEU B O 1
ATOM 6329 N N . LYS G 2 143 ? 25.238 68.657 17.422 1.00 51.77 143 LYS B N 1
ATOM 6330 C CA . LYS G 2 143 ? 23.825 68.209 17.371 1.00 52.23 143 LYS B CA 1
ATOM 6331 C C . LYS G 2 143 ? 22.960 69.334 18.003 1.00 55.31 143 LYS B C 1
ATOM 6332 O O . LYS G 2 143 ? 23.528 70.178 18.702 1.00 58.19 143 LYS B O 1
ATOM 6338 N N . GLY G 2 144 ? 21.631 69.414 17.792 1.00 58.05 144 GLY B N 1
ATOM 6339 C CA . GLY G 2 144 ? 20.816 68.643 16.826 1.00 57.42 144 GLY B CA 1
ATOM 6340 C C . GLY G 2 144 ? 20.287 69.597 15.760 1.00 58.26 144 GLY B C 1
ATOM 6341 O O . GLY G 2 144 ? 21.107 70.159 15.033 1.00 61.23 144 GLY B O 1
ATOM 6342 N N . ASP G 2 145 ? 18.964 69.814 15.610 1.00 57.42 145 ASP B N 1
ATOM 6343 C CA . ASP G 2 145 ? 17.860 69.103 16.295 1.00 56.73 145 ASP B CA 1
ATOM 6344 C C . ASP G 2 145 ? 16.702 68.849 15.296 1.00 53.62 145 ASP B C 1
ATOM 6345 O O . ASP G 2 145 ? 16.656 69.464 14.228 1.00 53.30 145 ASP B O 1
ATOM 6350 N N . ILE G 2 146 ? 15.770 67.962 15.656 1.00 50.37 146 ILE B N 1
ATOM 6351 C CA . ILE G 2 146 ? 14.747 67.467 14.720 1.00 47.93 146 ILE B CA 1
ATOM 6352 C C . ILE G 2 146 ? 13.406 67.163 15.418 1.00 45.13 146 ILE B C 1
ATOM 6353 O O . ILE G 2 146 ? 13.381 66.800 16.595 1.00 46.00 146 ILE B O 1
ATOM 6358 N N . ASP G 2 147 ? 12.299 67.325 14.686 1.00 41.28 147 ASP B N 1
ATOM 6359 C CA . ASP G 2 147 ? 10.962 67.018 15.209 1.00 39.13 147 ASP B CA 1
ATOM 6360 C C . ASP G 2 147 ? 10.687 65.523 15.046 1.00 37.47 147 ASP B C 1
ATOM 6361 O O . ASP G 2 147 ? 10.439 65.059 13.945 1.00 36.50 147 ASP B O 1
ATOM 6366 N N . TYR G 2 148 ? 10.718 64.788 16.153 1.00 35.80 148 TYR B N 1
ATOM 6367 C CA . TYR G 2 148 ? 10.542 63.333 16.126 1.00 36.17 148 TYR B CA 1
ATOM 6368 C C . TYR G 2 148 ? 9.150 62.884 15.670 1.00 35.28 148 TYR B C 1
ATOM 6369 O O . TYR G 2 148 ? 9.019 61.856 15.017 1.00 36.09 148 TYR B O 1
ATOM 6378 N N . HIS G 2 149 ? 8.125 63.659 16.014 1.00 34.15 149 HIS B N 1
ATOM 6379 C CA . HIS G 2 149 ? 6.732 63.199 15.952 1.00 35.92 149 HIS B CA 1
ATOM 6380 C C . HIS G 2 149 ? 5.944 63.764 14.770 1.00 34.82 149 HIS B C 1
ATOM 6381 O O . HIS G 2 149 ? 4.747 63.502 14.633 1.00 35.86 149 HIS B O 1
ATOM 6388 N N . LYS G 2 150 ? 6.622 64.539 13.927 1.00 35.26 150 LYS B N 1
ATOM 6389 C CA . LYS G 2 150 ? 6.050 65.052 12.683 1.00 35.19 150 LYS B CA 1
ATOM 6390 C C . LYS G 2 150 ? 5.468 63.910 11.849 1.00 35.62 150 LYS B C 1
ATOM 6391 O O . LYS G 2 150 ? 6.019 62.805 11.809 1.00 37.26 150 LYS B O 1
ATOM 6397 N N . GLU G 2 151 ? 4.345 64.186 11.194 1.00 35.40 151 GLU B N 1
ATOM 6398 C CA . GLU G 2 151 ? 3.699 63.218 10.321 1.00 35.84 151 GLU B CA 1
ATOM 6399 C C . GLU G 2 151 ? 4.602 62.944 9.126 1.00 34.16 151 GLU B C 1
ATOM 6400 O O . GLU G 2 151 ? 4.959 63.858 8.383 1.00 35.08 151 GLU B O 1
ATOM 6406 N N . ARG G 2 152 ? 4.993 61.686 8.968 1.00 33.57 152 ARG B N 1
ATOM 6407 C CA . ARG G 2 152 ? 5.845 61.280 7.859 1.00 34.02 152 ARG B CA 1
ATOM 6408 C C . ARG G 2 152 ? 5.340 59.954 7.300 1.00 34.04 152 ARG B C 1
ATOM 6409 O O . ARG G 2 152 ? 5.671 58.890 7.830 1.00 34.29 152 ARG B O 1
ATOM 6417 N N . PRO G 2 153 ? 4.522 60.007 6.233 1.00 34.48 153 PRO B N 1
ATOM 6418 C CA . PRO G 2 153 ? 4.024 58.774 5.626 1.00 34.53 153 PRO B CA 1
ATOM 6419 C C . PRO G 2 153 ? 5.135 58.039 4.871 1.00 35.28 153 PRO B C 1
ATOM 6420 O O . PRO G 2 153 ? 6.217 58.588 4.674 1.00 37.65 153 PRO B O 1
ATOM 6424 N N . VAL G 2 154 ? 4.870 56.802 4.461 1.00 34.42 154 VAL B N 1
ATOM 6425 C CA . VAL G 2 154 ? 5.843 56.028 3.689 1.00 34.41 154 VAL B CA 1
ATOM 6426 C C . VAL G 2 154 ? 6.269 56.826 2.451 1.00 34.79 154 VAL B C 1
ATOM 6427 O O . VAL G 2 154 ? 5.433 57.434 1.787 1.00 36.37 154 VAL B O 1
ATOM 6431 N N . GLY G 2 155 ? 7.571 56.844 2.166 1.00 33.83 155 GLY B N 1
ATOM 6432 C CA . GLY G 2 155 ? 8.109 57.598 1.026 1.00 33.69 155 GLY B CA 1
ATOM 6433 C C . GLY G 2 155 ? 8.304 59.086 1.280 1.00 33.07 155 GLY B C 1
ATOM 6434 O O . GLY G 2 155 ? 8.607 59.845 0.351 1.00 34.26 155 GLY B O 1
ATOM 6435 N N . TYR G 2 156 ? 8.128 59.503 2.534 1.00 32.92 156 TYR B N 1
ATOM 6436 C CA . TYR G 2 156 ? 8.279 60.899 2.933 1.00 31.76 156 TYR B CA 1
ATOM 6437 C C . TYR G 2 156 ? 9.618 61.475 2.471 1.00 31.69 156 TYR B C 1
ATOM 6438 O O . TYR G 2 156 ? 10.669 60.855 2.638 1.00 33.86 156 TYR B O 1
ATOM 6447 N N . LYS G 2 157 ? 9.563 62.674 1.906 1.00 31.48 157 LYS B N 1
ATOM 6448 C CA . LYS G 2 157 ? 10.739 63.336 1.370 1.00 33.11 157 LYS B CA 1
ATOM 6449 C C . LYS G 2 157 ? 11.539 64.030 2.478 1.00 32.48 157 LYS B C 1
ATOM 6450 O O . LYS G 2 157 ? 11.037 64.958 3.123 1.00 32.49 157 LYS B O 1
ATOM 6456 N N . ILE G 2 158 ? 12.785 63.594 2.664 1.00 31.72 158 ILE B N 1
ATOM 6457 C CA . ILE G 2 158 ? 13.674 64.154 3.688 1.00 33.10 158 ILE B CA 1
ATOM 6458 C C . ILE G 2 158 ? 14.033 65.591 3.325 1.00 33.34 158 ILE B C 1
ATOM 6459 O O . ILE G 2 158 ? 14.445 65.870 2.191 1.00 34.87 158 ILE B O 1
ATOM 6464 N N . THR G 2 159 ? 13.848 66.516 4.268 1.00 35.68 159 THR B N 1
ATOM 6465 C CA . THR G 2 159 ? 14.151 67.925 4.020 1.00 35.76 159 THR B CA 1
ATOM 6466 C C . THR G 2 159 ? 15.660 68.168 4.065 1.00 34.56 159 THR B C 1
ATOM 6467 O O . THR G 2 159 ? 16.393 67.347 4.606 1.00 32.77 159 THR B O 1
ATOM 6471 N N . PRO G 2 160 ? 16.132 69.286 3.481 1.00 36.34 160 PRO B N 1
ATOM 6472 C CA . PRO G 2 160 ? 17.552 69.652 3.606 1.00 38.07 160 PRO B CA 1
ATOM 6473 C C . PRO G 2 160 ? 18.002 69.681 5.073 1.00 41.41 160 PRO B C 1
ATOM 6474 O O . PRO G 2 160 ? 19.079 69.098 5.431 1.00 39.00 160 PRO B O 1
ATOM 6478 N N . GLU G 2 161 ? 17.144 70.273 5.916 1.00 39.85 161 GLU B N 1
ATOM 6479 C CA . GLU G 2 161 ? 17.398 70.382 7.361 1.00 37.61 161 GLU B CA 1
ATOM 6480 C C . GLU G 2 161 ? 17.547 69.013 8.048 1.00 36.59 161 GLU B C 1
ATOM 6481 O O . GLU G 2 161 ? 18.457 68.801 8.857 1.00 34.08 161 GLU B O 1
ATOM 6487 N N . GLU G 2 162 ? 16.650 68.085 7.724 1.00 30.88 162 GLU B N 1
ATOM 6488 C CA . GLU G 2 162 ? 16.704 66.726 8.259 1.00 30.31 162 GLU B CA 1
ATOM 6489 C C . GLU G 2 162 ? 17.958 65.985 7.781 1.00 29.48 162 GLU B C 1
ATOM 6490 O O . GLU G 2 162 ? 18.628 65.310 8.563 1.00 31.65 162 GLU B O 1
ATOM 6496 N N . TYR G 2 163 ? 18.264 66.130 6.494 1.00 30.60 163 TYR B N 1
ATOM 6497 C CA . TYR G 2 163 ? 19.460 65.554 5.885 1.00 31.66 163 TYR B CA 1
ATOM 6498 C C . TYR G 2 163 ? 20.723 66.046 6.611 1.00 32.42 163 TYR B C 1
ATOM 6499 O O . TYR G 2 163 ? 21.612 65.246 6.938 1.00 31.75 163 TYR B O 1
ATOM 6508 N N . ALA G 2 164 ? 20.780 67.351 6.880 1.00 30.80 164 ALA B N 1
ATOM 6509 C CA . ALA G 2 164 ? 21.911 67.953 7.593 1.00 32.00 164 ALA B CA 1
ATOM 6510 C C . ALA G 2 164 ? 22.031 67.393 9.004 1.00 31.82 164 ALA B C 1
ATOM 6511 O O . ALA G 2 164 ? 23.137 67.132 9.480 1.00 33.65 164 ALA B O 1
ATOM 6513 N N . TYR G 2 165 ? 20.890 67.229 9.671 1.00 32.23 165 TYR B N 1
ATOM 6514 C CA . TYR G 2 165 ? 20.851 66.717 11.046 1.00 32.12 165 TYR B CA 1
ATOM 6515 C C . TYR G 2 165 ? 21.384 65.296 11.088 1.00 32.34 165 TYR B C 1
ATOM 6516 O O . TYR G 2 165 ? 22.207 64.952 11.943 1.00 32.85 165 TYR B O 1
ATOM 6525 N N . ILE G 2 166 ? 20.901 64.480 10.155 1.00 31.91 166 ILE B N 1
ATOM 6526 C CA . ILE G 2 166 ? 21.306 63.085 10.041 1.00 30.68 166 ILE B CA 1
ATOM 6527 C C . ILE G 2 166 ? 22.795 62.965 9.715 1.00 31.08 166 ILE B C 1
ATOM 6528 O O . ILE G 2 166 ? 23.518 62.191 10.339 1.00 31.30 166 ILE B O 1
ATOM 6533 N N . LYS G 2 167 ? 23.250 63.735 8.734 1.00 30.33 167 LYS B N 1
ATOM 6534 C CA . LYS G 2 167 ? 24.664 63.731 8.361 1.00 31.18 167 LYS B CA 1
ATOM 6535 C C . LYS G 2 167 ? 25.553 64.129 9.540 1.00 30.39 167 LYS B C 1
ATOM 6536 O O . LYS G 2 167 ? 26.606 63.537 9.760 1.00 32.20 167 LYS B O 1
ATOM 6542 N N . ASN G 2 168 ? 25.125 65.135 10.297 1.00 32.02 168 ASN B N 1
ATOM 6543 C CA A ASN G 2 168 ? 25.876 65.565 11.483 0.50 32.24 168 ASN B CA 1
ATOM 6544 C CA B ASN G 2 168 ? 25.870 65.578 11.469 0.50 32.62 168 ASN B CA 1
ATOM 6545 C C . ASN G 2 168 ? 25.964 64.454 12.514 1.00 32.63 168 ASN B C 1
ATOM 6546 O O . ASN G 2 168 ? 27.035 64.169 13.033 1.00 31.59 168 ASN B O 1
ATOM 6555 N N . ASP G 2 169 ? 24.829 63.821 12.803 1.00 31.47 169 ASP B N 1
ATOM 6556 C CA . ASP G 2 169 ? 24.772 62.740 13.789 1.00 33.64 169 ASP B CA 1
ATOM 6557 C C . ASP G 2 169 ? 25.776 61.631 13.464 1.00 32.25 169 ASP B C 1
ATOM 6558 O O . ASP G 2 169 ? 26.574 61.250 14.314 1.00 32.73 169 ASP B O 1
ATOM 6563 N N . ILE G 2 170 ? 25.736 61.115 12.236 1.00 32.43 170 ILE B N 1
ATOM 6564 C CA . ILE G 2 170 ? 26.660 60.031 11.845 1.00 30.81 170 ILE B CA 1
ATOM 6565 C C . ILE G 2 170 ? 28.117 60.517 11.759 1.00 30.38 170 ILE B C 1
ATOM 6566 O O . ILE G 2 170 ? 29.040 59.754 12.020 1.00 31.22 170 ILE B O 1
ATOM 6571 N N . GLN G 2 171 ? 28.316 61.785 11.424 1.00 29.19 171 GLN B N 1
ATOM 6572 C CA . GLN G 2 171 ? 29.670 62.347 11.355 1.00 29.55 171 GLN B CA 1
ATOM 6573 C C . GLN G 2 171 ? 30.295 62.539 12.741 1.00 29.67 171 GLN B C 1
ATOM 6574 O O . GLN G 2 171 ? 31.500 62.347 12.904 1.00 31.35 171 GLN B O 1
ATOM 6580 N N . ILE G 2 172 ? 29.484 62.921 13.731 1.00 30.54 172 ILE B N 1
ATOM 6581 C CA . ILE G 2 172 ? 29.963 63.052 15.113 1.00 30.29 172 ILE B CA 1
ATOM 6582 C C . ILE G 2 172 ? 30.545 61.717 15.586 1.00 29.05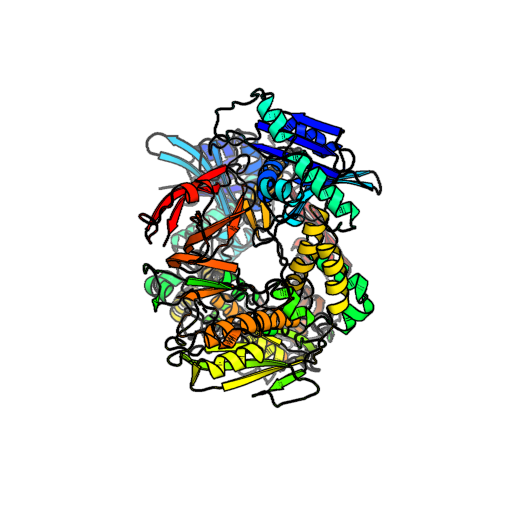 172 ILE B C 1
ATOM 6583 O O . ILE G 2 172 ? 31.657 61.662 16.115 1.00 29.99 172 ILE B O 1
ATOM 6588 N N . ILE G 2 173 ? 29.796 60.643 15.381 1.00 28.79 173 ILE B N 1
ATOM 6589 C CA . ILE G 2 173 ? 30.226 59.316 15.812 1.00 28.94 173 ILE B CA 1
ATOM 6590 C C . ILE G 2 173 ? 31.418 58.848 14.973 1.00 29.89 173 ILE B C 1
ATOM 6591 O O . ILE G 2 173 ? 32.382 58.315 15.513 1.00 30.18 173 ILE B O 1
ATOM 6596 N N . ALA G 2 174 ? 31.379 59.114 13.668 1.00 30.62 174 ALA B N 1
ATOM 6597 C CA . ALA G 2 174 ? 32.511 58.792 12.785 1.00 31.03 174 ALA B CA 1
ATOM 6598 C C . ALA G 2 174 ? 33.789 59.473 13.243 1.00 29.70 174 ALA B C 1
ATOM 6599 O O . ALA G 2 174 ? 34.853 58.847 13.288 1.00 31.24 174 ALA B O 1
ATOM 6601 N N . GLU G 2 175 ? 33.700 60.767 13.556 1.00 29.31 175 GLU B N 1
ATOM 6602 C CA . GLU G 2 175 ? 34.852 61.525 14.015 1.00 29.13 175 GLU B CA 1
ATOM 6603 C C . GLU G 2 175 ? 35.394 61.033 15.348 1.00 29.67 175 GLU B C 1
ATOM 6604 O O . GLU G 2 175 ? 36.610 60.907 15.517 1.00 31.32 175 GLU B O 1
ATOM 6610 N N . ALA G 2 176 ? 34.495 60.751 16.286 1.00 29.12 176 ALA B N 1
ATOM 6611 C CA . ALA G 2 176 ? 34.898 60.330 17.625 1.00 29.45 176 ALA B CA 1
ATOM 6612 C C . ALA G 2 176 ? 35.541 58.937 17.604 1.00 27.28 176 ALA B C 1
ATOM 6613 O O . ALA G 2 176 ? 36.586 58.728 18.243 1.00 30.38 176 ALA B O 1
ATOM 6615 N N . LEU G 2 177 ? 34.932 58.006 16.873 1.00 28.55 177 LEU B N 1
ATOM 6616 C CA . LEU G 2 177 ? 35.458 56.638 16.774 1.00 28.75 177 LEU B CA 1
ATOM 6617 C C . LEU G 2 177 ? 36.809 56.633 16.080 1.00 29.29 177 LEU B C 1
ATOM 6618 O O . LEU G 2 177 ? 37.710 55.929 16.503 1.00 30.02 177 LEU B O 1
ATOM 6623 N N . LEU G 2 178 ? 36.952 57.431 15.027 1.00 29.49 178 LEU B N 1
ATOM 6624 C CA . LEU G 2 178 ? 38.227 57.501 14.314 1.00 28.21 178 LEU B CA 1
ATOM 6625 C C . LEU G 2 178 ? 39.367 57.949 15.234 1.00 29.11 178 LEU B C 1
ATOM 6626 O O . LEU G 2 178 ? 40.429 57.334 15.247 1.00 30.80 178 LEU B O 1
ATOM 6631 N N . ILE G 2 179 ? 39.153 59.023 15.995 1.00 26.65 179 ILE B N 1
ATOM 6632 C CA . ILE G 2 179 ? 40.132 59.482 16.973 1.00 26.11 179 ILE B CA 1
ATOM 6633 C C . ILE G 2 179 ? 40.455 58.382 17.995 1.00 27.27 179 ILE B C 1
ATOM 6634 O O . ILE G 2 179 ? 41.625 58.169 18.353 1.00 27.77 179 ILE B O 1
ATOM 6639 N N . GLN G 2 180 ? 39.418 57.695 18.452 1.00 28.03 180 GLN B N 1
ATOM 6640 C CA . GLN G 2 180 ? 39.572 56.603 19.406 1.00 28.87 180 GLN B CA 1
ATOM 6641 C C . GLN G 2 180 ? 40.395 55.471 18.806 1.00 28.78 180 GLN B C 1
ATOM 6642 O O . GLN G 2 180 ? 41.396 55.043 19.400 1.00 32.05 180 GLN B O 1
ATOM 6648 N N . PHE G 2 181 ? 40.010 55.013 17.613 1.00 29.73 181 PHE B N 1
ATOM 6649 C CA . PHE G 2 181 ? 40.767 53.959 16.921 1.00 31.33 181 PHE B CA 1
ATOM 6650 C C . PHE G 2 181 ? 42.213 54.383 16.649 1.00 30.52 181 PHE B C 1
ATOM 6651 O O . PHE G 2 181 ? 43.124 53.563 16.741 1.00 32.70 181 PHE B O 1
ATOM 6659 N N . LYS G 2 182 ? 42.431 55.662 16.364 1.00 29.93 182 LYS B N 1
ATOM 6660 C CA . LYS G 2 182 ? 43.793 56.178 16.135 1.00 29.99 182 LYS B CA 1
ATOM 6661 C C . LYS G 2 182 ? 44.663 56.240 17.404 1.00 29.82 182 LYS B C 1
ATOM 6662 O O . LYS G 2 182 ? 45.894 56.288 17.313 1.00 34.33 182 LYS B O 1
ATOM 6668 N N . GLN G 2 183 ? 44.027 56.273 18.578 1.00 31.34 183 GLN B N 1
ATOM 6669 C CA . GLN G 2 183 ? 44.750 56.148 19.851 1.00 32.34 183 GLN B CA 1
ATOM 6670 C C . GLN G 2 183 ? 45.071 54.676 20.192 1.00 31.79 183 GLN B C 1
ATOM 6671 O O . GLN G 2 183 ? 45.743 54.406 21.202 1.00 33.56 183 GLN B O 1
ATOM 6677 N N . GLY G 2 184 ? 44.612 53.744 19.347 1.00 31.17 184 GLY B N 1
ATOM 6678 C CA . GLY G 2 184 ? 44.836 52.313 19.549 1.00 30.57 184 GLY B CA 1
ATOM 6679 C C . GLY G 2 184 ? 43.767 51.683 20.406 1.00 30.36 184 GLY B C 1
ATOM 6680 O O . GLY G 2 184 ? 43.902 50.537 20.845 1.00 31.19 184 GLY B O 1
ATOM 6681 N N . LEU G 2 185 ? 42.679 52.416 20.618 1.00 29.13 185 LEU B N 1
ATOM 6682 C CA . LEU G 2 185 ? 41.602 51.967 21.487 1.00 30.39 185 LEU B CA 1
ATOM 6683 C C . LEU G 2 185 ? 40.547 51.331 20.588 1.00 30.41 185 LEU B C 1
ATOM 6684 O O . LEU G 2 185 ? 39.544 51.946 20.244 1.00 30.95 185 LEU B O 1
ATOM 6689 N N . ASP G 2 186 ? 40.799 50.080 20.210 1.00 30.63 186 ASP B N 1
ATOM 6690 C CA . ASP G 2 186 ? 40.092 49.450 19.096 1.00 33.11 186 ASP B CA 1
ATOM 6691 C C . ASP G 2 186 ? 39.297 48.205 19.467 1.00 35.59 186 ASP B C 1
ATOM 6692 O O . ASP G 2 186 ? 38.935 47.413 18.590 1.00 38.94 186 ASP B O 1
ATOM 6697 N N . ARG G 2 187 ? 38.999 48.030 20.748 1.00 33.79 187 ARG B N 1
ATOM 6698 C CA . ARG G 2 187 ? 38.242 46.859 21.185 1.00 33.22 187 ARG B CA 1
ATOM 6699 C C . ARG G 2 187 ? 36.772 47.189 21.237 1.00 32.13 187 ARG B C 1
ATOM 6700 O O . ARG G 2 187 ? 36.382 48.309 20.929 1.00 32.07 187 ARG B O 1
ATOM 6708 N N . MET G 2 188 ? 35.944 46.215 21.594 1.00 30.96 188 MET B N 1
ATOM 6709 C CA . MET G 2 188 ? 34.497 46.366 21.471 1.00 30.60 188 MET B CA 1
ATOM 6710 C C . MET G 2 188 ? 33.892 47.400 22.432 1.00 31.12 188 MET B C 1
ATOM 6711 O O . MET G 2 188 ? 32.837 47.965 22.163 1.00 33.03 188 MET B O 1
ATOM 6716 N N . THR G 2 189 ? 34.544 47.607 23.568 1.00 30.30 189 THR B N 1
ATOM 6717 C CA . THR G 2 189 ? 33.985 48.462 24.614 1.00 29.11 189 THR B CA 1
ATOM 6718 C C . THR G 2 189 ? 35.088 49.262 25.282 1.00 27.26 189 THR B C 1
ATOM 6719 O O . THR G 2 189 ? 36.271 48.868 25.270 1.00 26.96 189 THR B O 1
ATOM 6723 N N . ALA G 2 190 ? 34.678 50.338 25.946 1.00 27.95 190 ALA B N 1
ATOM 6724 C CA . ALA G 2 190 ? 35.602 51.159 26.742 1.00 28.77 190 ALA B CA 1
ATOM 6725 C C . ALA G 2 190 ? 36.311 50.358 27.840 1.00 30.28 190 ALA B C 1
ATOM 6726 O O . ALA G 2 190 ? 37.512 50.514 28.066 1.00 29.13 190 ALA B O 1
ATOM 6728 N N . GLY G 2 191 ? 35.573 49.503 28.530 1.00 27.55 191 GLY B N 1
ATOM 6729 C CA . GLY G 2 191 ? 36.161 48.663 29.567 1.00 28.38 191 GLY B CA 1
ATOM 6730 C C . GLY G 2 191 ? 37.172 47.688 29.014 1.00 27.26 191 GLY B C 1
ATOM 6731 O O . GLY G 2 191 ? 38.192 47.399 29.662 1.00 28.93 191 GLY B O 1
ATOM 6732 N N . SER G 2 192 ? 36.894 47.157 27.832 1.00 26.75 192 SER B N 1
ATOM 6733 C CA . SER G 2 192 ? 37.806 46.227 27.200 1.00 25.75 192 SER B CA 1
ATOM 6734 C C . SER G 2 192 ? 39.101 46.944 26.824 1.00 28.80 192 SER B C 1
ATOM 6735 O O . SER G 2 192 ? 40.184 46.384 27.000 1.00 28.20 192 SER B O 1
ATOM 6738 N N . ASP G 2 193 ? 38.982 48.178 26.334 1.00 28.12 193 ASP B N 1
ATOM 6739 C CA . ASP G 2 193 ? 40.159 49.015 26.027 1.00 28.63 193 ASP B CA 1
ATOM 6740 C C . ASP G 2 193 ? 40.999 49.263 27.283 1.00 29.74 193 ASP B C 1
ATOM 6741 O O . ASP G 2 193 ? 42.238 49.160 27.245 1.00 29.90 193 ASP B O 1
ATOM 6746 N N . SER G 2 194 ? 40.338 49.603 28.388 1.00 29.50 194 SER B N 1
ATOM 6747 C CA . SER G 2 194 ? 41.051 49.874 29.647 1.00 28.74 194 SER B CA 1
ATOM 6748 C C . SER G 2 194 ? 41.811 48.646 30.143 1.00 30.89 194 SER B C 1
ATOM 6749 O O . SER G 2 194 ? 43.009 48.724 30.446 1.00 30.32 194 SER B O 1
ATOM 6752 N N . LEU G 2 195 ? 41.122 47.514 30.206 1.00 29.28 195 LEU B N 1
ATOM 6753 C CA . LEU G 2 195 ? 41.742 46.278 30.698 1.00 29.21 195 LEU B CA 1
ATOM 6754 C C . LEU G 2 195 ? 42.903 45.825 29.821 1.00 30.14 195 LEU B C 1
ATOM 6755 O O . LEU G 2 195 ? 43.943 45.418 30.336 1.00 30.43 195 LEU B O 1
ATOM 6760 N N . LYS G 2 196 ? 42.740 45.898 28.503 1.00 28.25 196 LYS B N 1
ATOM 6761 C CA . LYS G 2 196 ? 43.814 45.489 27.602 1.00 29.69 196 LYS B CA 1
ATOM 6762 C C . LYS G 2 196 ? 45.008 46.400 27.788 1.00 29.20 196 LYS B C 1
ATOM 6763 O O . LYS G 2 196 ? 46.147 45.933 27.774 1.00 30.37 196 LYS B O 1
ATOM 6769 N N . GLY G 2 197 ? 44.755 47.698 27.944 1.00 29.29 197 GLY B N 1
ATOM 6770 C CA . GLY G 2 197 ? 45.832 48.672 28.154 1.00 28.81 197 GLY B CA 1
ATOM 6771 C C . GLY G 2 197 ? 46.610 48.387 29.420 1.00 29.12 197 GLY B C 1
ATOM 6772 O O . GLY G 2 197 ? 47.840 48.496 29.434 1.00 31.02 197 GLY B O 1
ATOM 6773 N N . PHE G 2 198 ? 45.897 48.030 30.480 1.00 28.74 198 PHE B N 1
ATOM 6774 C CA . PHE G 2 198 ? 46.502 47.662 31.745 1.00 29.61 198 PHE B CA 1
ATOM 6775 C C . PHE G 2 198 ? 47.327 46.384 31.582 1.00 30.66 198 PHE B C 1
ATOM 6776 O O . PHE G 2 198 ? 48.451 46.308 32.054 1.00 30.85 198 PHE B O 1
ATOM 6784 N N . LYS G 2 199 ? 46.763 45.390 30.907 1.00 31.47 199 LYS B N 1
ATOM 6785 C CA . LYS G 2 199 ? 47.478 44.124 30.653 1.00 32.28 199 LYS B CA 1
ATOM 6786 C C . LYS G 2 199 ? 48.716 44.315 29.799 1.00 33.22 199 LYS B C 1
ATOM 6787 O O . LYS G 2 199 ? 49.751 43.665 30.029 1.00 30.91 199 LYS B O 1
ATOM 6793 N N . ASP G 2 200 ? 48.626 45.185 28.798 1.00 30.05 200 ASP B N 1
ATOM 6794 C CA . ASP G 2 200 ? 49.800 45.495 27.975 1.00 31.96 200 ASP B CA 1
ATOM 6795 C C . ASP G 2 200 ? 50.974 45.970 28.832 1.00 31.67 200 ASP B C 1
ATOM 6796 O O . ASP G 2 200 ? 52.106 45.538 28.629 1.00 32.15 200 ASP B O 1
ATOM 6801 N N . ILE G 2 201 ? 50.702 46.843 29.788 1.00 31.27 201 ILE B N 1
ATOM 6802 C CA . ILE G 2 201 ? 51.743 47.411 30.650 1.00 34.07 201 ILE B CA 1
ATOM 6803 C C . ILE G 2 201 ? 52.350 46.362 31.591 1.00 34.46 201 ILE B C 1
ATOM 6804 O O . ILE G 2 201 ? 53.560 46.139 31.570 1.00 37.47 201 ILE B O 1
ATOM 6809 N N . ILE G 2 202 ? 51.521 45.704 32.403 1.00 36.15 202 ILE B N 1
ATOM 6810 C CA . ILE G 2 202 ? 52.043 44.712 33.355 1.00 34.67 202 ILE B CA 1
ATOM 6811 C C . ILE G 2 202 ? 52.482 43.398 32.669 1.00 35.73 202 ILE B C 1
ATOM 6812 O O . ILE G 2 202 ? 53.279 42.637 33.229 1.00 35.34 202 ILE B O 1
ATOM 6817 N N . THR G 2 203 ? 51.963 43.170 31.460 1.00 33.42 203 THR B N 1
ATOM 6818 C CA . THR G 2 203 ? 52.133 41.942 30.653 1.00 32.88 203 THR B CA 1
ATOM 6819 C C . THR G 2 203 ? 51.143 40.859 31.047 1.00 32.08 203 THR B C 1
ATOM 6820 O O . THR G 2 203 ? 50.824 40.684 32.228 1.00 33.32 203 THR B O 1
ATOM 6824 N N . THR G 2 204 ? 50.659 40.127 30.049 1.00 33.83 204 THR B N 1
ATOM 6825 C CA . THR G 2 204 ? 49.691 39.053 30.276 1.00 36.75 204 THR B CA 1
ATOM 6826 C C . THR G 2 204 ? 50.257 37.968 31.191 1.00 34.51 204 THR B C 1
ATOM 6827 O O . THR G 2 204 ? 49.539 37.430 32.036 1.00 36.63 204 THR B O 1
ATOM 6831 N N . LYS G 2 205 ? 51.543 37.666 31.034 1.00 37.06 205 LYS B N 1
ATOM 6832 C CA . LYS G 2 205 ? 52.194 36.660 31.862 1.00 35.95 205 LYS B CA 1
ATOM 6833 C C . LYS G 2 205 ? 52.100 37.020 33.335 1.00 35.06 205 LYS B C 1
ATOM 6834 O O . LYS G 2 205 ? 51.639 36.214 34.146 1.00 37.25 205 LYS B O 1
ATOM 6840 N N . LYS G 2 206 ? 52.481 38.250 33.667 1.00 34.53 206 LYS B N 1
ATOM 6841 C CA . LYS G 2 206 ? 52.385 38.738 35.042 1.00 35.28 206 LYS B CA 1
ATOM 6842 C C . LYS G 2 206 ? 50.925 38.866 35.492 1.00 31.91 206 LYS B C 1
ATOM 6843 O O . LYS G 2 206 ? 50.590 38.484 36.610 1.00 33.69 206 LYS B O 1
ATOM 6849 N N . PHE G 2 207 ? 50.067 39.397 34.626 1.00 31.73 207 PHE B N 1
ATOM 6850 C CA . PHE G 2 207 ? 48.643 39.500 34.960 1.00 30.88 207 PHE B CA 1
ATOM 6851 C C . PHE G 2 207 ? 48.088 38.176 35.488 1.00 32.02 207 PHE B C 1
ATOM 6852 O O . PHE G 2 207 ? 47.399 38.145 36.507 1.00 32.63 207 PHE B O 1
ATOM 6860 N N . LYS G 2 208 ? 48.409 37.081 34.803 1.00 32.57 208 LYS B N 1
ATOM 6861 C CA . LYS G 2 208 ? 47.880 35.763 35.170 1.00 36.73 208 LYS B CA 1
ATOM 6862 C C . LYS G 2 208 ? 48.399 35.288 36.533 1.00 33.26 208 LYS B C 1
ATOM 6863 O O . LYS G 2 208 ? 47.690 34.615 37.273 1.00 36.24 208 LYS B O 1
ATOM 6869 N N . LYS G 2 209 ? 49.629 35.665 36.866 1.00 33.12 209 LYS B N 1
ATOM 6870 C CA . LYS G 2 209 ? 50.251 35.262 38.134 1.00 34.97 209 LYS B CA 1
ATOM 6871 C C . LYS G 2 209 ? 49.710 36.091 39.295 1.00 33.89 209 LYS B C 1
ATOM 6872 O O . LYS G 2 209 ? 49.436 35.556 40.377 1.00 35.26 209 LYS B O 1
ATOM 6878 N N . VAL G 2 210 ? 49.561 37.392 39.061 1.00 33.83 210 VAL B N 1
ATOM 6879 C CA . VAL G 2 210 ? 49.112 38.334 40.080 1.00 33.09 210 VAL B CA 1
ATOM 6880 C C . VAL G 2 210 ? 47.589 38.262 40.297 1.00 35.22 210 VAL B C 1
ATOM 6881 O O . VAL G 2 210 ? 47.097 38.391 41.430 1.00 36.59 210 VAL B O 1
ATOM 6885 N N . PHE G 2 211 ? 46.851 38.034 39.210 1.00 32.49 211 PHE B N 1
ATOM 6886 C CA . PHE G 2 211 ? 45.386 37.948 39.246 1.00 33.12 211 PHE B CA 1
ATOM 6887 C C . PHE G 2 211 ? 44.932 36.562 38.770 1.00 32.09 211 PHE B C 1
ATOM 6888 O O . PHE G 2 211 ? 44.387 36.415 37.665 1.00 33.66 211 PHE B O 1
ATOM 6896 N N . PRO G 2 212 ? 45.136 35.542 39.616 1.00 31.57 212 PRO B N 1
ATOM 6897 C CA . PRO G 2 212 ? 44.755 34.183 39.228 1.00 33.02 212 PRO B CA 1
ATOM 6898 C C . PRO G 2 212 ? 43.242 33.989 39.132 1.00 33.59 212 PRO B C 1
ATOM 6899 O O . PRO G 2 212 ? 42.485 34.667 39.819 1.00 32.78 212 PRO B O 1
ATOM 6903 N N . THR G 2 213 ? 42.837 33.030 38.306 1.00 33.56 213 THR B N 1
ATOM 6904 C CA . THR G 2 213 ? 41.432 32.676 38.129 1.00 33.83 213 THR B CA 1
ATOM 6905 C C . THR G 2 213 ? 40.971 31.868 39.321 1.00 32.74 213 THR B C 1
ATOM 6906 O O . THR G 2 213 ? 41.493 30.787 39.575 1.00 34.03 213 THR B O 1
ATOM 6910 N N . LEU G 2 214 ? 39.988 32.388 40.043 1.00 31.26 214 LEU B N 1
ATOM 6911 C CA . LEU G 2 214 ? 39.455 31.705 41.209 1.00 30.51 214 LEU B CA 1
ATOM 6912 C C . LEU G 2 214 ? 38.349 30.732 40.799 1.00 30.64 214 LEU B C 1
ATOM 6913 O O . LEU G 2 214 ? 37.708 30.905 39.758 1.00 32.31 214 LEU B O 1
ATOM 6918 N N . SER G 2 215 ? 38.139 29.717 41.630 1.00 30.29 215 SER B N 1
ATOM 6919 C CA . SER G 2 215 ? 37.059 28.762 41.421 1.00 30.46 215 SER B CA 1
ATOM 6920 C C . SER G 2 215 ? 35.753 29.543 41.474 1.00 30.63 215 SER B C 1
ATOM 6921 O O . SER G 2 215 ? 35.694 30.618 42.069 1.00 30.30 215 SER B O 1
ATOM 6924 N N . LEU G 2 216 ? 34.713 29.016 40.849 1.00 28.34 216 LEU B N 1
ATOM 6925 C CA . LEU G 2 216 ? 33.460 29.737 40.790 1.00 31.96 216 LEU B CA 1
ATOM 6926 C C . LEU G 2 216 ? 32.829 29.868 42.186 1.00 31.26 216 LEU B C 1
ATOM 6927 O O . LEU G 2 216 ? 32.171 30.863 42.471 1.00 29.99 216 LEU B O 1
ATOM 6932 N N . GLY G 2 217 ? 33.044 28.884 43.052 1.00 30.67 217 GLY B N 1
ATOM 6933 C CA . GLY G 2 217 ? 32.529 28.957 44.430 1.00 29.39 217 GLY B CA 1
ATOM 6934 C C . GLY G 2 217 ? 33.198 30.070 45.232 1.00 31.10 217 GLY B C 1
ATOM 6935 O O . GLY G 2 217 ? 32.539 30.841 45.936 1.00 29.66 217 GLY B O 1
ATOM 6936 N N . LEU G 2 218 ? 34.525 30.164 45.118 1.00 28.27 218 LEU B N 1
ATOM 6937 C CA A LEU G 2 218 ? 35.272 31.213 45.822 0.50 29.35 218 LEU B CA 1
ATOM 6938 C CA B LEU G 2 218 ? 35.273 31.201 45.826 0.50 30.42 218 LEU B CA 1
ATOM 6939 C C . LEU G 2 218 ? 34.949 32.592 45.268 1.00 31.01 218 LEU B C 1
ATOM 6940 O O . LEU G 2 218 ? 34.810 33.559 46.020 1.00 30.69 218 LEU B O 1
ATOM 6949 N N . ASP G 2 219 ? 34.829 32.689 43.948 1.00 29.91 219 ASP B N 1
ATOM 6950 C CA . ASP G 2 219 ? 34.474 33.942 43.311 1.00 31.37 219 ASP B CA 1
ATOM 6951 C C . ASP G 2 219 ? 33.110 34.428 43.805 1.00 30.30 219 ASP B C 1
ATOM 6952 O O . ASP G 2 219 ? 32.931 35.630 44.016 1.00 30.68 219 ASP B O 1
ATOM 6957 N N . LYS G 2 220 ? 32.173 33.491 43.987 1.00 29.01 220 LYS B N 1
ATOM 6958 C CA . LYS G 2 220 ? 30.828 33.807 44.467 1.00 30.48 220 LYS B CA 1
ATOM 6959 C C . LYS G 2 220 ? 30.875 34.366 45.884 1.00 29.62 220 LYS B C 1
ATOM 6960 O O . LYS G 2 220 ? 30.190 35.339 46.191 1.00 30.27 220 LYS B O 1
ATOM 6966 N N . GLU G 2 221 ? 31.697 33.758 46.736 1.00 31.18 221 GLU B N 1
ATOM 6967 C CA . GLU G 2 221 ? 31.882 34.259 48.106 1.00 29.61 221 GLU B CA 1
ATOM 6968 C C . GLU G 2 221 ? 32.509 35.642 48.136 1.00 30.71 221 GLU B C 1
ATOM 6969 O O . GLU G 2 221 ? 32.042 36.525 48.820 1.00 30.32 221 GLU B O 1
ATOM 6975 N N . VAL G 2 222 ? 33.580 35.829 47.375 1.00 28.64 222 VAL B N 1
ATOM 6976 C CA . VAL G 2 222 ? 34.176 37.145 47.238 1.00 31.00 222 VAL B CA 1
ATOM 6977 C C . VAL G 2 222 ? 33.131 38.156 46.757 1.00 29.35 222 VAL B C 1
ATOM 6978 O O . VAL G 2 222 ? 33.052 39.278 47.273 1.00 30.38 222 VAL B O 1
ATOM 6982 N N . ARG G 2 223 ? 32.307 37.754 45.785 1.00 30.53 223 ARG B N 1
ATOM 6983 C CA . ARG G 2 223 ? 31.304 38.647 45.192 1.00 31.03 223 ARG B CA 1
ATOM 6984 C C . ARG G 2 223 ? 30.240 39.074 46.214 1.00 30.88 223 ARG B C 1
ATOM 6985 O O . ARG G 2 223 ? 29.694 40.166 46.107 1.00 31.58 223 ARG B O 1
ATOM 6993 N N . TYR G 2 224 ? 29.975 38.228 47.210 1.00 30.27 224 TYR B N 1
ATOM 6994 C CA . TYR G 2 224 ? 29.064 38.603 48.310 1.00 30.94 224 TYR B CA 1
ATOM 6995 C C . TYR G 2 224 ? 29.522 39.878 49.006 1.00 30.84 224 TYR B C 1
ATOM 6996 O O . TYR G 2 224 ? 28.700 40.577 49.596 1.00 31.85 224 TYR B O 1
ATOM 7005 N N . ALA G 2 225 ? 30.833 40.145 48.966 1.00 30.10 225 ALA B N 1
ATOM 7006 C CA . ALA G 2 225 ? 31.437 41.346 49.576 1.00 30.48 225 ALA B CA 1
ATOM 7007 C C . ALA G 2 225 ? 31.571 42.549 48.625 1.00 31.54 225 ALA B C 1
ATOM 7008 O O . ALA G 2 225 ? 32.108 43.597 49.027 1.00 32.68 225 ALA B O 1
ATOM 7010 N N . TYR G 2 226 ? 31.094 42.414 47.384 1.00 30.89 226 TYR B N 1
ATOM 7011 C CA . TYR G 2 226 ? 31.171 43.479 46.394 1.00 33.93 226 TYR B CA 1
ATOM 7012 C C . TYR G 2 226 ? 29.967 44.388 46.507 1.00 34.11 226 TYR B C 1
ATOM 7013 O O . TYR G 2 226 ? 28.835 43.935 46.425 1.00 35.98 226 TYR B O 1
ATOM 7022 N N . ARG G 2 227 ? 30.234 45.672 46.721 1.00 33.46 227 ARG B N 1
ATOM 7023 C CA . ARG G 2 227 ? 29.211 46.703 46.736 1.00 35.46 227 ARG B CA 1
ATOM 7024 C C . ARG G 2 227 ? 29.695 47.877 45.879 1.00 34.00 227 ARG B C 1
ATOM 7025 O O . ARG G 2 227 ? 30.869 47.966 45.515 1.00 36.08 227 ARG B O 1
ATOM 7033 N N . GLY G 2 228 ? 28.779 48.776 45.540 1.00 38.08 228 GLY B N 1
ATOM 7034 C CA . GLY G 2 228 ? 29.106 49.915 44.701 1.00 36.50 228 GLY B CA 1
ATOM 7035 C C . GLY G 2 228 ? 29.365 51.168 45.501 1.00 37.51 228 GLY B C 1
ATOM 7036 O O . GLY G 2 228 ? 29.957 51.120 46.573 1.00 43.05 228 GLY B O 1
ATOM 7037 N N . GLY G 2 229 ? 28.937 52.297 44.971 1.00 33.96 229 GLY B N 1
ATOM 7038 C CA . GLY G 2 229 ? 29.142 53.573 45.627 1.00 34.88 229 GLY B CA 1
ATOM 7039 C C . GLY G 2 229 ? 28.244 53.796 46.816 1.00 33.63 229 GLY B C 1
ATOM 7040 O O . GLY G 2 229 ? 27.170 53.210 46.911 1.00 37.25 229 GLY B O 1
ATOM 7041 N N . PHE G 2 230 ? 28.703 54.659 47.722 1.00 33.90 230 PHE B N 1
ATOM 7042 C CA . PHE G 2 230 ? 27.927 55.043 48.891 1.00 33.51 230 PHE B CA 1
ATOM 7043 C C . PHE G 2 230 ? 27.077 56.258 48.561 1.00 33.22 230 PHE B C 1
ATOM 7044 O O . PHE G 2 230 ? 27.618 57.329 48.297 1.00 33.12 230 PHE B O 1
ATOM 7052 N N . THR G 2 231 ? 25.757 56.088 48.592 1.00 32.77 231 THR B N 1
ATOM 7053 C CA . THR G 2 231 ? 24.803 57.162 48.291 1.00 32.23 231 THR B CA 1
ATOM 7054 C C . THR G 2 231 ? 23.755 57.186 49.396 1.00 33.60 231 THR B C 1
ATOM 7055 O O . THR G 2 231 ? 23.067 56.185 49.617 1.00 33.79 231 THR B O 1
ATOM 7059 N N . TRP G 2 232 ? 23.633 58.317 50.085 1.00 31.09 232 TRP B N 1
ATOM 7060 C CA . TRP G 2 232 ? 22.868 58.385 51.313 1.00 32.05 232 TRP B CA 1
ATOM 7061 C C . TRP G 2 232 ? 22.404 59.805 51.595 1.00 30.55 232 TRP B C 1
ATOM 7062 O O . TRP G 2 232 ? 23.202 60.746 51.520 1.00 31.02 232 TRP B O 1
ATOM 7073 N N . LEU G 2 233 ? 21.119 59.940 51.921 1.00 31.96 233 LEU B N 1
ATOM 7074 C CA . LEU G 2 233 ? 20.530 61.191 52.361 1.00 30.69 233 LEU B CA 1
ATOM 7075 C C . LEU G 2 233 ? 20.182 61.100 53.848 1.00 30.11 233 LEU B C 1
ATOM 7076 O O . LEU G 2 233 ? 19.434 60.218 54.265 1.00 31.78 233 LEU B O 1
ATOM 7081 N N . ASN G 2 234 ? 20.738 62.017 54.625 1.00 30.02 234 ASN B N 1
ATOM 7082 C CA . ASN G 2 234 ? 20.412 62.181 56.052 1.00 31.17 234 ASN B CA 1
ATOM 7083 C C . ASN G 2 234 ? 18.914 62.453 56.246 1.00 32.11 234 ASN B C 1
ATOM 7084 O O . ASN G 2 234 ? 18.410 63.451 55.755 1.00 32.55 234 ASN B O 1
ATOM 7089 N N . ASP G 2 235 ? 18.217 61.567 56.970 1.00 33.15 235 ASP B N 1
ATOM 7090 C CA . ASP G 2 235 ? 16.768 61.713 57.205 1.00 36.05 235 ASP B CA 1
ATOM 7091 C C . ASP G 2 235 ? 16.416 63.057 57.816 1.00 32.78 235 ASP B C 1
ATOM 7092 O O . ASP G 2 235 ? 15.307 63.557 57.625 1.00 35.72 235 ASP B O 1
ATOM 7097 N N . ARG G 2 236 ? 17.360 63.621 58.569 1.00 35.03 236 ARG B N 1
ATOM 7098 C CA . ARG G 2 236 ? 17.233 64.942 59.175 1.00 35.57 236 ARG B CA 1
ATOM 7099 C C . ARG G 2 236 ? 16.898 66.029 58.152 1.00 34.39 236 ARG B C 1
ATOM 7100 O O . ARG G 2 236 ? 16.221 67.001 58.477 1.00 34.48 236 ARG B O 1
ATOM 7108 N N . PHE G 2 237 ? 17.374 65.848 56.918 1.00 34.75 237 PHE B N 1
ATOM 7109 C CA . PHE G 2 237 ? 17.158 66.808 55.834 1.00 35.03 237 PHE B CA 1
ATOM 7110 C C . PHE G 2 237 ? 16.171 66.347 54.755 1.00 34.68 237 PHE B C 1
ATOM 7111 O O . PHE G 2 237 ? 15.920 67.082 53.809 1.00 35.81 237 PHE B O 1
ATOM 7119 N N . LYS G 2 238 ? 15.590 65.161 54.904 1.00 33.34 238 LYS B N 1
ATOM 7120 C CA . LYS G 2 238 ? 14.679 64.634 53.883 1.00 36.08 238 LYS B CA 1
ATOM 7121 C C . LYS G 2 238 ? 13.461 65.542 53.673 1.00 35.92 238 LYS B C 1
ATOM 7122 O O . LYS G 2 238 ? 12.688 65.776 54.605 1.00 35.77 238 LYS B O 1
ATOM 7128 N N . GLU G 2 239 ? 13.323 66.059 52.450 1.00 34.98 239 GLU B N 1
ATOM 7129 C CA . GLU G 2 239 ? 12.207 66.932 52.038 1.00 36.86 239 GLU B CA 1
ATOM 7130 C C . GLU G 2 239 ? 12.171 68.295 52.749 1.00 37.02 239 GLU B C 1
ATOM 7131 O O . GLU G 2 239 ? 11.179 69.020 52.658 1.00 40.53 239 GLU B O 1
ATOM 7137 N N . LYS G 2 240 ? 13.270 68.651 53.419 1.00 35.99 240 LYS B N 1
ATOM 7138 C CA . LYS G 2 240 ? 13.383 69.910 54.138 1.00 39.02 240 LYS B CA 1
ATOM 7139 C C . LYS G 2 240 ? 13.986 71.008 53.276 1.00 39.12 240 LYS B C 1
ATOM 7140 O O . LYS G 2 240 ? 14.871 70.760 52.464 1.00 38.84 240 LYS B O 1
ATOM 7146 N N . GLU G 2 241 ? 13.507 72.227 53.477 1.00 39.75 241 GLU B N 1
ATOM 7147 C CA . GLU G 2 241 ? 14.094 73.394 52.852 1.00 41.35 241 GLU B CA 1
ATOM 7148 C C . GLU G 2 241 ? 15.389 73.713 53.593 1.00 39.54 241 GLU B C 1
ATOM 7149 O O . GLU G 2 241 ? 15.378 73.873 54.813 1.00 43.13 241 GLU B O 1
ATOM 7155 N N . ILE G 2 242 ? 16.498 73.780 52.862 1.00 35.11 242 ILE B N 1
ATOM 7156 C CA . ILE G 2 242 ? 17.817 74.045 53.440 1.00 36.17 242 ILE B CA 1
ATOM 7157 C C . ILE G 2 242 ? 18.270 75.426 53.000 1.00 33.37 242 ILE B C 1
ATOM 7158 O O . ILE G 2 242 ? 17.991 75.834 51.876 1.00 32.94 242 ILE B O 1
ATOM 7163 N N . GLY G 2 243 ? 18.964 76.141 53.887 1.00 30.97 243 GLY B N 1
ATOM 7164 C CA . GLY G 2 243 ? 19.629 77.378 53.527 1.00 29.53 243 GLY B CA 1
ATOM 7165 C C . GLY G 2 243 ? 21.004 77.128 52.946 1.00 30.34 243 GLY B C 1
ATOM 7166 O O . GLY G 2 243 ? 21.168 76.258 52.099 1.00 32.06 243 GLY B O 1
ATOM 7167 N N . GLU G 2 244 ? 21.999 77.884 53.403 1.00 33.27 244 GLU B N 1
ATOM 7168 C CA . GLU G 2 244 ? 23.327 77.824 52.799 1.00 31.64 244 GLU B CA 1
ATOM 7169 C C . GLU G 2 244 ? 24.042 76.497 53.054 1.00 30.20 244 GLU B C 1
ATOM 7170 O O . GLU G 2 244 ? 23.879 75.867 54.100 1.00 31.09 244 GLU B O 1
ATOM 7176 N N . GLY G 2 245 ? 24.842 76.082 52.077 1.00 30.03 245 GLY B N 1
ATOM 7177 C CA . GLY G 2 245 ? 25.632 74.865 52.194 1.00 30.22 245 GLY B CA 1
ATOM 7178 C C . GLY G 2 245 ? 26.752 74.806 51.165 1.00 29.20 245 GLY B C 1
ATOM 7179 O O . GLY G 2 245 ? 26.956 75.736 50.406 1.00 29.82 245 GLY B O 1
ATOM 7180 N N . MET G 2 246 ? 27.451 73.682 51.125 1.00 29.18 246 MET B N 1
ATOM 7181 C CA . MET G 2 246 ? 28.593 73.540 50.230 1.00 29.74 246 MET B CA 1
ATOM 7182 C C . MET G 2 246 ? 28.791 72.086 49.853 1.00 30.06 246 MET B C 1
ATOM 7183 O O . MET G 2 246 ? 28.319 71.177 50.541 1.00 30.63 246 MET B O 1
ATOM 7188 N N . VAL G 2 247 ? 29.462 71.875 48.728 1.00 27.62 247 VAL B N 1
ATOM 7189 C CA . VAL G 2 247 ? 29.700 70.540 48.194 1.00 27.96 247 VAL B CA 1
ATOM 7190 C C . VAL G 2 247 ? 31.189 70.312 47.969 1.00 29.35 247 VAL B C 1
ATOM 7191 O O . VAL G 2 247 ? 31.875 71.175 47.433 1.00 29.85 247 VAL B O 1
ATOM 7195 N N . PHE G 2 248 ? 31.680 69.157 48.423 1.00 30.56 248 PHE B N 1
ATOM 7196 C CA . PHE G 2 248 ? 33.034 68.703 48.142 1.00 29.97 248 PHE B CA 1
ATOM 7197 C C . PHE G 2 248 ? 32.986 67.438 47.303 1.00 32.08 248 PHE B C 1
ATOM 7198 O O . PHE G 2 248 ? 32.134 66.578 47.526 1.00 31.14 248 PHE B O 1
ATOM 7206 N N . ASP G 2 249 ? 33.933 67.322 46.373 1.00 32.15 249 ASP B N 1
ATOM 7207 C CA A ASP G 2 249 ? 34.029 66.173 45.466 0.50 34.49 249 ASP B CA 1
ATOM 7208 C CA B ASP G 2 249 ? 34.015 66.178 45.479 0.50 33.64 249 ASP B CA 1
ATOM 7209 C C . ASP G 2 249 ? 35.460 65.684 45.402 1.00 32.12 249 ASP B C 1
ATOM 7210 O O . ASP G 2 249 ? 36.378 66.477 45.144 1.00 31.02 249 ASP B O 1
ATOM 7219 N N . VAL G 2 250 ? 35.661 64.382 45.592 1.00 32.45 250 VAL B N 1
ATOM 7220 C CA . VAL G 2 250 ? 37.022 63.831 45.506 1.00 31.61 250 VAL B CA 1
ATOM 7221 C C . VAL G 2 250 ? 37.521 63.990 44.065 1.00 32.41 250 VAL B C 1
ATOM 7222 O O . VAL G 2 250 ? 36.766 63.760 43.115 1.00 32.39 250 VAL B O 1
ATOM 7226 N N . ASN G 2 251 ? 38.785 64.375 43.923 1.00 31.76 251 ASN B N 1
ATOM 7227 C CA . ASN G 2 251 ? 39.436 64.418 42.620 1.00 31.19 251 ASN B CA 1
ATOM 7228 C C . ASN G 2 251 ? 39.751 62.992 42.155 1.00 31.62 251 ASN B C 1
ATOM 7229 O O . ASN G 2 251 ? 40.689 62.351 42.663 1.00 31.32 251 ASN B O 1
ATOM 7234 N N . SER G 2 252 ? 38.948 62.497 41.212 1.00 31.06 252 SER B N 1
ATOM 7235 C CA . SER G 2 252 ? 39.111 61.146 40.641 1.00 30.52 252 SER B CA 1
ATOM 7236 C C . SER G 2 252 ? 39.131 60.035 41.693 1.00 32.39 252 SER B C 1
ATOM 7237 O O . SER G 2 252 ? 40.128 59.337 41.854 1.00 31.86 252 SER B O 1
ATOM 7240 N N . LEU G 2 253 ? 37.993 59.856 42.357 1.00 32.49 253 LEU B N 1
ATOM 7241 C CA . LEU G 2 253 ? 37.831 58.879 43.439 1.00 32.60 253 LEU B CA 1
ATOM 7242 C C . LEU G 2 253 ? 38.458 57.520 43.149 1.00 31.14 253 LEU B C 1
ATOM 7243 O O . LEU G 2 253 ? 39.277 57.036 43.945 1.00 34.22 253 LEU B O 1
ATOM 7248 N N . TYR G 2 254 ? 38.047 56.881 42.060 1.00 30.75 254 TYR B N 1
ATOM 7249 C CA . TYR G 2 254 ? 38.420 55.480 41.868 1.00 31.90 254 TYR B CA 1
ATOM 7250 C C . TYR G 2 254 ? 39.885 55.357 41.466 1.00 32.48 254 TYR B C 1
ATOM 7251 O O . TYR G 2 254 ? 40.639 54.583 42.089 1.00 31.97 254 TYR B O 1
ATOM 7260 N N . PRO G 2 255 ? 40.318 56.122 40.454 1.00 31.62 255 PRO B N 1
ATOM 7261 C CA . PRO G 2 255 ? 41.773 56.097 40.208 1.00 31.83 255 PRO B CA 1
ATOM 7262 C C . PRO G 2 255 ? 42.627 56.430 41.436 1.00 31.89 255 PRO B C 1
ATOM 7263 O O . PRO G 2 255 ? 43.723 55.876 41.592 1.00 32.14 255 PRO B O 1
ATOM 7267 N N . ALA G 2 256 ? 42.138 57.309 42.308 1.00 30.79 256 ALA B N 1
ATOM 7268 C CA . ALA G 2 256 ? 42.867 57.654 43.531 1.00 31.53 256 ALA B CA 1
ATOM 7269 C C . ALA G 2 256 ? 43.061 56.440 44.448 1.00 30.49 256 ALA B C 1
ATOM 7270 O O . ALA G 2 256 ? 44.141 56.253 45.018 1.00 30.27 256 ALA B O 1
ATOM 7272 N N . GLN G 2 257 ? 42.029 55.611 44.589 1.00 30.51 257 GLN B N 1
ATOM 7273 C CA . GLN G 2 257 ? 42.134 54.428 45.453 1.00 31.67 257 GLN B CA 1
ATOM 7274 C C . GLN G 2 257 ? 43.127 53.444 44.844 1.00 32.29 257 GLN B C 1
ATOM 7275 O O . GLN G 2 257 ? 43.959 52.847 45.537 1.00 30.95 257 GLN B O 1
ATOM 7281 N N . MET G 2 258 ? 43.012 53.276 43.531 1.00 31.63 258 MET B N 1
ATOM 7282 C CA . MET G 2 258 ? 43.866 52.366 42.783 1.00 30.83 258 MET B CA 1
ATOM 7283 C C . MET G 2 258 ? 45.319 52.785 42.834 1.00 30.30 258 MET B C 1
ATOM 7284 O O . MET G 2 258 ? 46.211 51.932 42.828 1.00 32.11 258 MET B O 1
ATOM 7289 N N . TYR G 2 259 ? 45.557 54.088 42.900 1.00 28.38 259 TYR B N 1
ATOM 7290 C CA . TYR G 2 259 ? 46.925 54.618 42.907 1.00 28.99 259 TYR B CA 1
ATOM 7291 C C . TYR G 2 259 ? 47.664 54.412 44.225 1.00 30.71 259 TYR B C 1
ATOM 7292 O O . TYR G 2 259 ? 48.882 54.193 44.220 1.00 32.94 259 TYR B O 1
ATOM 7301 N N . SER G 2 260 ? 46.957 54.479 45.351 1.00 33.01 260 SER B N 1
ATOM 7302 C CA . SER G 2 260 ? 47.651 54.525 46.650 1.00 33.67 260 SER B CA 1
ATOM 7303 C C . SER G 2 260 ? 47.188 53.551 47.744 1.00 32.94 260 SER B C 1
ATOM 7304 O O . SER G 2 260 ? 47.888 53.382 48.738 1.00 33.94 260 SER B O 1
ATOM 7307 N N . ARG G 2 261 ? 46.041 52.901 47.589 1.00 29.37 261 ARG B N 1
ATOM 7308 C CA . ARG G 2 261 ? 45.554 52.031 48.665 1.00 27.87 261 ARG B CA 1
ATOM 7309 C C . ARG G 2 261 ? 46.187 50.644 48.613 1.00 29.92 261 ARG B C 1
ATOM 7310 O O . ARG G 2 261 ? 46.613 50.197 47.560 1.00 31.08 261 ARG B O 1
ATOM 7318 N N . LEU G 2 262 ? 46.213 49.967 49.765 1.00 31.37 262 LEU B N 1
ATOM 7319 C CA . LEU G 2 262 ? 46.600 48.564 49.839 1.00 31.96 262 LEU B CA 1
ATOM 7320 C C . LEU G 2 262 ? 45.513 47.714 49.179 1.00 31.98 262 LEU B C 1
ATOM 7321 O O . LEU G 2 262 ? 44.339 47.717 49.610 1.00 31.34 262 LEU B O 1
ATOM 7326 N N . LEU G 2 263 ? 45.890 46.989 48.132 1.00 31.65 263 LEU B N 1
ATOM 7327 C CA . LEU G 2 263 ? 44.930 46.199 47.376 1.00 31.36 263 LEU B CA 1
ATOM 7328 C C . LEU G 2 263 ? 45.355 44.745 47.260 1.00 31.22 263 LEU B C 1
ATOM 7329 O O . LEU G 2 263 ? 46.551 44.453 47.303 1.00 32.60 263 LEU B O 1
ATOM 7334 N N . PRO G 2 264 ? 44.375 43.830 47.130 1.00 29.65 264 PRO B N 1
ATOM 7335 C CA . PRO G 2 264 ? 44.661 42.406 47.154 1.00 30.04 264 PRO B CA 1
ATOM 7336 C C . PRO G 2 264 ? 45.178 41.860 45.848 1.00 31.52 264 PRO B C 1
ATOM 7337 O O . PRO G 2 264 ? 44.822 42.334 44.770 1.00 31.65 264 PRO B O 1
ATOM 7341 N N . TYR G 2 265 ? 45.988 40.817 45.947 1.00 30.41 265 TYR B N 1
ATOM 7342 C CA . TYR G 2 265 ? 46.350 40.050 44.775 1.00 31.23 265 TYR B CA 1
ATOM 7343 C C . TYR G 2 265 ? 46.637 38.605 45.172 1.00 29.80 265 TYR B C 1
ATOM 7344 O O . TYR G 2 265 ? 46.705 38.267 46.358 1.00 31.87 265 TYR B O 1
ATOM 7353 N N . GLY G 2 266 ? 46.792 37.761 44.161 1.00 31.63 266 GLY B N 1
ATOM 7354 C CA . GLY G 2 266 ? 47.133 36.352 44.363 1.00 32.32 266 GLY B CA 1
ATOM 7355 C C . GLY G 2 266 ? 45.959 35.482 44.785 1.00 33.52 266 GLY B C 1
ATOM 7356 O O . GLY G 2 266 ? 44.817 35.942 44.866 1.00 33.55 266 GLY B O 1
ATOM 7357 N N . GLU G 2 267 ? 46.254 34.215 45.061 1.00 34.50 267 GLU B N 1
ATOM 7358 C CA . GLU G 2 267 ? 45.239 33.292 45.512 1.00 37.79 267 GLU B CA 1
ATOM 7359 C C . GLU G 2 267 ? 45.016 33.498 47.009 1.00 35.91 267 GLU B C 1
ATOM 7360 O O . GLU G 2 267 ? 45.984 33.614 47.775 1.00 35.45 267 GLU B O 1
ATOM 7366 N N . PRO G 2 268 ? 43.745 33.559 47.432 1.00 35.94 268 PRO B N 1
ATOM 7367 C CA . PRO G 2 268 ? 43.464 33.699 48.847 1.00 35.50 268 PRO B CA 1
ATOM 7368 C C . PRO G 2 268 ? 43.757 32.419 49.625 1.00 33.12 268 PRO B C 1
ATOM 7369 O O . PRO G 2 268 ? 43.804 31.339 49.049 1.00 34.27 268 PRO B O 1
ATOM 7373 N N . ILE G 2 269 ? 43.929 32.561 50.935 1.00 33.95 269 ILE B N 1
ATOM 7374 C CA . ILE G 2 269 ? 43.972 31.443 51.851 1.00 32.11 269 ILE B CA 1
ATOM 7375 C C . ILE G 2 269 ? 42.668 31.458 52.656 1.00 31.90 269 ILE B C 1
ATOM 7376 O O . ILE G 2 269 ? 42.267 32.511 53.183 1.00 31.39 269 ILE B O 1
ATOM 7381 N N . VAL G 2 270 ? 42.001 30.306 52.716 1.00 31.62 270 VAL B N 1
ATOM 7382 C CA . VAL G 2 270 ? 40.774 30.150 53.492 1.00 34.15 270 VAL B CA 1
ATOM 7383 C C . VAL G 2 270 ? 41.119 29.982 54.960 1.00 33.95 270 VAL B C 1
ATOM 7384 O O . VAL G 2 270 ? 42.014 29.203 55.305 1.00 33.50 270 VAL B O 1
ATOM 7388 N N . PHE G 2 271 ? 40.415 30.705 55.823 1.00 33.55 271 PHE B N 1
ATOM 7389 C CA . PHE G 2 271 ? 40.542 30.509 57.266 1.00 33.26 271 PHE B CA 1
ATOM 7390 C C . PHE G 2 271 ? 39.179 30.263 57.890 1.00 33.81 271 PHE B C 1
ATOM 7391 O O . PHE G 2 271 ? 38.149 30.682 57.351 1.00 33.87 271 PHE B O 1
ATOM 7399 N N . GLU G 2 272 ? 39.184 29.578 59.027 1.00 33.47 272 GLU B N 1
ATOM 7400 C CA . GLU G 2 272 ? 37.972 29.348 59.789 1.00 34.99 272 GLU B CA 1
ATOM 7401 C C . GLU G 2 272 ? 37.883 30.382 60.879 1.00 34.20 272 GLU B C 1
ATOM 7402 O O . GLU G 2 272 ? 38.903 30.899 61.336 1.00 35.32 272 GLU B O 1
ATOM 7408 N N . GLY G 2 273 ? 36.654 30.685 61.286 1.00 35.47 273 GLY B N 1
ATOM 7409 C CA . GLY G 2 273 ? 36.408 31.572 62.412 1.00 33.61 273 GLY B CA 1
ATOM 7410 C C . GLY G 2 273 ? 36.792 33.006 62.120 1.00 34.52 273 GLY B C 1
ATOM 7411 O O . GLY G 2 273 ? 36.633 33.481 61.002 1.00 32.53 273 GLY B O 1
ATOM 7412 N N . LYS G 2 274 ? 37.307 33.684 63.138 1.00 34.18 274 LYS B N 1
ATOM 7413 C CA . LYS G 2 274 ? 37.682 35.088 63.039 1.00 33.45 274 LYS B CA 1
ATOM 7414 C C . LYS G 2 274 ? 39.099 35.225 62.483 1.00 32.63 274 LYS B C 1
ATOM 7415 O O . LYS G 2 274 ? 39.992 34.512 62.906 1.00 33.41 274 LYS B O 1
ATOM 7421 N N . TYR G 2 275 ? 39.293 36.140 61.528 1.00 33.93 275 TYR B N 1
ATOM 7422 C CA . TYR G 2 275 ? 40.630 36.422 60.975 1.00 32.79 275 TYR B CA 1
ATOM 7423 C C . TYR G 2 275 ? 41.624 36.806 62.076 1.00 34.18 275 TYR B C 1
ATOM 7424 O O . TYR G 2 275 ? 41.303 37.610 62.966 1.00 33.59 275 TYR B O 1
ATOM 7433 N N . VAL G 2 276 ? 42.817 36.217 62.007 1.00 33.72 276 VAL B N 1
ATOM 7434 C CA . VAL G 2 276 ? 43.935 36.547 62.898 1.00 34.59 276 VAL B CA 1
ATOM 7435 C C . VAL G 2 276 ? 44.983 37.311 62.085 1.00 33.74 276 VAL B C 1
ATOM 7436 O O . VAL G 2 276 ? 45.355 36.871 60.992 1.00 31.98 276 VAL B O 1
ATOM 7440 N N . TRP G 2 277 ? 45.437 38.452 62.613 1.00 31.51 277 TRP B N 1
ATOM 7441 C CA . TRP G 2 277 ? 46.417 39.315 61.929 1.00 31.10 277 TRP B CA 1
ATOM 7442 C C . TRP G 2 277 ? 47.576 38.520 61.353 1.00 31.17 277 TRP B C 1
ATOM 7443 O O . TRP G 2 277 ? 48.242 37.764 62.057 1.00 30.74 277 TRP B O 1
ATOM 7454 N N . ASP G 2 278 ? 47.780 38.691 60.051 1.00 31.88 278 ASP B N 1
ATOM 7455 C CA . ASP G 2 278 ? 48.839 38.028 59.307 1.00 32.80 278 ASP B CA 1
ATOM 7456 C C . ASP G 2 278 ? 49.466 39.085 58.422 1.00 31.01 278 ASP B C 1
ATOM 7457 O O . ASP G 2 278 ? 48.834 39.540 57.475 1.00 31.06 278 ASP B O 1
ATOM 7462 N N . GLU G 2 279 ? 50.704 39.472 58.712 1.00 33.16 279 GLU B N 1
ATOM 7463 C CA . GLU G 2 279 ? 51.326 40.584 57.985 1.00 33.76 279 GLU B CA 1
ATOM 7464 C C . GLU G 2 279 ? 51.581 40.225 56.510 1.00 31.90 279 GLU B C 1
ATOM 7465 O O . GLU G 2 279 ? 51.605 41.097 55.649 1.00 32.19 279 GLU B O 1
ATOM 7471 N N . ASP G 2 280 ? 51.733 38.935 56.229 1.00 30.65 280 ASP B N 1
ATOM 7472 C CA . ASP G 2 280 ? 51.878 38.456 54.846 1.00 31.56 280 ASP B CA 1
ATOM 7473 C C . ASP G 2 280 ? 50.554 38.401 54.087 1.00 32.97 280 ASP B C 1
ATOM 7474 O O . ASP G 2 280 ? 50.545 38.460 52.858 1.00 30.12 280 ASP B O 1
ATOM 7479 N N . TYR G 2 281 ? 49.443 38.280 54.815 1.00 30.77 281 TYR B N 1
ATOM 7480 C CA . TYR G 2 281 ? 48.103 38.287 54.215 1.00 30.05 281 TYR B CA 1
ATOM 7481 C C . TYR G 2 281 ? 47.253 39.314 54.961 1.00 30.66 281 TYR B C 1
ATOM 7482 O O . TYR G 2 281 ? 46.353 38.946 55.726 1.00 32.91 281 TYR B O 1
ATOM 7491 N N . PRO G 2 282 ? 47.552 40.611 54.751 1.00 30.93 282 PRO B N 1
ATOM 7492 C CA . PRO G 2 282 ? 47.052 41.701 55.597 1.00 30.05 282 PRO B CA 1
ATOM 7493 C C . PRO G 2 282 ? 45.651 42.218 55.251 1.00 30.05 282 PRO B C 1
ATOM 7494 O O . PRO G 2 282 ? 45.108 43.039 55.996 1.00 31.39 282 PRO B O 1
ATOM 7498 N N . LEU G 2 283 ? 45.084 41.763 54.133 1.00 31.51 283 LEU B N 1
ATOM 7499 C CA . LEU G 2 283 ? 43.689 42.065 53.769 1.00 31.31 283 LEU B CA 1
ATOM 7500 C C . LEU G 2 283 ? 42.838 40.805 53.864 1.00 31.49 283 LEU B C 1
ATOM 7501 O O . LEU G 2 283 ? 43.329 39.688 53.679 1.00 33.98 283 LEU B O 1
ATOM 7506 N N . HIS G 2 284 ? 41.553 40.969 54.150 1.00 30.75 284 HIS B N 1
ATOM 7507 C CA . HIS G 2 284 ? 40.689 39.811 54.275 1.00 30.82 284 HIS B CA 1
ATOM 7508 C C . HIS G 2 284 ? 39.232 40.161 54.049 1.00 31.77 284 HIS B C 1
ATOM 7509 O O . HIS G 2 284 ? 38.843 41.334 54.145 1.00 33.03 284 HIS B O 1
ATOM 7516 N N . ILE G 2 285 ? 38.469 39.129 53.687 1.00 31.11 285 ILE B N 1
ATOM 7517 C CA . ILE G 2 285 ? 37.019 39.174 53.623 1.00 31.18 285 ILE B CA 1
ATOM 7518 C C . ILE G 2 285 ? 36.508 38.202 54.691 1.00 30.09 285 ILE B C 1
ATOM 7519 O O . ILE G 2 285 ? 36.907 37.038 54.723 1.00 30.98 285 ILE B O 1
ATOM 7524 N N . GLN G 2 286 ? 35.656 38.694 55.578 1.00 31.10 286 GLN B N 1
ATOM 7525 C CA . GLN G 2 286 ? 35.147 37.915 56.695 1.00 30.87 286 GLN B CA 1
ATOM 7526 C C . GLN G 2 286 ? 33.669 37.631 56.511 1.00 30.92 286 GLN B C 1
ATOM 7527 O O . GLN G 2 286 ? 32.877 38.555 56.278 1.00 31.54 286 GLN B O 1
ATOM 7533 N N . HIS G 2 287 ? 33.313 36.353 56.605 1.00 29.76 287 HIS B N 1
ATOM 7534 C CA . HIS G 2 287 ? 31.928 35.928 56.727 1.00 29.05 287 HIS B CA 1
ATOM 7535 C C . HIS G 2 287 ? 31.506 36.023 58.198 1.00 31.39 287 HIS B C 1
ATOM 7536 O O . HIS G 2 287 ? 32.102 35.384 59.058 1.00 30.38 287 HIS B O 1
ATOM 7543 N N . ILE G 2 288 ? 30.489 36.840 58.465 1.00 31.28 288 ILE B N 1
ATOM 7544 C CA . ILE G 2 288 ? 29.949 37.011 59.811 1.00 35.01 288 ILE B CA 1
ATOM 7545 C C . ILE G 2 288 ? 28.428 36.944 59.803 1.00 34.69 288 ILE B C 1
ATOM 7546 O O . ILE G 2 288 ? 27.787 37.336 58.826 1.00 35.89 288 ILE B O 1
ATOM 7551 N N . ARG G 2 289 ? 27.855 36.453 60.898 1.00 33.16 289 ARG B N 1
ATOM 7552 C CA . ARG G 2 289 ? 26.433 36.627 61.163 1.00 35.23 289 ARG B CA 1
ATOM 7553 C C . ARG G 2 289 ? 26.277 37.477 62.419 1.00 32.71 289 ARG B C 1
ATOM 7554 O O . ARG G 2 289 ? 27.025 37.305 63.377 1.00 32.91 289 ARG B O 1
ATOM 7562 N N . CYS G 2 290 ? 25.336 38.420 62.391 1.00 32.15 290 CYS B N 1
ATOM 7563 C CA . CYS G 2 290 ? 25.036 39.238 63.566 1.00 31.50 290 CYS B CA 1
ATOM 7564 C C . CYS G 2 290 ? 23.704 39.964 63.451 1.00 32.74 290 CYS B C 1
ATOM 7565 O O . CYS G 2 290 ? 23.045 39.944 62.405 1.00 32.60 290 CYS B O 1
ATOM 7568 N N . GLU G 2 291 ? 23.311 40.590 64.554 1.00 29.57 291 GLU B N 1
ATOM 7569 C CA . GLU G 2 291 ? 22.302 41.627 64.539 1.00 30.26 291 GLU B CA 1
ATOM 7570 C C . GLU G 2 291 ? 23.041 42.928 64.830 1.00 29.54 291 GLU B C 1
ATOM 7571 O O . GLU G 2 291 ? 24.177 42.920 65.339 1.00 27.08 291 GLU B O 1
ATOM 7577 N N . PHE G 2 292 ? 22.443 44.047 64.459 1.00 29.79 292 PHE B N 1
ATOM 7578 C CA . PHE G 2 292 ? 23.126 45.323 64.636 1.00 29.33 292 PHE B CA 1
ATOM 7579 C C . PHE G 2 292 ? 22.170 46.473 64.782 1.00 30.10 292 PHE B C 1
ATOM 7580 O O . PHE G 2 292 ? 21.024 46.422 64.323 1.00 31.14 292 PHE B O 1
ATOM 7588 N N . GLU G 2 293 ? 22.658 47.508 65.451 1.00 29.45 293 GLU B N 1
ATOM 7589 C CA . GLU G 2 293 ? 21.921 48.730 65.653 1.00 29.02 293 GLU B CA 1
ATOM 7590 C C . GLU G 2 293 ? 22.881 49.874 65.416 1.00 28.83 293 GLU B C 1
ATOM 7591 O O . GLU G 2 293 ? 23.969 49.902 65.995 1.00 28.82 293 GLU B O 1
ATOM 7597 N N . LEU G 2 294 ? 22.469 50.815 64.573 1.00 28.98 294 LEU B N 1
ATOM 7598 C CA . LEU G 2 294 ? 23.255 52.014 64.316 1.00 31.04 294 LEU B CA 1
ATOM 7599 C C . LEU G 2 294 ? 23.486 52.779 65.621 1.00 30.34 294 LEU B C 1
ATOM 7600 O O . LEU G 2 294 ? 22.549 52.981 66.414 1.00 31.43 294 LEU B O 1
ATOM 7605 N N . LYS G 2 295 ? 24.735 53.189 65.847 1.00 31.34 295 LYS B N 1
ATOM 7606 C CA . LYS G 2 295 ? 25.087 54.024 66.999 1.00 31.29 295 LYS B CA 1
ATOM 7607 C C . LYS G 2 295 ? 24.576 55.444 66.815 1.00 31.91 295 LYS B C 1
ATOM 7608 O O . LYS G 2 295 ? 24.555 55.972 65.700 1.00 31.00 295 LYS B O 1
ATOM 7614 N N . GLU G 2 296 ? 24.185 56.074 67.916 1.00 31.62 296 GLU B N 1
ATOM 7615 C CA . GLU G 2 296 ? 23.764 57.467 67.871 1.00 32.22 296 GLU B CA 1
ATOM 7616 C C . GLU G 2 296 ? 24.896 58.319 67.293 1.00 31.29 296 GLU B C 1
ATOM 7617 O O . GLU G 2 296 ? 26.068 58.123 67.637 1.00 30.23 296 GLU B O 1
ATOM 7623 N N . GLY G 2 297 ? 24.538 59.232 66.394 1.00 30.34 297 GLY B N 1
ATOM 7624 C CA . GLY G 2 297 ? 25.501 60.140 65.770 1.00 28.67 297 GLY B CA 1
ATOM 7625 C C . GLY G 2 297 ? 26.402 59.540 64.699 1.00 28.61 297 GLY B C 1
ATOM 7626 O O . GLY G 2 297 ? 27.402 60.151 64.322 1.00 28.34 297 GLY B O 1
ATOM 7627 N N . TYR G 2 298 ? 26.058 58.352 64.208 1.00 27.41 298 TYR B N 1
ATOM 7628 C CA . TYR G 2 298 ? 26.824 57.712 63.134 1.00 28.03 298 TYR B CA 1
ATOM 7629 C C . TYR G 2 298 ? 26.001 57.506 61.863 1.00 28.38 298 TYR B C 1
ATOM 7630 O O . TYR G 2 298 ? 24.783 57.287 61.905 1.00 29.60 298 TYR B O 1
ATOM 7639 N N . ILE G 2 299 ? 26.699 57.586 60.734 1.00 27.44 299 ILE B N 1
ATOM 7640 C CA . ILE G 2 299 ? 26.125 57.328 59.418 1.00 28.76 299 ILE B CA 1
ATOM 7641 C C . ILE G 2 299 ? 26.004 55.816 59.216 1.00 27.65 299 ILE B C 1
ATOM 7642 O O . ILE G 2 299 ? 26.941 55.080 59.525 1.00 27.66 299 ILE B O 1
ATOM 7647 N N . PRO G 2 300 ? 24.861 55.337 58.667 1.00 28.21 300 PRO B N 1
ATOM 7648 C CA . PRO G 2 300 ? 24.758 53.902 58.388 1.00 28.66 300 PRO B CA 1
ATOM 7649 C C . PRO G 2 300 ? 25.610 53.504 57.186 1.00 29.75 300 PRO B C 1
ATOM 7650 O O . PRO G 2 300 ? 25.678 54.252 56.216 1.00 30.89 300 PRO B O 1
ATOM 7654 N N . THR G 2 301 ? 26.250 52.339 57.270 1.00 29.76 301 THR B N 1
ATOM 7655 C CA . THR G 2 301 ? 27.194 51.870 56.256 1.00 32.10 301 THR B CA 1
ATOM 7656 C C . THR G 2 301 ? 26.867 50.486 55.687 1.00 34.19 301 THR B C 1
ATOM 7657 O O . THR G 2 301 ? 27.494 50.072 54.704 1.00 34.24 301 THR B O 1
ATOM 7661 N N . ILE G 2 302 ? 25.907 49.778 56.290 1.00 33.46 302 ILE B N 1
ATOM 7662 C CA . ILE G 2 302 ? 25.576 48.406 55.877 1.00 35.06 302 ILE B CA 1
ATOM 7663 C C . ILE G 2 302 ? 24.382 48.335 54.937 1.00 36.20 302 ILE B C 1
ATOM 7664 O O . ILE G 2 302 ? 23.286 48.824 55.230 1.00 32.93 302 ILE B O 1
ATOM 7669 N N . GLN G 2 303 ? 24.635 47.709 53.794 1.00 40.69 303 GLN B N 1
ATOM 7670 C CA . GLN G 2 303 ? 23.665 47.547 52.741 1.00 45.51 303 GLN B CA 1
ATOM 7671 C C . GLN G 2 303 ? 23.518 46.047 52.525 1.00 46.77 303 GLN B C 1
ATOM 7672 O O . GLN G 2 303 ? 24.522 45.349 52.366 1.00 47.48 303 GLN B O 1
ATOM 7678 N N . ILE G 2 304 ? 22.284 45.548 52.562 1.00 48.43 304 ILE B N 1
ATOM 7679 C CA . ILE G 2 304 ? 22.011 44.125 52.344 1.00 50.63 304 ILE B CA 1
ATOM 7680 C C . ILE G 2 304 ? 21.543 43.913 50.911 1.00 51.80 304 ILE B C 1
ATOM 7681 O O . ILE G 2 304 ? 22.256 44.253 49.966 1.00 53.34 304 ILE B O 1
ATOM 7686 N N . GLU G 2 314 ? 19.400 52.129 50.331 1.00 45.43 314 GLU B N 1
ATOM 7687 C CA . GLU G 2 314 ? 18.865 51.532 51.557 1.00 43.33 314 GLU B CA 1
ATOM 7688 C C . GLU G 2 314 ? 19.958 51.057 52.516 1.00 42.14 314 GLU B C 1
ATOM 7689 O O . GLU G 2 314 ? 20.327 49.878 52.517 1.00 43.21 314 GLU B O 1
ATOM 7695 N N . TYR G 2 315 ? 20.481 51.985 53.317 1.00 40.70 315 TYR B N 1
ATOM 7696 C CA . TYR G 2 315 ? 21.474 51.664 54.350 1.00 38.59 315 TYR B CA 1
ATOM 7697 C C . TYR G 2 315 ? 20.778 51.473 55.686 1.00 39.89 315 TYR B C 1
ATOM 7698 O O . TYR G 2 315 ? 19.977 52.304 56.108 1.00 42.15 315 TYR B O 1
ATOM 7707 N N . LEU G 2 316 ? 21.092 50.365 56.342 1.00 38.90 316 LEU B N 1
ATOM 7708 C CA . LEU G 2 316 ? 20.301 49.892 57.461 1.00 38.49 316 LEU B CA 1
ATOM 7709 C C . LEU G 2 316 ? 20.661 50.565 58.781 1.00 37.48 316 LEU B C 1
ATOM 7710 O O . LEU G 2 316 ? 21.833 50.645 59.153 1.00 36.29 316 LEU B O 1
ATOM 7715 N N . LYS G 2 317 ? 19.628 51.052 59.468 1.00 36.65 317 LYS B N 1
ATOM 7716 C CA . LYS G 2 317 ? 19.741 51.535 60.845 1.00 37.36 317 LYS B CA 1
ATOM 7717 C C . LYS G 2 317 ? 19.782 50.347 61.806 1.00 37.71 317 LYS B C 1
ATOM 7718 O O . LYS G 2 317 ? 20.330 50.441 62.909 1.00 37.34 317 LYS B O 1
ATOM 7724 N N . SER G 2 318 ? 19.187 49.235 61.384 1.00 36.81 318 SER B N 1
ATOM 7725 C CA . SER G 2 318 ? 19.297 47.979 62.107 1.00 36.85 318 SER B CA 1
ATOM 7726 C C . SER G 2 318 ? 18.999 46.809 61.185 1.00 35.30 318 SER B C 1
ATOM 7727 O O . SER G 2 318 ? 18.503 46.992 60.071 1.00 36.07 318 SER B O 1
ATOM 7730 N N . SER G 2 319 ? 19.288 45.608 61.666 1.00 33.67 319 SER B N 1
ATOM 7731 C CA . SER G 2 319 ? 19.010 44.381 60.919 1.00 34.35 319 SER B CA 1
ATOM 7732 C C . SER G 2 319 ? 17.507 44.011 60.901 1.00 35.18 319 SER B C 1
ATOM 7733 O O . SER G 2 319 ? 17.115 43.007 60.298 1.00 35.09 319 SER B O 1
ATOM 7736 N N . GLY G 2 320 ? 16.677 44.813 61.569 1.00 37.14 320 GLY B N 1
ATOM 7737 C CA . GLY G 2 320 ? 15.226 44.710 61.446 1.00 37.52 320 GLY B CA 1
ATOM 7738 C C . GLY G 2 320 ? 14.650 43.393 61.930 1.00 38.93 320 GLY B C 1
ATOM 7739 O O . GLY G 2 320 ? 13.822 42.784 61.249 1.00 41.54 320 GLY B O 1
ATOM 7740 N N . GLY G 2 321 ? 15.088 42.958 63.109 1.00 37.84 321 GLY B N 1
ATOM 7741 C CA . GLY G 2 321 ? 14.609 41.719 63.707 1.00 36.81 321 GLY B CA 1
ATOM 7742 C C . GLY G 2 321 ? 14.910 40.474 62.891 1.00 37.45 321 GLY B C 1
ATOM 7743 O O . GLY G 2 321 ? 14.073 39.576 62.778 1.00 38.27 321 GLY B O 1
ATOM 7744 N N . GLU G 2 322 ? 16.103 40.426 62.308 1.00 37.33 322 GLU B N 1
ATOM 7745 C CA . GLU G 2 322 ? 16.566 39.241 61.602 1.00 38.83 322 GLU B CA 1
ATOM 7746 C C . GLU G 2 322 ? 18.083 39.194 61.643 1.00 37.42 322 GLU B C 1
ATOM 7747 O O . GLU G 2 322 ? 18.730 40.229 61.760 1.00 38.70 322 GLU B O 1
ATOM 7753 N N . ILE G 2 323 ? 18.645 37.991 61.567 1.00 36.56 323 ILE B N 1
ATOM 7754 C CA . ILE G 2 323 ? 20.096 37.825 61.537 1.00 37.94 323 ILE B CA 1
ATOM 7755 C C . ILE G 2 323 ? 20.647 38.282 60.181 1.00 36.06 323 ILE B C 1
ATOM 7756 O O . ILE G 2 323 ? 20.219 37.796 59.135 1.00 36.10 323 ILE B O 1
ATOM 7761 N N . ALA G 2 324 ? 21.575 39.236 60.210 1.00 34.69 324 ALA B N 1
ATOM 7762 C CA . ALA G 2 324 ? 22.263 39.668 59.002 1.00 33.60 324 ALA B CA 1
ATOM 7763 C C . ALA G 2 324 ? 23.382 38.671 58.710 1.00 34.07 324 ALA B C 1
ATOM 7764 O O . ALA G 2 324 ? 24.140 38.302 59.609 1.00 33.59 324 ALA B O 1
ATOM 7766 N N . ASP G 2 325 ? 23.460 38.218 57.460 1.00 32.08 325 ASP B N 1
ATOM 7767 C CA . ASP G 2 325 ? 24.477 37.263 57.047 1.00 30.39 325 ASP B CA 1
ATOM 7768 C C . ASP G 2 325 ? 25.340 37.938 56.008 1.00 29.31 325 ASP B C 1
ATOM 7769 O O . ASP G 2 325 ? 24.909 38.103 54.868 1.00 29.54 325 ASP B O 1
ATOM 7774 N N . LEU G 2 326 ? 26.554 38.321 56.404 1.00 27.46 326 LEU B N 1
ATOM 7775 C CA . LEU G 2 326 ? 27.374 39.251 55.609 1.00 29.32 326 LEU B CA 1
ATOM 7776 C C . LEU G 2 326 ? 28.773 38.744 55.318 1.00 30.10 326 LEU B C 1
ATOM 7777 O O . LEU G 2 326 ? 29.407 38.103 56.144 1.00 30.62 326 LEU B O 1
ATOM 7782 N N . TRP G 2 327 ? 29.256 39.068 54.125 1.00 27.92 327 TRP B N 1
ATOM 7783 C CA . TRP G 2 327 ? 30.669 38.914 53.790 1.00 29.03 327 TRP B CA 1
ATOM 7784 C C . TRP G 2 327 ? 31.211 40.316 53.592 1.00 29.54 327 TRP B C 1
ATOM 7785 O O . TRP G 2 327 ? 30.709 41.042 52.760 1.00 31.16 327 TRP B O 1
ATOM 7796 N N . LEU G 2 328 ? 32.232 40.681 54.359 1.00 28.86 328 LEU B N 1
ATOM 7797 C CA . LEU G 2 328 ? 32.730 42.057 54.403 1.00 29.80 328 LEU B CA 1
ATOM 7798 C C . LEU G 2 328 ? 34.239 42.104 54.289 1.00 30.02 328 LEU B C 1
ATOM 7799 O O . LEU G 2 328 ? 34.930 41.386 55.008 1.00 30.86 328 LEU B O 1
ATOM 7804 N N . SER G 2 329 ? 34.752 42.973 53.404 1.00 30.97 329 SER B N 1
ATOM 7805 C CA . SER G 2 329 ? 36.178 43.290 53.376 1.00 31.88 329 SER B CA 1
ATOM 7806 C C . SER G 2 329 ? 36.568 43.855 54.737 1.00 32.81 329 SER B C 1
ATOM 7807 O O . SER G 2 329 ? 35.709 44.366 55.464 1.00 33.50 329 SER B O 1
ATOM 7810 N N . ASN G 2 330 ? 37.849 43.785 55.088 1.00 32.53 330 ASN B N 1
ATOM 7811 C CA . ASN G 2 330 ? 38.292 44.322 56.387 1.00 31.17 330 ASN B CA 1
ATOM 7812 C C . ASN G 2 330 ? 38.007 45.821 56.521 1.00 31.27 330 ASN B C 1
ATOM 7813 O O . ASN G 2 330 ? 37.721 46.311 57.626 1.00 32.51 330 ASN B O 1
ATOM 7818 N N . VAL G 2 331 ? 38.071 46.534 55.398 1.00 32.04 331 VAL B N 1
ATOM 7819 C CA . VAL G 2 331 ? 37.737 47.960 55.351 1.00 31.13 331 VAL B CA 1
ATOM 7820 C C . VAL G 2 331 ? 36.282 48.181 55.773 1.00 31.71 331 VAL B C 1
ATOM 7821 O O . VAL G 2 331 ? 36.001 49.006 56.631 1.00 33.46 331 VAL B O 1
ATOM 7825 N N . ASP G 2 332 ? 35.366 47.431 55.157 1.00 32.08 332 ASP B N 1
ATOM 7826 C CA . ASP G 2 332 ? 33.942 47.524 55.483 1.00 31.73 332 ASP B CA 1
ATOM 7827 C C . ASP G 2 332 ? 33.610 47.031 56.881 1.00 31.66 332 ASP B C 1
ATOM 7828 O O . ASP G 2 332 ? 32.763 47.618 57.547 1.00 30.72 332 ASP B O 1
ATOM 7833 N N . LEU G 2 333 ? 34.265 45.953 57.310 1.00 32.14 333 LEU B N 1
ATOM 7834 C CA . LEU G 2 333 ? 34.056 45.405 58.659 1.00 32.49 333 LEU B CA 1
ATOM 7835 C C . LEU G 2 333 ? 34.428 46.395 59.755 1.00 34.01 333 LEU B C 1
ATOM 7836 O O . LEU G 2 333 ? 33.670 46.582 60.720 1.00 32.96 333 LEU B O 1
ATOM 7841 N N . GLU G 2 334 ? 35.592 47.029 59.615 1.00 34.03 334 GLU B N 1
ATOM 7842 C CA . GLU G 2 334 ? 36.024 48.043 60.579 1.00 34.85 334 GLU B CA 1
ATOM 7843 C C . GLU G 2 334 ? 35.105 49.270 60.602 1.00 33.68 334 GLU B C 1
ATOM 7844 O O . GLU G 2 334 ? 34.836 49.822 61.673 1.00 31.86 334 GLU B O 1
ATOM 7850 N N . LEU G 2 335 ? 34.612 49.683 59.437 1.00 32.65 335 LEU B N 1
ATOM 7851 C CA . LEU G 2 335 ? 33.601 50.731 59.371 1.00 31.92 335 LEU B CA 1
ATOM 7852 C C . LEU G 2 335 ? 32.351 50.321 60.129 1.00 30.37 335 LEU B C 1
ATOM 7853 O O . LEU G 2 335 ? 31.794 51.102 60.910 1.00 31.22 335 LEU B O 1
ATOM 7858 N N . MET G 2 336 ? 31.917 49.083 59.912 1.00 31.49 336 MET B N 1
ATOM 7859 C CA . MET G 2 336 ? 30.718 48.578 60.575 1.00 30.53 336 MET B CA 1
ATOM 7860 C C . MET G 2 336 ? 30.889 48.589 62.093 1.00 30.40 336 MET B C 1
ATOM 7861 O O . MET G 2 336 ? 30.011 49.038 62.817 1.00 31.74 336 MET B O 1
ATOM 7866 N N . LYS G 2 337 ? 32.021 48.079 62.559 1.00 31.40 337 LYS B N 1
ATOM 7867 C CA . LYS G 2 337 ? 32.301 48.017 63.981 1.00 32.37 337 LYS B CA 1
ATOM 7868 C C . LYS G 2 337 ? 32.333 49.400 64.614 1.00 32.50 337 LYS B C 1
ATOM 7869 O O . LYS G 2 337 ? 31.935 49.562 65.763 1.00 33.74 337 LYS B O 1
ATOM 7875 N N . GLU G 2 338 ? 32.800 50.389 63.853 1.00 32.52 338 GLU B N 1
ATOM 7876 C CA . GLU G 2 338 ? 32.860 51.780 64.327 1.00 32.40 338 GLU B CA 1
ATOM 7877 C C . GLU G 2 338 ? 31.481 52.459 64.350 1.00 31.27 338 GLU B C 1
ATOM 7878 O O . GLU G 2 338 ? 31.207 53.258 65.236 1.00 30.40 338 GLU B O 1
ATOM 7884 N N . HIS G 2 339 ? 30.617 52.136 63.385 1.00 28.29 339 HIS B N 1
ATOM 7885 C CA . HIS G 2 339 ? 29.330 52.827 63.242 1.00 27.15 339 HIS B CA 1
ATOM 7886 C C . HIS G 2 339 ? 28.152 52.141 63.937 1.00 27.06 339 HIS B C 1
ATOM 7887 O O . HIS G 2 339 ? 27.119 52.780 64.180 1.00 28.64 339 HIS B O 1
ATOM 7894 N N . TYR G 2 340 ? 28.301 50.857 64.260 1.00 28.21 340 TYR B N 1
ATOM 7895 C CA . TYR G 2 340 ? 27.191 50.058 64.790 1.00 30.09 340 TYR B CA 1
ATOM 7896 C C . TYR G 2 340 ? 27.533 49.378 66.093 1.00 31.43 340 TYR B C 1
ATOM 7897 O O . TYR G 2 340 ? 28.687 49.008 66.331 1.00 30.10 340 TYR B O 1
ATOM 7906 N N . ASP G 2 341 ? 26.509 49.199 66.924 1.00 30.93 341 ASP B N 1
ATOM 7907 C CA . ASP G 2 341 ? 26.550 48.216 67.989 1.00 32.49 341 ASP B CA 1
ATOM 7908 C C . ASP G 2 341 ? 26.182 46.873 67.356 1.00 31.45 341 ASP B C 1
ATOM 7909 O O . ASP G 2 341 ? 25.155 46.757 66.673 1.00 30.60 341 ASP B O 1
ATOM 7914 N N . LEU G 2 342 ? 27.034 45.877 67.558 1.00 30.05 342 LEU B N 1
ATOM 7915 C CA . LEU G 2 342 ? 26.799 44.534 67.037 1.00 31.00 342 LEU B CA 1
ATOM 7916 C C . LEU G 2 342 ? 26.346 43.585 68.157 1.00 31.46 342 LEU B C 1
ATOM 7917 O O . LEU G 2 342 ? 26.785 43.714 69.306 1.00 31.09 342 LEU B O 1
ATOM 7922 N N . TYR G 2 343 ? 25.448 42.656 67.811 1.00 31.19 343 TYR B N 1
ATOM 7923 C CA . TYR G 2 343 ? 24.886 41.684 68.755 1.00 30.87 343 TYR B CA 1
ATOM 7924 C C . TYR G 2 343 ? 25.068 40.276 68.223 1.00 31.77 343 TYR B C 1
ATOM 7925 O O . TYR G 2 343 ? 24.950 40.046 67.016 1.00 33.81 343 TYR B O 1
ATOM 7934 N N . ASN G 2 344 ? 25.338 39.336 69.127 1.00 30.71 344 ASN B N 1
ATOM 7935 C CA . ASN G 2 344 ? 25.422 37.915 68.775 1.00 32.05 344 ASN B CA 1
ATOM 7936 C C . ASN G 2 344 ? 26.296 37.673 67.544 1.00 33.91 344 ASN B C 1
ATOM 7937 O O . ASN G 2 344 ? 25.899 36.973 66.606 1.00 33.75 344 ASN B O 1
ATOM 7942 N N . VAL G 2 345 ? 27.488 38.267 67.565 1.00 36.50 345 VAL B N 1
ATOM 7943 C CA . VAL G 2 345 ? 28.425 38.171 66.453 1.00 37.48 345 VAL B CA 1
ATOM 7944 C C . VAL G 2 345 ? 28.996 36.763 66.348 1.00 38.84 345 VAL B C 1
ATOM 7945 O O . VAL G 2 345 ? 29.558 36.235 67.306 1.00 40.31 345 VAL B O 1
ATOM 7949 N N . GLU G 2 346 ? 28.834 36.169 65.171 1.00 38.56 346 GLU B N 1
ATOM 7950 C CA . GLU G 2 346 ? 29.367 34.857 64.868 1.00 38.94 346 GLU B CA 1
ATOM 7951 C C . GLU G 2 346 ? 30.359 35.017 63.722 1.00 38.29 346 GLU B C 1
ATOM 7952 O O . GLU G 2 346 ? 29.969 35.348 62.602 1.00 37.66 346 GLU B O 1
ATOM 7958 N N . TYR G 2 347 ? 31.641 34.808 64.013 1.00 37.51 347 TYR B N 1
ATOM 7959 C CA . TYR G 2 347 ? 32.675 34.839 62.984 1.00 35.50 347 TYR B CA 1
ATOM 7960 C C . TYR G 2 347 ? 32.784 33.447 62.383 1.00 34.69 347 TYR B C 1
ATOM 7961 O O . TYR G 2 347 ? 33.275 32.521 63.029 1.00 35.88 347 TYR B O 1
ATOM 7970 N N . ILE G 2 348 ? 32.327 33.301 61.142 1.00 34.88 348 ILE B N 1
ATOM 7971 C CA . ILE G 2 348 ? 32.154 31.981 60.530 1.00 33.05 348 ILE B CA 1
ATOM 7972 C C . ILE G 2 348 ? 33.439 31.473 59.874 1.00 33.13 348 ILE B C 1
ATOM 7973 O O . ILE G 2 348 ? 33.990 30.442 60.277 1.00 32.84 348 ILE B O 1
ATOM 7978 N N . SER G 2 349 ? 33.893 32.200 58.861 1.00 32.20 349 SER B N 1
ATOM 7979 C CA . SER G 2 349 ? 35.102 31.870 58.109 1.00 30.98 349 SER B CA 1
ATOM 7980 C C . SER G 2 349 ? 35.473 33.090 57.287 1.00 33.02 349 SER B C 1
ATOM 7981 O O . SER G 2 349 ? 34.818 34.124 57.383 1.00 31.96 349 SER B O 1
ATOM 7984 N N . GLY G 2 350 ? 36.518 32.974 56.481 1.00 32.04 350 GLY B N 1
ATOM 7985 C CA . GLY G 2 350 ? 36.839 34.017 55.543 1.00 32.75 350 GLY B CA 1
ATOM 7986 C C . GLY G 2 350 ? 37.955 33.660 54.588 1.00 31.27 350 GLY B C 1
ATOM 7987 O O . GLY G 2 350 ? 38.409 32.510 54.524 1.00 30.42 350 GLY B O 1
ATOM 7988 N N . LEU G 2 351 ? 38.384 34.674 53.849 1.00 31.72 351 LEU B N 1
ATOM 7989 C CA . LEU G 2 351 ? 39.445 34.562 52.869 1.00 31.71 351 LEU B CA 1
ATOM 7990 C C . LEU G 2 351 ? 40.427 35.673 53.144 1.00 31.52 351 LEU B C 1
ATOM 7991 O O . LEU G 2 351 ? 40.012 36.815 53.344 1.00 32.56 351 LEU B O 1
ATOM 7996 N N . LYS G 2 352 ? 41.720 35.351 53.184 1.00 32.04 352 LYS B N 1
ATOM 7997 C CA . LYS G 2 352 ? 42.752 36.371 53.377 1.00 31.43 352 LYS B CA 1
ATOM 7998 C C . LYS G 2 352 ? 43.664 36.455 52.154 1.00 31.40 352 LYS B C 1
ATOM 7999 O O . LYS G 2 352 ? 43.837 35.479 51.422 1.00 33.91 352 LYS B O 1
ATOM 8005 N N . PHE G 2 353 ? 44.197 37.654 51.930 1.00 32.93 353 PHE B N 1
ATOM 8006 C CA . PHE G 2 353 ? 44.870 38.008 50.680 1.00 31.02 353 PHE B CA 1
ATOM 8007 C C . PHE G 2 353 ? 46.196 38.673 50.922 1.00 32.64 353 PHE B C 1
ATOM 8008 O O . PHE G 2 353 ? 46.325 39.512 51.806 1.00 32.77 353 PHE B O 1
ATOM 8016 N N . LYS G 2 354 ? 47.180 38.317 50.108 1.00 33.27 354 LYS B N 1
ATOM 8017 C CA . LYS G 2 354 ? 48.357 39.147 49.926 1.00 33.63 354 LYS B CA 1
ATOM 8018 C C . LYS G 2 354 ? 47.915 40.503 49.412 1.00 32.96 354 LYS B C 1
ATOM 8019 O O . LYS G 2 354 ? 46.854 40.627 48.790 1.00 30.64 354 LYS B O 1
ATOM 8025 N N . ALA G 2 355 ? 48.719 41.531 49.660 1.00 31.73 355 ALA B N 1
ATOM 8026 C CA . ALA G 2 355 ? 48.341 42.874 49.225 1.00 31.26 355 ALA B CA 1
ATOM 8027 C C . ALA G 2 355 ? 49.536 43.740 48.901 1.00 31.62 355 ALA B C 1
ATOM 8028 O O . ALA G 2 355 ? 50.643 43.528 49.418 1.00 32.36 355 ALA B O 1
ATOM 8030 N N . THR G 2 356 ? 49.308 44.711 48.028 1.00 30.71 356 THR B N 1
ATOM 8031 C CA . THR G 2 356 ? 50.328 45.681 47.679 1.00 32.03 356 THR B CA 1
ATOM 8032 C C . THR G 2 356 ? 49.698 46.976 47.235 1.00 32.79 356 THR B C 1
ATOM 8033 O O . THR G 2 356 ? 48.559 46.986 46.763 1.00 31.34 356 THR B O 1
ATOM 8037 N N . THR G 2 357 ? 50.448 48.059 47.397 1.00 32.08 357 THR B N 1
ATOM 8038 C CA . THR G 2 357 ? 50.148 49.311 46.732 1.00 31.03 357 THR B CA 1
ATOM 8039 C C . THR G 2 357 ? 50.903 49.252 45.402 1.00 32.29 357 THR B C 1
ATOM 8040 O O . THR G 2 357 ? 51.781 48.409 45.222 1.00 37.72 357 THR B O 1
ATOM 8044 N N . GLY G 2 358 ? 50.557 50.111 44.460 1.00 32.87 358 GLY B N 1
ATOM 8045 C CA . GLY G 2 358 ? 51.362 50.239 43.242 1.00 32.40 358 GLY B CA 1
ATOM 8046 C C . GLY G 2 358 ? 51.110 49.356 42.026 1.00 31.72 358 GLY B C 1
ATOM 8047 O O . GLY G 2 358 ? 51.840 49.482 41.045 1.00 31.30 358 GLY B O 1
ATOM 8048 N N . LEU G 2 359 ? 50.099 48.481 42.051 1.00 28.44 359 LEU B N 1
ATOM 8049 C CA . LEU G 2 359 ? 49.780 47.655 40.875 1.00 30.88 359 LEU B CA 1
ATOM 8050 C C . LEU G 2 359 ? 49.296 48.464 39.672 1.00 33.38 359 LEU B C 1
ATOM 8051 O O . LEU G 2 359 ? 49.450 48.018 38.537 1.00 35.01 359 LEU B O 1
ATOM 8056 N N . PHE G 2 360 ? 48.710 49.640 39.920 1.00 32.42 360 PHE B N 1
ATOM 8057 C CA . PHE G 2 360 ? 48.130 50.480 38.852 1.00 31.05 360 PHE B CA 1
ATOM 8058 C C . PHE G 2 360 ? 48.931 51.751 38.563 1.00 29.55 360 PHE B C 1
ATOM 8059 O O . PHE G 2 360 ? 48.487 52.585 37.776 1.00 31.42 360 PHE B O 1
ATOM 8067 N N . LYS G 2 361 ? 50.092 51.900 39.190 1.00 31.53 361 LYS B N 1
ATOM 8068 C CA . LYS G 2 361 ? 50.848 53.148 39.090 1.00 34.58 361 LYS B CA 1
ATOM 8069 C C . LYS G 2 361 ? 51.180 53.528 37.652 1.00 30.90 361 LYS B C 1
ATOM 8070 O O . LYS G 2 361 ? 50.964 54.660 37.238 1.00 31.22 361 LYS B O 1
ATOM 8076 N N . ASP G 2 362 ? 51.715 52.586 36.894 1.00 33.43 362 ASP B N 1
ATOM 8077 C CA . ASP G 2 362 ? 52.178 52.886 35.537 1.00 32.62 362 ASP B CA 1
ATOM 8078 C C . ASP G 2 362 ? 51.015 53.188 34.587 1.00 30.89 362 ASP B C 1
ATOM 8079 O O . ASP G 2 362 ? 51.113 54.102 33.771 1.00 34.59 362 ASP B O 1
ATOM 8084 N N . PHE G 2 363 ? 49.923 52.431 34.699 1.00 31.80 363 PHE B N 1
ATOM 8085 C CA . PHE G 2 363 ? 48.733 52.688 33.898 1.00 32.98 363 PHE B CA 1
ATOM 8086 C C . PHE G 2 363 ? 48.181 54.079 34.194 1.00 31.44 363 PHE B C 1
ATOM 8087 O O . PHE G 2 363 ? 47.863 54.846 33.272 1.00 31.97 363 PHE B O 1
ATOM 8095 N N . ILE G 2 364 ? 48.039 54.406 35.481 1.00 31.25 364 ILE B N 1
ATOM 8096 C CA . ILE G 2 364 ? 47.445 55.677 35.873 1.00 31.55 364 ILE B CA 1
ATOM 8097 C C . ILE G 2 364 ? 48.383 56.832 35.518 1.00 33.46 364 ILE B C 1
ATOM 8098 O O . ILE G 2 364 ? 47.940 57.881 35.034 1.00 33.47 364 ILE B O 1
ATOM 8103 N N . ASP G 2 365 ? 49.682 56.631 35.716 1.00 29.16 365 ASP B N 1
ATOM 8104 C CA . ASP G 2 365 ? 50.653 57.649 35.305 1.00 30.71 365 ASP B CA 1
ATOM 8105 C C . ASP G 2 365 ? 50.561 57.947 33.792 1.00 32.34 365 ASP B C 1
ATOM 8106 O O . ASP G 2 365 ? 50.617 59.111 33.387 1.00 33.95 365 ASP B O 1
ATOM 8111 N N . LYS G 2 366 ? 50.432 56.901 32.970 1.00 32.70 366 LYS B N 1
ATOM 8112 C CA . LYS G 2 366 ? 50.392 57.061 31.508 1.00 32.82 366 LYS B CA 1
ATOM 8113 C C . LYS G 2 366 ? 49.222 57.921 31.062 1.00 33.92 366 LYS B C 1
ATOM 8114 O O . LYS G 2 366 ? 49.390 58.900 30.338 1.00 32.52 366 LYS B O 1
ATOM 8120 N N . TRP G 2 367 ? 48.030 57.529 31.492 1.00 32.58 367 TRP B N 1
ATOM 8121 C CA . TRP G 2 367 ? 46.807 58.189 31.039 1.00 32.50 367 TRP B CA 1
ATOM 8122 C C . TRP G 2 367 ? 46.550 59.516 31.738 1.00 31.15 367 TRP B C 1
ATOM 8123 O O . TRP G 2 367 ? 45.925 60.422 31.159 1.00 32.50 367 TRP B O 1
ATOM 8134 N N . THR G 2 368 ? 47.024 59.657 32.973 1.00 30.89 368 THR B N 1
ATO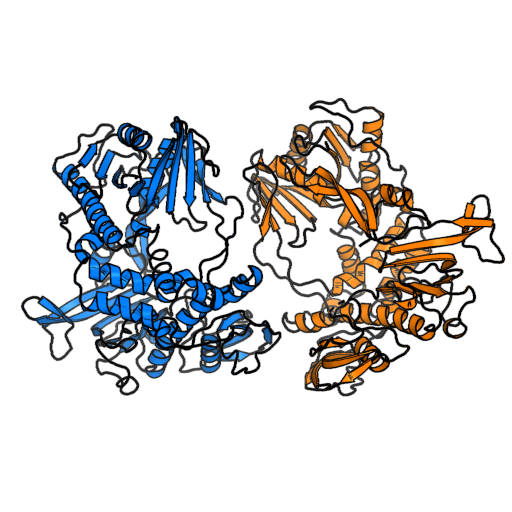M 8135 C CA . THR G 2 368 ? 46.949 60.951 33.644 1.00 31.41 368 THR B CA 1
ATOM 8136 C C . THR G 2 368 ? 47.826 61.969 32.904 1.00 31.20 368 THR B C 1
ATOM 8137 O O . THR G 2 368 ? 47.427 63.116 32.683 1.00 31.56 368 THR B O 1
ATOM 8141 N N . TYR G 2 369 ? 49.022 61.551 32.499 1.00 30.11 369 TYR B N 1
ATOM 8142 C CA . TYR G 2 369 ? 49.888 62.425 31.713 1.00 30.80 369 TYR B CA 1
ATOM 8143 C C . TYR G 2 369 ? 49.215 62.876 30.420 1.00 29.47 369 TYR B C 1
ATOM 8144 O O . TYR G 2 369 ? 49.225 64.072 30.085 1.00 29.56 369 TYR B O 1
ATOM 8153 N N . ILE G 2 370 ? 48.616 61.928 29.703 1.00 30.64 370 ILE B N 1
ATOM 8154 C CA . ILE G 2 370 ? 47.860 62.265 28.489 1.00 32.17 370 ILE B CA 1
ATOM 8155 C C . ILE G 2 370 ? 46.686 63.219 28.790 1.00 31.11 370 ILE B C 1
ATOM 8156 O O . ILE G 2 370 ? 46.486 64.204 28.081 1.00 32.83 370 ILE B O 1
ATOM 8161 N N . LYS G 2 371 ? 45.934 62.950 29.854 1.00 31.35 371 LYS B N 1
ATOM 8162 C CA . LYS G 2 371 ? 44.814 63.813 30.250 1.00 30.86 371 LYS B CA 1
ATOM 8163 C C . LYS G 2 371 ? 45.271 65.251 30.495 1.00 32.06 371 LYS B C 1
ATOM 8164 O O . LYS G 2 371 ? 44.703 66.197 29.962 1.00 32.31 371 LYS B O 1
ATOM 8170 N N . THR G 2 372 ? 46.343 65.395 31.273 1.00 30.30 372 THR B N 1
ATOM 8171 C CA . THR G 2 372 ? 46.836 66.690 31.701 1.00 32.82 372 THR B CA 1
ATOM 8172 C C . THR G 2 372 ? 47.442 67.506 30.543 1.00 32.31 372 THR B C 1
ATOM 8173 O O . THR G 2 372 ? 47.490 68.743 30.603 1.00 36.42 372 THR B O 1
ATOM 8177 N N . THR G 2 373 ? 47.924 66.813 29.510 1.00 31.97 373 THR B N 1
ATOM 8178 C CA . THR G 2 373 ? 48.631 67.457 28.401 1.00 31.30 373 THR B CA 1
ATOM 8179 C C . THR G 2 373 ? 47.801 67.534 27.116 1.00 33.64 373 THR B C 1
ATOM 8180 O O . THR G 2 373 ? 48.304 67.963 26.079 1.00 35.04 373 THR B O 1
ATOM 8184 N N . SER G 2 374 ? 46.521 67.165 27.197 1.00 34.07 374 SER B N 1
ATOM 8185 C CA . SER G 2 374 ? 45.650 67.136 26.028 1.00 33.61 374 SER B CA 1
ATOM 8186 C C . SER G 2 374 ? 44.390 67.954 26.280 1.00 33.20 374 SER B C 1
ATOM 8187 O O . SER G 2 374 ? 44.115 68.340 27.409 1.00 34.57 374 SER B O 1
ATOM 8190 N N . GLU G 2 375 ? 43.643 68.218 25.214 1.00 33.36 375 GLU B N 1
ATOM 8191 C CA . GLU G 2 375 ? 42.317 68.815 25.305 1.00 36.22 375 GLU B CA 1
ATOM 8192 C C . GLU G 2 375 ? 41.333 68.057 24.408 1.00 34.61 375 GLU B C 1
ATOM 8193 O O . GLU G 2 375 ? 41.725 67.153 23.668 1.00 37.38 375 GLU B O 1
ATOM 8199 N N . GLY G 2 376 ? 40.056 68.410 24.493 1.00 33.79 376 GLY B N 1
ATOM 8200 C CA . GLY G 2 376 ? 39.049 67.836 23.611 1.00 30.62 376 GLY B CA 1
ATOM 8201 C C . GLY G 2 376 ? 39.032 66.323 23.571 1.00 31.30 376 GLY B C 1
ATOM 8202 O O . GLY G 2 37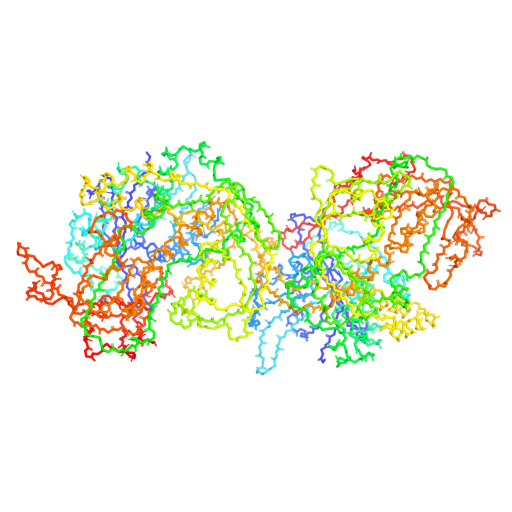6 ? 39.083 65.673 24.612 1.00 30.35 376 GLY B O 1
ATOM 8203 N N . ALA G 2 377 ? 38.980 65.762 22.364 1.00 31.21 377 ALA B N 1
ATOM 8204 C CA . ALA G 2 377 ? 38.785 64.327 22.182 1.00 29.53 377 ALA B CA 1
ATOM 8205 C C . ALA G 2 377 ? 39.778 63.465 22.945 1.00 30.73 377 ALA B C 1
ATOM 8206 O O . ALA G 2 377 ? 39.372 62.558 23.656 1.00 30.60 377 ALA B O 1
ATOM 8208 N N . ILE G 2 378 ? 41.072 63.744 22.806 1.00 31.96 378 ILE B N 1
ATOM 8209 C CA . ILE G 2 378 ? 42.098 62.890 23.433 1.00 32.00 378 ILE B CA 1
ATOM 8210 C C . ILE G 2 378 ? 42.037 62.966 24.962 1.00 32.36 378 ILE B C 1
ATOM 8211 O O . ILE G 2 378 ? 42.220 61.957 25.647 1.00 32.68 378 ILE B O 1
ATOM 8216 N N . LYS G 2 379 ? 41.735 64.150 25.493 1.00 31.52 379 LYS B N 1
ATOM 8217 C CA . LYS G 2 379 ? 41.548 64.302 26.929 1.00 31.49 379 LYS B CA 1
ATOM 8218 C C . LYS G 2 379 ? 40.395 63.423 27.408 1.00 30.63 379 LYS B C 1
ATOM 8219 O O . LYS G 2 379 ? 40.504 62.749 28.443 1.00 32.42 379 LYS B O 1
ATOM 8225 N N . GLN G 2 380 ? 39.296 63.426 26.658 1.00 30.37 380 GLN B N 1
ATOM 8226 C CA . GLN G 2 380 ? 38.125 62.631 27.047 1.00 29.51 380 GLN B CA 1
ATOM 8227 C C . GLN G 2 380 ? 38.450 61.152 27.001 1.00 29.13 380 GLN B C 1
ATOM 8228 O O . GLN G 2 380 ? 38.003 60.386 27.847 1.00 31.66 380 GLN B O 1
ATOM 8234 N N . LEU G 2 381 ? 39.243 60.748 26.016 1.00 30.84 381 LEU B N 1
ATOM 8235 C CA . LEU G 2 381 ? 39.620 59.342 25.896 1.00 30.58 381 LEU B CA 1
ATOM 8236 C C . LEU G 2 381 ? 40.567 58.901 27.005 1.00 30.46 381 LEU B C 1
ATOM 8237 O O . LEU G 2 381 ? 40.466 57.768 27.474 1.00 31.21 381 LEU B O 1
ATOM 8242 N N . ALA G 2 382 ? 41.479 59.779 27.432 1.00 30.87 382 ALA B N 1
ATOM 8243 C CA . ALA G 2 382 ? 42.314 59.495 28.601 1.00 29.96 382 ALA B CA 1
ATOM 8244 C C . ALA G 2 382 ? 41.464 59.302 29.873 1.00 32.05 382 ALA B C 1
ATOM 8245 O O . ALA G 2 382 ? 41.700 58.360 30.645 1.00 32.49 382 ALA B O 1
ATOM 8247 N N . LYS G 2 383 ? 40.472 60.175 30.071 1.00 30.67 383 LYS B N 1
ATOM 8248 C CA . LYS G 2 383 ? 39.551 60.030 31.199 1.00 33.34 383 LYS B CA 1
ATOM 8249 C C . LYS G 2 383 ? 38.818 58.689 31.105 1.00 32.85 383 LYS B C 1
ATOM 8250 O O . LYS G 2 383 ? 38.671 57.969 32.094 1.00 31.98 383 LYS B O 1
ATOM 8256 N N . LEU G 2 384 ? 38.389 58.339 29.904 1.00 31.87 384 LEU B N 1
ATOM 8257 C CA . LEU G 2 384 ? 37.658 57.089 29.691 1.00 33.04 384 LEU B CA 1
ATOM 8258 C C . LEU G 2 384 ? 38.530 55.879 30.046 1.00 32.24 384 LEU B C 1
ATOM 8259 O O . LEU G 2 384 ? 38.065 54.916 30.646 1.00 31.92 384 LEU B O 1
ATOM 8264 N N . MET G 2 385 ? 39.802 55.927 29.681 1.00 32.73 385 MET B N 1
ATOM 8265 C CA . MET G 2 385 ? 40.726 54.848 30.011 1.00 32.91 385 MET B CA 1
ATOM 8266 C C . MET G 2 385 ? 40.905 54.709 31.513 1.00 32.94 385 MET B C 1
ATOM 8267 O O . MET G 2 385 ? 40.901 53.602 32.042 1.00 33.81 385 MET B O 1
ATOM 8272 N N . LEU G 2 386 ? 41.072 55.840 32.190 1.00 32.74 386 LEU B N 1
ATOM 8273 C CA . LEU G 2 386 ? 41.223 55.853 33.642 1.00 32.72 386 LEU B CA 1
ATOM 8274 C C . LEU G 2 386 ? 39.969 55.374 34.379 1.00 33.10 386 LEU B C 1
ATOM 8275 O O . LEU G 2 386 ? 40.072 54.704 35.409 1.00 33.44 386 LEU B O 1
ATOM 8280 N N . ASN G 2 387 ? 38.798 55.728 33.851 1.00 31.00 387 ASN B N 1
ATOM 8281 C CA . ASN G 2 387 ? 37.524 55.497 34.521 1.00 32.76 387 ASN B CA 1
ATOM 8282 C C . ASN G 2 387 ? 36.935 54.120 34.259 1.00 32.84 387 ASN B C 1
ATOM 8283 O O . ASN G 2 387 ? 36.099 53.648 35.036 1.00 34.19 387 ASN B O 1
ATOM 8288 N N . SER G 2 388 ? 37.364 53.472 33.178 1.00 31.31 388 SER B N 1
ATOM 8289 C CA . SER G 2 388 ? 36.719 52.242 32.718 1.00 31.30 388 SER B CA 1
ATOM 8290 C C . SER G 2 388 ? 37.442 50.961 33.136 1.00 32.62 388 SER B C 1
ATOM 8291 O O . SER G 2 388 ? 37.012 49.871 32.758 1.00 33.65 388 SER B O 1
ATOM 8294 N N . LEU G 2 389 ? 38.498 51.083 33.943 1.00 33.38 389 LEU B N 1
ATOM 8295 C CA . LEU G 2 389 ? 39.301 49.926 34.327 1.00 32.03 389 LEU B CA 1
ATOM 8296 C C . LEU G 2 389 ? 38.741 49.148 35.509 1.00 33.19 389 LEU B C 1
ATOM 8297 O O . LEU G 2 389 ? 38.574 47.928 35.412 1.00 33.92 389 LEU B O 1
ATOM 8302 N N . TYR G 2 390 ? 38.483 49.808 36.635 1.00 33.06 390 TYR B N 1
ATOM 8303 C CA . TYR G 2 390 ? 38.220 49.026 37.868 1.00 33.15 390 TYR B CA 1
ATOM 8304 C C . TYR G 2 390 ? 37.024 48.081 37.731 1.00 29.92 390 TYR B C 1
ATOM 8305 O O . TYR G 2 390 ? 37.043 46.990 38.277 1.00 31.46 390 TYR B O 1
ATOM 8314 N N . GLY G 2 391 ? 35.979 48.497 37.015 1.00 30.53 391 GLY B N 1
ATOM 8315 C CA . GLY G 2 391 ? 34.767 47.709 36.950 1.00 31.07 391 GLY B CA 1
ATOM 8316 C C . GLY G 2 391 ? 34.948 46.349 36.296 1.00 30.11 391 GLY B C 1
ATOM 8317 O O . GLY G 2 391 ? 34.176 45.435 36.540 1.00 32.39 391 GLY B O 1
ATOM 8318 N N . LYS G 2 392 ? 35.975 46.216 35.469 1.00 29.31 392 LYS B N 1
ATOM 8319 C CA . LYS G 2 392 ? 36.225 44.969 34.752 1.00 30.31 392 LYS B CA 1
ATOM 8320 C C . LYS G 2 392 ? 36.706 43.855 35.677 1.00 31.34 392 LYS B C 1
ATOM 8321 O O . LYS G 2 392 ? 36.527 42.672 35.378 1.00 32.75 392 LYS B O 1
ATOM 8327 N N . PHE G 2 393 ? 37.289 44.217 36.816 1.00 30.71 393 PHE B N 1
ATOM 8328 C CA . PHE G 2 393 ? 37.825 43.186 37.730 1.00 30.42 393 PHE B CA 1
ATOM 8329 C C . PHE G 2 393 ? 36.757 42.287 38.346 1.00 32.85 393 PHE B C 1
ATOM 8330 O O . PHE G 2 393 ? 37.003 41.114 38.617 1.00 29.26 393 PHE B O 1
ATOM 8338 N N . ALA G 2 394 ? 35.561 42.827 38.535 1.00 31.03 394 ALA B N 1
ATOM 8339 C CA . ALA G 2 394 ? 34.482 42.081 39.132 1.00 32.59 394 ALA B CA 1
ATOM 8340 C C . ALA G 2 394 ? 33.431 41.641 38.097 1.00 31.18 394 ALA B C 1
ATOM 8341 O O . ALA G 2 394 ? 32.286 41.378 38.440 1.00 31.67 394 ALA B O 1
ATOM 8343 N N . SER G 2 395 ? 33.843 41.512 36.834 1.00 30.54 395 SER B N 1
ATOM 8344 C CA . SER G 2 395 ? 32.969 40.948 35.808 1.00 30.70 395 SER B CA 1
ATOM 8345 C C . SER G 2 395 ? 32.364 39.612 36.253 1.00 33.03 395 SER B C 1
ATOM 8346 O O . SER G 2 395 ? 33.068 38.764 36.818 1.00 34.20 395 SER B O 1
ATOM 8349 N N . ASN G 2 396 ? 31.071 39.434 36.000 1.00 33.21 396 ASN B N 1
ATOM 8350 C CA . ASN G 2 396 ? 30.352 38.231 36.438 1.00 34.34 396 ASN B CA 1
ATOM 8351 C C . ASN G 2 396 ? 30.576 37.099 35.438 1.00 35.79 396 ASN B C 1
ATOM 8352 O O . ASN G 2 396 ? 30.384 37.294 34.235 1.00 37.23 396 ASN B O 1
ATOM 8357 N N . PRO G 2 397 ? 31.004 35.910 35.916 1.00 33.75 397 PRO B N 1
ATOM 8358 C CA . PRO G 2 397 ? 31.185 34.737 35.043 1.00 34.09 397 PRO B CA 1
ATOM 8359 C C . PRO G 2 397 ? 29.993 34.365 34.146 1.00 34.65 397 PRO B C 1
ATOM 8360 O O . PRO G 2 397 ? 30.195 33.790 33.080 1.00 34.39 397 PRO B O 1
ATOM 8364 N N . ASP G 2 398 ? 28.776 34.661 34.593 1.00 32.90 398 ASP B N 1
ATOM 8365 C CA . ASP G 2 398 ? 27.570 34.349 33.828 1.00 34.56 398 ASP B CA 1
ATOM 8366 C C . ASP G 2 398 ? 27.392 35.328 32.677 1.00 36.44 398 ASP B C 1
ATOM 8367 O O . ASP G 2 398 ? 27.106 36.506 32.894 1.00 39.40 398 ASP B O 1
ATOM 8372 N N . VAL G 2 399 ? 27.561 34.823 31.455 1.00 32.09 399 VAL B N 1
ATOM 8373 C CA . VAL G 2 399 ? 27.396 35.621 30.242 1.00 32.79 399 VAL B CA 1
ATOM 8374 C C . VAL G 2 399 ? 26.263 35.069 29.365 1.00 33.59 399 VAL B C 1
ATOM 8375 O O . VAL G 2 399 ? 26.241 35.262 28.148 1.00 32.42 399 VAL B O 1
ATOM 8379 N N . THR G 2 400 ? 25.305 34.406 30.008 1.00 30.84 400 THR B N 1
ATOM 8380 C CA . THR G 2 400 ? 24.098 33.924 29.318 1.00 32.29 400 THR B CA 1
ATOM 8381 C C . THR G 2 400 ? 23.413 35.097 28.630 1.00 34.21 400 THR B C 1
ATOM 8382 O O . THR G 2 400 ? 23.277 36.176 29.203 1.00 36.34 400 THR B O 1
ATOM 8386 N N . GLY G 2 401 ? 22.988 34.882 27.393 1.00 31.77 401 GLY B N 1
ATOM 8387 C CA . GLY G 2 401 ? 22.370 35.948 26.602 1.00 31.43 401 GLY B CA 1
ATOM 8388 C C . GLY G 2 401 ? 20.871 35.772 26.457 1.00 30.79 401 GLY B C 1
ATOM 8389 O O . GLY G 2 401 ? 20.263 34.886 27.068 1.00 32.45 401 GLY B O 1
ATOM 8390 N N . LYS G 2 402 ? 20.270 36.641 25.657 1.00 31.59 402 LYS B N 1
ATOM 8391 C CA . LYS G 2 402 ? 18.892 36.455 25.258 1.00 32.39 402 LYS B CA 1
ATOM 8392 C C . LYS G 2 402 ? 18.791 36.489 23.741 1.00 31.69 402 LYS B C 1
ATOM 8393 O O . LYS G 2 402 ? 19.583 37.157 23.066 1.00 31.93 402 LYS B O 1
ATOM 8399 N N . VAL G 2 403 ? 17.836 35.703 23.230 1.00 32.36 403 VAL B N 1
ATOM 8400 C CA . VAL G 2 403 ? 17.726 35.366 21.817 1.00 33.36 403 VAL B CA 1
ATOM 8401 C C . VAL G 2 403 ? 16.488 36.036 21.241 1.00 31.09 403 VAL B C 1
ATOM 8402 O O . VAL G 2 403 ? 15.371 35.794 21.728 1.00 30.85 403 VAL B O 1
ATOM 8406 N N . PRO G 2 404 ? 16.666 36.860 20.199 1.00 30.97 404 PRO B N 1
ATOM 8407 C CA . PRO G 2 404 ? 15.558 37.555 19.564 1.00 30.25 404 PRO B CA 1
ATOM 8408 C C . PRO G 2 404 ? 14.744 36.621 18.693 1.00 30.42 404 PRO B C 1
ATOM 8409 O O . PRO G 2 404 ? 15.287 35.669 18.118 1.00 31.42 404 PRO B O 1
ATOM 8413 N N . TYR G 2 405 ? 13.441 36.881 18.643 1.00 30.91 405 TYR B N 1
ATOM 8414 C CA . TYR G 2 405 ? 12.542 36.218 17.708 1.00 32.06 405 TYR B CA 1
ATOM 8415 C C . TYR G 2 405 ? 11.351 37.138 17.454 1.00 31.26 405 TYR B C 1
ATOM 8416 O O . TYR G 2 405 ? 11.168 38.132 18.148 1.00 31.40 405 TYR B O 1
ATOM 8425 N N . LEU G 2 406 ? 10.559 36.843 16.429 1.00 31.84 406 LEU B N 1
ATOM 8426 C CA . LEU G 2 406 ? 9.344 37.627 16.186 1.00 32.02 406 LEU B CA 1
ATOM 8427 C C . LEU G 2 406 ? 8.140 36.919 16.742 1.00 31.09 406 LEU B C 1
ATOM 8428 O O . LEU G 2 406 ? 7.882 35.741 16.415 1.00 31.98 406 LEU B O 1
ATOM 8433 N N . LYS G 2 407 ? 7.401 37.625 17.583 1.00 30.77 407 LYS B N 1
ATOM 8434 C CA . LYS G 2 407 ? 6.146 37.125 18.114 1.00 32.25 407 LYS B CA 1
ATOM 8435 C C . LYS G 2 407 ? 5.112 37.021 17.000 1.00 31.09 407 LYS B C 1
ATOM 8436 O O . LYS G 2 407 ? 5.310 37.547 15.913 1.00 33.25 407 LYS B O 1
ATOM 8442 N N . GLU G 2 408 ? 4.014 36.334 17.270 1.00 34.61 408 GLU B N 1
ATOM 8443 C CA . GLU G 2 408 ? 3.000 36.137 16.235 1.00 35.04 408 GLU B CA 1
ATOM 8444 C C . GLU G 2 408 ? 2.454 37.473 15.706 1.00 35.89 408 GLU B C 1
ATOM 8445 O O . GLU G 2 408 ? 2.113 37.584 14.529 1.00 35.99 408 GLU B O 1
ATOM 8451 N N . ASN G 2 409 ? 2.436 38.493 16.566 1.00 34.03 409 ASN B N 1
ATOM 8452 C CA . ASN G 2 409 ? 1.975 39.824 16.168 1.00 33.14 409 ASN B CA 1
ATOM 8453 C C . ASN G 2 409 ? 3.008 40.641 15.386 1.00 35.26 409 ASN B C 1
ATOM 8454 O O . ASN G 2 409 ? 2.720 41.763 14.972 1.00 36.47 409 ASN B O 1
ATOM 8459 N N . GLY G 2 410 ? 4.200 40.083 15.191 1.00 32.29 410 GLY B N 1
ATOM 8460 C CA . GLY G 2 410 ? 5.236 40.745 14.411 1.00 31.82 410 GLY B CA 1
ATOM 8461 C C . GLY G 2 410 ? 6.158 41.658 15.204 1.00 30.67 410 GLY B C 1
ATOM 8462 O O . GLY G 2 410 ? 6.999 42.330 14.622 1.00 32.61 410 GLY B O 1
ATOM 8463 N N . ALA G 2 411 ? 5.973 41.721 16.523 1.00 30.19 411 ALA B N 1
ATOM 8464 C CA . ALA G 2 411 ? 6.871 42.486 17.397 1.00 29.40 411 ALA B CA 1
ATOM 8465 C C . ALA G 2 411 ? 8.005 41.602 17.899 1.00 29.53 411 ALA B C 1
ATOM 8466 O O . ALA G 2 411 ? 7.843 40.390 18.022 1.00 29.05 411 ALA B O 1
ATOM 8468 N N . LEU G 2 412 ? 9.146 42.219 18.207 1.00 29.54 412 LEU B N 1
ATOM 8469 C CA A LEU G 2 412 ? 10.316 41.520 18.734 0.50 28.51 412 LEU B CA 1
ATOM 8470 C CA B LEU G 2 412 ? 10.288 41.460 18.698 0.50 30.84 412 LEU B CA 1
ATOM 8471 C C . LEU G 2 412 ? 10.046 41.006 20.142 1.00 28.13 412 LEU B C 1
ATOM 8472 O O . LEU G 2 412 ? 9.557 41.760 20.980 1.00 30.37 412 LEU B O 1
ATOM 8481 N N . GLY G 2 413 ? 10.364 39.740 20.376 1.00 29.98 413 GLY B N 1
ATOM 8482 C CA . GLY G 2 413 ? 10.410 39.149 21.701 1.00 30.06 413 GLY B CA 1
ATOM 8483 C C . GLY G 2 413 ? 11.767 38.525 21.940 1.00 30.48 413 GLY B C 1
ATOM 8484 O O . GLY G 2 413 ? 12.594 38.434 21.032 1.00 29.66 413 GLY B O 1
ATOM 8485 N N . PHE G 2 414 ? 12.006 38.115 23.173 1.00 28.83 414 PHE B N 1
ATOM 8486 C CA . PHE G 2 414 ? 13.277 37.487 23.551 1.00 32.10 414 PHE B CA 1
ATOM 8487 C C . PHE G 2 414 ? 13.067 36.191 24.313 1.00 30.15 414 PHE B C 1
ATOM 8488 O O . PHE G 2 414 ? 12.098 36.040 25.096 1.00 31.39 414 PHE B O 1
ATOM 8496 N N . ARG G 2 415 ? 13.939 35.231 24.030 1.00 28.82 415 ARG B N 1
ATOM 8497 C CA . ARG G 2 415 ? 14.026 34.006 24.784 1.00 26.91 415 ARG B CA 1
ATOM 8498 C C . ARG G 2 415 ? 15.287 34.007 25.595 1.00 29.52 415 ARG B C 1
ATOM 8499 O O . ARG G 2 415 ? 16.272 34.584 25.189 1.00 30.98 415 ARG B O 1
ATOM 8507 N N . LEU G 2 416 ? 15.280 33.321 26.722 1.00 32.30 416 LEU B N 1
ATOM 8508 C CA . LEU G 2 416 ? 16.538 33.126 27.442 1.00 31.22 416 LEU B CA 1
ATOM 8509 C C . LEU G 2 416 ? 17.421 32.186 26.633 1.00 30.78 416 LEU B C 1
ATOM 8510 O O . LEU G 2 416 ? 16.966 31.122 26.175 1.00 31.37 416 LEU B O 1
ATOM 8515 N N . GLY G 2 417 ? 18.683 32.574 26.469 1.00 29.70 417 GLY B N 1
ATOM 8516 C CA . GLY G 2 417 ? 19.640 31.756 25.765 1.00 31.02 417 GLY B CA 1
ATOM 8517 C C . GLY G 2 417 ? 20.209 30.611 26.589 1.00 28.64 417 GLY B C 1
ATOM 8518 O O . GLY G 2 417 ? 19.920 30.457 27.782 1.00 29.64 417 GLY B O 1
ATOM 8519 N N . GLU G 2 418 ? 21.019 29.786 25.935 1.00 30.21 418 GLU B N 1
ATOM 8520 C CA . GLU G 2 418 ? 21.716 28.699 26.609 1.00 31.04 418 GLU B CA 1
ATOM 8521 C C . GLU G 2 418 ? 22.630 29.256 27.696 1.00 30.16 418 GLU B C 1
ATOM 8522 O O . GLU G 2 418 ? 23.274 30.292 27.516 1.00 29.08 418 GLU B O 1
ATOM 8528 N N . GLU G 2 419 ? 22.660 28.577 28.836 1.00 30.86 419 GLU B N 1
ATOM 8529 C CA . GLU G 2 419 ? 23.554 28.969 29.910 1.00 33.95 419 GLU B CA 1
ATOM 8530 C C . GLU G 2 419 ? 24.972 29.031 29.363 1.00 30.91 419 GLU B C 1
ATOM 8531 O O . GLU G 2 419 ? 25.405 28.134 28.624 1.00 33.45 419 GLU B O 1
ATOM 8537 N N . GLU G 2 420 ? 25.689 30.090 29.714 1.00 31.37 420 GLU B N 1
ATOM 8538 C CA . GLU G 2 420 ? 27.089 30.209 29.355 1.00 31.71 420 GLU B CA 1
ATOM 8539 C C . GLU G 2 420 ? 27.834 30.885 30.469 1.00 31.63 420 GLU B C 1
ATOM 8540 O O . GLU G 2 420 ? 27.373 31.897 31.000 1.00 32.73 420 GLU B O 1
ATOM 8546 N N . THR G 2 421 ? 28.998 30.334 30.791 1.00 33.70 421 THR B N 1
ATOM 8547 C CA . THR G 2 421 ? 29.846 30.859 31.829 1.00 35.51 421 THR B CA 1
ATOM 8548 C C . THR G 2 421 ? 31.231 31.095 31.256 1.00 34.97 421 THR B C 1
ATOM 8549 O O . THR G 2 421 ? 31.670 30.378 30.346 1.00 38.28 421 THR B O 1
ATOM 8553 N N . LYS G 2 422 ? 31.920 32.092 31.792 1.00 32.75 422 LYS B N 1
ATOM 8554 C CA . LYS G 2 422 ? 33.319 32.309 31.464 1.00 33.78 422 LYS B CA 1
ATOM 8555 C C . LYS G 2 422 ? 34.108 32.516 32.746 1.00 34.41 422 LYS B C 1
ATOM 8556 O O . LYS G 2 422 ? 33.537 32.639 33.823 1.00 34.39 422 LYS B O 1
ATOM 8562 N N . ASP G 2 423 ? 35.427 32.533 32.632 1.00 32.34 423 ASP B N 1
ATOM 8563 C CA . ASP G 2 423 ? 36.279 32.696 33.808 1.00 33.35 423 ASP B CA 1
ATOM 8564 C C . ASP G 2 423 ? 36.063 34.054 34.499 1.00 30.43 423 ASP B C 1
ATOM 8565 O O . ASP G 2 423 ? 35.888 35.074 33.833 1.00 32.39 423 ASP B O 1
ATOM 8570 N N . PRO G 2 424 ? 36.115 34.071 35.839 1.00 32.30 424 PRO B N 1
ATOM 8571 C CA . PRO G 2 424 ? 36.229 35.363 36.532 1.00 31.54 424 PRO B CA 1
ATOM 8572 C C . PRO G 2 424 ? 37.491 36.110 36.109 1.00 32.62 424 PRO B C 1
ATOM 8573 O O . PRO G 2 424 ? 38.418 35.488 35.583 1.00 32.02 424 PRO B O 1
ATOM 8577 N N . VAL G 2 425 ? 37.512 37.423 36.327 1.00 29.96 425 VAL B N 1
ATOM 8578 C CA . VAL G 2 425 ? 38.729 38.224 36.128 1.00 28.29 425 VAL B CA 1
ATOM 8579 C C . VAL G 2 425 ? 39.463 38.205 37.465 1.00 28.64 425 VAL B C 1
ATOM 8580 O O . VAL G 2 425 ? 40.282 37.308 37.701 1.00 30.83 425 VAL B O 1
ATOM 8584 N N . TYR G 2 426 ? 39.184 39.149 38.358 1.00 27.65 426 TYR B N 1
ATOM 8585 C CA . TYR G 2 426 ? 39.747 39.074 39.717 1.00 26.90 426 TYR B CA 1
ATOM 8586 C C . TYR G 2 426 ? 38.904 39.923 40.649 1.00 27.13 426 TYR B C 1
ATOM 8587 O O . TYR G 2 426 ? 39.236 41.068 40.973 1.00 27.29 426 TYR B O 1
ATOM 8596 N N . THR G 2 427 ? 37.800 39.323 41.077 1.00 29.52 427 THR B N 1
ATOM 8597 C CA . THR G 2 427 ? 36.801 40.018 41.850 1.00 29.20 427 THR B CA 1
ATOM 8598 C C . THR G 2 427 ? 37.302 40.643 43.173 1.00 30.12 427 THR B C 1
ATOM 8599 O O . THR G 2 427 ? 36.822 41.712 43.548 1.00 29.60 427 THR B O 1
ATOM 8603 N N . PRO G 2 428 ? 38.284 40.018 43.868 1.00 29.01 428 PRO B N 1
ATOM 8604 C CA . PRO G 2 428 ? 38.727 40.718 45.089 1.00 29.25 428 PRO B CA 1
ATOM 8605 C C . PRO G 2 428 ? 39.231 42.156 44.860 1.00 30.43 428 PRO B C 1
ATOM 8606 O O . PRO G 2 428 ? 39.070 43.009 45.736 1.00 30.59 428 PRO B O 1
ATOM 8610 N N . MET G 2 429 ? 39.826 42.431 43.698 1.00 29.39 429 MET B N 1
ATOM 8611 C CA . MET G 2 429 ? 40.261 43.796 43.394 1.00 33.46 429 MET B CA 1
ATOM 8612 C C . MET G 2 429 ? 39.082 44.753 43.367 1.00 30.87 429 MET B C 1
ATOM 8613 O O . MET G 2 429 ? 39.151 45.848 43.931 1.00 32.53 429 MET B O 1
ATOM 8618 N N . GLY G 2 430 ? 38.014 44.358 42.691 1.00 31.35 430 GLY B N 1
ATOM 8619 C CA . GLY G 2 430 ? 36.815 45.195 42.659 1.00 30.84 430 GLY B CA 1
ATOM 8620 C C . GLY G 2 430 ? 36.256 45.439 44.048 1.00 31.41 430 GLY B C 1
ATOM 8621 O O . GLY G 2 430 ? 35.891 46.553 44.390 1.00 31.81 430 GLY B O 1
ATOM 8622 N N . VAL G 2 431 ? 36.185 44.380 44.850 1.00 30.83 431 VAL B N 1
ATOM 8623 C CA . VAL G 2 431 ? 35.703 44.472 46.213 1.00 31.51 431 VAL B CA 1
ATOM 8624 C C . VAL G 2 431 ? 36.451 45.541 46.997 1.00 30.34 431 VAL B C 1
ATOM 8625 O O . VAL G 2 431 ? 35.834 46.359 47.665 1.00 30.80 431 VAL B O 1
ATOM 8629 N N . PHE G 2 432 ? 37.779 45.532 46.913 1.00 30.61 432 PHE B N 1
ATOM 8630 C CA . PHE G 2 432 ? 38.596 46.446 47.717 1.00 29.64 432 PHE B CA 1
ATOM 8631 C C . PHE G 2 432 ? 38.670 47.852 47.143 1.00 30.23 432 PHE B C 1
ATOM 8632 O O . PHE G 2 432 ? 38.726 48.806 47.901 1.00 30.84 432 PHE B O 1
ATOM 8640 N N . ILE G 2 433 ? 38.641 47.992 45.813 1.00 30.02 433 ILE B N 1
ATOM 8641 C CA . ILE G 2 433 ? 38.640 49.330 45.200 1.00 30.13 433 ILE B CA 1
ATOM 8642 C C . ILE G 2 433 ? 37.399 50.086 45.624 1.00 29.74 433 ILE B C 1
ATOM 8643 O O . ILE G 2 433 ? 37.497 51.235 46.064 1.00 30.61 433 ILE B O 1
ATOM 8648 N N . THR G 2 434 ? 36.234 49.441 45.541 1.00 31.46 434 THR B N 1
ATOM 8649 C CA . THR G 2 434 ? 34.998 50.123 45.937 1.00 29.75 434 THR B CA 1
ATOM 8650 C C . THR G 2 434 ? 34.929 50.285 47.457 1.00 31.03 434 THR B C 1
ATOM 8651 O O . THR G 2 434 ? 34.409 51.293 47.935 1.00 31.28 434 THR B O 1
ATOM 8655 N N . ALA G 2 435 ? 35.456 49.330 48.228 1.00 29.46 435 ALA B N 1
ATOM 8656 C CA . ALA G 2 435 ? 35.475 49.469 49.689 1.00 30.18 435 ALA B CA 1
ATOM 8657 C C . ALA G 2 435 ? 36.289 50.678 50.128 1.00 29.47 435 ALA B C 1
ATOM 8658 O O . ALA G 2 435 ? 35.847 51.461 50.957 1.00 31.16 435 ALA B O 1
ATOM 8660 N N . TRP G 2 436 ? 37.467 50.845 49.549 1.00 29.29 436 TRP B N 1
ATOM 8661 C CA . TRP G 2 436 ? 38.307 51.996 49.872 1.00 30.73 436 TRP B CA 1
ATOM 8662 C C . TRP G 2 436 ? 37.662 53.305 49.414 1.00 30.14 436 TRP B C 1
ATOM 8663 O O . TRP G 2 436 ? 37.766 54.316 50.105 1.00 32.08 436 TRP B O 1
ATOM 8674 N N . ALA G 2 437 ? 37.003 53.289 48.255 1.00 29.48 437 ALA B N 1
ATOM 8675 C CA . ALA G 2 437 ? 36.286 54.474 47.783 1.00 29.82 437 ALA B CA 1
ATOM 8676 C C . ALA G 2 437 ? 35.168 54.843 48.768 1.00 30.32 437 ALA B C 1
ATOM 8677 O O . ALA G 2 437 ? 35.045 56.004 49.156 1.00 30.78 437 ALA B O 1
ATOM 8679 N N . ARG G 2 438 ? 34.385 53.861 49.211 1.00 30.32 438 ARG B N 1
ATOM 8680 C CA . ARG G 2 438 ? 33.363 54.120 50.234 1.00 31.95 438 ARG B CA 1
ATOM 8681 C C . ARG G 2 438 ? 33.986 54.649 51.518 1.00 31.34 438 ARG B C 1
ATOM 8682 O O . ARG G 2 438 ? 33.478 55.588 52.124 1.00 32.00 438 ARG B O 1
ATOM 8690 N N . TYR G 2 439 ? 35.082 54.027 51.952 1.00 30.83 439 TYR B N 1
ATOM 8691 C CA . TYR G 2 439 ? 35.782 54.457 53.167 1.00 31.45 439 TYR B CA 1
ATOM 8692 C C . TYR G 2 439 ? 36.146 55.939 53.116 1.00 31.48 439 TYR B C 1
ATOM 8693 O O . TYR G 2 439 ? 35.929 56.688 54.079 1.00 31.13 439 TYR B O 1
ATOM 8702 N N . THR G 2 440 ? 36.692 56.344 51.974 1.00 30.68 440 THR B N 1
ATOM 8703 C CA . THR G 2 440 ? 37.107 57.718 51.728 1.00 31.55 440 THR B CA 1
ATOM 8704 C C . THR G 2 440 ? 35.940 58.682 51.978 1.00 31.24 440 THR B C 1
ATOM 8705 O O . THR G 2 440 ? 36.066 59.682 52.699 1.00 31.19 440 THR B O 1
ATOM 8709 N N . THR G 2 441 ? 34.809 58.379 51.350 1.00 31.48 441 THR B N 1
ATOM 8710 C CA . THR G 2 441 ? 33.632 59.242 51.432 1.00 28.68 441 THR B CA 1
ATOM 8711 C C . THR G 2 441 ? 32.952 59.198 52.780 1.00 30.81 441 THR B C 1
ATOM 8712 O O . THR G 2 441 ? 32.663 60.247 53.368 1.00 30.30 441 THR B O 1
ATOM 8716 N N . ILE G 2 442 ? 32.756 57.996 53.308 1.00 28.85 442 ILE B N 1
ATOM 8717 C CA . ILE G 2 442 ? 32.068 57.848 54.581 1.00 30.73 442 ILE B CA 1
ATOM 8718 C C . ILE G 2 442 ? 32.862 58.473 55.731 1.00 29.57 442 ILE B C 1
ATOM 8719 O O . ILE G 2 442 ? 32.284 59.111 56.626 1.00 29.79 442 ILE B O 1
ATOM 8724 N N . THR G 2 443 ? 34.178 58.292 55.723 1.00 28.66 443 THR B N 1
ATOM 8725 C CA . THR G 2 443 ? 34.982 58.832 56.820 1.00 29.90 443 THR B CA 1
ATOM 8726 C C . THR G 2 443 ? 34.986 60.356 56.817 1.00 29.96 443 THR B C 1
ATOM 8727 O O . THR G 2 443 ? 34.915 60.972 57.883 1.00 31.85 443 THR B O 1
ATOM 8731 N N . ALA G 2 444 ? 35.044 60.971 55.636 1.00 29.72 444 ALA B N 1
ATOM 8732 C CA . ALA G 2 444 ? 34.970 62.441 55.557 1.00 30.21 444 ALA B CA 1
ATOM 8733 C C . ALA G 2 444 ? 33.606 62.947 56.026 1.00 29.95 444 ALA B C 1
ATOM 8734 O O . ALA G 2 444 ? 33.535 63.904 56.796 1.00 29.31 444 ALA B O 1
ATOM 8736 N N . ALA G 2 445 ? 32.539 62.310 55.540 1.00 29.26 445 ALA B N 1
ATOM 8737 C CA . ALA G 2 445 ? 31.175 62.641 55.947 1.00 28.44 445 ALA B CA 1
ATOM 8738 C C . ALA G 2 445 ? 30.977 62.517 57.460 1.00 28.41 445 ALA B C 1
ATOM 8739 O O . ALA G 2 445 ? 30.376 63.377 58.103 1.00 30.60 445 ALA B O 1
ATOM 8741 N N . GLN G 2 446 ? 31.474 61.422 58.014 1.00 29.22 446 GLN B N 1
ATOM 8742 C CA . GLN G 2 446 ? 31.347 61.157 59.452 1.00 30.08 446 GLN B CA 1
ATOM 8743 C C . GLN G 2 446 ? 32.126 62.187 60.274 1.00 30.16 446 GLN B C 1
ATOM 8744 O O . GLN G 2 446 ? 31.671 62.632 61.329 1.00 30.59 446 GLN B O 1
ATOM 8750 N N . ALA G 2 447 ? 33.304 62.555 59.778 1.00 31.86 447 ALA B N 1
ATOM 8751 C CA . ALA G 2 447 ? 34.102 63.611 60.394 1.00 30.33 447 ALA B CA 1
ATOM 8752 C C . ALA G 2 447 ? 33.321 64.930 60.481 1.00 30.39 447 ALA B C 1
ATOM 8753 O O . ALA G 2 447 ? 33.559 65.738 61.383 1.00 33.87 447 ALA B O 1
ATOM 8755 N N . CYS G 2 448 ? 32.394 65.115 59.534 1.00 30.44 448 CYS B N 1
ATOM 8756 C CA . CYS G 2 448 ? 31.562 66.300 59.421 1.00 30.85 448 CYS B CA 1
ATOM 8757 C C . CYS G 2 448 ? 30.097 66.014 59.759 1.00 30.65 448 CYS B C 1
ATOM 8758 O O . CYS G 2 448 ? 29.206 66.688 59.246 1.00 30.80 448 CYS B O 1
ATOM 8761 N N . TYR G 2 449 ? 29.847 65.040 60.634 1.00 30.26 449 TYR B N 1
ATOM 8762 C CA . TYR G 2 449 ? 28.473 64.594 60.929 1.00 31.71 449 TYR B CA 1
ATOM 8763 C C . TYR G 2 449 ? 27.510 65.708 61.323 1.00 31.24 449 TYR B C 1
ATOM 8764 O O . TYR G 2 449 ? 26.344 65.683 60.932 1.00 32.70 449 TYR B O 1
ATOM 8773 N N . ASP G 2 450 ? 27.987 66.683 62.102 1.00 30.19 450 ASP B N 1
ATOM 8774 C CA . ASP G 2 450 ? 27.132 67.788 62.533 1.00 32.12 450 ASP B CA 1
ATOM 8775 C C . ASP G 2 450 ? 26.600 68.643 61.379 1.00 31.87 450 ASP B C 1
ATOM 8776 O O . ASP G 2 450 ? 25.632 69.393 61.553 1.00 33.16 450 ASP B O 1
ATOM 8781 N N . ARG G 2 451 ? 27.230 68.525 60.210 1.00 30.93 451 ARG B N 1
ATOM 8782 C CA . ARG G 2 451 ? 26.855 69.303 59.035 1.00 31.31 451 ARG B CA 1
ATOM 8783 C C . ARG G 2 451 ? 26.443 68.463 57.824 1.00 30.80 451 ARG B C 1
ATOM 8784 O O . ARG G 2 451 ? 26.005 69.021 56.822 1.00 29.59 451 ARG B O 1
ATOM 8792 N N . ILE G 2 452 ? 26.559 67.140 57.909 1.00 28.98 452 ILE B N 1
ATOM 8793 C CA . ILE G 2 452 ? 26.344 66.291 56.727 1.00 30.41 452 ILE B CA 1
ATOM 8794 C C . ILE G 2 452 ? 24.876 66.241 56.303 1.00 30.18 452 ILE B C 1
ATOM 8795 O O . ILE G 2 452 ? 23.987 65.977 57.129 1.00 33.10 452 ILE B O 1
ATOM 8800 N N . ILE G 2 453 ? 24.641 66.494 55.011 1.00 29.10 453 ILE B N 1
ATOM 8801 C CA . ILE G 2 453 ? 23.313 66.393 54.405 1.00 30.58 453 ILE B CA 1
ATOM 8802 C C . ILE G 2 453 ? 23.184 65.120 53.582 1.00 29.04 453 ILE B C 1
ATOM 8803 O O . ILE G 2 453 ? 22.206 64.372 53.702 1.00 30.06 453 ILE B O 1
ATOM 8808 N N . TYR G 2 454 ? 24.182 64.879 52.736 1.00 28.45 454 TYR B N 1
ATOM 8809 C CA . TYR G 2 454 ? 24.041 63.950 51.622 1.00 30.46 454 TYR B CA 1
ATOM 8810 C C . TYR G 2 454 ? 25.411 63.520 51.126 1.00 30.39 454 TYR B C 1
ATOM 8811 O O . TYR G 2 454 ? 26.339 64.321 51.111 1.00 31.36 454 TYR B O 1
ATOM 8820 N N . CYS G 2 455 ? 25.515 62.246 50.752 1.00 31.79 455 CYS B N 1
ATOM 8821 C CA . CYS G 2 455 ? 26.698 61.696 50.100 1.00 31.75 455 CYS B CA 1
ATOM 8822 C C . CYS G 2 455 ? 26.287 61.003 48.814 1.00 30.55 455 CYS B C 1
ATOM 8823 O O . CYS G 2 455 ? 25.245 60.352 48.772 1.00 31.85 455 CYS B O 1
ATOM 8826 N N . ASP G 2 456 ? 27.100 61.131 47.769 1.00 32.14 456 ASP B N 1
ATOM 8827 C CA . ASP G 2 456 ? 26.919 60.308 46.580 1.00 32.45 456 ASP B CA 1
ATOM 8828 C C . ASP G 2 456 ? 28.245 59.946 45.945 1.00 32.81 456 ASP B C 1
ATOM 8829 O O . ASP G 2 456 ? 28.779 60.703 45.130 1.00 34.98 456 ASP B O 1
ATOM 8834 N N . THR G 2 457 ? 28.753 58.793 46.364 1.00 31.73 457 THR B N 1
ATOM 8835 C CA . THR G 2 457 ? 29.900 58.109 45.793 1.00 33.11 457 THR B CA 1
ATOM 8836 C C . THR G 2 457 ? 31.205 58.813 46.083 1.00 34.15 457 THR B C 1
ATOM 8837 O O . THR G 2 457 ? 32.024 58.288 46.839 1.00 33.46 457 THR B O 1
ATOM 8841 N N . ASP G 2 458 ? 31.391 59.987 45.489 1.00 33.27 458 ASP B N 1
ATOM 8842 C CA . ASP G 2 458 ? 32.615 60.763 45.624 1.00 31.94 458 ASP B CA 1
ATOM 8843 C C . ASP G 2 458 ? 32.381 62.174 46.150 1.00 33.20 458 ASP B C 1
ATOM 8844 O O . ASP G 2 458 ? 33.304 62.993 46.145 1.00 34.84 458 ASP B O 1
ATOM 8849 N N . SER G 2 459 ? 31.161 62.454 46.615 1.00 31.47 459 SER B N 1
ATOM 8850 C CA . SER G 2 459 ? 30.793 63.809 46.994 1.00 32.60 459 SER B CA 1
ATOM 8851 C C . SER G 2 459 ? 30.069 63.831 48.321 1.00 34.55 459 SER B C 1
ATOM 8852 O O . SER G 2 459 ? 29.306 62.910 48.633 1.00 33.14 459 SER B O 1
ATOM 8855 N N . ILE G 2 460 ? 30.345 64.876 49.096 1.00 30.92 460 ILE B N 1
ATOM 8856 C CA . ILE G 2 460 ? 29.649 65.142 50.346 1.00 30.69 460 ILE B CA 1
ATOM 8857 C C . ILE G 2 460 ? 29.110 66.561 50.305 1.00 30.48 460 ILE B C 1
ATOM 8858 O O . ILE G 2 460 ? 29.793 67.470 49.843 1.00 31.27 460 ILE B O 1
ATOM 8863 N N . HIS G 2 461 ? 27.876 66.709 50.781 1.00 30.15 461 HIS B N 1
ATOM 8864 C CA . HIS G 2 461 ? 27.146 67.977 50.821 1.00 29.39 461 HIS B CA 1
ATOM 8865 C C . HIS G 2 461 ? 26.920 68.327 52.272 1.00 29.19 461 HIS B C 1
ATOM 8866 O O . HIS G 2 461 ? 26.377 67.510 53.021 1.00 30.31 461 HIS B O 1
ATOM 8873 N N . LEU G 2 462 ? 27.322 69.532 52.655 1.00 28.70 462 LEU B N 1
ATOM 8874 C CA . LEU G 2 462 ? 27.250 70.008 54.044 1.00 29.49 462 LEU B CA 1
ATOM 8875 C C . LEU G 2 462 ? 26.422 71.280 54.144 1.00 30.65 462 LEU B C 1
ATOM 8876 O O . LEU G 2 462 ? 26.391 72.061 53.211 1.00 30.19 462 LEU B O 1
ATOM 8881 N N . THR G 2 463 ? 25.785 71.498 55.294 1.00 29.90 463 THR B N 1
ATOM 8882 C CA . THR G 2 463 ? 25.233 72.817 55.625 1.00 31.03 463 THR B CA 1
ATOM 8883 C C . THR G 2 463 ? 26.380 73.773 55.940 1.00 31.80 463 THR B C 1
ATOM 8884 O O . THR G 2 463 ? 27.474 73.331 56.280 1.00 31.80 463 THR B O 1
ATOM 8888 N N . GLY G 2 464 ? 26.135 75.078 55.814 1.00 31.03 464 GLY B N 1
ATOM 8889 C CA . GLY G 2 464 ? 27.169 76.084 56.052 1.00 31.14 464 GLY B CA 1
ATOM 8890 C C . GLY G 2 464 ? 28.144 76.247 54.897 1.00 29.81 464 GLY B C 1
ATOM 8891 O O . GLY G 2 464 ? 28.174 75.438 53.979 1.00 31.40 464 GLY B O 1
ATOM 8892 N N . THR G 2 465 ? 28.962 77.293 54.961 1.00 32.50 465 THR B N 1
ATOM 8893 C CA . THR G 2 465 ? 29.823 77.670 53.831 1.00 32.35 465 THR B CA 1
ATOM 8894 C C . THR G 2 465 ? 31.334 77.682 54.123 1.00 33.19 465 THR B C 1
ATOM 8895 O O . THR G 2 465 ? 32.130 77.934 53.216 1.00 34.87 465 THR B O 1
ATOM 8899 N N . GLU G 2 466 ? 31.736 77.415 55.365 1.00 32.95 466 GLU B N 1
ATOM 8900 C CA . GLU G 2 466 ? 33.163 77.377 55.710 1.00 31.78 466 GLU B CA 1
ATOM 8901 C C . GLU G 2 466 ? 33.681 75.958 55.673 1.00 31.60 466 GLU B C 1
ATOM 8902 O O . GLU G 2 466 ? 32.988 75.037 56.082 1.00 31.35 466 GLU B O 1
ATOM 8908 N N . ILE G 2 467 ? 34.897 75.767 55.168 1.00 31.39 467 ILE B N 1
ATOM 8909 C CA . ILE G 2 467 ? 35.471 74.427 55.085 1.00 30.52 467 ILE B CA 1
ATOM 8910 C C . ILE G 2 467 ? 35.643 73.905 56.513 1.00 30.68 467 ILE B C 1
ATOM 8911 O O . ILE G 2 467 ? 36.212 74.607 57.344 1.00 32.77 467 ILE B O 1
ATOM 8916 N N . PRO G 2 468 ? 35.117 72.701 56.815 1.00 31.21 468 PRO B N 1
ATOM 8917 C CA . PRO G 2 468 ? 35.333 72.186 58.164 1.00 31.77 468 PRO B CA 1
ATOM 8918 C C . PRO G 2 468 ? 36.810 72.048 58.496 1.00 32.43 468 PRO B C 1
ATOM 8919 O O . PRO G 2 468 ? 37.581 71.567 57.673 1.00 30.87 468 PRO B O 1
ATOM 8923 N N . ASP G 2 469 ? 37.188 72.458 59.701 1.00 32.71 469 ASP B N 1
ATOM 8924 C CA . ASP G 2 469 ? 38.579 72.384 60.135 1.00 35.32 469 ASP B CA 1
ATOM 8925 C C . ASP G 2 469 ? 39.137 70.976 59.947 1.00 34.74 469 ASP B C 1
ATOM 8926 O O . ASP G 2 469 ? 40.270 70.810 59.488 1.00 35.15 469 ASP B O 1
ATOM 8931 N N . VAL G 2 470 ? 38.329 69.969 60.280 1.00 32.03 470 VAL B N 1
ATOM 8932 C CA . VAL G 2 470 ? 38.783 68.578 60.280 1.00 34.08 470 VAL B CA 1
ATOM 8933 C C . VAL G 2 470 ? 39.234 68.058 58.902 1.00 34.53 470 VAL B C 1
ATOM 8934 O O . VAL G 2 470 ? 40.069 67.158 58.837 1.00 36.26 470 VAL B O 1
ATOM 8938 N N . ILE G 2 471 ? 38.701 68.623 57.814 1.00 34.46 471 ILE B N 1
ATOM 8939 C CA . ILE G 2 471 ? 39.090 68.185 56.453 1.00 33.69 471 ILE B CA 1
ATOM 8940 C C . ILE G 2 471 ? 39.996 69.171 55.695 1.00 33.66 471 ILE B C 1
ATOM 8941 O O . ILE G 2 471 ? 40.362 68.902 54.557 1.00 33.66 471 ILE B O 1
ATOM 8946 N N . LYS G 2 472 ? 40.397 70.276 56.328 1.00 36.36 472 LYS B N 1
ATOM 8947 C CA . LYS G 2 472 ? 41.187 71.290 55.623 1.00 37.25 472 LYS B CA 1
ATOM 8948 C C . LYS G 2 472 ? 42.469 70.735 55.008 1.00 38.56 472 LYS B C 1
ATOM 8949 O O . LYS G 2 472 ? 42.885 71.180 53.933 1.00 38.40 472 LYS B O 1
ATOM 8955 N N . ASP G 2 473 ? 43.083 69.763 55.686 1.00 38.81 473 ASP B N 1
ATOM 8956 C CA . ASP G 2 473 ? 44.357 69.187 55.232 1.00 40.69 473 ASP B CA 1
ATOM 8957 C C . ASP G 2 473 ? 44.212 68.169 54.092 1.00 38.80 473 ASP B C 1
ATOM 8958 O O . ASP G 2 473 ? 45.210 67.749 53.515 1.00 41.05 473 ASP B O 1
ATOM 8963 N N . ILE G 2 474 ? 42.980 67.779 53.766 1.00 35.55 474 ILE B N 1
ATOM 8964 C CA . ILE G 2 474 ? 42.741 66.882 52.631 1.00 35.55 474 ILE B CA 1
ATOM 8965 C C . ILE G 2 474 ? 41.843 67.534 51.582 1.00 35.17 474 ILE B C 1
ATOM 8966 O O . ILE G 2 474 ? 41.246 66.843 50.753 1.00 36.07 474 ILE B O 1
ATOM 8971 N N . VAL G 2 475 ? 41.778 68.864 51.615 1.00 33.71 475 VAL B N 1
ATOM 8972 C CA . VAL G 2 475 ? 41.099 69.640 50.584 1.00 34.23 475 VAL B CA 1
ATOM 8973 C C . VAL G 2 475 ? 42.120 70.247 49.622 1.00 33.39 475 VAL B C 1
ATOM 8974 O O . VAL G 2 475 ? 43.095 70.872 50.041 1.00 36.52 475 VAL B O 1
ATOM 8978 N N . ASP G 2 476 ? 41.886 70.050 48.330 1.00 32.35 476 ASP B N 1
ATOM 8979 C CA . ASP G 2 476 ? 42.712 70.640 47.280 1.00 33.62 476 ASP B CA 1
ATOM 8980 C C . ASP G 2 476 ? 41.916 70.651 45.985 1.00 33.00 476 ASP B C 1
ATOM 8981 O O . ASP G 2 476 ? 41.230 69.689 45.696 1.00 32.44 476 ASP B O 1
ATOM 8986 N N . PRO G 2 477 ? 41.999 71.738 45.199 1.00 31.14 477 PRO B N 1
ATOM 8987 C CA . PRO G 2 477 ? 41.192 71.792 43.974 1.00 33.76 477 PRO B CA 1
ATOM 8988 C C . PRO G 2 477 ? 41.548 70.780 42.872 1.00 33.97 477 PRO B C 1
ATOM 8989 O O . PRO G 2 477 ? 40.706 70.515 42.014 1.00 34.58 477 PRO B O 1
ATOM 8993 N N . LYS G 2 478 ? 42.766 70.231 42.903 1.00 35.65 478 LYS B N 1
ATOM 8994 C CA . LYS G 2 478 ? 43.308 69.428 41.787 1.00 36.06 478 LYS B CA 1
ATOM 8995 C C . LYS G 2 478 ? 43.904 68.067 42.162 1.00 34.09 478 LYS B C 1
ATOM 8996 O O . LYS G 2 478 ? 43.801 67.117 41.385 1.00 34.57 478 LYS B O 1
ATOM 9002 N N . LYS G 2 479 ? 44.533 67.973 43.331 1.00 35.45 479 LYS B N 1
ATOM 9003 C CA . LYS G 2 479 ? 45.382 66.824 43.658 1.00 36.10 479 LYS B CA 1
ATOM 9004 C C . LYS G 2 479 ? 44.584 65.538 43.736 1.00 33.52 479 LYS B C 1
ATOM 9005 O O . LYS G 2 479 ? 43.495 65.519 44.292 1.00 33.19 479 LYS B O 1
ATOM 9011 N N . LEU G 2 480 ? 45.135 64.471 43.170 1.00 32.82 480 LEU B N 1
ATOM 9012 C CA . LEU G 2 480 ? 44.468 63.176 43.137 1.00 32.09 480 LEU B CA 1
ATOM 9013 C C . LEU G 2 480 ? 44.077 62.705 44.534 1.00 31.71 480 LEU B C 1
ATOM 9014 O O . LEU G 2 480 ? 44.905 62.663 45.433 1.00 32.97 480 LEU B O 1
ATOM 9019 N N . GLY G 2 481 ? 42.797 62.382 44.712 1.00 31.04 481 GLY B N 1
ATOM 9020 C CA . GLY G 2 481 ? 42.319 61.760 45.938 1.00 30.67 481 GLY B CA 1
ATOM 9021 C C . GLY G 2 481 ? 41.964 62.736 47.040 1.00 32.30 481 GLY B C 1
ATOM 9022 O O . GLY G 2 481 ? 41.422 62.336 48.073 1.00 33.67 481 GLY B O 1
ATOM 9023 N N . TYR G 2 482 ? 42.285 64.010 46.833 1.00 30.74 482 TYR B N 1
ATOM 9024 C CA . TYR G 2 482 ? 41.922 65.071 47.758 1.00 32.99 482 TYR B CA 1
ATOM 9025 C C . TYR G 2 482 ? 40.504 65.529 47.420 1.00 30.86 482 TYR B C 1
ATOM 9026 O O . TYR G 2 482 ? 40.004 65.267 46.321 1.00 31.84 482 TYR B O 1
ATOM 9035 N N . TRP G 2 483 ? 39.873 66.212 48.370 1.00 32.34 483 TRP B N 1
ATOM 9036 C CA . TRP G 2 483 ? 38.536 66.766 48.189 1.00 31.44 483 TRP B CA 1
ATOM 9037 C C . TRP G 2 483 ? 38.594 68.178 47.617 1.00 30.97 483 TRP B C 1
ATOM 9038 O O . TRP G 2 483 ? 39.178 69.065 48.226 1.00 31.82 483 TRP B O 1
ATOM 9049 N N . ALA G 2 484 ? 37.963 68.394 46.469 1.00 30.78 484 ALA B N 1
ATOM 9050 C CA . ALA G 2 484 ? 37.829 69.733 45.921 1.00 31.24 484 ALA B CA 1
ATOM 9051 C C . ALA G 2 484 ? 36.549 70.359 46.468 1.00 30.31 484 ALA B C 1
ATOM 9052 O O . ALA G 2 484 ? 35.501 69.710 46.502 1.00 31.04 484 ALA B O 1
ATOM 9054 N N . HIS G 2 485 ? 36.648 71.608 46.915 1.00 31.50 485 HIS B N 1
ATOM 9055 C CA . HIS G 2 485 ? 35.472 72.408 47.194 1.00 30.37 485 HIS B CA 1
ATOM 9056 C C . HIS G 2 485 ? 34.895 72.781 45.842 1.00 29.27 485 HIS B C 1
ATOM 9057 O O . HIS G 2 485 ? 35.461 73.605 45.105 1.00 31.42 485 HIS B O 1
ATOM 9064 N N . GLU G 2 486 ? 33.782 72.142 45.527 1.00 31.38 486 GLU B N 1
ATOM 9065 C CA . GLU G 2 486 ? 33.188 72.186 44.203 1.00 33.76 486 GLU B CA 1
ATOM 9066 C C . GLU G 2 486 ? 32.257 73.372 44.046 1.00 32.51 486 GLU B C 1
ATOM 9067 O O . GLU G 2 486 ? 32.288 74.046 43.023 1.00 34.06 486 GLU B O 1
ATOM 9073 N N . SER G 2 487 ? 31.416 73.613 45.051 1.00 30.83 487 SER B N 1
ATOM 9074 C CA . SER G 2 487 ? 30.439 74.687 44.978 1.00 31.65 487 SER B CA 1
ATOM 9075 C C . SER G 2 487 ? 29.912 75.087 46.349 1.00 30.02 487 SER B C 1
ATOM 9076 O O . SER G 2 487 ? 30.113 74.376 47.334 1.00 30.34 487 SER B O 1
ATOM 9079 N N . THR G 2 488 ? 29.263 76.245 46.386 1.00 29.66 488 THR B N 1
ATOM 9080 C CA . THR G 2 488 ? 28.543 76.732 47.560 1.00 30.07 488 THR B CA 1
ATOM 9081 C C . THR G 2 488 ? 27.143 77.119 47.131 1.00 29.54 488 THR B C 1
ATOM 9082 O O . THR G 2 488 ? 26.975 77.738 46.084 1.00 30.44 488 THR B O 1
ATOM 9086 N N . PHE G 2 489 ? 26.139 76.734 47.921 1.00 28.74 489 PHE B N 1
ATOM 9087 C CA . PHE G 2 489 ? 24.755 77.060 47.598 1.00 28.94 489 PHE B CA 1
ATOM 9088 C C . PHE G 2 489 ? 24.067 77.945 48.636 1.00 28.33 489 PHE B C 1
ATOM 9089 O O . PHE G 2 489 ? 24.425 77.958 49.820 1.00 29.17 489 PHE B O 1
ATOM 9097 N N . LYS G 2 490 ? 23.081 78.682 48.142 1.00 29.89 490 LYS B N 1
ATOM 9098 C CA . LYS G 2 490 ? 22.299 79.643 48.909 1.00 30.17 490 LYS B CA 1
ATOM 9099 C C . LYS G 2 490 ? 21.120 78.943 49.591 1.00 29.79 490 LYS B C 1
ATOM 9100 O O . LYS G 2 490 ? 20.763 79.250 50.733 1.00 31.42 490 LYS B O 1
ATOM 9106 N N . ARG G 2 491 ? 20.507 78.020 48.863 1.00 29.76 491 ARG B N 1
ATOM 9107 C CA . ARG G 2 491 ? 19.483 77.151 49.414 1.00 30.37 491 ARG B CA 1
ATOM 9108 C C . ARG G 2 491 ? 19.401 75.881 48.590 1.00 30.44 491 ARG B C 1
ATOM 9109 O O . ARG G 2 491 ? 19.954 75.803 47.494 1.00 29.23 491 ARG B O 1
ATOM 9117 N N . ALA G 2 492 ? 18.731 74.883 49.148 1.00 29.35 492 ALA B N 1
ATOM 9118 C CA . ALA G 2 492 ? 18.629 73.584 48.522 1.00 28.07 492 ALA B CA 1
ATOM 9119 C C . ALA G 2 492 ? 17.427 72.828 49.060 1.00 29.77 492 ALA B C 1
ATOM 9120 O O . ALA G 2 492 ? 16.840 73.209 50.083 1.00 30.27 492 ALA B O 1
ATOM 9122 N N . LYS G 2 493 ? 17.084 71.746 48.362 1.00 29.15 493 LYS B N 1
ATOM 9123 C CA . LYS G 2 493 ? 16.073 70.809 48.827 1.00 30.51 493 LYS B CA 1
ATOM 9124 C C . LYS G 2 493 ? 16.416 69.422 48.333 1.00 29.17 493 LYS B C 1
ATOM 9125 O O . LYS G 2 493 ? 16.565 69.211 47.127 1.00 29.11 493 LYS B O 1
ATOM 9131 N N . TYR G 2 494 ? 16.557 68.485 49.276 1.00 29.87 494 TYR B N 1
ATOM 9132 C CA . TYR G 2 494 ? 16.844 67.084 48.983 1.00 31.38 494 TYR B CA 1
ATOM 9133 C C . TYR G 2 494 ? 15.603 66.267 49.303 1.00 31.02 494 TYR B C 1
ATOM 9134 O O . TYR G 2 494 ? 15.120 66.296 50.421 1.00 33.00 494 TYR B O 1
ATOM 9143 N N . LEU G 2 495 ? 15.071 65.569 48.306 1.00 30.66 495 LEU B N 1
ATOM 9144 C CA . LEU G 2 495 ? 13.877 64.733 48.506 1.00 30.30 495 LEU B CA 1
ATOM 9145 C C . LEU G 2 495 ? 14.242 63.294 48.772 1.00 31.99 495 LEU B C 1
ATOM 9146 O O . LEU G 2 495 ? 13.651 62.658 49.635 1.00 32.83 495 LEU B O 1
ATOM 9151 N N . ARG G 2 496 ? 15.178 62.773 47.981 1.00 30.89 496 ARG B N 1
ATOM 9152 C CA . ARG G 2 496 ? 15.594 61.369 48.004 1.00 32.80 496 ARG B CA 1
ATOM 9153 C C . ARG G 2 496 ? 17.034 61.288 47.562 1.00 32.96 496 ARG B C 1
ATOM 9154 O O . ARG G 2 496 ? 17.590 62.269 47.066 1.00 31.66 496 ARG B O 1
ATOM 9162 N N . GLN G 2 497 ? 17.640 60.119 47.731 1.00 31.92 497 GLN B N 1
ATOM 9163 C CA . GLN G 2 497 ? 18.912 59.816 47.079 1.00 33.65 497 GLN B CA 1
ATOM 9164 C C . GLN G 2 497 ? 18.821 60.238 45.613 1.00 31.52 497 GLN B C 1
ATOM 9165 O O . GLN G 2 497 ? 17.826 59.966 44.944 1.00 34.41 497 GLN B O 1
ATOM 9171 N N . LYS G 2 498 ? 19.861 60.926 45.138 1.00 31.54 498 LYS B N 1
ATOM 9172 C CA . LYS G 2 498 ? 19.981 61.383 43.756 1.00 31.76 498 LYS B CA 1
ATOM 9173 C C . LYS G 2 498 ? 18.845 62.268 43.264 1.00 32.69 498 LYS B C 1
ATOM 9174 O O . LYS G 2 498 ? 18.594 62.312 42.070 1.00 34.33 498 LYS B O 1
ATOM 9180 N N . THR G 2 499 ? 18.169 62.958 44.176 1.00 30.21 499 THR B N 1
ATOM 9181 C CA . THR G 2 499 ? 16.987 63.751 43.842 1.00 29.46 499 THR B CA 1
ATOM 9182 C C . THR G 2 499 ? 17.016 65.022 44.673 1.00 31.67 499 THR B C 1
ATOM 9183 O O . THR G 2 499 ? 16.520 65.055 45.803 1.00 31.09 499 THR B O 1
ATOM 9187 N N . TYR G 2 500 ? 17.609 66.077 44.119 1.00 29.20 500 TYR B N 1
ATOM 9188 C CA . TYR G 2 500 ? 17.763 67.318 44.865 1.00 29.23 500 TYR B CA 1
ATOM 9189 C C . TYR G 2 500 ? 17.921 68.504 43.923 1.00 28.17 500 TYR B C 1
ATOM 9190 O O . TYR G 2 500 ? 18.196 68.328 42.729 1.00 29.32 500 TYR B O 1
ATOM 9199 N N . ILE G 2 501 ? 17.681 69.689 44.463 1.00 28.26 501 ILE B N 1
ATOM 9200 C CA . ILE G 2 501 ? 17.900 70.949 43.756 1.00 29.04 501 ILE B CA 1
ATOM 9201 C C . ILE G 2 501 ? 18.749 71.869 44.625 1.00 27.87 501 ILE B C 1
ATOM 9202 O O . ILE G 2 501 ? 18.728 71.776 45.867 1.00 27.69 501 ILE B O 1
ATOM 9207 N N . GLN G 2 502 ? 19.468 72.778 43.963 1.00 29.14 502 GLN B N 1
ATOM 9208 C CA . GLN G 2 502 ? 20.337 73.760 44.613 1.00 28.95 502 GLN B CA 1
ATOM 9209 C C . GLN G 2 502 ? 20.293 75.092 43.864 1.00 28.27 502 GLN B C 1
ATOM 9210 O O . GLN G 2 502 ? 20.285 75.102 42.628 1.00 28.61 502 GLN B O 1
ATOM 9216 N N . ASP G 2 503 ? 20.261 76.189 44.629 1.00 27.50 503 ASP B N 1
ATOM 9217 C CA . ASP G 2 503 ? 20.576 77.526 44.137 1.00 28.84 503 ASP B CA 1
ATOM 9218 C C . ASP G 2 503 ? 22.056 77.778 44.430 1.00 28.77 503 ASP B C 1
ATOM 9219 O O . ASP G 2 503 ? 22.422 78.002 45.572 1.00 30.19 503 ASP B O 1
ATOM 9224 N N . ILE G 2 504 ? 22.895 77.737 43.398 1.00 28.98 504 ILE B N 1
ATOM 9225 C CA . ILE G 2 504 ? 24.354 77.762 43.558 1.00 30.18 504 ILE B CA 1
ATOM 9226 C C . ILE G 2 504 ? 24.896 79.162 43.294 1.00 31.39 504 ILE B C 1
ATOM 9227 O O . ILE G 2 504 ? 24.544 79.784 42.297 1.00 30.31 504 ILE B O 1
ATOM 9232 N N . TYR G 2 505 ? 25.735 79.659 44.200 1.00 30.01 505 TYR B N 1
ATOM 9233 C CA . TYR G 2 505 ? 26.356 80.976 44.031 1.00 30.92 505 TYR B CA 1
ATOM 9234 C C . TYR G 2 505 ? 27.306 80.959 42.842 1.00 29.64 505 TYR B C 1
ATOM 9235 O O . TYR G 2 505 ? 28.192 80.097 42.763 1.00 30.73 505 TYR B O 1
ATOM 9244 N N . MET G 2 506 ? 27.132 81.909 41.931 1.00 31.28 506 MET B N 1
ATOM 9245 C CA . MET G 2 506 ? 27.993 82.029 40.755 1.00 29.99 506 MET B CA 1
ATOM 9246 C C . MET G 2 506 ? 28.532 83.457 40.639 1.00 33.25 506 MET B C 1
ATOM 9247 O O . MET G 2 506 ? 27.855 84.418 41.017 1.00 32.36 506 MET B O 1
ATOM 9252 N N . LYS G 2 507 ? 29.747 83.585 40.112 1.00 33.24 507 LYS B N 1
ATOM 9253 C CA . LYS G 2 507 ? 30.332 84.906 39.845 1.00 36.51 507 LYS B CA 1
ATOM 9254 C C . LYS G 2 507 ? 30.721 85.029 38.374 1.00 37.85 507 LYS B C 1
ATOM 9255 O O . LYS G 2 507 ? 31.211 84.070 37.761 1.00 38.33 507 LYS B O 1
ATOM 9261 N N . GLU G 2 508 ? 30.502 86.214 37.813 1.00 40.82 508 GLU B N 1
ATOM 9262 C CA . GLU G 2 508 ? 30.828 86.464 36.422 1.00 42.84 508 GLU B CA 1
ATOM 9263 C C . GLU G 2 508 ? 32.319 86.740 36.280 1.00 43.74 508 GLU B C 1
ATOM 9264 O O . GLU G 2 508 ? 32.870 87.580 36.992 1.00 43.61 508 GLU B O 1
ATOM 9270 N N . VAL G 2 509 ? 32.968 86.006 35.379 1.00 44.14 509 VAL B N 1
ATOM 9271 C CA . VAL G 2 509 ? 34.354 86.272 34.999 1.00 45.61 509 VAL B CA 1
ATOM 9272 C C . VAL G 2 509 ? 34.494 86.179 33.477 1.00 45.55 509 VAL B C 1
ATOM 9273 O O . VAL G 2 509 ? 34.238 85.125 32.888 1.00 44.44 509 VAL B O 1
ATOM 9277 N N . ASP G 2 510 ? 34.908 87.287 32.862 1.00 45.78 510 ASP B N 1
ATOM 9278 C CA . ASP G 2 510 ? 35.132 87.380 31.408 1.00 47.33 510 ASP B CA 1
ATOM 9279 C C . ASP G 2 510 ? 33.889 87.017 30.583 1.00 47.09 510 ASP B C 1
ATOM 9280 O O . ASP G 2 510 ? 33.963 86.258 29.611 1.00 47.50 510 ASP B O 1
ATOM 9285 N N . GLY G 2 511 ? 32.747 87.568 30.991 1.00 45.65 511 GLY B N 1
ATOM 9286 C CA . GLY G 2 511 ? 31.480 87.358 30.295 1.00 45.60 511 GLY B CA 1
ATOM 9287 C C . GLY G 2 511 ? 30.811 86.018 30.558 1.00 43.27 511 GLY B C 1
ATOM 9288 O O . GLY G 2 511 ? 29.754 85.735 29.999 1.00 44.52 511 GLY B O 1
ATOM 9289 N N . LYS G 2 512 ? 31.413 85.194 31.413 1.00 42.97 512 LYS B N 1
ATOM 9290 C CA . LYS G 2 512 ? 30.910 83.846 31.681 1.00 41.11 512 LYS B CA 1
ATOM 9291 C C . LYS G 2 512 ? 30.758 83.647 33.180 1.00 40.56 512 LYS B C 1
ATOM 9292 O O . LYS G 2 512 ? 31.288 84.432 33.964 1.00 41.62 512 LYS B O 1
ATOM 9298 N N . LEU G 2 513 ? 30.025 82.606 33.570 1.00 37.31 513 LEU B N 1
ATOM 9299 C CA . LEU G 2 513 ? 29.793 82.308 34.986 1.00 37.92 513 LEU B CA 1
ATOM 9300 C C . LEU G 2 513 ? 30.609 81.112 35.476 1.00 36.28 513 LEU B C 1
ATOM 9301 O O . LEU G 2 513 ? 30.660 80.065 34.831 1.00 36.15 513 LEU B O 1
ATOM 9306 N N . VAL G 2 514 ? 31.244 81.291 36.636 1.00 35.42 514 VAL B N 1
ATOM 9307 C CA . VAL G 2 514 ? 31.936 80.217 37.337 1.00 36.69 514 VAL B CA 1
ATOM 9308 C C . VAL G 2 514 ? 31.440 80.212 38.780 1.00 34.68 514 VAL B C 1
ATOM 9309 O O . VAL G 2 514 ? 30.766 81.153 39.212 1.00 34.15 514 VAL B O 1
ATOM 9313 N N . GLU G 2 515 ? 31.790 79.170 39.526 1.00 34.33 515 GLU B N 1
ATOM 9314 C CA . GLU G 2 515 ? 31.319 79.026 40.907 1.00 34.16 515 GLU B CA 1
ATOM 9315 C C . GLU G 2 515 ? 31.845 80.171 41.764 1.00 34.58 515 GLU B C 1
ATOM 9316 O O . GLU G 2 515 ? 33.009 80.547 41.659 1.00 36.43 515 GLU B O 1
ATOM 9322 N N . GLY G 2 516 ? 30.966 80.731 42.590 1.00 34.16 516 GLY B N 1
ATOM 9323 C CA . GLY G 2 516 ? 31.334 81.781 43.523 1.00 34.73 516 GLY B CA 1
ATOM 9324 C C . GLY G 2 516 ? 31.086 81.378 44.961 1.00 33.18 516 GLY B C 1
ATOM 9325 O O . GLY G 2 516 ? 30.939 80.182 45.281 1.00 33.51 516 GLY B O 1
ATOM 9326 N N . SER G 2 517 ? 31.029 82.394 45.823 1.00 34.19 517 SER B N 1
ATOM 9327 C CA . SER G 2 517 ? 30.833 82.209 47.260 1.00 35.96 517 SER B CA 1
ATOM 9328 C C . SER G 2 517 ? 29.872 83.282 47.794 1.00 34.58 517 SER B C 1
ATOM 9329 O O . SER G 2 517 ? 29.582 84.242 47.097 1.00 35.35 517 SER B O 1
ATOM 9332 N N . PRO G 2 518 ? 29.358 83.116 49.026 1.00 35.82 518 PRO B N 1
ATOM 9333 C CA . PRO G 2 518 ? 28.403 84.094 49.562 1.00 36.31 518 PRO B CA 1
ATOM 9334 C C . PRO G 2 518 ? 28.930 85.537 49.578 1.00 37.92 518 PRO B C 1
ATOM 9335 O O . PRO G 2 518 ? 28.152 86.472 49.404 1.00 40.56 518 PRO B O 1
ATOM 9339 N N . ASP G 2 519 ? 30.241 85.685 49.780 1.00 40.35 519 ASP B N 1
ATOM 9340 C CA . ASP G 2 519 ? 30.903 86.999 49.863 1.00 42.55 519 ASP B CA 1
ATOM 9341 C C . ASP G 2 519 ? 31.601 87.401 48.553 1.00 43.54 519 ASP B C 1
ATOM 9342 O O . ASP G 2 519 ? 32.407 88.339 48.533 1.00 45.39 519 ASP B O 1
ATOM 9347 N N . ASP G 2 520 ? 31.287 86.695 47.469 1.00 42.38 520 ASP B N 1
ATOM 9348 C CA . ASP G 2 520 ? 31.854 86.972 46.153 1.00 42.41 520 ASP B CA 1
ATOM 9349 C C . ASP G 2 520 ? 31.030 86.243 45.087 1.00 42.03 520 ASP B C 1
ATOM 9350 O O . ASP G 2 520 ? 31.413 85.165 44.610 1.00 40.53 520 ASP B O 1
ATOM 9355 N N . TYR G 2 521 ? 29.887 86.829 44.736 1.00 40.88 521 TYR B N 1
ATOM 9356 C CA . TYR G 2 521 ? 29.034 86.280 43.684 1.00 42.39 521 TYR B CA 1
ATOM 9357 C C . TYR G 2 521 ? 28.109 87.327 43.076 1.00 40.60 521 TYR B C 1
ATOM 9358 O O . TYR G 2 521 ? 27.787 88.340 43.708 1.00 39.92 521 TYR B O 1
ATOM 9367 N N . THR G 2 522 ? 27.691 87.059 41.843 1.00 37.92 522 THR B N 1
ATOM 9368 C CA . THR G 2 522 ? 26.881 87.984 41.062 1.00 39.08 522 THR B CA 1
ATOM 9369 C C . THR G 2 522 ? 25.549 87.388 40.595 1.00 37.07 522 THR B C 1
ATOM 9370 O O . THR G 2 522 ? 24.613 88.126 40.305 1.00 37.89 522 THR B O 1
ATOM 9374 N N . ASP G 2 523 ? 25.462 86.057 40.514 1.00 35.44 523 ASP B N 1
ATOM 9375 C CA . ASP G 2 523 ? 24.278 85.398 39.970 1.00 35.52 523 ASP B CA 1
ATOM 9376 C C . ASP G 2 523 ? 24.018 84.072 40.692 1.00 32.30 523 ASP B C 1
ATOM 9377 O O . ASP G 2 523 ? 24.877 83.581 41.404 1.00 32.93 523 ASP B O 1
ATOM 9382 N N . ILE G 2 524 ? 22.822 83.518 40.503 1.00 32.72 524 ILE B N 1
ATOM 9383 C CA . ILE G 2 524 ? 22.441 82.214 41.062 1.00 31.13 524 ILE B CA 1
ATOM 9384 C C . ILE G 2 524 ? 22.175 81.235 39.925 1.00 30.58 524 ILE B C 1
ATOM 9385 O O . ILE G 2 524 ? 21.446 81.574 38.976 1.00 32.51 524 ILE B O 1
ATOM 9390 N N . LYS G 2 525 ? 22.789 80.048 40.018 1.00 27.64 525 LYS B N 1
ATOM 9391 C CA . LYS G 2 525 ? 22.550 78.934 39.092 1.00 28.27 525 LYS B CA 1
ATOM 9392 C C . LYS G 2 525 ? 21.602 77.937 39.734 1.00 30.45 525 LYS B C 1
ATOM 9393 O O . LYS G 2 525 ? 21.909 77.383 40.782 1.00 30.59 525 LYS B O 1
ATOM 9399 N N . PHE G 2 526 ? 20.461 77.704 39.095 1.00 29.23 526 PHE B N 1
ATOM 9400 C CA . PHE G 2 526 ? 19.500 76.735 39.587 1.00 28.98 526 PHE B CA 1
ATOM 9401 C C . PHE G 2 526 ? 19.804 75.410 38.926 1.00 30.01 526 PHE B C 1
ATOM 9402 O O . PHE G 2 526 ? 19.687 75.272 37.709 1.00 30.59 526 PHE B O 1
ATOM 9410 N N . SER G 2 527 ? 20.200 74.454 39.752 1.00 28.54 527 SER B N 1
ATOM 9411 C CA A SER G 2 527 ? 20.661 73.142 39.324 0.50 29.98 527 SER B CA 1
ATOM 9412 C CA B SER G 2 527 ? 20.614 73.142 39.273 0.50 30.42 527 SER B CA 1
ATOM 9413 C C . SER G 2 527 ? 19.699 72.061 39.820 1.00 29.66 527 SER B C 1
ATOM 9414 O O . SER G 2 527 ? 19.366 72.046 40.996 1.00 30.33 527 SER B O 1
ATOM 9419 N N . VAL G 2 528 ? 19.301 71.155 38.931 1.00 29.43 528 VAL B N 1
ATOM 9420 C CA . VAL G 2 528 ? 18.397 70.062 39.269 1.00 29.97 528 VAL B CA 1
ATOM 9421 C C . VAL G 2 528 ? 19.094 68.743 39.041 1.00 30.28 528 VAL B C 1
ATOM 9422 O O . VAL G 2 528 ? 19.603 68.495 37.940 1.00 30.16 528 VAL B O 1
ATOM 9426 N N . LYS G 2 529 ? 19.093 67.890 40.067 1.00 30.63 529 LYS B N 1
ATOM 9427 C CA . LYS G 2 529 ? 19.660 66.542 39.971 1.00 34.77 529 LYS B CA 1
ATOM 9428 C C . LYS G 2 529 ? 18.584 65.564 40.379 1.00 35.70 529 LYS B C 1
ATOM 9429 O O . LYS G 2 529 ? 18.137 65.558 41.524 1.00 42.62 529 LYS B O 1
ATOM 9435 N N . CYS G 2 530 ? 18.141 64.758 39.432 1.00 32.52 530 CYS B N 1
ATOM 9436 C CA A CYS G 2 530 ? 17.108 63.757 39.695 0.50 32.66 530 CYS B CA 1
ATOM 9437 C CA B CYS G 2 530 ? 17.136 63.763 39.697 0.50 33.36 530 CYS B CA 1
ATOM 9438 C C . CYS G 2 530 ? 17.329 62.600 38.750 1.00 33.89 530 CYS B C 1
ATOM 9439 O O . CYS G 2 530 ? 17.171 62.742 37.539 1.00 33.85 530 CYS B O 1
ATOM 9444 N N . ALA G 2 531 ? 17.719 61.462 39.309 1.00 33.76 531 ALA B N 1
ATOM 9445 C CA . ALA G 2 531 ? 17.965 60.285 38.508 1.00 33.35 531 ALA B CA 1
ATOM 9446 C C . ALA G 2 531 ? 16.737 59.984 37.661 1.00 33.29 531 ALA B C 1
ATOM 9447 O O . ALA G 2 531 ? 15.614 59.993 38.165 1.00 35.47 531 ALA B O 1
ATOM 9449 N N . GLY G 2 532 ? 16.956 59.760 36.368 1.00 29.81 532 GLY B N 1
ATOM 9450 C CA . GLY G 2 532 ? 15.884 59.420 35.441 1.00 31.82 532 GLY B CA 1
ATOM 9451 C C . GLY G 2 532 ? 15.232 60.605 34.758 1.00 32.93 532 GLY B C 1
ATOM 9452 O O . GLY G 2 532 ? 14.518 60.438 33.777 1.00 35.91 532 GLY B O 1
ATOM 9453 N N . MET G 2 533 ? 15.474 61.804 35.272 1.00 29.53 533 MET B N 1
ATOM 9454 C CA . MET G 2 533 ? 14.856 62.996 34.722 1.00 31.41 533 MET B CA 1
ATOM 9455 C C . MET G 2 533 ? 15.571 63.418 33.450 1.00 32.21 533 MET B C 1
ATOM 9456 O O . MET G 2 533 ? 16.803 63.405 33.392 1.00 39.32 533 MET B O 1
ATOM 9461 N N . THR G 2 534 ? 14.793 63.767 32.427 1.00 30.92 534 THR B N 1
ATOM 9462 C CA . THR G 2 534 ? 15.330 64.190 31.142 1.00 29.46 534 THR B CA 1
ATOM 9463 C C . THR G 2 534 ? 15.425 65.708 31.115 1.00 29.72 534 THR B C 1
ATOM 9464 O O . THR G 2 534 ? 14.863 66.387 31.974 1.00 30.19 534 THR B O 1
ATOM 9468 N N . ASP G 2 535 ? 16.096 66.242 30.103 1.00 30.31 535 ASP B N 1
ATOM 9469 C CA . ASP G 2 535 ? 16.206 67.696 29.949 1.00 31.79 535 ASP B CA 1
ATOM 9470 C C . ASP G 2 535 ? 14.834 68.365 29.794 1.00 31.51 535 ASP B C 1
ATOM 9471 O O . ASP G 2 535 ? 14.602 69.462 30.306 1.00 29.13 535 ASP B O 1
ATOM 9476 N N . LYS G 2 536 ? 13.925 67.700 29.097 1.00 30.33 536 LYS B N 1
ATOM 9477 C CA . LYS G 2 536 ? 12.600 68.246 28.869 1.00 29.56 536 LYS B CA 1
ATOM 9478 C C . LYS G 2 536 ? 11.818 68.342 30.181 1.00 28.54 536 LYS B C 1
ATOM 9479 O O . LYS G 2 536 ? 11.134 69.332 30.433 1.00 30.61 536 LYS B O 1
ATOM 9485 N N . ILE G 2 537 ? 11.942 67.323 31.033 1.00 28.21 537 ILE B N 1
ATOM 9486 C CA . ILE G 2 537 ? 11.270 67.358 32.336 1.00 28.54 537 ILE B CA 1
ATOM 9487 C C . ILE G 2 537 ? 11.951 68.359 33.282 1.00 28.70 537 ILE B C 1
ATOM 9488 O O . ILE G 2 537 ? 11.277 69.070 34.007 1.00 28.67 537 ILE B O 1
ATOM 9493 N N . LYS G 2 538 ? 13.276 68.428 33.239 1.00 28.17 538 LYS B N 1
ATOM 9494 C CA . LYS G 2 538 ? 14.050 69.288 34.153 1.00 28.39 538 LYS B CA 1
ATOM 9495 C C . LYS G 2 538 ? 13.689 70.761 33.984 1.00 28.43 538 LYS B C 1
ATOM 9496 O O . LYS G 2 538 ? 13.710 71.511 34.965 1.00 29.63 538 LYS B O 1
ATOM 9502 N N . LYS G 2 539 ? 13.330 71.146 32.755 1.00 29.37 539 LYS B N 1
ATOM 9503 C CA . LYS G 2 539 ? 12.860 72.515 32.445 1.00 29.88 539 LYS B CA 1
ATOM 9504 C C . LYS G 2 539 ? 11.657 72.918 33.279 1.00 29.85 539 LYS B C 1
ATOM 9505 O O . LYS G 2 539 ? 11.442 74.094 33.549 1.00 30.24 539 LYS B O 1
ATOM 9511 N N . GLU G 2 540 ? 10.861 71.920 33.647 1.00 29.13 540 GLU B N 1
ATOM 9512 C CA . GLU G 2 540 ? 9.583 72.135 34.307 1.00 29.59 540 GLU B CA 1
ATOM 9513 C C . GLU G 2 540 ? 9.725 72.340 35.804 1.00 27.68 540 GLU B C 1
ATOM 9514 O O . GLU G 2 540 ? 8.781 72.772 36.468 1.00 27.60 540 GLU B O 1
ATOM 9520 N N . VAL G 2 541 ? 10.901 72.029 36.340 1.00 26.73 541 VAL B N 1
ATOM 9521 C CA . VAL G 2 541 ? 11.120 72.035 37.780 1.00 27.21 541 VAL B CA 1
ATOM 9522 C C . VAL G 2 541 ? 11.425 73.446 38.283 1.00 29.32 541 VAL B C 1
ATOM 9523 O O . VAL G 2 541 ? 12.174 74.174 37.642 1.00 31.28 541 VAL B O 1
ATOM 9527 N N . THR G 2 542 ? 10.843 73.791 39.436 1.00 28.83 542 THR B N 1
ATOM 9528 C CA . THR G 2 542 ? 11.146 75.005 40.170 1.00 29.54 542 THR B CA 1
ATOM 9529 C C . THR G 2 542 ? 11.344 74.651 41.638 1.00 29.39 542 THR B C 1
ATOM 9530 O O . THR G 2 542 ? 10.933 73.579 42.073 1.00 31.09 542 THR B O 1
ATOM 9534 N N . PHE G 2 543 ? 11.908 75.572 42.425 1.00 32.87 543 PHE B N 1
ATOM 9535 C CA . PHE G 2 543 ? 11.957 75.376 43.881 1.00 34.74 543 PHE B CA 1
ATOM 9536 C C . PHE G 2 543 ? 10.592 75.135 44.470 1.00 35.56 543 PHE B C 1
ATOM 9537 O O . PHE G 2 543 ? 10.436 74.330 45.394 1.00 41.56 543 PHE B O 1
ATOM 9545 N N . GLU G 2 544 ? 9.604 75.817 43.899 1.00 38.39 544 GLU B N 1
ATOM 9546 C CA . GLU G 2 544 ? 8.241 75.814 44.385 1.00 40.42 544 GLU B CA 1
ATOM 9547 C C . GLU G 2 544 ? 7.525 74.475 44.136 1.00 38.45 544 GLU B C 1
ATOM 9548 O O . GLU G 2 544 ? 6.779 74.008 44.998 1.00 42.16 544 GLU B O 1
ATOM 9554 N N . ASN G 2 545 ? 7.765 73.838 42.985 1.00 34.93 545 ASN B N 1
ATOM 9555 C CA . ASN G 2 545 ? 7.030 72.603 42.649 1.00 32.21 545 ASN B CA 1
ATOM 9556 C C . ASN G 2 545 ? 7.835 71.322 42.891 1.00 31.56 545 ASN B C 1
ATOM 9557 O O . ASN G 2 545 ? 7.318 70.211 42.723 1.00 30.70 545 ASN B O 1
ATOM 9562 N N . PHE G 2 546 ? 9.099 71.482 43.290 1.00 29.90 546 PHE B N 1
ATOM 9563 C CA . PHE G 2 546 ? 9.970 70.335 43.516 1.00 29.72 546 PHE B CA 1
ATOM 9564 C C . PHE G 2 546 ? 9.634 69.678 44.847 1.00 30.12 546 PHE B C 1
ATOM 9565 O O . PHE G 2 546 ? 10.096 70.109 45.902 1.00 31.55 546 PHE B O 1
ATOM 9573 N N . LYS G 2 547 ? 8.816 68.638 44.781 1.00 32.77 547 LYS B N 1
ATOM 9574 C CA . LYS G 2 547 ? 8.366 67.919 45.962 1.00 33.79 547 LYS B CA 1
ATOM 9575 C C . LYS G 2 547 ? 8.033 66.488 45.587 1.00 31.77 547 LYS B C 1
ATOM 9576 O O . LYS G 2 547 ? 7.842 66.181 44.410 1.00 30.09 547 LYS B O 1
ATOM 9582 N N . VAL G 2 548 ? 7.956 65.609 46.586 1.00 30.64 548 VAL B N 1
ATOM 9583 C CA . VAL G 2 548 ? 7.498 64.256 46.344 1.00 30.29 548 VAL B CA 1
ATOM 9584 C C . VAL G 2 548 ? 6.097 64.354 45.727 1.00 29.76 548 VAL B C 1
ATOM 9585 O O . VAL G 2 548 ? 5.252 65.129 46.202 1.00 29.51 548 VAL B O 1
ATOM 9589 N N . GLY G 2 549 ? 5.888 63.623 44.638 1.00 28.52 549 GLY B N 1
ATOM 9590 C CA . GLY G 2 549 ? 4.614 63.655 43.902 1.00 29.01 549 GLY B CA 1
ATOM 9591 C C . GLY G 2 549 ? 4.672 64.447 42.606 1.00 29.65 549 GLY B C 1
ATOM 9592 O O . GLY G 2 549 ? 3.801 64.292 41.747 1.00 29.74 549 GLY B O 1
ATOM 9593 N N . PHE G 2 550 ? 5.700 65.287 42.453 1.00 27.35 550 PHE B N 1
ATOM 9594 C CA . PHE G 2 550 ? 5.953 65.968 41.182 1.00 27.11 550 PHE B CA 1
ATOM 9595 C C . PHE G 2 550 ? 5.874 64.931 40.080 1.00 27.87 550 PHE B C 1
ATOM 9596 O O . PHE G 2 550 ? 6.507 63.881 40.182 1.00 28.55 550 PHE B O 1
ATOM 9604 N N . SER G 2 551 ? 5.100 65.222 39.037 1.00 29.52 551 SER B N 1
ATOM 9605 C CA . SER G 2 551 ? 4.874 64.274 37.957 1.00 28.24 551 SER B CA 1
ATOM 9606 C C . SER G 2 551 ? 4.669 64.942 36.600 1.00 29.52 551 SER B C 1
ATOM 9607 O O . SER G 2 551 ? 3.978 65.947 36.501 1.00 30.65 551 SER B O 1
ATOM 9610 N N . ARG G 2 552 ? 5.280 64.365 35.559 1.00 29.75 552 ARG B N 1
ATOM 9611 C CA . ARG G 2 552 ? 5.105 64.828 34.176 1.00 29.62 552 ARG B CA 1
ATOM 9612 C C . ARG G 2 552 ? 5.110 63.629 33.232 1.00 30.49 552 ARG B C 1
ATOM 9613 O O . ARG G 2 552 ? 5.937 62.725 33.371 1.00 31.58 552 ARG B O 1
ATOM 9621 N N . LYS G 2 553 ? 4.200 63.627 32.263 1.00 30.22 553 LYS B N 1
ATOM 9622 C CA . LYS G 2 553 ? 4.081 62.487 31.347 1.00 30.73 553 LYS B CA 1
ATOM 9623 C C . LYS G 2 553 ? 4.937 62.741 30.128 1.00 30.62 553 LYS B C 1
ATOM 9624 O O . LYS G 2 553 ? 4.441 62.985 29.033 1.00 30.78 553 LYS B O 1
ATOM 9630 N N . MET G 2 554 ? 6.250 62.696 30.345 1.00 29.76 554 MET B N 1
ATOM 9631 C CA . MET G 2 554 ? 7.214 63.156 29.354 1.00 30.83 554 MET B CA 1
ATOM 9632 C C . MET G 2 554 ? 8.443 62.258 29.275 1.00 32.09 554 MET B C 1
ATOM 9633 O O . MET G 2 554 ? 9.388 62.598 28.562 1.00 35.67 554 MET B O 1
ATOM 9638 N N . LYS G 2 555 ? 8.453 61.135 29.990 1.00 30.67 555 LYS B N 1
ATOM 9639 C CA . LYS G 2 555 ? 9.647 60.273 30.020 1.00 30.77 555 LYS B CA 1
ATOM 9640 C C . LYS G 2 555 ? 9.530 59.219 28.929 1.00 31.35 555 LYS B C 1
ATOM 9641 O O . LYS G 2 555 ? 8.636 58.367 28.994 1.00 32.37 555 LYS B O 1
ATOM 9647 N N . PRO G 2 556 ? 10.439 59.243 27.932 1.00 31.20 556 PRO B N 1
ATOM 9648 C CA . PRO G 2 556 ? 10.334 58.212 26.894 1.00 34.33 556 PRO B CA 1
ATOM 9649 C C . PRO G 2 556 ? 10.607 56.816 27.433 1.00 33.68 556 PRO B C 1
ATOM 9650 O O . PRO G 2 556 ? 11.613 56.608 28.128 1.00 34.14 556 PRO B O 1
ATOM 9654 N N . LYS G 2 557 ? 9.732 55.876 27.090 1.00 33.28 557 LYS B N 1
ATOM 9655 C CA . LYS G 2 557 ? 9.883 54.480 27.467 1.00 34.40 557 LYS B CA 1
ATOM 9656 C C . LYS G 2 557 ? 9.726 53.606 26.236 1.00 30.88 557 LYS B C 1
ATOM 9657 O O . LYS G 2 557 ? 8.789 53.769 25.469 1.00 31.12 557 LYS B O 1
ATOM 9663 N N . PRO G 2 558 ? 10.668 52.681 26.031 1.00 31.25 558 PRO B N 1
ATOM 9664 C CA . PRO G 2 558 ? 10.617 51.869 24.819 1.00 32.40 558 PRO B CA 1
ATOM 9665 C C . PRO G 2 558 ? 9.581 50.752 24.851 1.00 33.30 558 PRO B C 1
ATOM 9666 O O . PRO G 2 558 ? 9.433 50.045 25.856 1.00 34.88 558 PRO B O 1
ATOM 9670 N N . VAL G 2 559 ? 8.860 50.605 23.750 1.00 30.96 559 VAL B N 1
ATOM 9671 C CA . VAL G 2 559 ? 7.897 49.529 23.599 1.00 31.99 559 VAL B CA 1
ATOM 9672 C C . VAL G 2 559 ? 8.155 48.823 22.271 1.00 30.78 559 VAL B C 1
ATOM 9673 O O . VAL G 2 559 ? 8.242 49.479 21.238 1.00 32.19 559 VAL B O 1
ATOM 9677 N N . GLN G 2 560 ? 8.284 47.497 22.309 1.00 30.14 560 GLN B N 1
ATOM 9678 C CA . GLN G 2 560 ? 8.399 46.715 21.080 1.00 30.73 560 GLN B CA 1
ATOM 9679 C C . GLN G 2 560 ? 7.040 46.586 20.432 1.00 30.47 560 GLN B C 1
ATOM 9680 O O . GLN G 2 560 ? 6.081 46.113 21.061 1.00 30.65 560 GLN B O 1
ATOM 9686 N N . VAL G 2 561 ? 6.987 46.997 19.172 1.00 29.12 561 VAL B N 1
ATOM 9687 C CA . VAL G 2 561 ? 5.789 46.939 18.363 1.00 29.72 561 VAL B CA 1
ATOM 9688 C C . VAL G 2 561 ? 6.186 46.321 17.012 1.00 28.86 561 VAL B C 1
ATOM 9689 O O . VAL G 2 561 ? 7.373 46.159 16.714 1.00 29.86 561 VAL B O 1
ATOM 9693 N N . PRO G 2 562 ? 5.207 45.935 16.194 1.00 28.65 562 PRO B N 1
ATOM 9694 C CA . PRO G 2 562 ? 5.602 45.445 14.875 1.00 29.84 562 PRO B CA 1
ATOM 9695 C C . PRO G 2 562 ? 6.457 46.459 14.108 1.00 31.59 562 PRO B C 1
ATOM 9696 O O . PRO G 2 562 ? 6.052 47.611 13.941 1.00 31.85 562 PRO B O 1
ATOM 9700 N N . GLY G 2 563 ? 7.642 46.029 13.690 1.00 31.25 563 GLY B N 1
ATOM 9701 C CA . GLY G 2 563 ? 8.557 46.880 12.935 1.00 32.54 563 GLY B CA 1
ATOM 9702 C C . GLY G 2 563 ? 9.767 47.391 13.704 1.00 32.55 563 GLY B C 1
ATOM 9703 O O . GLY G 2 563 ? 10.830 47.618 13.124 1.00 33.35 563 GLY B O 1
ATOM 9704 N N . GLY G 2 564 ? 9.614 47.595 15.012 1.00 32.33 564 GLY B N 1
ATOM 9705 C CA . GLY G 2 564 ? 10.712 48.123 15.806 1.00 30.84 564 GLY B CA 1
ATOM 9706 C C . GLY G 2 564 ? 10.276 48.562 17.184 1.00 32.00 564 GLY B C 1
ATOM 9707 O O . GLY G 2 564 ? 9.387 47.973 17.774 1.00 31.65 564 GLY B O 1
ATOM 9708 N N . VAL G 2 565 ? 10.923 49.614 17.673 1.00 29.70 565 VAL B N 1
ATOM 9709 C CA A VAL G 2 565 ? 10.679 50.174 19.003 0.50 29.79 565 VAL B CA 1
ATOM 9710 C CA B VAL G 2 565 ? 10.627 50.162 18.995 0.50 30.63 565 VAL B CA 1
ATOM 9711 C C . VAL G 2 565 ? 10.101 51.581 18.866 1.00 29.55 565 VAL B C 1
ATOM 9712 O O . VAL G 2 565 ? 10.606 52.385 18.065 1.00 30.34 565 VAL B O 1
ATOM 9719 N N . VAL G 2 566 ? 9.057 51.875 19.642 1.00 29.02 566 VAL B N 1
ATOM 9720 C CA . VAL G 2 566 ? 8.528 53.226 19.763 1.00 28.54 566 VAL B CA 1
ATOM 9721 C C . VAL G 2 566 ? 8.818 53.692 21.185 1.00 28.50 566 VAL B C 1
ATOM 9722 O O . VAL G 2 566 ? 8.626 52.938 22.142 1.00 30.07 566 VAL B O 1
ATOM 9726 N N . LEU G 2 567 ? 9.311 54.925 21.300 1.00 29.54 567 LEU B N 1
ATOM 9727 C CA . LEU G 2 567 ? 9.526 55.566 22.602 1.00 30.46 567 LEU B CA 1
ATOM 9728 C C . LEU G 2 567 ? 8.238 56.311 22.972 1.00 31.10 567 LEU B C 1
ATOM 9729 O O . LEU G 2 567 ? 7.954 57.371 22.431 1.00 33.51 567 LEU B O 1
ATOM 9734 N N . VAL G 2 568 ? 7.466 55.734 23.888 1.00 30.72 568 VAL B N 1
ATOM 9735 C CA . VAL G 2 568 ? 6.199 56.331 24.309 1.00 30.94 568 VAL B CA 1
ATOM 9736 C C . VAL G 2 568 ? 6.447 57.240 25.501 1.00 32.41 568 VAL B C 1
ATOM 9737 O O . VAL G 2 568 ? 7.190 56.882 26.403 1.00 34.37 568 VAL B O 1
ATOM 9741 N N . ASP G 2 569 ? 5.822 58.412 25.507 1.00 34.59 569 ASP B N 1
ATOM 9742 C CA . ASP G 2 569 ? 5.956 59.307 26.653 1.00 37.38 569 ASP B CA 1
ATOM 9743 C C . ASP G 2 569 ? 5.163 58.734 27.816 1.00 37.88 569 ASP B C 1
ATOM 9744 O O . ASP G 2 569 ? 3.939 58.558 27.728 1.00 41.60 569 ASP B O 1
ATOM 9749 N N . ASP G 2 570 ? 5.876 58.417 28.889 1.00 38.07 570 ASP B N 1
ATOM 9750 C CA . ASP G 2 570 ? 5.314 57.779 30.069 1.00 38.39 570 ASP B CA 1
ATOM 9751 C C . ASP G 2 570 ? 5.444 58.713 31.275 1.00 35.84 570 ASP B C 1
ATOM 9752 O O . ASP G 2 570 ? 6.212 59.681 31.256 1.00 31.61 570 ASP B O 1
ATOM 9757 N N . THR G 2 571 ? 4.675 58.397 32.312 1.00 35.28 571 THR B N 1
ATOM 9758 C CA . THR G 2 571 ? 4.666 59.133 33.560 1.00 35.47 571 THR B CA 1
ATOM 9759 C C . THR G 2 571 ? 6.023 59.062 34.248 1.00 35.28 571 THR B C 1
ATOM 9760 O O . THR G 2 571 ? 6.582 57.976 34.443 1.00 37.84 571 THR B O 1
ATOM 9764 N N . PHE G 2 572 ? 6.544 60.229 34.600 1.00 32.37 572 PHE B N 1
ATOM 9765 C CA . PHE G 2 572 ? 7.711 60.342 35.444 1.00 33.21 572 PHE B CA 1
ATOM 9766 C C . PHE G 2 572 ? 7.273 60.998 36.744 1.00 33.58 572 PHE B C 1
ATOM 9767 O O . PHE G 2 572 ? 6.794 62.132 36.723 1.00 31.24 572 PHE B O 1
ATOM 9775 N N . THR G 2 573 ? 7.456 60.310 37.868 1.00 29.14 573 THR B N 1
ATOM 9776 C CA . THR G 2 573 ? 6.979 60.816 39.149 1.00 28.95 573 THR B CA 1
ATOM 9777 C C . THR G 2 573 ? 8.021 60.626 40.246 1.00 29.20 573 THR B C 1
ATOM 9778 O O . THR G 2 573 ? 8.595 59.546 40.379 1.00 30.46 573 THR B O 1
ATOM 9782 N N . ILE G 2 574 ? 8.246 61.676 41.029 1.00 29.56 574 ILE B N 1
ATOM 9783 C CA . ILE G 2 574 ? 9.110 61.588 42.207 1.00 29.67 574 ILE B CA 1
ATOM 9784 C C . ILE G 2 574 ? 8.346 60.910 43.344 1.00 31.90 574 ILE B C 1
ATOM 9785 O O . ILE G 2 574 ? 7.407 61.481 43.896 1.00 31.47 574 ILE B O 1
ATOM 9790 N N . LYS G 2 575 ? 8.768 59.692 43.681 1.00 35.81 575 LYS B N 1
ATOM 9791 C CA . LYS G 2 575 ? 8.088 58.850 44.670 1.00 38.53 575 LYS B CA 1
ATOM 9792 C C . LYS G 2 575 ? 8.852 58.806 45.973 1.00 41.11 575 LYS B C 1
ATOM 9793 O O . LYS G 2 575 ? 8.251 58.637 47.038 1.00 39.86 575 LYS B O 1
#

Foldseek 3Di:
DAWEKQKDFAWAFDLVGIATQKMKIATLVHRVDMDMDGDPVVVVVCQQQRQHEYEYAQCLFVVQLVVLVLQVPQEDDDPPQAASYWYFQAFPVGRGAKIKGWRQDDDPDGGIYMYGHCCQAVVDDLVVLCVQQVHDADPDDDPRHPDADRPRDQDPVNVVNRSRSRVSSSPLVSVCVVVVQDDRGLLVSLQVLLCVFLPPVVLCAWFPFDDLVQLVLLVLLFDAFDWAFDPVFAQHKAFKWFKKFAFLLLLLCQQFPKAFTDDKDKWFWDDDADVQQHKKKWWKKWWKAFDPLADADDCPDVHGDRTPVPPIDTGTHIPLSVVSRVVGIDIHPMTTGMIITGGIDHGSCNVVLVVLVVQLVPDGRSSVVSSVSSSVSHLVQQSPNQWRFRWDWDQDPQQWIDIDTDDTGGDTHSHSRRSSVSRSVQNSLQRVVCSLVSVFFGIDTRRMTMGHDADDDPSQPVQEDCHDHRGMDRQFMFRIKHHNTGQWIKTFTFWAADPNDIDHDGPVHGDGTDIDTTDPQQDVVNVVVDDPVQRYFFDKDQARFDWDTHNSGTRGGRGMDGRD/DFWEKQKDFAWAFDLVGIATQKMKIATLVHRVDMDMDGDPVVVVVCQQVRQHEYEYAQCLFVVQLVVLVLQVPQEDDDPPQAARYWYFQAFPVGDGAKIWGFNHAPVPRTRIYMYGHLCQAVVDDLQVLCVQLVDPAHDADDDNHPDADRPRDQDPRNVVRRSRSSVSSSNLVSVCVVVVQDDRGLLVSLAVLLCVVCPVVNLCAFFPFDDQVVLVLLVLLFDAFDWDFDPVFAQHKAFKWFKKFAFLLLLLCQQFPKAFTGFWDKWFWDDDDDVQQHKKKWWKKWKKAFDPLADAQDDNVGDRIPVPDIDTGIHIPLSVVSDVVGIDIGPMTGGIIITGGIDHDSCNVVLVVLVVQLVPDGRSSVVSSVSSSPSHLVQQSDFQWSWRWGWDADPQQWIDIDTGDTGGDTHSHSRRSSVSRSVQNSLFRVVCSVQSVFFGIDTRGMTMGHDFDDDPVLPVQEDCHDHRGMDRQFMFRMKHHNDGQWIKTFTFWADDPNDIDHDGPVHGDGTDIDTTHPQDDPVRVVVDDPVQRYFFDKDQARFDWDTHNSGIHGGRGMDGRD

Sequence (1126 aa):
PRKMYSCAFETTTKVEDCRVWAYGYMNIEDHSEYKIGNSLDEFMAWVLKVQADLYFHNLKFAGAFIINWLERNGFKWSADGLPNTYNTIISRMGQWYMIDICLGYKGKRKIHTVIYDSLKKLPFPVKKIAKDFKLTVLKGDIDYHKKERPVGYKITPEEYAYIKNDIQIIAEALLIQFKQGLDRMTAGSDSSLKKGFKDIITTKKFKKVFPTLSLGLDKEVRYAYRGGFTWLNDRFKEKEIGEGMVFDDVNSLYPAQMYSSRLLPYGEPIVFEGKYVWDEDYPLHIQHIRCEFELKEGYIPTIQIGNEYLKSSGGEIADLWLSNVDLELMKEHYDLYNVEYISGLLKFKATTGLFKDFIDKWTYIKTTSEGAIKQLAKLMLNSLYGKFASNPDVTGKVPYLKENGALGFRLGEEETKDPVYTPMGVFITAWARYTTITAAQACYDRIIYCDTDSSIHLTGTEIPDDVVIKDIVDPKKLGYWAHESTFKRAKYLRQKTYIQDIYMKEVDGKLVEGSPDDYTDIKFSVKCCAGMTDKIKKEVTFFENFKVGFSRKMKPKPVQVPGGVVLVDDTFTIKPRKMYSCAFETTTKVEDCRVWAYGYMNIEDHSEYKIGNSLDEFMAWVLKVQADLYFHNLKFAGAFIINWLERNGFKWSADGLPNTYNTIISRMGQWYMIDICLGYKGKRKIHTVIYDSLKKLPFPVKKIAKDFKLTVLKGDIDYHKERPVGYKITPEEYAYIKNNDIQIIAEALLIQFKQGLDRMTAGSDSLKGFKDIITTKKFKKVFPTLSLGLLDKEVRYAYRGGFTWLNDRFKEKEIGEGMVFDDVNSLYPAQMYSRLLPYGEPIVFEGKYVWDEDYPLHIQHIRCEFELKEGYIPTIQIEYLKSSGGEIADLWLSNVDLELMKEHYDLYNVEYISGLKFKATTGLFKDFIDKWTYIKTTSEGAIKQLAKLMLNSLYGKFASNPDVTGKVPYLKENGALLGFRLGEEETKDPVYTPMGVFITAWARYTTITAAQACYDRIIYCDTDSIHLTGTEIPDVIKDIVDPKKLGYWAHESTFKRAKYLRQKTYIQDIYMKEVDGKLVEGSPDDYTDIKFSSVKCCAGMTDKIKKEVTFENFKVGFSRKMKPKPVQVPGGVVVLVDDTFTIK

Radius of gyration: 36.59 Å; Cα contacts (8 Å, |Δi|>4): 2466; chains: 2; bounding box: 78×116×75 Å